Protein 6WVG (pdb70)

Secondary structure (DSSP, 8-state):
-HHHHTTSSEEEEEEEEEEEETTEEEEEEEEEEEETTTTEEEEEEEETTSS-SS-GGGGTTT--GGG-B--GGGGGG-HHHHTTTT-EEEEEEEEETTS-EEEEEEEEEEETTEEEEEEEEEEES--TTSTTTTT-B-S--S-----THHHHHHHHHHHHHHHHHHHHHHHHHHHHH-----S-TT-TT--HHHHHHHHHHHHHHHHHHHHHHHHHT-HHHHHHHHHHHHHHHHHHHHHHHHHHHTHHHHHHHHHHHHHHHHHTTTT-HHHHHHHHHHHHHHT--SSSSGGGSTT---SSS--STTPPPHHHHHHHHHHHTHHHHHHHHHHHHHHHHHHHHHHHHHHHTSS-----EEEEEEEETTTTEEEEEEEEEEEBTTS-EEEEEEEEEEEESSSS--PPPPSEEEEEEEEEE--SS--SSEEEEEEEEEEES---S--/--SSGGGGSSEEEEEEEEEEEETTEEEEEEEEEEEETTTTEEEEEEEETTSS-SS-GGGGTTT--GGG-B--GGGGGG-HHHHH-SS-EEEEEEEEETTS-EEEEEEEEEEETTEEEEEEEEEEE---TTSTTTTT-B-S-SS-PPP-THHHHHHHHHHHHHHHHHHHHHHHHHHHHH-----S-TT-TT--HHHHHHHHHHHHHHHHHHHHHHHHHT-HHHHHHHHHHHHHHHHHHHHHHHHHHHTHHHHHHHHHHHHHHHHHTTTT-HHHHHHHHHHHHHHT--SSSSGGGSTT---SSS--STTPPPHHHHHHHHHHHTHHHHHHHHHHHHHHHHHHHHHHHHHHHHS-----EEEEEEEETTTTEEEEEEEEEEEBTTS-EEEEEEEEEEEESSSS----PPSEEEEEEEEEE--TT--S-EEEEEEEEEEESS--

Radius of gyration: 42.54 Å; Cα contacts (8 Å, |Δi|>4): 1796; chains: 2; bounding box: 61×138×72 Å

Sequence (883 aa):
SKGEELFTGVVPILVELDGDVNGHKFSVRGEGEGDATNGKLTLKFICTTGKLPVPWPTLVTTLVQCFSRYPDHMKRHDFFKSAMPEGYVQERTISFKDDGTYKTRAEVKFEGDTLVNRIELKGIDFKEDGNILGHKLEYNMGMSSLKLLKYVLFFFNLLFWICGCCILGFGIYLLIHNNFGVLFHNLPSLTLGNVFVIVGSIIMVVAFLGCMGSIKENKSLLMSFFILLLIILLAEVTLAILLFVYEQKLNEYVAKGLTDSIHRYHSDNSTKAAWDSIQSFLQCCGIAGTSDWTSGPPASCPSDRKVEGCYAKARLWFHSNFLYIGIITICVCVIEVLGMSFALTLNSQIDKTSNSHNVYITADKQKNGIKANFKIRHNVEDGSVQLADHYQQNTPIGDGPVLLPDNHYLSTQSVLSKDPNEKRDHMVLLEFVTAAGITHHHHMSKGEELFTGVVPILVELDGDVNGHKFSVRGEGEGDATNGKLTLKFICTTGKLPVPWPTLVTTLVQCFSRYPDHMKRHDFFKSAMPEGYVQERTISFKDDGTYKTRAEVKFEGDTLVNRIELKGIDFKEDGNILGHKLEYNMGMSSLKLLKYVLFFFNLLFWICGCCILGFGIYLLIHNNFGVLFHNLPSLTLGNVFVIVGSIIMVVAFLGCMGSIKENKSLLMSFFILLLIILLAEVTLAILLFVYEQKLNEYVAKGLTDSIHRYHSDNSTKAAWDSIQSFLQCCGIAGTSDWTSGPPASCPSDRKVEGCYAKARLWFHSNFLYIGIITICVCVIEVLGMSFALTLNSQIDKTNSHNVYITADKQKNGIKANFKIRHNVEDGSVQLADHYQQNTPIGDGPVLLPDNHYLSTQSVLSKDPNEKRDHMVLLEFVTAAGITH

B-factor: mean 62.99, std 16.43, range [24.74, 138.79]

Foldseek 3Di:
DVLVVLQQAKFKEWEWEWEAAPNDTWIKIKIWIAHLQQQKTWIKIFIPVFADLWAPVVCVVVGACLSFHEDPVCVLARQQSQLPQQWWKKWKWKQWPPAKIKTKIWTWHDDPRHTYIYMYIYIDGGDCCDCTSVVFFDQWFAAADDDVLLVVLLVVLVVLLVVLVVLLVVLVCCVPPHALFAQFPVCNCPDPSNVSNVVSVLSNLLSVLSNCCSQQVPLVSLVVSLVSLVVVLVVLVVCVVVCVVCVVVVVVVVVVRNLVLVVCCVPDVRNVSNQLVQCLVVQAWALAFQVSPVVGTDPSHPPDDTGGHSNVVVVCVCVVCVVVVVVVSVVVVVVSVVSNVSSVVSSVSPPDDGHKWKWKWAFDVPLLWIKTWGWGWGAGSSRHTIIITMIMIMHRPDPDRGRTRHIWIKIKDKGWDDDPPDPGHMITMMMRIHIGDDDDDDD/DAPLVVLQQAKFKEWWWEWEAAANDTWIKIKIWIARLQQQKTWMKIFTPRFADQWAPVVCPVLRACLSAHEPPVCPLARLQSRLPQQFKKKWKWKDWPPAKIKTKIWTWHDDDRHTYIYMYIYIDGGDCCDCTSVVFFDQWLADADDDCLLVVQLVVLVVLLVVLVVLLVVLVVCVPPHALFAQFPVCRCPDPSNVSNVVSVLSNLLSVLSNQCSQQVPLVSLVVSQVSLVVVLVVLVVCVVCCVVCVVVVVVVVVVRNLVLLVCCVPDVRSVSNQLVQCLVVQAFAQAFQVSVVVGTDPSHDPDPTGGHSNVVVVVVCVVCVVVVVVVSVVVSVVSVVSNCSSVVSSVSRPPVHKWKWKWAFDVPLLGIKTWGWGWGQGSSRHTIIITMIMDMHRPDPDDGRGRHIWIKIKDKGWDDDVVDPGDMITMMMRIHIGDDDD

GO terms:
  GO:0006091 generation of precursor metabolites and energy (P, TAS)
  GO:0008218 bioluminescence (P, TAS)

Nearest PDB structures (foldseek):
  6wvg-assembly1_A  TM=1.002E+00  e=5.491E-87  Aequorea victoria
  3gj1-assembly3_C  TM=9.981E-01  e=1.128E-37  Aequorea victoria
  4kag-assembly1_A  TM=9.913E-01  e=5.638E-38  Aequorea victoria
  4w7c-assembly1_B  TM=9.984E-01  e=4.053E-37  synthetic construct
  4w6p-assembly3_E  TM=9.972E-01  e=1.412E-33  synthetic construct

Solvent-accessible surface area: 44222 Å² total

Structure (mmCIF, N/CA/C/O backbone):
data_6WVG
#
_entry.id   6WVG
#
_cell.length_a   49.310
_cell.length_b   209.770
_cell.length_c   73.280
_cell.angle_alpha   90.000
_cell.angle_beta   100.290
_cell.angle_gamma   90.000
#
_symmetry.space_group_name_H-M   'P 1 21 1'
#
loop_
_entity.id
_entity.type
_entity.pdbx_description
1 polymer 'Green fluorescent protein, Leukocyte surface antigen CD53 chimera'
2 non-polymer '(2R)-2,3-dihydroxypropyl (9Z)-octadec-9-enoate'
3 non-polymer 2-acetamido-2-deoxy-beta-D-glucopyranose
4 water water
#
loop_
_atom_site.group_PDB
_atom_site.id
_atom_site.type_symbol
_atom_site.label_atom_id
_atom_site.label_alt_id
_atom_site.label_comp_id
_atom_site.label_asym_id
_atom_site.label_entity_id
_atom_site.label_seq_id
_atom_site.pdbx_PDB_ins_code
_atom_site.Cartn_x
_atom_site.Cartn_y
_atom_site.Cartn_z
_atom_site.occupancy
_atom_site.B_iso_or_equiv
_atom_site.auth_seq_id
_atom_site.auth_comp_id
_atom_site.auth_asym_id
_atom_site.auth_atom_id
_atom_site.pdbx_PDB_model_num
ATOM 1 N N . SER A 1 2 ? 16.543 -15.867 81.141 1.00 66.08 2 SER A N 1
ATOM 2 C CA . SER A 1 2 ? 15.111 -15.662 81.330 1.00 61.49 2 SER A CA 1
ATOM 3 C C . SER A 1 2 ? 14.308 -16.019 80.083 1.00 67.47 2 SER A C 1
ATOM 4 O O . SER A 1 2 ? 14.806 -15.948 78.957 1.00 80.48 2 SER A O 1
ATOM 7 N N . LYS A 1 3 ? 13.062 -16.417 80.289 1.00 50.32 3 LYS A N 1
ATOM 8 C CA . LYS A 1 3 ? 12.174 -16.690 79.175 1.00 51.76 3 LYS A CA 1
ATOM 9 C C . LYS A 1 3 ? 11.637 -15.408 78.560 1.00 61.43 3 LYS A C 1
ATOM 10 O O . LYS A 1 3 ? 11.172 -15.426 77.410 1.00 74.45 3 LYS A O 1
ATOM 16 N N . GLY A 1 4 ? 11.692 -14.295 79.296 1.00 53.79 4 GLY A N 1
ATOM 17 C CA . GLY A 1 4 ? 11.275 -13.028 78.719 1.00 51.75 4 GLY A CA 1
ATOM 18 C C . GLY A 1 4 ? 12.238 -12.529 77.665 1.00 51.83 4 GLY A C 1
ATOM 19 O O . GLY A 1 4 ? 11.821 -12.002 76.634 1.00 60.50 4 GLY A O 1
ATOM 20 N N . GLU A 1 5 ? 13.540 -12.695 77.898 1.00 52.41 5 GLU A N 1
ATOM 21 C CA . GLU A 1 5 ? 14.500 -12.306 76.868 1.00 49.06 5 GLU A CA 1
ATOM 22 C C . GLU A 1 5 ? 14.388 -13.202 75.639 1.00 53.54 5 GLU A C 1
ATOM 23 O O . GLU A 1 5 ? 14.766 -12.776 74.548 1.00 55.31 5 GLU A O 1
ATOM 29 N N . GLU A 1 6 ? 13.880 -14.434 75.794 1.00 56.93 6 GLU A N 1
ATOM 30 C CA . GLU A 1 6 ? 13.605 -15.266 74.624 1.00 59.78 6 GLU A CA 1
ATOM 31 C C . GLU A 1 6 ? 12.550 -14.614 73.731 1.00 59.83 6 GLU A C 1
ATOM 32 O O . GLU A 1 6 ? 12.516 -14.862 72.520 1.00 61.86 6 GLU A O 1
ATOM 38 N N . LEU A 1 7 ? 11.660 -13.810 74.318 1.00 42.08 7 LEU A N 1
ATOM 39 C CA . LEU A 1 7 ? 10.659 -13.053 73.562 1.00 43.81 7 LEU A CA 1
ATOM 40 C C . LEU A 1 7 ? 11.224 -11.819 72.870 1.00 52.16 7 LEU A C 1
ATOM 41 O O . LEU A 1 7 ? 10.531 -11.236 72.030 1.00 54.69 7 LEU A O 1
ATOM 46 N N . PHE A 1 8 ? 12.408 -11.345 73.264 1.00 58.57 8 PHE A N 1
ATOM 47 C CA . PHE A 1 8 ? 12.959 -10.096 72.738 1.00 51.72 8 PHE A CA 1
ATOM 48 C C . PHE A 1 8 ? 14.192 -10.266 71.856 1.00 56.05 8 PHE A C 1
ATOM 49 O O . PHE A 1 8 ? 14.878 -9.279 71.596 1.00 62.39 8 PHE A O 1
ATOM 57 N N . THR A 1 9 ? 14.486 -11.476 71.375 1.00 59.04 9 THR A N 1
ATOM 58 C CA . THR A 1 9 ? 15.705 -11.639 70.586 1.00 55.78 9 THR A CA 1
ATOM 59 C C . THR A 1 9 ? 15.611 -10.945 69.227 1.00 47.62 9 THR A C 1
ATOM 60 O O . THR A 1 9 ? 16.639 -10.540 68.672 1.00 60.26 9 THR A O 1
ATOM 64 N N . GLY A 1 10 ? 14.408 -10.796 68.669 1.00 38.95 10 GLY A N 1
ATOM 65 C CA . GLY A 1 10 ? 14.226 -10.144 67.392 1.00 44.28 10 GLY A CA 1
ATOM 66 C C . GLY A 1 10 ? 13.695 -8.725 67.514 1.00 55.90 10 GLY A C 1
ATOM 67 O O . GLY A 1 10 ? 13.706 -8.104 68.580 1.00 67.00 10 GLY A O 1
ATOM 68 N N . VAL A 1 11 ? 13.221 -8.207 66.380 1.00 46.16 11 VAL A N 1
ATOM 69 C CA . VAL A 1 11 ? 12.568 -6.901 66.338 1.00 53.58 11 VAL A CA 1
ATOM 70 C C . VAL A 1 11 ? 11.071 -7.129 66.482 1.00 47.73 11 VAL A C 1
ATOM 71 O O . VAL A 1 11 ? 10.475 -7.937 65.761 1.00 52.66 11 VAL A O 1
ATOM 75 N N . VAL A 1 12 ? 10.470 -6.454 67.449 1.00 45.90 12 VAL A N 1
ATOM 76 C CA . VAL A 1 12 ? 9.093 -6.709 67.863 1.00 49.36 12 VAL A CA 1
ATOM 77 C C . VAL A 1 12 ? 8.255 -5.486 67.517 1.00 44.72 12 VAL A C 1
ATOM 78 O O . VAL A 1 12 ? 8.671 -4.362 67.816 1.00 47.25 12 VAL A O 1
ATOM 82 N N . PRO A 1 13 ? 7.091 -5.651 66.888 1.00 40.44 13 PRO A N 1
ATOM 83 C CA . PRO A 1 13 ? 6.227 -4.493 66.642 1.00 37.20 13 PRO A CA 1
ATOM 84 C C . PRO A 1 13 ? 5.789 -3.877 67.961 1.00 47.26 13 PRO A C 1
ATOM 85 O O . PRO A 1 13 ? 5.650 -4.563 68.977 1.00 58.89 13 PRO A O 1
ATOM 89 N N . ILE A 1 14 ? 5.591 -2.562 67.947 1.00 46.35 14 ILE A N 1
ATOM 90 C CA . ILE A 1 14 ? 5.202 -1.820 69.141 1.00 49.08 14 ILE A CA 1
ATOM 91 C C . ILE A 1 14 ? 3.921 -1.047 68.858 1.00 42.39 14 ILE A C 1
ATOM 92 O O . ILE A 1 14 ? 3.749 -0.479 67.772 1.00 43.15 14 ILE A O 1
ATOM 97 N N . LEU A 1 15 ? 3.020 -1.040 69.840 1.00 29.51 15 LEU A N 1
ATOM 98 C CA . LEU A 1 15 ? 1.826 -0.207 69.829 1.00 32.61 15 LEU A CA 1
ATOM 99 C C . LEU A 1 15 ? 1.779 0.564 71.142 1.00 40.98 15 LEU A C 1
ATOM 100 O O . LEU A 1 15 ? 1.876 -0.040 72.217 1.00 44.40 15 LEU A O 1
ATOM 105 N N . VAL A 1 16 ? 1.641 1.888 71.063 1.00 34.75 16 VAL A N 1
ATOM 106 C CA . VAL A 1 16 ? 1.565 2.744 72.244 1.00 32.40 16 VAL A CA 1
ATOM 107 C C . VAL A 1 16 ? 0.278 3.558 72.178 1.00 43.81 16 VAL A C 1
ATOM 108 O O . VAL A 1 16 ? -0.042 4.135 71.131 1.00 49.81 16 VAL A O 1
ATOM 112 N N . GLU A 1 17 ? -0.451 3.610 73.296 1.00 46.49 17 GLU A N 1
ATOM 113 C CA . GLU A 1 17 ? -1.693 4.370 73.407 1.00 39.09 17 GLU A CA 1
ATOM 114 C C . GLU A 1 17 ? -1.715 5.157 74.715 1.00 46.31 17 GLU A C 1
ATOM 115 O O . GLU A 1 17 ? -1.533 4.587 75.798 1.00 46.21 17 GLU A O 1
ATOM 121 N N . LEU A 1 18 ? -1.957 6.464 74.607 1.00 47.61 18 LEU A N 1
ATOM 122 C CA . LEU A 1 18 ? -1.980 7.385 75.738 1.00 44.29 18 LEU A CA 1
ATOM 123 C C . LEU A 1 18 ? -3.262 8.204 75.703 1.00 49.95 18 LEU A C 1
ATOM 124 O O . LEU A 1 18 ? -3.496 8.942 74.740 1.00 55.99 18 LEU A O 1
ATOM 129 N N . ASP A 1 19 ? -4.096 8.078 76.733 1.00 46.84 19 ASP A N 1
ATOM 130 C CA . ASP A 1 19 ? -5.233 8.976 76.909 1.00 51.96 19 ASP A CA 1
ATOM 131 C C . ASP A 1 19 ? -4.927 9.870 78.101 1.00 52.48 19 ASP A C 1
ATOM 132 O O . ASP A 1 19 ? -4.749 9.375 79.219 1.00 53.92 19 ASP A O 1
ATOM 137 N N . GLY A 1 20 ? -4.873 11.184 77.867 1.00 44.32 20 GLY A N 1
ATOM 138 C CA . GLY A 1 20 ? -4.406 12.109 78.872 1.00 44.21 20 GLY A CA 1
ATOM 139 C C . GLY A 1 20 ? -5.375 13.249 79.134 1.00 48.45 20 GLY A C 1
ATOM 140 O O . GLY A 1 20 ? -6.306 13.509 78.368 1.00 47.75 20 GLY A O 1
ATOM 141 N N . ASP A 1 21 ? -5.127 13.920 80.255 1.00 56.38 21 ASP A N 1
ATOM 142 C CA . ASP A 1 21 ? -5.857 15.115 80.664 1.00 49.14 21 ASP A CA 1
ATOM 143 C C . ASP A 1 21 ? -4.905 15.977 81.477 1.00 48.70 21 ASP A C 1
ATOM 144 O O . ASP A 1 21 ? -4.408 15.542 82.521 1.00 54.67 21 ASP A O 1
ATOM 149 N N . VAL A 1 22 ? -4.657 17.193 81.004 1.00 44.47 22 VAL A N 1
ATOM 150 C CA . VAL A 1 22 ? -3.793 18.146 81.687 1.00 48.09 22 VAL A CA 1
ATOM 151 C C . VAL A 1 22 ? -4.625 19.396 81.938 1.00 52.43 22 VAL A C 1
ATOM 152 O O . VAL A 1 22 ? -4.908 20.156 81.005 1.00 56.72 22 VAL A O 1
ATOM 156 N N . ASN A 1 23 ? -5.010 19.610 83.198 1.00 53.03 23 ASN A N 1
ATOM 157 C CA . ASN A 1 23 ? -5.833 20.755 83.593 1.00 52.04 23 ASN A CA 1
ATOM 158 C C . ASN A 1 23 ? -7.122 20.854 82.782 1.00 53.36 23 ASN A C 1
ATOM 159 O O . ASN A 1 23 ? -7.564 21.942 82.418 1.00 60.54 23 ASN A O 1
ATOM 164 N N . GLY A 1 24 ? -7.738 19.715 82.488 1.00 55.18 24 GLY A N 1
ATOM 165 C CA . GLY A 1 24 ? -8.963 19.719 81.718 1.00 61.97 24 GLY A CA 1
ATOM 166 C C . GLY A 1 24 ? -8.780 19.670 80.220 1.00 51.92 24 GLY A C 1
ATOM 167 O O . GLY A 1 24 ? -9.775 19.542 79.496 1.00 65.69 24 GLY A O 1
ATOM 168 N N . HIS A 1 25 ? -7.549 19.798 79.736 1.00 42.66 25 HIS A N 1
ATOM 169 C CA . HIS A 1 25 ? -7.250 19.645 78.319 1.00 45.77 25 HIS A CA 1
ATOM 170 C C . HIS A 1 25 ? -7.112 18.159 78.032 1.00 50.09 25 HIS A C 1
ATOM 171 O O . HIS A 1 25 ? -6.162 17.523 78.498 1.00 62.88 25 HIS A O 1
ATOM 178 N N . LYS A 1 26 ? -8.034 17.602 77.257 1.00 52.35 26 LYS A N 1
ATOM 179 C CA . LYS A 1 26 ? -8.029 16.171 77.000 1.00 55.22 26 LYS A CA 1
ATOM 180 C C . LYS A 1 26 ? -7.414 15.899 75.634 1.00 46.81 26 LYS A C 1
ATOM 181 O O . LYS A 1 26 ? -7.622 16.661 74.684 1.00 57.90 26 LYS A O 1
ATOM 187 N N . PHE A 1 27 ? -6.644 14.815 75.545 1.00 37.22 27 PHE A N 1
ATOM 188 C CA . PHE A 1 27 ? -5.951 14.486 74.308 1.00 44.24 27 PHE A CA 1
ATOM 189 C C . PHE A 1 27 ? -5.661 12.992 74.275 1.00 48.43 27 PHE A C 1
ATOM 190 O O . PHE A 1 27 ? -5.668 12.315 75.308 1.00 42.75 27 PHE A O 1
ATOM 198 N N . SER A 1 28 ? -5.394 12.490 73.067 1.00 49.08 28 SER A N 1
ATOM 199 C CA . SER A 1 28 ? -5.027 11.099 72.842 1.00 47.05 28 SER A CA 1
ATOM 200 C C . SER A 1 28 ? -3.825 11.042 71.910 1.00 45.21 28 SER A C 1
ATOM 201 O O . SER A 1 28 ? -3.713 11.845 70.977 1.00 57.28 28 SER A O 1
ATOM 204 N N . VAL A 1 29 ? -2.920 10.101 72.170 1.00 35.73 29 VAL A N 1
ATOM 205 C CA . VAL A 1 29 ? -1.744 9.888 71.335 1.00 37.90 29 VAL A CA 1
ATOM 206 C C . VAL A 1 29 ? -1.679 8.415 70.958 1.00 40.09 29 VAL A C 1
ATOM 207 O O . VAL A 1 29 ? -1.873 7.543 71.812 1.00 39.20 29 VAL A O 1
ATOM 211 N N . ARG A 1 30 ? -1.414 8.140 69.682 1.00 36.81 30 ARG A N 1
ATOM 212 C CA . ARG A 1 30 ? -1.225 6.780 69.200 1.00 32.28 30 ARG A CA 1
ATOM 213 C C . ARG A 1 30 ? 0.117 6.715 68.493 1.00 39.94 30 ARG A C 1
ATOM 214 O O . ARG A 1 30 ? 0.389 7.507 67.583 1.00 45.21 30 ARG A O 1
ATOM 222 N N . GLY A 1 31 ? 0.949 5.785 68.913 1.00 36.29 31 GLY A N 1
ATOM 223 C CA . GLY A 1 31 ? 2.267 5.626 68.324 1.00 47.21 31 GLY A CA 1
ATOM 224 C C . GLY A 1 31 ? 2.480 4.193 67.894 1.00 45.04 31 GLY A C 1
ATOM 225 O O . GLY A 1 31 ? 2.104 3.255 68.598 1.00 32.19 31 GLY A O 1
ATOM 226 N N . GLU A 1 32 ? 3.115 4.036 66.740 1.00 42.69 32 GLU A N 1
ATOM 227 C CA . GLU A 1 32 ? 3.420 2.731 66.187 1.00 38.34 32 GLU A CA 1
ATOM 228 C C . GLU A 1 32 ? 4.907 2.709 65.901 1.00 43.68 32 GLU A C 1
ATOM 229 O O . GLU A 1 32 ? 5.549 3.754 65.760 1.00 46.20 32 GLU A O 1
ATOM 235 N N . GLY A 1 33 ? 5.459 1.506 65.826 1.00 37.07 33 GLY A N 1
ATOM 236 C CA . GLY A 1 33 ? 6.881 1.403 65.583 1.00 43.08 33 GLY A CA 1
ATOM 237 C C . GLY A 1 33 ? 7.392 0.002 65.826 1.00 41.31 33 GLY A C 1
ATOM 238 O O . GLY A 1 33 ? 6.637 -0.970 65.823 1.00 41.16 33 GLY A O 1
ATOM 239 N N . GLU A 1 34 ? 8.695 -0.067 66.038 1.00 43.52 34 GLU A N 1
ATOM 240 C CA . GLU A 1 34 ? 9.418 -1.314 66.033 1.00 34.72 34 GLU A CA 1
ATOM 241 C C . GLU A 1 34 ? 10.479 -1.272 67.128 1.00 38.80 34 GLU A C 1
ATOM 242 O O . GLU A 1 34 ? 11.092 -0.230 67.360 1.00 39.24 34 GLU A O 1
ATOM 248 N N . GLY A 1 35 ? 10.705 -2.404 67.800 1.00 49.21 35 GLY A N 1
ATOM 249 C CA . GLY A 1 35 ? 11.669 -2.429 68.887 1.00 40.20 35 GLY A CA 1
ATOM 250 C C . GLY A 1 35 ? 12.719 -3.514 68.772 1.00 53.93 35 GLY A C 1
ATOM 251 O O . GLY A 1 35 ? 12.400 -4.705 68.829 1.00 61.10 35 GLY A O 1
ATOM 252 N N . ASP A 1 36 ? 13.979 -3.106 68.659 1.00 50.32 36 ASP A N 1
ATOM 253 C CA . ASP A 1 36 ? 15.120 -4.007 68.516 1.00 41.11 36 ASP A CA 1
ATOM 254 C C . ASP A 1 36 ? 15.894 -4.039 69.831 1.00 52.56 36 ASP A C 1
ATOM 255 O O . ASP A 1 36 ? 16.722 -3.161 70.091 1.00 61.56 36 ASP A O 1
ATOM 260 N N . ALA A 1 37 ? 15.642 -5.061 70.651 1.00 60.32 37 ALA A N 1
ATOM 261 C CA . ALA A 1 37 ? 16.276 -5.143 71.962 1.00 53.39 37 ALA A CA 1
ATOM 262 C C . ALA A 1 37 ? 17.733 -5.582 71.898 1.00 57.74 37 ALA A C 1
ATOM 263 O O . ALA A 1 37 ? 18.473 -5.347 72.859 1.00 62.67 37 ALA A O 1
ATOM 265 N N . THR A 1 38 ? 18.162 -6.221 70.805 1.00 65.51 38 THR A N 1
ATOM 266 C CA . THR A 1 38 ? 19.560 -6.634 70.705 1.00 61.55 38 THR A CA 1
ATOM 267 C C . THR A 1 38 ? 20.486 -5.432 70.619 1.00 55.99 38 THR A C 1
ATOM 268 O O . THR A 1 38 ? 21.595 -5.456 71.164 1.00 67.12 38 THR A O 1
ATOM 272 N N . ASN A 1 39 ? 20.061 -4.387 69.920 1.00 60.31 39 ASN A N 1
ATOM 273 C CA . ASN A 1 39 ? 20.828 -3.161 69.784 1.00 58.62 39 ASN A CA 1
ATOM 274 C C . ASN A 1 39 ? 20.298 -2.042 70.667 1.00 51.66 39 ASN A C 1
ATOM 275 O O . ASN A 1 39 ? 20.871 -0.948 70.674 1.00 60.65 39 ASN A O 1
ATOM 280 N N . GLY A 1 40 ? 19.233 -2.297 71.419 1.00 54.31 40 GLY A N 1
ATOM 281 C CA . GLY A 1 40 ? 18.624 -1.270 72.248 1.00 51.76 40 GLY A CA 1
ATOM 282 C C . GLY A 1 40 ? 18.142 -0.068 71.466 1.00 57.55 40 GLY A C 1
ATOM 283 O O . GLY A 1 40 ? 18.330 1.070 71.909 1.00 58.11 40 GLY A O 1
ATOM 284 N N . LYS A 1 41 ? 17.510 -0.294 70.315 1.00 47.38 41 LYS A N 1
ATOM 285 C CA . LYS A 1 41 ? 17.031 0.776 69.451 1.00 42.88 41 LYS A CA 1
ATOM 286 C C . LYS A 1 41 ? 15.508 0.769 69.402 1.00 46.24 41 LYS A C 1
ATOM 287 O O . LYS A 1 41 ? 14.882 -0.295 69.369 1.00 49.51 41 LYS A O 1
ATOM 293 N N . LEU A 1 42 ? 14.922 1.966 69.404 1.00 37.77 42 LEU A N 1
ATOM 294 C CA . LEU A 1 42 ? 13.489 2.168 69.249 1.00 35.28 42 LEU A CA 1
ATOM 295 C C . LEU A 1 42 ? 13.269 3.159 68.117 1.00 51.19 42 LEU A C 1
ATOM 296 O O . LEU A 1 42 ? 13.977 4.167 68.019 1.00 54.76 42 LEU A O 1
ATOM 301 N N . THR A 1 43 ? 12.308 2.859 67.247 1.00 54.49 43 THR A N 1
ATOM 302 C CA . THR A 1 43 ? 11.890 3.784 66.196 1.00 58.85 43 THR A CA 1
ATOM 303 C C . THR A 1 43 ? 10.370 3.833 66.220 1.00 48.43 43 THR A C 1
ATOM 304 O O . THR A 1 43 ? 9.710 2.831 65.932 1.00 53.76 43 THR A O 1
ATOM 308 N N . LEU A 1 44 ? 9.820 4.985 66.595 1.00 40.29 44 LEU A N 1
ATOM 309 C CA . LEU A 1 44 ? 8.387 5.136 66.779 1.00 38.72 44 LEU A CA 1
ATOM 310 C C . LEU A 1 44 ? 7.939 6.472 66.204 1.00 48.44 44 LEU A C 1
ATOM 311 O O . LEU A 1 44 ? 8.715 7.429 66.137 1.00 58.53 44 LEU A O 1
ATOM 316 N N . LYS A 1 45 ? 6.669 6.531 65.806 1.00 38.31 45 LYS A N 1
ATOM 317 C CA . LYS A 1 45 ? 6.069 7.720 65.207 1.00 40.11 45 LYS A CA 1
ATOM 318 C C . LYS A 1 45 ? 4.721 7.929 65.884 1.00 52.72 45 LYS A C 1
ATOM 319 O O . LYS A 1 45 ? 3.772 7.185 65.614 1.00 59.79 45 LYS A O 1
ATOM 325 N N . PHE A 1 46 ? 4.626 8.919 66.772 1.00 50.97 46 PHE A N 1
ATOM 326 C CA . PHE A 1 46 ? 3.388 9.090 67.516 1.00 45.45 46 PHE A CA 1
ATOM 327 C C . PHE A 1 46 ? 2.557 10.196 66.882 1.00 43.73 46 PHE A C 1
ATOM 328 O O . PHE A 1 46 ? 3.088 11.173 66.354 1.00 50.11 46 PHE A O 1
ATOM 336 N N . ILE A 1 47 ? 1.242 10.036 66.951 1.00 44.59 47 ILE A N 1
ATOM 337 C CA . ILE A 1 47 ? 0.301 10.969 66.349 1.00 51.25 47 ILE A CA 1
ATOM 338 C C . ILE A 1 47 ? -0.773 11.318 67.371 1.00 53.89 47 ILE A C 1
ATOM 339 O O . ILE A 1 47 ? -1.253 10.448 68.107 1.00 52.63 47 ILE A O 1
ATOM 344 N N . CYS A 1 48 ? -1.140 12.595 67.421 1.00 52.79 48 CYS A N 1
ATOM 345 C CA . CYS A 1 48 ? -2.192 13.085 68.308 1.00 41.78 48 CYS A CA 1
ATOM 346 C C . CYS A 1 48 ? -3.546 12.916 67.626 1.00 47.83 48 CYS A C 1
ATOM 347 O O . CYS A 1 48 ? -3.888 13.679 66.718 1.00 51.80 48 CYS A O 1
ATOM 350 N N . THR A 1 49 ? -4.322 11.924 68.076 1.00 49.95 49 THR A N 1
ATOM 351 C CA . THR A 1 49 ? -5.607 11.604 67.456 1.00 45.82 49 THR A CA 1
ATOM 352 C C . THR A 1 49 ? -6.664 12.686 67.671 1.00 47.72 49 THR A C 1
ATOM 353 O O . THR A 1 49 ? -7.636 12.747 66.908 1.00 51.18 49 THR A O 1
ATOM 357 N N . THR A 1 50 ? -6.481 13.570 68.651 1.00 48.96 50 THR A N 1
ATOM 358 C CA . THR A 1 50 ? -7.497 14.556 69.005 1.00 57.69 50 THR A CA 1
ATOM 359 C C . THR A 1 50 ? -7.221 15.952 68.451 1.00 55.20 50 THR A C 1
ATOM 360 O O . THR A 1 50 ? -7.857 16.915 68.891 1.00 46.99 50 THR A O 1
ATOM 364 N N . GLY A 1 51 ? -6.310 16.086 67.492 1.00 52.76 51 GLY A N 1
ATOM 365 C CA . GLY A 1 51 ? -6.020 17.392 66.931 1.00 56.64 51 GLY A CA 1
ATOM 366 C C . GLY A 1 51 ? -4.606 17.862 67.198 1.00 61.72 51 GLY A C 1
ATOM 367 O O . GLY A 1 51 ? -3.650 17.274 66.681 1.00 66.29 51 GLY A O 1
ATOM 368 N N . LYS A 1 52 ? -4.451 18.906 68.012 1.00 65.93 52 LYS A N 1
ATOM 369 C CA . LYS A 1 52 ? -3.139 19.422 68.380 1.00 67.86 52 LYS A CA 1
ATOM 370 C C . LYS A 1 52 ? -2.849 19.114 69.842 1.00 61.17 52 LYS A C 1
ATOM 371 O O . LYS A 1 52 ? -3.729 19.238 70.703 1.00 63.44 52 LYS A O 1
ATOM 377 N N . LEU A 1 53 ? -1.609 18.741 70.117 1.00 56.09 53 LEU A N 1
ATOM 378 C CA . LEU A 1 53 ? -1.221 18.327 71.456 1.00 55.35 53 LEU A CA 1
ATOM 379 C C . LEU A 1 53 ? -1.206 19.536 72.392 1.00 60.44 53 LEU A C 1
ATOM 380 O O . LEU A 1 53 ? -0.476 20.508 72.127 1.00 55.15 53 LEU A O 1
ATOM 385 N N . PRO A 1 54 ? -1.978 19.527 73.486 1.00 51.17 54 PRO A N 1
ATOM 386 C CA . PRO A 1 54 ? -1.984 20.670 74.415 1.00 52.14 54 PRO A CA 1
ATOM 387 C C . PRO A 1 54 ? -0.720 20.810 75.250 1.00 48.02 54 PRO A C 1
ATOM 388 O O . PRO A 1 54 ? -0.647 21.726 76.077 1.00 44.13 54 PRO A O 1
ATOM 392 N N . VAL A 1 55 ? 0.254 19.923 75.089 1.00 45.51 55 VAL A N 1
ATOM 393 C CA . VAL A 1 55 ? 1.504 19.983 75.844 1.00 47.71 55 VAL A CA 1
ATOM 394 C C . VAL A 1 55 ? 2.661 19.864 74.861 1.00 53.48 55 VAL A C 1
ATOM 395 O O . VAL A 1 55 ? 2.463 19.472 73.700 1.00 53.33 55 VAL A O 1
ATOM 399 N N . PRO A 1 56 ? 3.877 20.222 75.280 1.00 45.71 56 PRO A N 1
ATOM 400 C CA . PRO A 1 56 ? 5.036 20.037 74.397 1.00 41.97 56 PRO A CA 1
ATOM 401 C C . PRO A 1 56 ? 5.330 18.555 74.226 1.00 43.18 56 PRO A C 1
ATOM 402 O O . PRO A 1 56 ? 5.327 17.797 75.198 1.00 41.70 56 PRO A O 1
ATOM 406 N N . TRP A 1 57 ? 5.568 18.142 72.984 1.00 45.94 57 TRP A N 1
ATOM 407 C CA . TRP A 1 57 ? 5.914 16.746 72.723 1.00 46.19 57 TRP A CA 1
ATOM 408 C C . TRP A 1 57 ? 7.034 16.188 73.599 1.00 48.56 57 TRP A C 1
ATOM 409 O O . TRP A 1 57 ? 6.920 15.022 74.013 1.00 56.40 57 TRP A O 1
ATOM 420 N N . PRO A 1 58 ? 8.120 16.911 73.906 1.00 42.57 58 PRO A N 1
ATOM 421 C CA . PRO A 1 58 ? 9.150 16.317 74.779 1.00 42.93 58 PRO A CA 1
ATOM 422 C C . PRO A 1 58 ? 8.650 15.878 76.151 1.00 45.25 58 PRO A C 1
ATOM 423 O O . PRO A 1 58 ? 9.193 14.914 76.707 1.00 46.13 58 PRO A O 1
ATOM 427 N N . THR A 1 59 ? 7.634 16.541 76.718 1.00 43.09 59 THR A N 1
ATOM 428 C CA . THR A 1 59 ? 7.140 16.139 78.037 1.00 46.22 59 THR A CA 1
ATOM 429 C C . THR A 1 59 ? 6.482 14.766 78.026 1.00 41.82 59 THR A C 1
ATOM 430 O O . THR A 1 59 ? 6.307 14.170 79.097 1.00 46.52 59 THR A O 1
ATOM 434 N N . LEU A 1 60 ? 6.085 14.258 76.861 1.00 31.87 60 LEU A N 1
ATOM 435 C CA . LEU A 1 60 ? 5.414 12.963 76.827 1.00 36.84 60 LEU A CA 1
ATOM 436 C C . LEU A 1 60 ? 6.356 11.792 76.566 1.00 39.86 60 LEU A C 1
ATOM 437 O O . LEU A 1 60 ? 5.944 10.646 76.766 1.00 42.48 60 LEU A O 1
ATOM 442 N N . VAL A 1 61 ? 7.597 12.030 76.121 1.00 34.51 61 VAL A N 1
ATOM 443 C CA . VAL A 1 61 ? 8.402 10.900 75.654 1.00 42.90 61 VAL A CA 1
ATOM 444 C C . VAL A 1 61 ? 8.789 9.970 76.797 1.00 38.67 61 VAL A C 1
ATOM 445 O O . VAL A 1 61 ? 8.988 8.776 76.563 1.00 35.19 61 VAL A O 1
ATOM 449 N N . THR A 1 62 ? 8.877 10.463 78.041 1.00 46.21 62 THR A N 1
ATOM 450 C CA . THR A 1 62 ? 9.173 9.543 79.139 1.00 50.25 62 THR A CA 1
ATOM 451 C C . THR A 1 62 ? 7.986 8.641 79.414 1.00 47.25 62 THR A C 1
ATOM 452 O O . THR A 1 62 ? 8.155 7.434 79.614 1.00 42.21 62 THR A O 1
ATOM 456 N N . THR A 1 63 ? 6.778 9.207 79.410 1.00 52.99 63 THR A N 1
ATOM 457 C CA . THR A 1 63 ? 5.597 8.388 79.624 1.00 41.29 63 THR A CA 1
ATOM 458 C C . THR A 1 63 ? 5.345 7.492 78.419 1.00 40.21 63 THR A C 1
ATOM 459 O O . THR A 1 63 ? 4.977 6.324 78.570 1.00 41.89 63 THR A O 1
ATOM 463 N N . LEU A 1 64 ? 5.608 7.989 77.223 1.00 44.35 64 LEU A N 1
ATOM 464 C CA . LEU A 1 64 ? 5.470 7.192 76.007 1.00 40.33 64 LEU A CA 1
ATOM 465 C C . LEU A 1 64 ? 6.579 6.159 75.921 1.00 47.83 64 LEU A C 1
ATOM 466 O O . LEU A 1 64 ? 6.342 5.029 75.484 1.00 39.69 64 LEU A O 1
ATOM 493 N N . VAL A 1 66 ? 8.744 2.147 77.184 1.00 55.57 68 VAL A N 1
ATOM 494 C CA . VAL A 1 66 ? 8.840 0.687 77.125 1.00 43.36 68 VAL A CA 1
ATOM 495 C C . VAL A 1 66 ? 10.289 0.209 77.272 1.00 46.96 68 VAL A C 1
ATOM 496 O O . VAL A 1 66 ? 10.951 -0.158 76.302 1.00 42.75 68 VAL A O 1
ATOM 500 N N . GLN A 1 67 ? 10.740 0.198 78.524 1.00 59.09 69 GLN A N 1
ATOM 501 C CA . GLN A 1 67 ? 12.098 -0.139 78.935 1.00 49.20 69 GLN A CA 1
ATOM 502 C C . GLN A 1 67 ? 12.422 -1.618 78.824 1.00 47.87 69 GLN A C 1
ATOM 503 O O . GLN A 1 67 ? 13.532 -2.021 79.189 1.00 52.70 69 GLN A O 1
ATOM 509 N N . CYS A 1 68 ? 11.502 -2.436 78.327 1.00 48.17 70 CYS A N 1
ATOM 510 C CA . CYS A 1 68 ? 11.819 -3.835 78.092 1.00 47.69 70 CYS A CA 1
ATOM 511 C C . CYS A 1 68 ? 12.628 -4.038 76.819 1.00 50.28 70 CYS A C 1
ATOM 512 O O . CYS A 1 68 ? 13.125 -5.146 76.593 1.00 60.18 70 CYS A O 1
ATOM 515 N N . PHE A 1 69 ? 12.762 -3.002 75.991 1.00 43.88 71 PHE A N 1
ATOM 516 C CA . PHE A 1 69 ? 13.634 -3.029 74.823 1.00 49.05 71 PHE A CA 1
ATOM 517 C C . PHE A 1 69 ? 15.030 -2.497 75.120 1.00 53.13 71 PHE A C 1
ATOM 518 O O . PHE A 1 69 ? 15.825 -2.312 74.191 1.00 51.23 71 PHE A O 1
ATOM 526 N N . SER A 1 70 ? 15.329 -2.225 76.388 1.00 53.31 72 SER A N 1
ATOM 527 C CA . SER A 1 70 ? 16.670 -1.820 76.789 1.00 46.04 72 SER A CA 1
ATOM 528 C C . SER A 1 70 ? 17.663 -2.936 76.494 1.00 55.97 72 SER A C 1
ATOM 529 O O . SER A 1 70 ? 17.352 -4.120 76.651 1.00 68.74 72 SER A O 1
ATOM 532 N N . ARG A 1 71 ? 18.864 -2.566 76.060 1.00 53.76 73 ARG A N 1
ATOM 533 C CA . ARG A 1 71 ? 19.903 -3.560 75.803 1.00 54.54 73 ARG A CA 1
ATOM 534 C C . ARG A 1 71 ? 20.672 -3.788 77.099 1.00 59.26 73 ARG A C 1
ATOM 535 O O . ARG A 1 71 ? 21.492 -2.956 77.493 1.00 58.61 73 ARG A O 1
ATOM 543 N N . TYR A 1 72 ? 20.414 -4.906 77.784 1.00 60.49 74 TYR A N 1
ATOM 544 C CA . TYR A 1 72 ? 21.287 -5.275 78.895 1.00 60.02 74 TYR A CA 1
ATOM 545 C C . TYR A 1 72 ? 22.429 -6.127 78.368 1.00 66.85 74 TYR A C 1
ATOM 546 O O . TYR A 1 72 ? 22.172 -7.182 77.779 1.00 60.89 74 TYR A O 1
ATOM 555 N N . PRO A 1 73 ? 23.684 -5.712 78.545 1.00 71.53 75 PRO A N 1
ATOM 556 C CA . PRO A 1 73 ? 24.811 -6.534 78.092 1.00 65.71 75 PRO A CA 1
ATOM 557 C C . PRO A 1 73 ? 24.821 -7.893 78.771 1.00 72.84 75 PRO A C 1
ATOM 558 O O . PRO A 1 73 ? 24.140 -8.121 79.772 1.00 79.62 75 PRO A O 1
ATOM 562 N N . ASP A 1 74 ? 25.605 -8.811 78.195 1.00 81.64 76 ASP A N 1
ATOM 563 C CA . ASP A 1 74 ? 25.527 -10.207 78.614 1.00 79.62 76 ASP A CA 1
ATOM 564 C C . ASP A 1 74 ? 25.853 -10.370 80.095 1.00 80.77 76 ASP A C 1
ATOM 565 O O . ASP A 1 74 ? 25.235 -11.193 80.782 1.00 80.85 76 ASP A O 1
ATOM 570 N N . HIS A 1 75 ? 26.800 -9.584 80.618 1.00 83.74 77 HIS A N 1
ATOM 571 C CA . HIS A 1 75 ? 27.143 -9.779 82.022 1.00 95.31 77 HIS A CA 1
ATOM 572 C C . HIS A 1 75 ? 26.079 -9.219 82.962 1.00 82.76 77 HIS A C 1
ATOM 573 O O . HIS A 1 75 ? 26.107 -9.534 84.156 1.00 75.09 77 HIS A O 1
ATOM 580 N N . MET A 1 76 ? 25.148 -8.406 82.459 1.00 80.61 78 MET A N 1
ATOM 581 C CA . MET A 1 76 ? 24.071 -7.849 83.270 1.00 72.77 78 MET A CA 1
ATOM 582 C C . MET A 1 76 ? 22.697 -8.437 82.968 1.00 71.14 78 MET A C 1
ATOM 583 O O . MET A 1 76 ? 21.703 -7.936 83.503 1.00 63.13 78 MET A O 1
ATOM 588 N N . LYS A 1 77 ? 22.607 -9.459 82.110 1.00 67.95 79 LYS A N 1
ATOM 589 C CA . LYS A 1 77 ? 21.303 -9.970 81.685 1.00 65.42 79 LYS A CA 1
ATOM 590 C C . LYS A 1 77 ? 20.455 -10.491 82.844 1.00 67.58 79 LYS A C 1
ATOM 591 O O . LYS A 1 77 ? 19.219 -10.435 82.774 1.00 54.82 79 LYS A O 1
ATOM 597 N N . ARG A 1 78 ? 21.077 -10.988 83.916 1.00 71.04 80 ARG A N 1
ATOM 598 C CA . ARG A 1 78 ? 20.290 -11.526 85.023 1.00 67.67 80 ARG A CA 1
ATOM 599 C C . ARG A 1 78 ? 19.738 -10.423 85.936 1.00 59.17 80 ARG A C 1
ATOM 600 O O . ARG A 1 78 ? 19.247 -10.707 87.034 1.00 61.17 80 ARG A O 1
ATOM 608 N N . HIS A 1 79 ? 19.800 -9.174 85.488 1.00 62.12 81 HIS A N 1
ATOM 609 C CA . HIS A 1 79 ? 19.207 -8.048 86.193 1.00 63.42 81 HIS A CA 1
ATOM 610 C C . HIS A 1 79 ? 18.084 -7.401 85.398 1.00 59.52 81 HIS A C 1
ATOM 611 O O . HIS A 1 79 ? 17.561 -6.362 85.820 1.00 55.28 81 HIS A O 1
ATOM 618 N N . ASP A 1 80 ? 17.710 -7.976 84.258 1.00 61.09 82 ASP A N 1
ATOM 619 C CA . ASP A 1 80 ? 16.692 -7.395 83.389 1.00 52.47 82 ASP A CA 1
ATOM 620 C C . ASP A 1 80 ? 15.314 -7.826 83.880 1.00 56.51 82 ASP A C 1
ATOM 621 O O . ASP A 1 80 ? 14.729 -8.811 83.419 1.00 58.32 82 ASP A O 1
ATOM 626 N N . PHE A 1 81 ? 14.786 -7.038 84.819 1.00 56.01 83 PHE A N 1
ATOM 627 C CA . PHE A 1 81 ? 13.442 -7.258 85.337 1.00 50.76 83 PHE A CA 1
ATOM 628 C C . PHE A 1 81 ? 12.392 -7.111 84.248 1.00 51.93 83 PHE A C 1
ATOM 629 O O . PHE A 1 81 ? 11.452 -7.913 84.167 1.00 56.92 83 PHE A O 1
ATOM 637 N N . PHE A 1 82 ? 12.549 -6.102 83.390 1.00 52.23 84 PHE A N 1
ATOM 638 C CA . PHE A 1 82 ? 11.506 -5.774 82.426 1.00 46.52 84 PHE A CA 1
ATOM 639 C C . PHE A 1 82 ? 11.166 -6.970 81.545 1.00 47.14 84 PHE A C 1
ATOM 640 O O . PHE A 1 82 ? 9.994 -7.334 81.401 1.00 46.75 84 PHE A O 1
ATOM 648 N N . LYS A 1 83 ? 12.180 -7.596 80.944 1.00 54.09 85 LYS A N 1
ATOM 649 C CA . LYS A 1 83 ? 11.911 -8.726 80.062 1.00 53.53 85 LYS A CA 1
ATOM 650 C C . LYS A 1 83 ? 11.361 -9.918 80.837 1.00 51.05 85 LYS A C 1
ATOM 651 O O . LYS A 1 83 ? 10.465 -10.612 80.347 1.00 55.66 85 LYS A O 1
ATOM 657 N N . SER A 1 84 ? 11.863 -10.159 82.054 1.00 47.48 86 SER A N 1
ATOM 658 C CA . SER A 1 84 ? 11.401 -11.312 82.822 1.00 52.03 86 SER A CA 1
ATOM 659 C C . SER A 1 84 ? 9.901 -11.244 83.076 1.00 50.14 86 SER A C 1
ATOM 660 O O . SER A 1 84 ? 9.220 -12.278 83.108 1.00 53.82 86 SER A O 1
ATOM 663 N N . ALA A 1 85 ? 9.366 -10.037 83.253 1.00 44.70 87 ALA A N 1
ATOM 664 C CA . ALA A 1 85 ? 7.934 -9.886 83.483 1.00 45.57 87 ALA A CA 1
ATOM 665 C C . ALA A 1 85 ? 7.100 -10.277 82.270 1.00 46.66 87 ALA A C 1
ATOM 666 O O . ALA A 1 85 ? 5.902 -10.540 82.418 1.00 55.16 87 ALA A O 1
ATOM 668 N N . MET A 1 86 ? 7.692 -10.305 81.083 1.00 41.34 88 MET A N 1
ATOM 669 C CA . MET A 1 86 ? 6.970 -10.685 79.880 1.00 47.44 88 MET A CA 1
ATOM 670 C C . MET A 1 86 ? 6.761 -12.199 79.834 1.00 55.35 88 MET A C 1
ATOM 671 O O . MET A 1 86 ? 7.444 -12.948 80.539 1.00 54.34 88 MET A O 1
ATOM 676 N N . PRO A 1 87 ? 5.801 -12.687 79.019 1.00 46.03 89 PRO A N 1
ATOM 677 C CA . PRO A 1 87 ? 4.861 -11.988 78.136 1.00 37.64 89 PRO A CA 1
ATOM 678 C C . PRO A 1 87 ? 3.694 -11.363 78.885 1.00 51.19 89 PRO A C 1
ATOM 679 O O . PRO A 1 87 ? 2.978 -10.530 78.318 1.00 52.84 89 PRO A O 1
ATOM 683 N N . GLU A 1 88 ? 3.510 -11.737 80.146 1.00 54.26 90 GLU A N 1
ATOM 684 C CA . GLU A 1 88 ? 2.382 -11.223 80.909 1.00 54.48 90 GLU A CA 1
ATOM 685 C C . GLU A 1 88 ? 2.586 -9.792 81.376 1.00 51.28 90 GLU A C 1
ATOM 686 O O . GLU A 1 88 ? 1.632 -9.175 81.866 1.00 53.91 90 GLU A O 1
ATOM 692 N N . GLY A 1 89 ? 3.773 -9.238 81.211 1.00 47.71 91 GLY A N 1
ATOM 693 C CA . GLY A 1 89 ? 3.914 -7.810 81.339 1.00 44.64 91 GLY A CA 1
ATOM 694 C C . GLY A 1 89 ? 4.038 -7.319 82.770 1.00 41.09 91 GLY A C 1
ATOM 695 O O . GLY A 1 89 ? 4.247 -8.072 83.731 1.00 42.50 91 GLY A O 1
ATOM 696 N N . TYR A 1 90 ? 3.893 -6.005 82.897 1.00 42.91 92 TYR A N 1
ATOM 697 C CA . TYR A 1 90 ? 4.212 -5.334 84.143 1.00 46.47 92 TYR A CA 1
ATOM 698 C C . TYR A 1 90 ? 3.450 -4.011 84.153 1.00 44.96 92 TYR A C 1
ATOM 699 O O . TYR A 1 90 ? 2.995 -3.539 83.106 1.00 43.37 92 TYR A O 1
ATOM 708 N N . VAL A 1 91 ? 3.281 -3.428 85.335 1.00 51.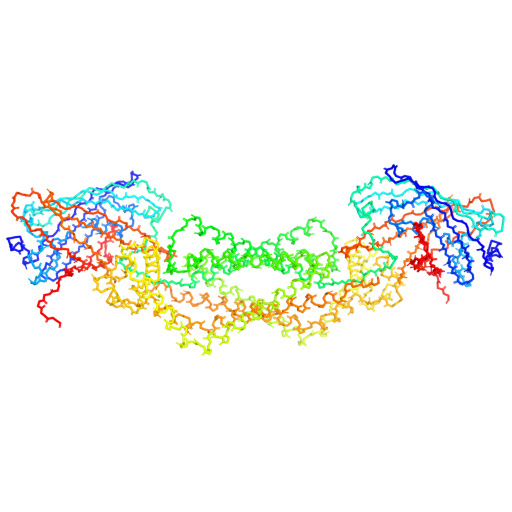36 93 VAL A N 1
ATOM 709 C CA . VAL A 1 91 ? 2.574 -2.159 85.478 1.00 50.30 93 VAL A CA 1
ATOM 710 C C . VAL A 1 91 ? 3.580 -1.083 85.849 1.00 44.37 93 VAL A C 1
ATOM 711 O O . VAL A 1 91 ? 4.299 -1.217 86.845 1.00 52.40 93 VAL A O 1
ATOM 715 N N . GLN A 1 92 ? 3.613 -0.011 85.069 1.00 37.83 94 GLN A N 1
ATOM 716 C CA . GLN A 1 92 ? 4.524 1.102 85.305 1.00 50.75 94 GLN A CA 1
ATOM 717 C C . GLN A 1 92 ? 3.740 2.346 85.696 1.00 50.29 94 GLN A C 1
ATOM 718 O O . GLN A 1 92 ? 2.913 2.838 84.919 1.00 44.47 94 GLN A O 1
ATOM 724 N N . GLU A 1 93 ? 3.998 2.833 86.909 1.00 52.54 95 GLU A N 1
ATOM 725 C CA . GLU A 1 93 ? 3.401 4.039 87.459 1.00 48.08 95 GLU A CA 1
ATOM 726 C C . GLU A 1 93 ? 4.460 5.118 87.631 1.00 43.98 95 GLU A C 1
ATOM 727 O O . GLU A 1 93 ? 5.620 4.825 87.920 1.00 49.55 95 GLU A O 1
ATOM 733 N N . ARG A 1 94 ? 4.049 6.372 87.463 1.00 48.51 96 ARG A N 1
ATOM 734 C CA . ARG A 1 94 ? 4.974 7.484 87.617 1.00 49.26 96 ARG A CA 1
ATOM 735 C C . ARG A 1 94 ? 4.276 8.725 88.145 1.00 50.54 96 ARG A C 1
ATOM 736 O O . ARG A 1 94 ? 3.070 8.920 87.967 1.00 51.12 96 ARG A O 1
ATOM 744 N N . THR A 1 95 ? 5.076 9.558 88.800 1.00 55.81 97 THR A N 1
ATOM 745 C CA . THR A 1 95 ? 4.694 10.894 89.240 1.00 55.04 97 THR A CA 1
ATOM 746 C C . THR A 1 95 ? 5.788 11.816 88.716 1.00 53.47 97 THR A C 1
ATOM 747 O O . THR A 1 95 ? 6.909 11.807 89.235 1.00 58.74 97 THR A O 1
ATOM 751 N N . ILE A 1 96 ? 5.483 12.574 87.668 1.00 49.03 98 ILE A N 1
ATOM 752 C CA . ILE A 1 96 ? 6.434 13.507 87.077 1.00 49.78 98 ILE A CA 1
ATOM 753 C C . ILE A 1 96 ? 6.089 14.902 87.586 1.00 51.69 98 ILE A C 1
ATOM 754 O O . ILE A 1 96 ? 5.016 15.436 87.279 1.00 43.79 98 ILE A O 1
ATOM 759 N N . SER A 1 97 ? 7.004 15.501 88.345 1.00 50.92 99 SER A N 1
ATOM 760 C CA . SER A 1 97 ? 6.790 16.794 88.988 1.00 46.58 99 SER A CA 1
ATOM 761 C C . SER A 1 97 ? 7.584 17.852 88.237 1.00 46.07 99 SER A C 1
ATOM 762 O O . SER A 1 97 ? 8.818 17.860 88.300 1.00 53.71 99 SER A O 1
ATOM 765 N N . PHE A 1 98 ? 6.898 18.746 87.525 1.00 46.23 100 PHE A N 1
ATOM 766 C CA . PHE A 1 98 ? 7.641 19.797 86.851 1.00 49.99 100 PHE A CA 1
ATOM 767 C C . PHE A 1 98 ? 7.891 20.919 87.848 1.00 51.54 100 PHE A C 1
ATOM 768 O O . PHE A 1 98 ? 6.963 21.386 88.512 1.00 55.34 100 PHE A O 1
ATOM 776 N N . LYS A 1 99 ? 9.148 21.346 87.945 1.00 51.54 101 LYS A N 1
ATOM 777 C CA . LYS A 1 99 ? 9.530 22.365 88.912 1.00 55.08 101 LYS A CA 1
ATOM 778 C C . LYS A 1 99 ? 8.800 23.673 88.640 1.00 59.04 101 LYS A C 1
ATOM 779 O O . LYS A 1 99 ? 8.711 24.124 87.493 1.00 65.96 101 LYS A O 1
ATOM 785 N N . ASP A 1 100 ? 8.270 24.275 89.709 1.00 60.00 102 ASP A N 1
ATOM 786 C CA . ASP A 1 100 ? 7.543 25.545 89.629 1.00 58.56 102 ASP A CA 1
ATOM 787 C C . ASP A 1 100 ? 6.353 25.455 88.682 1.00 61.83 102 ASP A C 1
ATOM 788 O O . ASP A 1 100 ? 5.984 26.442 88.042 1.00 63.24 102 ASP A O 1
ATOM 793 N N . ASP A 1 101 ? 5.745 24.276 88.583 1.00 64.77 103 ASP A N 1
ATOM 794 C CA . ASP A 1 101 ? 4.639 24.071 87.658 1.00 60.29 103 ASP A CA 1
ATOM 795 C C . ASP A 1 101 ? 3.892 22.810 88.105 1.00 58.65 103 ASP A C 1
ATOM 796 O O . ASP A 1 101 ? 4.038 22.369 89.251 1.00 68.25 103 ASP A O 1
ATOM 801 N N . GLY A 1 102 ? 3.099 22.227 87.211 1.00 49.25 104 GLY A N 1
ATOM 802 C CA . GLY A 1 102 ? 2.251 21.107 87.563 1.00 48.70 104 GLY A CA 1
ATOM 803 C C . GLY A 1 102 ? 2.978 19.773 87.562 1.00 54.50 104 GLY A C 1
ATOM 804 O O . GLY A 1 102 ? 4.194 19.682 87.384 1.00 56.13 104 GLY A O 1
ATOM 805 N N . THR A 1 103 ? 2.199 18.712 87.786 1.00 51.64 105 THR A N 1
ATOM 806 C CA . THR A 1 103 ? 2.731 17.358 87.860 1.00 45.42 105 THR A CA 1
ATOM 807 C C . THR A 1 103 ? 1.916 16.430 86.974 1.00 53.74 105 THR A C 1
ATOM 808 O O . THR A 1 103 ? 0.683 16.515 86.939 1.00 50.17 105 THR A O 1
ATOM 812 N N . TYR A 1 104 ? 2.609 15.541 86.262 1.00 55.64 106 TYR A N 1
ATOM 813 C CA . TYR A 1 104 ? 1.937 14.452 85.568 1.00 46.17 106 TYR A CA 1
ATOM 814 C C . TYR A 1 104 ? 1.755 13.294 86.542 1.00 51.25 106 TYR A C 1
ATOM 815 O O . TYR A 1 104 ? 2.665 12.991 87.317 1.00 54.00 106 TYR A O 1
ATOM 824 N N . LYS A 1 105 ? 0.581 12.641 86.505 1.00 51.29 107 LYS A N 1
ATOM 825 C CA . LYS A 1 105 ? 0.389 11.389 87.254 1.00 50.22 107 LYS A CA 1
ATOM 826 C C . LYS A 1 105 ? -0.002 10.314 86.265 1.00 47.33 107 LYS A C 1
ATOM 827 O O . LYS A 1 105 ? -0.983 10.467 85.534 1.00 44.72 107 LYS A O 1
ATOM 833 N N . THR A 1 106 ? 0.748 9.221 86.285 1.00 53.48 108 THR A N 1
ATOM 834 C CA . THR A 1 106 ? 0.716 8.216 85.232 1.00 49.47 108 THR A CA 1
ATOM 835 C C . THR A 1 106 ? 0.483 6.793 85.746 1.00 45.52 108 THR A C 1
ATOM 836 O O . THR A 1 106 ? 1.052 6.383 86.762 1.00 51.61 108 THR A O 1
ATOM 840 N N . ARG A 1 107 ? -0.338 6.029 85.017 1.00 48.62 109 ARG A N 1
ATOM 841 C CA . ARG A 1 107 ? -0.447 4.584 85.217 1.00 52.30 109 ARG A CA 1
ATOM 842 C C . ARG A 1 107 ? -0.479 3.890 83.860 1.00 55.17 109 ARG A C 1
ATOM 843 O O . ARG A 1 107 ? -1.235 4.297 82.973 1.00 52.98 109 ARG A O 1
ATOM 851 N N . ALA A 1 108 ? 0.336 2.844 83.698 1.00 52.47 110 ALA A N 1
ATOM 852 C CA . ALA A 1 108 ? 0.453 2.177 82.408 1.00 41.07 110 ALA A CA 1
ATOM 853 C C . ALA A 1 108 ? 0.715 0.689 82.584 1.00 38.93 110 ALA A C 1
ATOM 854 O O . ALA A 1 108 ? 1.354 0.260 83.550 1.00 37.74 110 ALA A O 1
ATOM 856 N N . GLU A 1 109 ? 0.200 -0.085 81.629 1.00 44.42 111 GLU A N 1
ATOM 857 C CA . GLU A 1 109 ? 0.350 -1.534 81.546 1.00 34.41 111 GLU A CA 1
ATOM 858 C C . GLU A 1 109 ? 1.073 -1.865 80.250 1.00 37.48 111 GLU A C 1
ATOM 859 O O . GLU A 1 109 ? 0.633 -1.457 79.169 1.00 44.16 111 GLU A O 1
ATOM 865 N N . VAL A 1 110 ? 2.179 -2.591 80.351 1.00 42.54 112 VAL A N 1
ATOM 866 C CA . VAL A 1 110 ? 2.960 -3.000 79.190 1.00 43.20 112 VAL A CA 1
ATOM 867 C C . VAL A 1 110 ? 2.897 -4.519 79.101 1.00 40.99 112 VAL A C 1
ATOM 868 O O . VAL A 1 110 ? 3.369 -5.215 80.006 1.00 48.14 112 VAL A O 1
ATOM 872 N N . LYS A 1 111 ? 2.313 -5.031 78.016 1.00 36.85 113 LYS A N 1
ATOM 873 C CA . LYS A 1 111 ? 2.109 -6.461 77.831 1.00 40.77 113 LYS A CA 1
ATOM 874 C C . LYS A 1 111 ? 2.365 -6.832 76.376 1.00 53.98 113 LYS A C 1
ATOM 875 O O . LYS A 1 111 ? 2.430 -5.978 75.484 1.00 45.58 113 LYS A O 1
ATOM 881 N N . PHE A 1 112 ? 2.524 -8.131 76.147 1.00 51.88 114 PHE A N 1
ATOM 882 C CA . PHE A 1 112 ? 2.449 -8.691 74.805 1.00 41.51 114 PHE A CA 1
ATOM 883 C C . PHE A 1 112 ? 0.987 -8.983 74.491 1.00 45.51 114 PHE A C 1
ATOM 884 O O . PHE A 1 112 ? 0.336 -9.746 75.212 1.00 62.09 114 PHE A O 1
ATOM 892 N N . GLU A 1 113 ? 0.465 -8.360 73.440 1.00 43.64 115 GLU A N 1
ATOM 893 C CA . GLU A 1 113 ? -0.904 -8.586 72.987 1.00 45.01 115 GLU A CA 1
ATOM 894 C C . GLU A 1 113 ? -0.821 -9.124 71.566 1.00 51.55 115 GLU A C 1
ATOM 895 O O . GLU A 1 113 ? -0.551 -8.370 70.624 1.00 58.03 115 GLU A O 1
ATOM 901 N N . GLY A 1 114 ? -1.063 -10.420 71.408 1.00 55.43 116 GLY A N 1
ATOM 902 C CA . GLY A 1 114 ? -0.824 -11.039 70.115 1.00 50.09 116 GLY A CA 1
ATOM 903 C C . GLY A 1 114 ? 0.670 -11.114 69.869 1.00 52.39 116 GLY A C 1
ATOM 904 O O . GLY A 1 114 ? 1.432 -11.590 70.718 1.00 56.20 116 GLY A O 1
ATOM 905 N N . ASP A 1 115 ? 1.107 -10.640 68.705 1.00 55.07 117 ASP A N 1
ATOM 906 C CA . ASP A 1 115 ? 2.523 -10.613 68.366 1.00 56.80 117 ASP A CA 1
ATOM 907 C C . ASP A 1 115 ? 3.182 -9.276 68.680 1.00 54.71 117 ASP A C 1
ATOM 908 O O . ASP A 1 115 ? 4.334 -9.063 68.288 1.00 61.94 117 ASP A O 1
ATOM 913 N N . THR A 1 116 ? 2.492 -8.378 69.374 1.00 44.56 118 THR A N 1
ATOM 914 C CA . THR A 1 116 ? 2.949 -7.008 69.532 1.00 41.30 118 THR A CA 1
ATOM 915 C C . THR A 1 116 ? 3.149 -6.674 71.003 1.00 46.22 118 THR A C 1
ATOM 916 O O . THR A 1 116 ? 2.376 -7.108 71.864 1.00 45.28 118 THR A O 1
ATOM 920 N N . LEU A 1 117 ? 4.192 -5.897 71.282 1.00 44.32 119 LEU A N 1
ATOM 921 C CA . LEU A 1 117 ? 4.410 -5.313 72.600 1.00 41.84 119 LEU A CA 1
ATOM 922 C C . LEU A 1 117 ? 3.591 -4.027 72.683 1.00 45.75 119 LEU A C 1
ATOM 923 O O . LEU A 1 117 ? 3.764 -3.126 71.854 1.00 41.56 119 LEU A O 1
ATOM 928 N N . VAL A 1 118 ? 2.698 -3.942 73.670 1.00 39.23 120 VAL A N 1
ATOM 929 C CA . VAL A 1 118 ? 1.710 -2.871 73.749 1.00 32.54 120 VAL A CA 1
ATOM 930 C C . VAL A 1 118 ? 1.901 -2.080 75.038 1.00 40.65 120 VAL A C 1
ATOM 931 O O . VAL A 1 118 ? 2.130 -2.657 76.108 1.00 44.96 120 VAL A O 1
ATOM 935 N N . ASN A 1 119 ? 1.783 -0.753 74.930 1.00 42.00 121 ASN A N 1
ATOM 936 C CA . ASN A 1 119 ? 1.920 0.184 76.046 1.00 40.25 121 ASN A CA 1
ATOM 937 C C . ASN A 1 119 ? 0.643 1.019 76.120 1.00 43.37 121 ASN A C 1
ATOM 938 O O . ASN A 1 119 ? 0.439 1.915 75.293 1.00 42.09 121 ASN A O 1
ATOM 943 N N . ARG A 1 120 ? -0.212 0.746 77.105 1.00 31.78 122 ARG A N 1
ATOM 944 C CA . ARG A 1 120 ? -1.446 1.505 77.290 1.00 35.04 122 ARG A CA 1
ATOM 945 C C . ARG A 1 120 ? -1.297 2.378 78.529 1.00 43.98 122 ARG A C 1
ATOM 946 O O . ARG A 1 120 ? -1.022 1.869 79.623 1.00 43.03 122 ARG A O 1
ATOM 954 N N . ILE A 1 121 ? -1.476 3.687 78.360 1.00 36.57 123 ILE A N 1
ATOM 955 C CA . ILE A 1 121 ? -1.209 4.650 79.419 1.00 38.33 123 ILE A CA 1
ATOM 956 C C . ILE A 1 121 ? -2.430 5.536 79.605 1.00 51.23 123 ILE A C 1
ATOM 957 O O . ILE A 1 121 ? -3.079 5.915 78.623 1.00 55.51 123 ILE A O 1
ATOM 962 N N . GLU A 1 122 ? -2.742 5.893 80.853 1.00 39.33 124 GLU A N 1
ATOM 963 C CA . GLU A 1 122 ? -3.630 7.025 81.086 1.00 45.61 124 GLU A CA 1
ATOM 964 C C . GLU A 1 122 ? -2.863 8.052 81.908 1.00 52.57 124 GLU A C 1
ATOM 965 O O . GLU A 1 122 ? -2.260 7.713 82.931 1.00 51.64 124 GLU A O 1
ATOM 971 N N . LEU A 1 123 ? -2.850 9.290 81.420 1.00 46.93 125 LEU A N 1
ATOM 972 C CA . LEU A 1 123 ? -2.106 10.390 82.016 1.00 41.08 125 LEU A CA 1
ATOM 973 C C . LEU A 1 123 ? -3.055 11.464 82.531 1.00 47.38 125 LEU A C 1
ATOM 974 O O . LEU A 1 123 ? -3.969 11.889 81.817 1.00 45.20 125 LEU A O 1
ATOM 979 N N . LYS A 1 124 ? -2.843 11.897 83.770 1.00 56.47 126 LYS A N 1
ATOM 980 C CA . LYS A 1 124 ? -3.604 12.995 84.353 1.00 43.68 126 LYS A CA 1
ATOM 981 C C . LYS A 1 124 ? -2.624 14.018 84.906 1.00 51.04 126 LYS A C 1
ATOM 982 O O . LYS A 1 124 ? -1.750 13.672 85.709 1.00 40.26 126 LYS A O 1
ATOM 988 N N . GLY A 1 125 ? -2.736 15.255 84.434 1.00 57.12 127 GLY A N 1
ATOM 989 C CA . GLY A 1 125 ? -1.887 16.351 84.881 1.00 59.81 127 GLY A CA 1
ATOM 990 C C . GLY A 1 125 ? -2.702 17.373 85.656 1.00 58.43 127 GLY A C 1
ATOM 991 O O . GLY A 1 125 ? -3.817 17.719 85.257 1.00 53.10 127 GLY A O 1
ATOM 992 N N . ILE A 1 126 ? -2.137 17.846 86.772 1.00 61.15 128 ILE A N 1
ATOM 993 C CA . ILE A 1 126 ? -2.806 18.798 87.650 1.00 67.08 128 ILE A CA 1
ATOM 994 C C . ILE A 1 126 ? -1.855 19.939 87.996 1.00 69.96 128 ILE A C 1
ATOM 995 O O . ILE A 1 126 ? -0.631 19.794 87.961 1.00 69.33 128 ILE A O 1
ATOM 1000 N N . ASP A 1 127 ? -2.452 21.090 88.327 1.00 64.32 129 ASP A N 1
ATOM 1001 C CA . ASP A 1 127 ? -1.765 22.256 88.891 1.00 64.05 129 ASP A CA 1
ATOM 1002 C C . ASP A 1 127 ? -0.768 22.903 87.925 1.00 65.74 129 ASP A C 1
ATOM 1003 O O . ASP A 1 127 ? 0.269 23.411 88.356 1.00 66.94 129 ASP A O 1
ATOM 1008 N N . PHE A 1 128 ? -1.061 22.931 86.628 1.00 54.15 130 PHE A N 1
ATOM 1009 C CA . PHE A 1 128 ? -0.154 23.545 85.666 1.00 59.33 130 PHE A CA 1
ATOM 1010 C C . PHE A 1 128 ? -0.482 25.010 85.394 1.00 64.73 130 PHE A C 1
ATOM 1011 O O . PHE A 1 128 ? -1.640 25.433 85.456 1.00 64.47 130 PHE A O 1
ATOM 1019 N N . LYS A 1 129 ? 0.568 25.785 85.096 1.00 72.57 131 LYS A N 1
ATOM 1020 C CA . LYS A 1 129 ? 0.408 27.173 84.679 1.00 62.91 131 LYS A CA 1
ATOM 1021 C C . LYS A 1 129 ? -0.035 27.237 83.227 1.00 54.99 131 LYS A C 1
ATOM 1022 O O . LYS A 1 129 ? 0.605 26.659 82.344 1.00 64.17 131 LYS A O 1
ATOM 1028 N N . GLU A 1 130 ? -1.143 27.930 82.991 1.00 54.70 132 GLU A N 1
ATOM 1029 C CA . GLU A 1 130 ? -1.695 28.073 81.650 1.00 61.84 132 GLU A CA 1
ATOM 1030 C C . GLU A 1 130 ? -0.778 28.913 80.754 1.00 60.28 132 GLU A C 1
ATOM 1031 O O . GLU A 1 130 ? -0.734 28.694 79.537 1.00 64.53 132 GLU A O 1
ATOM 1037 N N . ASP A 1 131 ? -0.026 29.858 81.330 1.00 56.39 133 ASP A N 1
ATOM 1038 C CA . ASP A 1 131 ? 1.015 30.573 80.602 1.00 57.03 133 ASP A CA 1
ATOM 1039 C C . ASP A 1 131 ? 2.413 30.110 80.995 1.00 54.62 133 ASP A C 1
ATOM 1040 O O . ASP A 1 131 ? 3.390 30.817 80.728 1.00 57.66 133 ASP A O 1
ATOM 1045 N N . GLY A 1 132 ? 2.528 28.938 81.614 1.00 58.68 134 GLY A N 1
ATOM 1046 C CA . GLY A 1 132 ? 3.815 28.378 81.968 1.00 49.98 134 GLY A CA 1
ATOM 1047 C C . GLY A 1 132 ? 4.505 27.765 80.763 1.00 51.50 134 GLY A C 1
ATOM 1048 O O . GLY A 1 132 ? 4.040 27.844 79.624 1.00 57.38 134 GLY A O 1
ATOM 1049 N N . ASN A 1 133 ? 5.653 27.140 81.030 1.00 44.43 135 ASN A N 1
ATOM 1050 C CA . ASN A 1 133 ? 6.404 26.544 79.933 1.00 44.34 135 ASN A CA 1
ATOM 1051 C C . ASN A 1 133 ? 5.685 25.331 79.352 1.00 49.27 135 ASN A C 1
ATOM 1052 O O . ASN A 1 133 ? 5.801 25.062 78.151 1.00 46.77 135 ASN A O 1
ATOM 1057 N N . ILE A 1 134 ? 4.945 24.589 80.177 1.00 50.62 136 ILE A N 1
ATOM 1058 C CA . ILE A 1 134 ? 4.303 23.366 79.703 1.00 46.31 136 ILE A CA 1
ATOM 1059 C C . ILE A 1 134 ? 3.084 23.692 78.847 1.00 44.07 136 ILE A C 1
ATOM 1060 O O . ILE A 1 134 ? 3.052 23.405 77.646 1.00 43.36 136 ILE A O 1
ATOM 1065 N N . LEU A 1 135 ? 2.069 24.314 79.445 1.00 48.69 137 LEU A N 1
ATOM 1066 C CA . LEU A 1 135 ? 0.846 24.597 78.697 1.00 44.61 137 LEU A CA 1
ATOM 1067 C C . LEU A 1 135 ? 1.016 25.726 77.690 1.00 48.97 137 LEU A C 1
ATOM 1068 O O . LEU A 1 135 ? 0.220 25.824 76.752 1.00 53.65 137 LEU A O 1
ATOM 1073 N N . GLY A 1 136 ? 2.030 26.564 77.848 1.00 45.16 138 GLY A N 1
ATOM 1074 C CA . GLY A 1 136 ? 2.265 27.619 76.892 1.00 50.92 138 GLY A CA 1
ATOM 1075 C C . GLY A 1 136 ? 3.137 27.236 75.718 1.00 49.61 138 GLY A C 1
ATOM 1076 O O . GLY A 1 136 ? 3.470 28.108 74.907 1.00 59.07 138 GLY A O 1
ATOM 1077 N N . HIS A 1 137 ? 3.511 25.961 75.604 1.00 54.10 139 HIS A N 1
ATOM 1078 C CA . HIS A 1 137 ? 4.368 25.453 74.529 1.00 56.17 139 HIS A CA 1
ATOM 1079 C C . HIS A 1 137 ? 5.617 26.325 74.373 1.00 42.68 139 HIS A C 1
ATOM 1080 O O . HIS A 1 137 ? 5.777 27.079 73.414 1.00 49.22 139 HIS A O 1
ATOM 1087 N N . LYS A 1 138 ? 6.489 26.219 75.375 1.00 42.36 140 LYS A N 1
ATOM 1088 C CA . LYS A 1 138 ? 7.715 27.003 75.426 1.00 38.19 140 LYS A CA 1
ATOM 1089 C C . LYS A 1 138 ? 8.966 26.136 75.525 1.00 53.38 140 LYS A C 1
ATOM 1090 O O . LYS A 1 138 ? 10.055 26.668 75.771 1.00 62.86 140 LYS A O 1
ATOM 1096 N N . LEU A 1 139 ? 8.846 24.822 75.338 1.00 54.89 141 LEU A N 1
ATOM 1097 C CA . LEU A 1 139 ? 9.985 23.918 75.421 1.00 42.34 141 LEU A CA 1
ATOM 1098 C C . LEU A 1 139 ? 10.476 23.614 74.012 1.00 55.13 141 LEU A C 1
ATOM 1099 O O . LEU A 1 139 ? 9.674 23.460 73.083 1.00 55.34 141 LEU A O 1
ATOM 1104 N N . GLU A 1 140 ? 11.794 23.538 73.853 1.00 57.49 142 GLU A N 1
ATOM 1105 C CA . GLU A 1 140 ? 12.352 23.192 72.556 1.00 54.82 142 GLU A CA 1
ATOM 1106 C C . GLU A 1 140 ? 12.004 21.748 72.204 1.00 58.00 142 GLU A C 1
ATOM 1107 O O . GLU A 1 140 ? 11.746 20.908 73.073 1.00 59.77 142 GLU A O 1
ATOM 1113 N N . TYR A 1 141 ? 11.999 21.463 70.905 1.00 49.17 143 TYR A N 1
ATOM 1114 C CA . TYR A 1 141 ? 11.595 20.145 70.416 1.00 50.51 143 TYR A CA 1
ATOM 1115 C C . TYR A 1 141 ? 12.835 19.260 70.249 1.00 49.72 143 TYR A C 1
ATOM 1116 O O . TYR A 1 141 ? 13.308 18.979 69.145 1.00 60.93 143 TYR A O 1
ATOM 1125 N N . ASN A 1 142 ? 13.354 18.813 71.393 1.00 49.31 144 ASN A N 1
ATOM 1126 C CA . ASN A 1 142 ? 14.558 17.987 71.461 1.00 51.33 144 ASN A CA 1
ATOM 1127 C C . ASN A 1 142 ? 14.597 17.344 72.849 1.00 55.54 144 ASN A C 1
ATOM 1128 O O . ASN A 1 142 ? 13.733 17.607 73.691 1.00 44.27 144 ASN A O 1
ATOM 1133 N N . MET A 1 143 ? 15.618 16.519 73.099 1.00 49.95 145 MET A N 1
ATOM 1134 C CA . MET A 1 143 ? 15.750 15.864 74.402 1.00 59.72 145 MET A CA 1
ATOM 1135 C C . MET A 1 143 ? 17.209 15.757 74.808 1.00 75.76 145 MET A C 1
ATOM 1136 O O . MET A 1 143 ? 17.661 14.734 75.334 1.00 90.24 145 MET A O 1
ATOM 1141 N N . GLY A 1 144 ? 17.967 16.827 74.572 1.00 70.78 146 GLY A N 1
ATOM 1142 C CA . GLY A 1 144 ? 19.318 16.941 75.063 1.00 87.91 146 GLY A CA 1
ATOM 1143 C C . GLY A 1 144 ? 19.425 18.162 75.961 1.00 84.40 146 GLY A C 1
ATOM 1144 O O . GLY A 1 144 ? 18.527 19.006 76.013 1.00 85.71 146 GLY A O 1
ATOM 1145 N N . MET A 1 145 ? 20.524 18.224 76.700 1.00 92.65 147 MET A N 1
ATOM 1146 C CA . MET A 1 145 ? 20.831 19.402 77.490 1.00 93.88 147 MET A CA 1
ATOM 1147 C C . MET A 1 145 ? 21.500 20.450 76.606 1.00 81.00 147 MET A C 1
ATOM 1148 O O . MET A 1 145 ? 22.117 20.136 75.584 1.00 81.23 147 MET A O 1
ATOM 1153 N N . SER A 1 146 ? 21.351 21.713 76.994 1.00 78.60 148 SER A N 1
ATOM 1154 C CA . SER A 1 146 ? 21.935 22.817 76.250 1.00 73.45 148 SER A CA 1
ATOM 1155 C C . SER A 1 146 ? 23.019 23.491 77.079 1.00 74.82 148 SER A C 1
ATOM 1156 O O . SER A 1 146 ? 23.056 23.382 78.308 1.00 74.40 148 SER A O 1
ATOM 1159 N N . SER A 1 147 ? 23.901 24.197 76.381 1.00 75.97 149 SER A N 1
ATOM 1160 C CA . SER A 1 147 ? 25.025 24.855 77.029 1.00 68.10 149 SER A CA 1
ATOM 1161 C C . SER A 1 147 ? 24.540 25.968 77.951 1.00 68.10 149 SER A C 1
ATOM 1162 O O . SER A 1 147 ? 23.560 26.660 77.657 1.00 67.28 149 SER A O 1
ATOM 1165 N N . LEU A 1 148 ? 25.225 26.128 79.080 1.00 67.38 150 LEU A N 1
ATOM 1166 C CA . LEU A 1 148 ? 24.986 27.267 79.956 1.00 62.19 150 LEU A CA 1
ATOM 1167 C C . LEU A 1 148 ? 25.675 28.499 79.386 1.00 72.94 150 LEU A C 1
ATOM 1168 O O . LEU A 1 148 ? 26.903 28.515 79.234 1.00 75.79 150 LEU A O 1
ATOM 1173 N N . LYS A 1 149 ? 24.891 29.534 79.090 1.00 67.15 151 LYS A N 1
ATOM 1174 C CA . LYS A 1 149 ? 25.410 30.794 78.556 1.00 61.23 151 LYS A CA 1
ATOM 1175 C C . LYS A 1 149 ? 25.584 31.764 79.717 1.00 59.51 151 LYS A C 1
ATOM 1176 O O . LYS A 1 149 ? 24.627 32.417 80.140 1.00 62.79 151 LYS A O 1
ATOM 1182 N N . LEU A 1 150 ? 26.799 31.856 80.261 1.00 53.97 152 LEU A N 1
ATOM 1183 C CA . LEU A 1 150 ? 26.975 32.746 81.403 1.00 51.43 152 LEU A CA 1
ATOM 1184 C C . LEU A 1 150 ? 26.841 34.216 81.004 1.00 56.01 152 LEU A C 1
ATOM 1185 O O . LEU A 1 150 ? 26.532 35.048 81.861 1.00 49.73 152 LEU A O 1
ATOM 1190 N N . LEU A 1 151 ? 27.037 34.552 79.721 1.00 56.53 153 LEU A N 1
ATOM 1191 C CA . LEU A 1 151 ? 26.800 35.926 79.276 1.00 40.95 153 LEU A CA 1
ATOM 1192 C C . LEU A 1 151 ? 25.348 36.332 79.447 1.00 45.94 153 LEU A C 1
ATOM 1193 O O . LEU A 1 151 ? 25.047 37.524 79.576 1.00 55.46 153 LEU A O 1
ATOM 1198 N N . LYS A 1 152 ? 24.444 35.354 79.407 1.00 52.44 154 LYS A N 1
ATOM 1199 C CA . LYS A 1 152 ? 23.030 35.597 79.661 1.00 47.82 154 LYS A CA 1
ATOM 1200 C C . LYS A 1 152 ? 22.842 36.398 80.941 1.00 51.05 154 LYS A C 1
ATOM 1201 O O . LYS A 1 152 ? 22.052 37.349 80.985 1.00 50.84 154 LYS A O 1
ATOM 1207 N N . TYR A 1 153 ? 23.591 36.044 81.984 1.00 51.89 155 TYR A N 1
ATOM 1208 C CA . TYR A 1 153 ? 23.475 36.667 83.292 1.00 46.63 155 TYR A CA 1
ATOM 1209 C C . TYR A 1 153 ? 24.344 37.913 83.420 1.00 40.06 155 TYR A C 1
ATOM 1210 O O . TYR A 1 153 ? 23.939 38.884 84.066 1.00 42.33 155 TYR A O 1
ATOM 1219 N N . VAL A 1 154 ? 25.534 37.908 82.815 1.00 47.69 156 VAL A N 1
ATOM 1220 C CA . VAL A 1 154 ? 26.414 39.076 82.882 1.00 49.69 156 VAL A CA 1
ATOM 1221 C C . VAL A 1 154 ? 25.744 40.292 82.251 1.00 50.33 156 VAL A C 1
ATOM 1222 O O . VAL A 1 154 ? 25.691 41.374 82.850 1.00 45.06 156 VAL A O 1
ATOM 1226 N N . LEU A 1 155 ? 25.217 40.128 81.033 1.00 40.74 157 LEU A N 1
ATOM 1227 C CA . LEU A 1 155 ? 24.499 41.220 80.382 1.00 39.12 157 LEU A CA 1
ATOM 1228 C C . LEU A 1 155 ? 23.286 41.653 81.196 1.00 37.27 157 LEU A C 1
ATOM 1229 O O . LEU A 1 155 ? 23.082 42.848 81.433 1.00 38.84 157 LEU A O 1
ATOM 1234 N N . PHE A 1 156 ? 22.447 40.698 81.600 1.00 48.40 158 PHE A N 1
ATOM 1235 C CA . PHE A 1 156 ? 21.260 41.049 82.373 1.00 47.73 158 PHE A CA 1
ATOM 1236 C C . PHE A 1 156 ? 21.624 41.819 83.638 1.00 45.22 158 PHE A C 1
ATOM 1237 O O . PHE A 1 156 ? 20.924 42.764 84.022 1.00 49.41 158 PHE A O 1
ATOM 1245 N N . PHE A 1 157 ? 22.713 41.428 84.301 1.00 41.91 159 PHE A N 1
ATOM 1246 C CA . PHE A 1 157 ? 23.105 42.089 85.542 1.00 46.01 159 PHE A CA 1
ATOM 1247 C C . PHE A 1 157 ? 23.489 43.548 85.317 1.00 45.65 159 PHE A C 1
ATOM 1248 O O . PHE A 1 157 ? 22.931 44.448 85.955 1.00 42.59 159 PHE A O 1
ATOM 1256 N N . PHE A 1 158 ? 24.423 43.808 84.398 1.00 44.98 160 PHE A N 1
ATOM 1257 C CA . PHE A 1 158 ? 24.863 45.184 84.192 1.00 40.78 160 PHE A CA 1
ATOM 1258 C C . PHE A 1 158 ? 23.737 46.050 83.649 1.00 46.32 160 PHE A C 1
ATOM 1259 O O . PHE A 1 158 ? 23.532 47.178 84.117 1.00 49.59 160 PHE A O 1
ATOM 1267 N N . ASN A 1 159 ? 22.989 45.536 82.671 1.00 44.24 161 ASN A N 1
ATOM 1268 C CA . ASN A 1 159 ? 21.937 46.326 82.046 1.00 48.32 161 ASN A CA 1
ATOM 1269 C C . ASN A 1 159 ? 20.805 46.636 83.016 1.00 53.35 161 ASN A C 1
ATOM 1270 O O . ASN A 1 159 ? 20.161 47.684 82.892 1.00 49.84 161 ASN A O 1
ATOM 1275 N N . LEU A 1 160 ? 20.551 45.755 83.986 1.00 49.59 162 LEU A N 1
ATOM 1276 C CA . LEU A 1 160 ? 19.565 46.075 85.010 1.00 44.53 162 LEU A CA 1
ATOM 1277 C C . LEU A 1 160 ? 20.017 47.279 85.824 1.00 45.84 162 LEU A C 1
ATOM 1278 O O . LEU A 1 160 ? 19.218 48.171 86.130 1.00 55.37 162 LEU A O 1
ATOM 1283 N N . LEU A 1 161 ? 21.304 47.321 86.181 1.00 45.39 163 LEU A N 1
ATOM 1284 C CA . LEU A 1 161 ? 21.833 48.468 86.909 1.00 54.04 163 LEU A CA 1
ATOM 1285 C C . LEU A 1 161 ? 21.768 49.725 86.052 1.00 54.66 163 LEU A C 1
ATOM 1286 O O . LEU A 1 161 ? 21.337 50.786 86.516 1.00 56.89 163 LEU A O 1
ATOM 1291 N N . PHE A 1 162 ? 22.174 49.615 84.785 1.00 47.69 164 PHE A N 1
ATOM 1292 C CA . PHE A 1 162 ? 22.111 50.758 83.880 1.00 47.39 164 PHE A CA 1
ATOM 1293 C C . PHE A 1 162 ? 20.670 51.178 83.619 1.00 47.74 164 PHE A C 1
ATOM 1294 O O . PHE A 1 162 ? 20.395 52.367 83.433 1.00 45.15 164 PHE A O 1
ATOM 1302 N N . TRP A 1 163 ? 19.746 50.216 83.584 1.00 54.57 165 TRP A N 1
ATOM 1303 C CA . TRP A 1 163 ? 18.326 50.537 83.477 1.00 55.34 165 TRP A CA 1
ATOM 1304 C C . TRP A 1 163 ? 17.866 51.403 84.637 1.00 54.29 165 TRP A C 1
ATOM 1305 O O . TRP A 1 163 ? 17.155 52.395 84.446 1.00 50.73 165 TRP A O 1
ATOM 1316 N N . ILE A 1 164 ? 18.257 51.032 85.856 1.00 56.39 166 ILE A N 1
ATOM 1317 C CA . ILE A 1 164 ? 17.834 51.789 87.025 1.00 58.27 166 ILE A CA 1
ATOM 1318 C C . ILE A 1 164 ? 18.526 53.146 87.073 1.00 58.87 166 ILE A C 1
ATOM 1319 O O . ILE A 1 164 ? 17.906 54.157 87.427 1.00 61.89 166 ILE A O 1
ATOM 1324 N N . CYS A 1 165 ? 19.806 53.202 86.697 1.00 51.14 167 CYS A N 1
ATOM 1325 C CA . CYS A 1 165 ? 20.473 54.495 86.592 1.00 41.62 167 CYS A CA 1
ATOM 1326 C C . CYS A 1 165 ? 19.720 55.414 85.640 1.00 51.78 167 CYS A C 1
ATOM 1327 O O . CYS A 1 165 ? 19.452 56.579 85.963 1.00 52.32 167 CYS A O 1
ATOM 1330 N N . GLY A 1 166 ? 19.352 54.893 84.469 1.00 55.61 168 GLY A N 1
ATOM 1331 C CA . GLY A 1 166 ? 18.611 55.696 83.514 1.00 50.21 168 GLY A CA 1
ATOM 1332 C C . GLY A 1 166 ? 17.258 56.145 84.035 1.00 57.34 168 GLY A C 1
ATOM 1333 O O . GLY A 1 166 ? 16.824 57.269 83.772 1.00 68.15 168 GLY A O 1
ATOM 1334 N N . CYS A 1 167 ? 16.571 55.274 84.779 1.00 60.06 169 CYS A N 1
ATOM 1335 C CA . CYS A 1 167 ? 15.283 55.656 85.350 1.00 60.31 169 CYS A CA 1
ATOM 1336 C C . CYS A 1 167 ? 15.432 56.844 86.289 1.00 63.35 169 CYS A C 1
ATOM 1337 O O . CYS A 1 167 ? 14.581 57.741 86.310 1.00 59.77 169 CYS A O 1
ATOM 1340 N N . CYS A 1 168 ? 16.505 56.865 87.081 1.00 66.99 170 CYS A N 1
ATOM 1341 C CA . CYS A 1 168 ? 16.718 57.979 87.997 1.00 67.11 170 CYS A CA 1
ATOM 1342 C C . CYS A 1 168 ? 17.139 59.236 87.244 1.00 58.07 170 CYS A C 1
ATOM 1343 O O . CYS A 1 168 ? 16.694 60.340 87.576 1.00 62.99 170 CYS A O 1
ATOM 1346 N N . ILE A 1 169 ? 17.990 59.089 86.229 1.00 52.44 171 ILE A N 1
ATOM 1347 C CA . ILE A 1 169 ? 18.368 60.235 85.407 1.00 59.74 171 ILE A CA 1
ATOM 1348 C C . ILE A 1 169 ? 17.138 60.813 84.720 1.00 68.02 171 ILE A C 1
ATOM 1349 O O . ILE A 1 169 ? 16.921 62.032 84.714 1.00 68.28 171 ILE A O 1
ATOM 1354 N N . LEU A 1 170 ? 16.305 59.943 84.140 1.00 66.36 172 LEU A N 1
ATOM 1355 C CA . LEU A 1 170 ? 15.052 60.401 83.546 1.00 65.21 172 LEU A CA 1
ATOM 1356 C C . LEU A 1 170 ? 14.146 61.033 84.591 1.00 72.33 172 LEU A C 1
ATOM 1357 O O . LEU A 1 170 ? 13.503 62.057 84.330 1.00 83.04 172 LEU A O 1
ATOM 1362 N N . GLY A 1 171 ? 14.068 60.421 85.771 1.00 69.48 173 GLY A N 1
ATOM 1363 C CA . GLY A 1 171 ? 13.235 60.969 86.826 1.00 62.37 173 GLY A CA 1
ATOM 1364 C C . GLY A 1 171 ? 13.669 62.357 87.250 1.00 69.20 173 GLY A C 1
ATOM 1365 O O . GLY A 1 171 ? 12.838 63.243 87.456 1.00 69.79 173 GLY A O 1
ATOM 1366 N N . PHE A 1 172 ? 14.977 62.563 87.404 1.00 71.36 174 PHE A N 1
ATOM 1367 C CA . PHE A 1 172 ? 15.448 63.886 87.798 1.00 72.49 174 PHE A CA 1
ATOM 1368 C C . PHE A 1 172 ? 15.190 64.910 86.701 1.00 72.86 174 PHE A C 1
ATOM 1369 O O . PHE A 1 172 ? 14.852 66.066 86.991 1.00 70.89 174 PHE A O 1
ATOM 1377 N N . GLY A 1 173 ? 15.340 64.508 85.440 1.00 67.88 175 GLY A N 1
ATOM 1378 C CA . GLY A 1 173 ? 14.951 65.388 84.351 1.00 61.76 175 GLY A CA 1
ATOM 1379 C C . GLY A 1 173 ? 13.465 65.700 84.368 1.00 78.90 175 GLY A C 1
ATOM 1380 O O . GLY A 1 173 ? 13.060 66.845 84.140 1.00 77.71 175 GLY A O 1
ATOM 1381 N N . ILE A 1 174 ? 12.629 64.683 84.631 1.00 82.34 176 ILE A N 1
ATOM 1382 C CA . ILE A 1 174 ? 11.189 64.912 84.741 1.00 81.90 176 ILE A CA 1
ATOM 1383 C C . ILE A 1 174 ? 10.905 65.866 85.896 1.00 78.96 176 ILE A C 1
ATOM 1384 O O . ILE A 1 174 ? 10.031 66.737 85.800 1.00 73.18 176 ILE A O 1
ATOM 1389 N N . TYR A 1 175 ? 11.625 65.706 87.012 1.00 76.91 177 TYR A N 1
ATOM 1390 C CA . TYR A 1 175 ? 11.499 66.644 88.123 1.00 78.05 177 TYR A CA 1
ATOM 1391 C C . TYR A 1 175 ? 11.862 68.059 87.690 1.00 78.20 177 TYR A C 1
ATOM 1392 O O . TYR A 1 175 ? 11.081 68.994 87.884 1.00 68.08 177 TYR A O 1
ATOM 1401 N N . LEU A 1 176 ? 13.015 68.223 87.039 1.00 78.78 178 LEU A N 1
ATOM 1402 C CA . LEU A 1 176 ? 13.449 69.561 86.647 1.00 71.42 178 LEU A CA 1
ATOM 1403 C C . LEU A 1 176 ? 12.522 70.201 85.615 1.00 80.71 178 LEU A C 1
ATOM 1404 O O . LEU A 1 176 ? 12.292 71.416 85.667 1.00 85.70 178 LEU A O 1
ATOM 1409 N N . LEU A 1 177 ? 11.984 69.427 84.665 1.00 78.71 179 LEU A N 1
ATOM 1410 C CA . LEU A 1 177 ? 11.039 70.031 83.724 1.00 87.41 179 LEU A CA 1
ATOM 1411 C C . LEU A 1 177 ? 9.814 70.579 84.443 1.00 91.71 179 LEU A C 1
ATOM 1412 O O . LEU A 1 177 ? 9.343 71.680 84.132 1.00 93.98 179 LEU A O 1
ATOM 1417 N N . ILE A 1 178 ? 9.275 69.827 85.396 1.00 89.32 180 ILE A N 1
ATOM 1418 C CA . ILE A 1 178 ? 8.087 70.272 86.120 1.00 90.33 180 ILE A CA 1
ATOM 1419 C C . ILE A 1 178 ? 8.439 71.157 87.314 1.00 96.81 180 ILE A C 1
ATOM 1420 O O . ILE A 1 178 ? 7.780 72.173 87.545 1.00 100.20 180 ILE A O 1
ATOM 1425 N N . HIS A 1 179 ? 9.487 70.828 88.078 1.00 97.10 181 HIS A N 1
ATOM 1426 C CA . HIS A 1 179 ? 9.698 71.522 89.348 1.00 90.08 181 HIS A CA 1
ATOM 1427 C C . HIS A 1 179 ? 10.310 72.903 89.163 1.00 89.34 181 HIS A C 1
ATOM 1428 O O . HIS A 1 179 ? 9.850 73.873 89.773 1.00 102.24 181 HIS A O 1
ATOM 1430 N N . ASN A 1 180 ? 11.340 73.024 88.331 1.00 97.22 182 ASN A N 1
ATOM 1431 C CA . ASN A 1 180 ? 12.085 74.271 88.254 1.00 106.00 182 ASN A CA 1
ATOM 1432 C C . ASN A 1 180 ? 11.969 74.879 86.865 1.00 93.77 182 ASN A C 1
ATOM 1433 O O . ASN A 1 180 ? 11.604 74.213 85.894 1.00 92.97 182 ASN A O 1
ATOM 1438 N N . ASN A 1 181 ? 12.265 76.173 86.792 1.00 89.10 183 ASN A N 1
ATOM 1439 C CA . ASN A 1 181 ? 12.288 76.904 85.532 1.00 95.15 183 ASN A CA 1
ATOM 1440 C C . ASN A 1 181 ? 13.626 77.628 85.415 1.00 92.74 183 ASN A C 1
ATOM 1441 O O . ASN A 1 181 ? 13.881 78.587 86.151 1.00 82.49 183 ASN A O 1
ATOM 1446 N N . PHE A 1 182 ? 14.479 77.173 84.487 1.00 86.72 184 PHE A N 1
ATOM 1447 C CA . PHE A 1 182 ? 15.726 77.862 84.167 1.00 76.67 184 PHE A CA 1
ATOM 1448 C C . PHE A 1 182 ? 15.662 78.543 82.806 1.00 75.23 184 PHE A C 1
ATOM 1449 O O . PHE A 1 182 ? 16.705 78.763 82.182 1.00 63.12 184 PHE A O 1
ATOM 1457 N N . GLY A 1 183 ? 14.461 78.852 82.324 1.00 80.99 185 GLY A N 1
ATOM 1458 C CA . GLY A 1 183 ? 14.259 79.521 81.059 1.00 69.32 185 GLY A CA 1
ATOM 1459 C C . GLY A 1 183 ? 14.813 78.743 79.871 1.00 66.63 185 GLY A C 1
ATOM 1460 O O . GLY A 1 183 ? 15.096 77.543 79.936 1.00 67.07 185 GLY A O 1
ATOM 1461 N N . VAL A 1 184 ? 14.956 79.463 78.761 1.00 69.95 186 VAL A N 1
ATOM 1462 C CA . VAL A 1 184 ? 15.510 78.920 77.529 1.00 66.45 186 VAL A CA 1
ATOM 1463 C C . VAL A 1 184 ? 16.628 79.851 77.084 1.00 60.76 186 VAL A C 1
ATOM 1464 O O . VAL A 1 184 ? 16.382 81.028 76.788 1.00 57.01 186 VAL A O 1
ATOM 1468 N N . LEU A 1 185 ? 17.859 79.334 77.066 1.00 51.38 187 LEU A N 1
ATOM 1469 C CA . LEU A 1 185 ? 18.997 80.158 76.673 1.00 44.83 187 LEU A CA 1
ATOM 1470 C C . LEU A 1 185 ? 18.928 80.550 75.200 1.00 58.09 187 LEU A C 1
ATOM 1471 O O . LEU A 1 185 ? 19.316 81.666 74.837 1.00 58.61 187 LEU A O 1
ATOM 1476 N N . PHE A 1 186 ? 18.449 79.652 74.335 1.00 59.02 188 PHE A N 1
ATOM 1477 C CA . PHE A 1 186 ? 18.396 79.885 72.891 1.00 55.68 188 PHE A CA 1
ATOM 1478 C C . PHE A 1 186 ? 16.937 79.800 72.452 1.00 61.72 188 PHE A C 1
ATOM 1479 O O . PHE A 1 186 ? 16.375 78.699 72.385 1.00 63.19 188 PHE A O 1
ATOM 1487 N N . HIS A 1 187 ? 16.347 80.957 72.090 1.00 64.58 189 HIS A N 1
ATOM 1488 C CA . HIS A 1 187 ? 14.897 81.007 71.876 1.00 72.25 189 HIS A CA 1
ATOM 1489 C C . HIS A 1 187 ? 14.564 80.077 70.692 1.00 78.19 189 HIS A C 1
ATOM 1490 O O . HIS A 1 187 ? 13.458 79.528 70.582 1.00 73.50 189 HIS A O 1
ATOM 1497 N N . ASN A 1 188 ? 15.547 79.883 69.769 1.00 76.44 190 ASN A N 1
ATOM 1498 C CA . ASN A 1 188 ? 15.436 79.045 68.558 1.00 75.33 190 ASN A CA 1
ATOM 1499 C C . ASN A 1 188 ? 15.609 77.571 68.861 1.00 76.99 190 ASN A C 1
ATOM 1500 O O . ASN A 1 188 ? 15.214 76.745 68.048 1.00 77.30 190 ASN A O 1
ATOM 1505 N N . LEU A 1 189 ? 16.228 77.221 69.993 1.00 71.51 191 LEU A N 1
ATOM 1506 C CA . LEU A 1 189 ? 16.378 75.831 70.414 1.00 65.46 191 LEU A CA 1
ATOM 1507 C C . LEU A 1 189 ? 15.668 75.698 71.753 1.00 66.66 191 LEU A C 1
ATOM 1508 O O . LEU A 1 189 ? 16.316 75.613 72.808 1.00 59.38 191 LEU A O 1
ATOM 1513 N N . PRO A 1 190 ? 14.333 75.660 71.746 1.00 65.81 192 PRO A N 1
ATOM 1514 C CA . PRO A 1 190 ? 13.609 75.561 73.017 1.00 68.60 192 PRO A CA 1
ATOM 1515 C C . PRO A 1 190 ? 13.849 74.239 73.704 1.00 72.35 192 PRO A C 1
ATOM 1516 O O . PRO A 1 190 ? 13.754 74.159 74.934 1.00 76.73 192 PRO A O 1
ATOM 1520 N N . SER A 1 191 ? 14.158 73.196 72.933 1.00 78.25 193 SER A N 1
ATOM 1521 C CA . SER A 1 191 ? 14.382 71.869 73.485 1.00 72.09 193 SER A CA 1
ATOM 1522 C C . SER A 1 191 ? 15.621 71.806 74.366 1.00 65.86 193 SER A C 1
ATOM 1523 O O . SER A 1 191 ? 15.726 70.899 75.197 1.00 69.35 193 SER A O 1
ATOM 1526 N N . LEU A 1 192 ? 16.554 72.746 74.207 1.00 66.86 194 LEU A N 1
ATOM 1527 C CA . LEU A 1 192 ? 17.848 72.683 74.886 1.00 56.94 194 LEU A CA 1
ATOM 1528 C C . LEU A 1 192 ? 17.716 73.277 76.288 1.00 56.68 194 LEU A C 1
ATOM 1529 O O . LEU A 1 192 ? 18.028 74.444 76.550 1.00 53.66 194 LEU A O 1
ATOM 1534 N N . THR A 1 193 ? 17.230 72.446 77.206 1.00 57.99 195 THR A N 1
ATOM 1535 C CA . THR A 1 193 ? 17.140 72.779 78.619 1.00 58.42 195 THR A CA 1
ATOM 1536 C C . THR A 1 193 ? 17.866 71.714 79.431 1.00 59.16 195 THR A C 1
ATOM 1537 O O . THR A 1 193 ? 18.088 70.592 78.965 1.00 64.73 195 THR A O 1
ATOM 1541 N N . LEU A 1 194 ? 18.252 72.086 80.652 1.00 60.23 196 LEU A N 1
ATOM 1542 C CA . LEU A 1 194 ? 18.954 71.144 81.515 1.00 59.67 196 LEU A CA 1
ATOM 1543 C C . LEU A 1 194 ? 18.069 69.943 81.833 1.00 58.10 196 LEU A C 1
ATOM 1544 O O . LEU A 1 194 ? 18.552 68.810 81.937 1.00 60.92 196 LEU A O 1
ATOM 1549 N N . GLY A 1 195 ? 16.766 70.176 81.996 1.00 54.00 197 GLY A N 1
ATOM 1550 C CA . GLY A 1 195 ? 15.854 69.071 82.236 1.00 54.38 197 GLY A CA 1
ATOM 1551 C C . GLY A 1 195 ? 15.700 68.159 81.033 1.00 59.62 197 GLY A C 1
ATOM 1552 O O . GLY A 1 195 ? 15.678 66.932 81.174 1.00 62.72 197 GLY A O 1
ATOM 1553 N N . ASN A 1 196 ? 15.603 68.737 79.832 1.00 62.11 198 ASN A N 1
ATOM 1554 C CA . ASN A 1 196 ? 15.400 67.904 78.651 1.00 52.14 198 ASN A CA 1
ATOM 1555 C C . ASN A 1 196 ? 16.630 67.072 78.332 1.00 44.36 198 ASN A C 1
ATOM 1556 O O . ASN A 1 196 ? 16.500 65.911 77.931 1.00 53.23 198 ASN A O 1
ATOM 1561 N N . VAL A 1 197 ? 17.832 67.632 78.500 1.00 48.31 199 VAL A N 1
ATOM 1562 C CA . VAL A 1 197 ? 19.027 66.839 78.228 1.00 46.58 199 VAL A CA 1
ATOM 1563 C C . VAL A 1 197 ? 19.086 65.642 79.169 1.00 46.81 199 VAL A C 1
ATOM 1564 O O . VAL A 1 197 ? 19.446 64.534 78.757 1.00 48.85 199 VAL A O 1
ATOM 1568 N N . PHE A 1 198 ? 18.703 65.835 80.437 1.00 48.03 200 PHE A N 1
ATOM 1569 C CA . PHE A 1 198 ? 18.546 64.701 81.345 1.00 48.38 200 PHE A CA 1
ATOM 1570 C C . PHE A 1 198 ? 17.518 63.710 80.817 1.00 49.16 200 PHE A C 1
ATOM 1571 O O . PHE A 1 198 ? 17.757 62.497 80.799 1.00 49.74 200 PHE A O 1
ATOM 1579 N N . VAL A 1 199 ? 16.362 64.213 80.382 1.00 53.28 201 VAL A N 1
ATOM 1580 C CA . VAL A 1 199 ? 15.304 63.338 79.884 1.00 54.30 201 VAL A CA 1
ATOM 1581 C C . VAL A 1 199 ? 15.760 62.588 78.639 1.00 45.87 201 VAL A C 1
ATOM 1582 O O . VAL A 1 199 ? 15.500 61.387 78.493 1.00 44.69 201 VAL A O 1
ATOM 1586 N N . ILE A 1 200 ? 16.454 63.273 77.727 1.00 48.68 202 ILE A N 1
ATOM 1587 C CA . ILE A 1 200 ? 16.896 62.622 76.496 1.00 42.53 202 ILE A CA 1
ATOM 1588 C C . ILE A 1 200 ? 17.915 61.533 76.804 1.00 45.05 202 ILE A C 1
ATOM 1589 O O . ILE A 1 200 ? 17.766 60.383 76.373 1.00 48.27 202 ILE A O 1
ATOM 1594 N N . VAL A 1 201 ? 18.973 61.877 77.543 1.00 40.89 203 VAL A N 1
ATOM 1595 C CA . VAL A 1 201 ? 20.003 60.885 77.834 1.00 43.02 203 VAL A CA 1
ATOM 1596 C C . VAL A 1 201 ? 19.444 59.766 78.709 1.00 49.74 203 VAL A C 1
ATOM 1597 O O . VAL A 1 201 ? 19.750 58.585 78.497 1.00 56.76 203 VAL A O 1
ATOM 1601 N N . GLY A 1 202 ? 18.616 60.109 79.699 1.00 46.62 204 GLY A N 1
ATOM 1602 C CA . GLY A 1 202 ? 18.008 59.077 80.523 1.00 43.78 204 GLY A CA 1
ATOM 1603 C C . GLY A 1 202 ? 17.161 58.114 79.712 1.00 47.64 204 GLY A C 1
ATOM 1604 O O . GLY A 1 202 ? 17.245 56.894 79.893 1.00 46.49 204 GLY A O 1
ATOM 1605 N N . SER A 1 203 ? 16.350 58.651 78.794 1.00 45.14 205 SER A N 1
ATOM 1606 C CA . SER A 1 203 ? 15.483 57.817 77.966 1.00 38.58 205 SER A CA 1
ATOM 1607 C C . SER A 1 203 ? 16.293 56.865 77.097 1.00 49.76 205 SER A C 1
ATOM 1608 O O . SER A 1 203 ? 15.965 55.677 76.983 1.00 48.77 205 SER A O 1
ATOM 1611 N N . ILE A 1 204 ? 17.347 57.377 76.457 1.00 49.14 206 ILE A N 1
ATOM 1612 C CA . ILE A 1 204 ? 18.177 56.536 75.600 1.00 41.50 206 ILE A CA 1
ATOM 1613 C C . ILE A 1 204 ? 18.833 55.426 76.413 1.00 46.13 206 ILE A C 1
ATOM 1614 O O . ILE A 1 204 ? 18.907 54.274 75.965 1.00 45.93 206 ILE A O 1
ATOM 1619 N N . ILE A 1 205 ? 19.309 55.745 77.621 1.00 42.79 207 ILE A N 1
ATOM 1620 C CA . ILE A 1 205 ? 19.894 54.706 78.465 1.00 45.09 207 ILE A CA 1
ATOM 1621 C C . ILE A 1 205 ? 18.871 53.617 78.762 1.00 50.35 207 ILE A C 1
ATOM 1622 O O . ILE A 1 205 ? 19.175 52.420 78.672 1.00 47.36 207 ILE A O 1
ATOM 1627 N N . MET A 1 206 ? 17.637 54.009 79.097 1.00 51.25 208 MET A N 1
ATOM 1628 C CA . MET A 1 206 ? 16.648 53.007 79.482 1.00 50.83 208 MET A CA 1
ATOM 1629 C C . MET A 1 206 ? 16.307 52.083 78.319 1.00 53.50 208 MET A C 1
ATOM 1630 O O . MET A 1 206 ? 16.109 50.879 78.522 1.00 56.89 208 MET A O 1
ATOM 1635 N N . VAL A 1 207 ? 16.227 52.620 77.096 1.00 51.18 209 VAL A N 1
ATOM 1636 C CA . VAL A 1 207 ? 15.864 51.772 75.961 1.00 53.69 209 VAL A CA 1
ATOM 1637 C C . VAL A 1 207 ? 17.006 50.826 75.608 1.00 49.64 209 VAL A C 1
ATOM 1638 O O . VAL A 1 207 ? 16.775 49.684 75.197 1.00 55.39 209 VAL A O 1
ATOM 1642 N N . VAL A 1 208 ? 18.252 51.276 75.758 1.00 46.03 210 VAL A N 1
ATOM 1643 C CA . VAL A 1 208 ? 19.383 50.384 75.521 1.00 49.30 210 VAL A CA 1
ATOM 1644 C C . VAL A 1 208 ? 19.451 49.323 76.612 1.00 46.61 210 VAL A C 1
ATOM 1645 O O . VAL A 1 208 ? 19.603 48.127 76.331 1.00 50.16 210 VAL A O 1
ATOM 1649 N N . ALA A 1 209 ? 19.324 49.741 77.872 1.00 38.46 211 ALA A N 1
ATOM 1650 C CA . ALA A 1 209 ? 19.343 48.779 78.968 1.00 53.91 211 ALA A CA 1
ATOM 1651 C C . ALA A 1 209 ? 18.172 47.808 78.866 1.00 54.85 211 ALA A C 1
ATOM 1652 O O . ALA A 1 209 ? 18.316 46.615 79.163 1.00 56.62 211 ALA A O 1
ATOM 1654 N N . PHE A 1 210 ? 17.005 48.301 78.444 1.00 50.83 212 PHE A N 1
ATOM 1655 C CA . PHE A 1 210 ? 15.855 47.424 78.251 1.00 45.46 212 PHE A CA 1
ATOM 1656 C C . PHE A 1 210 ? 16.132 46.377 77.182 1.00 50.44 212 PHE A C 1
ATOM 1657 O O . PHE A 1 210 ? 15.790 45.201 77.350 1.00 52.03 212 PHE A O 1
ATOM 1665 N N . LEU A 1 211 ? 16.718 46.792 76.056 1.00 45.96 213 LEU A N 1
ATOM 1666 C CA . LEU A 1 211 ? 17.044 45.832 75.008 1.00 46.33 213 LEU A CA 1
ATOM 1667 C C . LEU A 1 211 ? 18.101 44.842 75.481 1.00 48.74 213 LEU A C 1
ATOM 1668 O O . LEU A 1 211 ? 18.039 43.653 75.150 1.00 51.66 213 LEU A O 1
ATOM 1673 N N . GLY A 1 212 ? 19.084 45.313 76.252 1.00 47.69 214 GLY A N 1
ATOM 1674 C CA . GLY A 1 212 ? 20.076 44.398 76.795 1.00 41.83 214 GLY A CA 1
ATOM 1675 C C . GLY A 1 212 ? 19.480 43.397 77.770 1.00 42.85 214 GLY A C 1
ATOM 1676 O O . GLY A 1 212 ? 19.764 42.200 77.698 1.00 37.20 214 GLY A O 1
ATOM 1677 N N . CYS A 1 213 ? 18.628 43.873 78.686 1.00 47.71 215 CYS A N 1
ATOM 1678 C CA . CYS A 1 213 ? 17.997 42.982 79.660 1.00 46.61 215 CYS A CA 1
ATOM 1679 C C . CYS A 1 213 ? 17.097 41.955 78.982 1.00 48.09 215 CYS A C 1
ATOM 1680 O O . CYS A 1 213 ? 17.264 40.745 79.173 1.00 48.45 215 CYS A O 1
ATOM 1683 N N . MET A 1 214 ? 16.121 42.423 78.197 1.00 53.26 216 MET A N 1
ATOM 1684 C CA . MET A 1 214 ? 15.195 41.502 77.540 1.00 57.94 216 MET A CA 1
ATOM 1685 C C . MET A 1 214 ? 15.910 40.588 76.557 1.00 50.32 216 MET A C 1
ATOM 1686 O O . MET A 1 214 ? 15.576 39.403 76.447 1.00 48.78 216 MET A O 1
ATOM 1691 N N . GLY A 1 215 ? 16.901 41.116 75.839 1.00 53.24 217 GLY A N 1
ATOM 1692 C CA . GLY A 1 215 ? 17.601 40.298 74.863 1.00 53.22 217 GLY A CA 1
ATOM 1693 C C . GLY A 1 215 ? 18.406 39.186 75.505 1.00 48.32 217 GLY A C 1
ATOM 1694 O O . GLY A 1 215 ? 18.386 38.044 75.040 1.00 56.87 217 GLY A O 1
ATOM 1695 N N . SER A 1 216 ? 19.133 39.506 76.575 1.00 43.61 218 SER A N 1
ATOM 1696 C CA . SER A 1 216 ? 19.997 38.518 77.208 1.00 37.94 218 SER A CA 1
ATOM 1697 C C . SER A 1 216 ? 19.195 37.472 77.982 1.00 46.54 218 SER A C 1
ATOM 1698 O O . SER A 1 216 ? 19.432 36.268 77.835 1.00 57.19 218 SER A O 1
ATOM 1701 N N . ILE A 1 217 ? 18.234 37.905 78.806 1.00 51.24 219 ILE A N 1
ATOM 1702 C CA . ILE A 1 217 ? 17.565 36.953 79.696 1.00 54.60 219 ILE A CA 1
ATOM 1703 C C . ILE A 1 217 ? 16.616 36.037 78.927 1.00 54.72 219 ILE A C 1
ATOM 1704 O O . ILE A 1 217 ? 16.417 34.878 79.315 1.00 56.78 219 ILE A O 1
ATOM 1709 N N . LYS A 1 218 ? 16.018 36.519 77.839 1.00 49.98 220 LYS A N 1
ATOM 1710 C CA . LYS A 1 218 ? 15.134 35.699 77.024 1.00 58.07 220 LYS A CA 1
ATOM 1711 C C . LYS A 1 218 ? 15.861 35.089 75.837 1.00 60.58 220 LYS A C 1
ATOM 1712 O O . LYS A 1 218 ? 15.253 34.318 75.082 1.00 59.08 220 LYS A O 1
ATOM 1718 N N . GLU A 1 219 ? 17.144 35.415 75.665 1.00 57.74 221 GLU A N 1
ATOM 1719 C CA . GLU A 1 219 ? 17.961 34.900 74.570 1.00 53.56 221 GLU A CA 1
ATOM 1720 C C . GLU A 1 219 ? 17.272 35.107 73.228 1.00 51.97 221 GLU A C 1
ATOM 1721 O O . GLU A 1 219 ? 17.115 34.193 72.416 1.00 64.02 221 GLU A O 1
ATOM 1727 N N . ASN A 1 220 ? 16.825 36.344 73.035 1.00 62.21 222 ASN A N 1
ATOM 1728 C CA . ASN A 1 220 ? 16.170 36.793 71.815 1.00 64.83 222 ASN A CA 1
ATOM 1729 C C . ASN A 1 220 ? 17.234 37.421 70.923 1.00 54.87 222 ASN A C 1
ATOM 1730 O O . ASN A 1 220 ? 17.720 38.522 71.205 1.00 59.02 222 ASN A O 1
ATOM 1735 N N . LYS A 1 221 ? 17.604 36.705 69.855 1.00 57.76 223 LYS A N 1
ATOM 1736 C CA . LYS A 1 221 ? 18.673 37.162 68.970 1.00 49.91 223 LYS A CA 1
ATOM 1737 C C . LYS A 1 221 ? 18.361 38.531 68.384 1.00 61.64 223 LYS A C 1
ATOM 1738 O O . LYS A 1 221 ? 19.247 39.388 68.282 1.00 60.92 223 LYS A O 1
ATOM 1744 N N . SER A 1 222 ? 17.103 38.755 67.996 1.00 59.03 224 SER A N 1
ATOM 1745 C CA . SER A 1 222 ? 16.742 40.025 67.380 1.00 61.20 224 SER A CA 1
ATOM 1746 C C . SER A 1 222 ? 16.901 41.181 68.362 1.00 63.71 224 SER A C 1
ATOM 1747 O O . SER A 1 222 ? 17.346 42.270 67.980 1.00 64.52 224 SER A O 1
ATOM 1750 N N . LEU A 1 223 ? 16.551 40.969 69.635 1.00 60.85 225 LEU A N 1
ATOM 1751 C CA . LEU A 1 223 ? 16.778 42.023 70.617 1.00 52.86 225 LEU A CA 1
ATOM 1752 C C . LEU A 1 223 ? 18.265 42.233 70.857 1.00 49.48 225 LEU A C 1
ATOM 1753 O O . LEU A 1 223 ? 18.711 43.372 71.042 1.00 54.08 225 LEU A O 1
ATOM 1758 N N . LEU A 1 224 ? 19.048 41.151 70.867 1.00 54.56 226 LEU A N 1
ATOM 1759 C CA . LEU A 1 224 ? 20.495 41.303 70.979 1.00 56.99 226 LEU A CA 1
ATOM 1760 C C . LEU A 1 224 ? 21.057 42.116 69.820 1.00 61.58 226 LEU A C 1
ATOM 1761 O O . LEU A 1 224 ? 21.899 42.997 70.026 1.00 53.16 226 LEU A O 1
ATOM 1766 N N . MET A 1 225 ? 20.608 41.835 68.592 1.00 61.75 227 MET A N 1
ATOM 1767 C CA . MET A 1 225 ? 21.104 42.603 67.454 1.00 64.09 227 MET A CA 1
ATOM 1768 C C . MET A 1 225 ? 20.643 44.056 67.536 1.00 58.66 227 MET A C 1
ATOM 1769 O O . MET A 1 225 ? 21.418 44.976 67.242 1.00 59.02 227 MET A O 1
ATOM 1774 N N . SER A 1 226 ? 19.383 44.281 67.920 1.00 51.14 228 SER A N 1
ATOM 1775 C CA . SER A 1 226 ? 18.903 45.644 68.138 1.00 44.39 228 SER A CA 1
ATOM 1776 C C . SER A 1 226 ? 19.757 46.355 69.182 1.00 53.96 228 SER A C 1
ATOM 1777 O O . SER A 1 226 ? 20.215 47.484 68.969 1.00 56.35 228 SER A O 1
ATOM 1780 N N . PHE A 1 227 ? 19.979 45.696 70.322 1.00 53.58 229 PHE A N 1
ATOM 1781 C CA . PHE A 1 227 ? 20.877 46.216 71.348 1.00 46.63 229 PHE A CA 1
ATOM 1782 C C . PHE A 1 227 ? 22.254 46.531 70.775 1.00 57.47 229 PHE A C 1
ATOM 1783 O O . PHE A 1 227 ? 22.848 47.569 71.094 1.00 59.45 229 PHE A O 1
ATOM 1791 N N . PHE A 1 228 ? 22.775 45.652 69.916 1.00 64.47 230 PHE A N 1
ATOM 1792 C CA . PHE A 1 228 ? 24.086 45.886 69.322 1.00 52.57 230 PHE A CA 1
ATOM 1793 C C . PHE A 1 228 ? 24.059 47.073 68.369 1.00 53.47 230 PHE A C 1
ATOM 1794 O O . PHE A 1 228 ? 24.894 47.981 68.471 1.00 60.16 230 PHE A O 1
ATOM 1802 N N . ILE A 1 229 ? 23.114 47.073 67.425 1.00 52.33 231 ILE A N 1
ATOM 1803 C CA . ILE A 1 229 ? 23.041 48.144 66.433 1.00 55.21 231 ILE A CA 1
ATOM 1804 C C . ILE A 1 229 ? 22.858 49.496 67.108 1.00 56.45 231 ILE A C 1
ATOM 1805 O O . ILE A 1 229 ? 23.524 50.478 66.761 1.00 60.08 231 ILE A O 1
ATOM 1810 N N . LEU A 1 230 ? 21.958 49.564 68.089 1.00 54.79 232 LEU A N 1
ATOM 1811 C CA . LEU A 1 230 ? 21.722 50.826 68.780 1.00 47.24 232 LEU A CA 1
ATOM 1812 C C . LEU A 1 230 ? 22.973 51.301 69.518 1.00 53.03 232 LEU A C 1
ATOM 1813 O O . LEU A 1 230 ? 23.341 52.477 69.428 1.00 57.74 232 LEU A O 1
ATOM 1818 N N . LEU A 1 231 ? 23.636 50.409 70.266 1.00 63.52 233 LEU A N 1
ATOM 1819 C CA . LEU A 1 231 ? 24.909 50.791 70.880 1.00 59.96 233 LEU A CA 1
ATOM 1820 C C . LEU A 1 231 ? 25.930 51.201 69.834 1.00 58.11 233 LEU A C 1
ATOM 1821 O O . LEU A 1 231 ? 26.675 52.170 70.033 1.00 69.82 233 LEU A O 1
ATOM 1826 N N . LEU A 1 232 ? 25.999 50.467 68.723 1.00 53.63 234 LEU A N 1
ATOM 1827 C CA . LEU A 1 232 ? 26.926 50.844 67.663 1.00 58.25 234 LEU A CA 1
ATOM 1828 C C . LEU A 1 232 ? 26.641 52.253 67.162 1.00 66.64 234 LEU A C 1
ATOM 1829 O O . LEU A 1 232 ? 27.565 53.056 66.984 1.00 55.06 234 LEU A O 1
ATOM 1834 N N . ILE A 1 233 ? 25.360 52.581 66.973 1.00 58.35 235 ILE A N 1
ATOM 1835 C CA . ILE A 1 233 ? 24.987 53.911 66.504 1.00 44.64 235 ILE A CA 1
ATOM 1836 C C . ILE A 1 233 ? 25.366 54.970 67.530 1.00 55.09 235 ILE A C 1
ATOM 1837 O O . ILE A 1 233 ? 25.906 56.027 67.179 1.00 54.42 235 ILE A O 1
ATOM 1842 N N . ILE A 1 234 ? 25.095 54.710 68.810 1.00 56.30 236 ILE A N 1
ATOM 1843 C CA . ILE A 1 234 ? 25.464 55.671 69.845 1.00 52.21 236 ILE A CA 1
ATOM 1844 C C . ILE A 1 234 ? 26.975 55.859 69.878 1.00 57.15 236 ILE A C 1
ATOM 1845 O O . ILE A 1 234 ? 27.471 56.990 69.942 1.00 56.62 236 ILE A O 1
ATOM 1850 N N . LEU A 1 235 ? 27.728 54.759 69.798 1.00 55.08 237 LEU A N 1
ATOM 1851 C CA . LEU A 1 235 ? 29.186 54.846 69.808 1.00 61.26 237 LEU A CA 1
ATOM 1852 C C . LEU A 1 235 ? 29.712 55.599 68.591 1.00 60.06 237 LEU A C 1
ATOM 1853 O O . LEU A 1 235 ? 30.682 56.363 68.694 1.00 53.10 237 LEU A O 1
ATOM 1858 N N . LEU A 1 236 ? 29.094 55.387 67.424 1.00 60.51 238 LEU A N 1
ATOM 1859 C CA . LEU A 1 236 ? 29.554 56.062 66.213 1.00 53.17 238 LEU A CA 1
ATOM 1860 C C . LEU A 1 236 ? 29.306 57.565 66.295 1.00 55.41 238 LEU A C 1
ATOM 1861 O O . LEU A 1 236 ? 30.173 58.362 65.922 1.00 59.22 238 LEU A O 1
ATOM 1866 N N . ALA A 1 237 ? 28.131 57.973 66.792 1.00 52.90 239 ALA A N 1
ATOM 1867 C CA . ALA A 1 237 ? 27.857 59.396 66.968 1.00 49.14 239 ALA A CA 1
ATOM 1868 C C . ALA A 1 237 ? 28.827 60.026 67.958 1.00 52.63 239 ALA A C 1
ATOM 1869 O O . ALA A 1 237 ? 29.254 61.173 67.775 1.00 52.30 239 ALA A O 1
ATOM 1871 N N . GLU A 1 238 ? 29.199 59.283 69.002 1.00 54.02 240 GLU A N 1
ATOM 1872 C CA . GLU A 1 238 ? 30.093 59.819 70.025 1.00 50.21 240 GLU A CA 1
ATOM 1873 C C . GLU A 1 238 ? 31.456 60.172 69.445 1.00 60.01 240 GLU A C 1
ATOM 1874 O O . GLU A 1 238 ? 31.952 61.287 69.636 1.00 67.68 240 GLU A O 1
ATOM 1880 N N . VAL A 1 239 ? 32.075 59.232 68.728 1.00 59.96 241 VAL A N 1
ATOM 1881 C CA . VAL A 1 239 ? 33.384 59.506 68.147 1.00 58.96 241 VAL A CA 1
ATOM 1882 C C . VAL A 1 239 ? 33.278 60.580 67.073 1.00 57.79 241 VAL A C 1
ATOM 1883 O O . VAL A 1 239 ? 34.154 61.447 66.963 1.00 57.09 241 VAL A O 1
ATOM 1887 N N . THR A 1 240 ? 32.207 60.548 66.271 1.00 56.33 242 THR A N 1
ATOM 1888 C CA . THR A 1 240 ? 32.005 61.585 65.263 1.00 56.72 242 THR A CA 1
ATOM 1889 C C . THR A 1 240 ? 31.990 62.966 65.899 1.00 58.02 242 THR A C 1
ATOM 1890 O O . THR A 1 240 ? 32.742 63.855 65.490 1.00 57.13 242 THR A O 1
ATOM 1894 N N . LEU A 1 241 ? 31.152 63.158 66.921 1.00 50.35 243 LEU A N 1
ATOM 1895 C CA . LEU A 1 241 ? 31.152 64.427 67.638 1.00 49.51 243 LEU A CA 1
ATOM 1896 C C . LEU A 1 241 ? 32.533 64.763 68.182 1.00 53.69 243 LEU A C 1
ATOM 1897 O O . LEU A 1 241 ? 32.980 65.907 68.072 1.00 64.53 243 LEU A O 1
ATOM 1902 N N . ALA A 1 242 ? 33.231 63.778 68.749 1.00 61.23 244 ALA A N 1
ATOM 1903 C CA . ALA A 1 242 ? 34.529 64.044 69.367 1.00 57.24 244 ALA A CA 1
ATOM 1904 C C . ALA A 1 242 ? 35.527 64.608 68.360 1.00 63.65 244 ALA A C 1
ATOM 1905 O O . ALA A 1 242 ? 36.173 65.630 68.619 1.00 68.15 244 ALA A O 1
ATOM 1907 N N . ILE A 1 243 ? 35.672 63.955 67.205 1.00 68.93 245 ILE A N 1
ATOM 1908 C CA . ILE A 1 243 ? 36.587 64.463 66.184 1.00 69.57 245 ILE A CA 1
ATOM 1909 C C . ILE A 1 243 ? 36.022 65.726 65.546 1.00 66.55 245 ILE A C 1
ATOM 1910 O O . ILE A 1 243 ? 36.738 66.715 65.348 1.00 69.24 245 ILE A O 1
ATOM 1915 N N . LEU A 1 244 ? 34.725 65.714 65.229 1.00 66.64 246 LEU A N 1
ATOM 1916 C CA . LEU A 1 244 ? 34.088 66.876 64.620 1.00 63.42 246 LEU A CA 1
ATOM 1917 C C . LEU A 1 244 ? 34.207 68.084 65.541 1.00 63.14 246 LEU A C 1
ATOM 1918 O O . LEU A 1 244 ? 34.347 69.224 65.081 1.00 60.98 246 LEU A O 1
ATOM 1923 N N . LEU A 1 245 ? 34.151 67.844 66.854 1.00 66.92 247 LEU A N 1
ATOM 1924 C CA . LEU A 1 245 ? 34.319 68.912 67.834 1.00 65.39 247 LEU A CA 1
ATOM 1925 C C . LEU A 1 245 ? 35.677 69.586 67.711 1.00 69.95 247 LEU A C 1
ATOM 1926 O O . LEU A 1 245 ? 35.772 70.816 67.780 1.00 75.84 247 LEU A O 1
ATOM 1931 N N . PHE A 1 246 ? 36.745 68.799 67.540 1.00 70.73 248 PHE A N 1
ATOM 1932 C CA . PHE A 1 246 ? 38.068 69.399 67.569 1.00 84.17 248 PHE A CA 1
ATOM 1933 C C . PHE A 1 246 ? 38.561 69.849 66.206 1.00 77.30 248 PHE A C 1
ATOM 1934 O O . PHE A 1 246 ? 39.420 70.740 66.138 1.00 69.96 248 PHE A O 1
ATOM 1942 N N . VAL A 1 247 ? 38.057 69.271 65.115 1.00 72.95 249 VAL A N 1
ATOM 1943 C CA . VAL A 1 247 ? 38.443 69.837 63.836 1.00 70.33 249 VAL A CA 1
ATOM 1944 C C . VAL A 1 247 ? 37.775 71.197 63.658 1.00 69.35 249 VAL A C 1
ATOM 1945 O O . VAL A 1 247 ? 38.344 72.095 63.028 1.00 79.33 249 VAL A O 1
ATOM 1949 N N . TYR A 1 248 ? 36.578 71.389 64.220 1.00 70.70 250 TYR A N 1
ATOM 1950 C CA . TYR A 1 248 ? 35.854 72.651 64.099 1.00 78.26 250 TYR A CA 1
ATOM 1951 C C . TYR A 1 248 ? 35.585 73.329 65.448 1.00 82.01 250 TYR A C 1
ATOM 1952 O O . TYR A 1 248 ? 34.524 73.938 65.611 1.00 74.29 250 TYR A O 1
ATOM 1961 N N . GLU A 1 249 ? 36.485 73.238 66.443 1.00 78.61 251 GLU A N 1
ATOM 1962 C CA . GLU A 1 249 ? 36.160 73.870 67.728 1.00 80.26 251 GLU A CA 1
ATOM 1963 C C . GLU A 1 249 ? 35.909 75.365 67.547 1.00 84.65 251 GLU A C 1
ATOM 1964 O O . GLU A 1 249 ? 34.956 75.918 68.107 1.00 85.16 251 GLU A O 1
ATOM 1970 N N . GLN A 1 250 ? 36.757 76.030 66.755 1.00 85.58 252 GLN A N 1
ATOM 1971 C CA . GLN A 1 250 ? 36.699 77.472 66.551 1.00 76.10 252 GLN A CA 1
ATOM 1972 C C . GLN A 1 250 ? 35.541 77.861 65.646 1.00 72.11 252 GLN A C 1
ATOM 1973 O O . GLN A 1 250 ? 34.965 78.940 65.819 1.00 77.05 252 GLN A O 1
ATOM 1979 N N . LYS A 1 251 ? 35.171 77.000 64.699 1.00 76.96 253 LYS A N 1
ATOM 1980 C CA . LYS A 1 251 ? 34.013 77.301 63.865 1.00 71.79 253 LYS A CA 1
ATOM 1981 C C . LYS A 1 251 ? 32.720 77.245 64.672 1.00 74.57 253 LYS A C 1
ATOM 1982 O O . LYS A 1 251 ? 31.817 78.061 64.450 1.00 73.89 253 LYS A O 1
ATOM 1988 N N . LEU A 1 252 ? 32.608 76.316 65.624 1.00 74.45 254 LEU A N 1
ATOM 1989 C CA . LEU A 1 252 ? 31.414 76.289 66.459 1.00 72.08 254 LEU A CA 1
ATOM 1990 C C . LEU A 1 252 ? 31.564 77.113 67.734 1.00 74.13 254 LEU A C 1
ATOM 1991 O O . LEU A 1 252 ? 30.564 77.335 68.430 1.00 68.58 254 LEU A O 1
ATOM 1996 N N . ASN A 1 253 ? 32.781 77.562 68.060 1.00 74.37 255 ASN A N 1
ATOM 1997 C CA . ASN A 1 253 ? 32.947 78.559 69.113 1.00 58.66 255 ASN A CA 1
ATOM 1998 C C . ASN A 1 253 ? 32.220 79.837 68.732 1.00 67.12 255 ASN A C 1
ATOM 1999 O O . ASN A 1 253 ? 31.461 80.403 69.527 1.00 77.57 255 ASN A O 1
ATOM 2004 N N . GLU A 1 254 ? 32.456 80.306 67.504 1.00 60.75 256 GLU A N 1
ATOM 2005 C CA . GLU A 1 254 ? 31.753 81.471 66.986 1.00 58.65 256 GLU A CA 1
ATOM 2006 C C . GLU A 1 254 ? 30.253 81.236 67.001 1.00 62.20 256 GLU A C 1
ATOM 2007 O O . GLU A 1 254 ? 29.475 82.101 67.420 1.00 82.83 256 GLU A O 1
ATOM 2013 N N . TYR A 1 255 ? 29.836 80.060 66.527 1.00 62.48 257 TYR A N 1
ATOM 2014 C CA . TYR A 1 255 ? 28.419 79.758 66.352 1.00 72.95 257 TYR A CA 1
ATOM 2015 C C . TYR A 1 255 ? 27.635 79.924 67.650 1.00 63.26 257 TYR A C 1
ATOM 2016 O O . TYR A 1 255 ? 26.573 80.558 67.668 1.00 58.18 257 TYR A O 1
ATOM 2025 N N . VAL A 1 256 ? 28.128 79.341 68.743 1.00 59.25 258 VAL A N 1
ATOM 2026 C CA . VAL A 1 256 ? 27.416 79.502 70.005 1.00 72.36 258 VAL A CA 1
ATOM 2027 C C . VAL A 1 256 ? 27.573 80.927 70.525 1.00 70.11 258 VAL A C 1
ATOM 2028 O O . VAL A 1 256 ? 26.680 81.447 71.207 1.00 67.12 258 VAL A O 1
ATOM 2032 N N . ALA A 1 257 ? 28.694 81.587 70.207 1.00 66.96 259 ALA A N 1
ATOM 2033 C CA . ALA A 1 257 ? 28.870 82.980 70.606 1.00 59.12 259 ALA A CA 1
ATOM 2034 C C . ALA A 1 257 ? 27.854 83.877 69.909 1.00 67.17 259 ALA A C 1
ATOM 2035 O O . ALA A 1 257 ? 27.303 84.794 70.527 1.00 66.82 259 ALA A O 1
ATOM 2037 N N . LYS A 1 258 ? 27.597 83.634 68.619 1.00 69.62 260 LYS A N 1
ATOM 2038 C CA . LYS A 1 258 ? 26.493 84.323 67.959 1.00 59.57 260 LYS A CA 1
ATOM 2039 C C . LYS A 1 258 ? 25.171 84.020 68.639 1.00 61.47 260 LYS A C 1
ATOM 2040 O O . LYS A 1 258 ? 24.362 84.929 68.875 1.00 66.64 260 LYS A O 1
ATOM 2046 N N . GLY A 1 259 ? 24.944 82.750 68.976 1.00 61.45 261 GLY A N 1
ATOM 2047 C CA . GLY A 1 259 ? 23.692 82.382 69.617 1.00 63.76 261 GLY A CA 1
ATOM 2048 C C . GLY A 1 259 ? 23.492 83.070 70.951 1.00 61.35 261 GLY A C 1
ATOM 2049 O O . GLY A 1 259 ? 22.374 83.466 71.293 1.00 54.03 261 GLY A O 1
ATOM 2050 N N . LEU A 1 260 ? 24.570 83.218 71.725 1.00 64.82 262 LEU A N 1
ATOM 2051 C CA . LEU A 1 260 ? 24.460 83.921 72.999 1.00 64.41 262 LEU A CA 1
ATOM 2052 C C . LEU A 1 260 ? 24.232 85.415 72.784 1.00 69.24 262 LEU A C 1
ATOM 2053 O O . LEU A 1 260 ? 23.408 86.027 73.472 1.00 67.70 262 LEU A O 1
ATOM 2058 N N . THR A 1 261 ? 24.955 86.019 71.836 1.00 59.97 263 THR A N 1
ATOM 2059 C CA . THR A 1 261 ? 24.760 87.437 71.557 1.00 51.94 263 THR A CA 1
ATOM 2060 C C . THR A 1 261 ? 23.354 87.703 71.026 1.00 61.63 263 THR A C 1
ATOM 2061 O O . THR A 1 261 ? 22.747 88.730 71.354 1.00 63.90 263 THR A O 1
ATOM 2065 N N . ASP A 1 262 ? 22.820 86.796 70.198 1.00 67.16 264 ASP A N 1
ATOM 2066 C CA . ASP A 1 262 ? 21.435 86.935 69.753 1.00 62.63 264 ASP A CA 1
ATOM 2067 C C . ASP A 1 262 ? 20.475 86.822 70.928 1.00 59.64 264 ASP A C 1
ATOM 2068 O O . ASP A 1 262 ? 19.497 87.570 71.017 1.00 58.22 264 ASP A O 1
ATOM 2073 N N . SER A 1 263 ? 20.747 85.888 71.843 1.00 62.70 265 SER A N 1
ATOM 2074 C CA . SER A 1 263 ? 19.874 85.686 72.994 1.00 64.50 265 SER A CA 1
ATOM 2075 C C . SER A 1 263 ? 19.875 86.899 73.911 1.00 59.83 265 SER A C 1
ATOM 2076 O O . SER A 1 263 ? 18.833 87.264 74.469 1.00 58.56 265 SER A O 1
ATOM 2079 N N . ILE A 1 264 ? 21.034 87.537 74.083 1.00 58.87 266 ILE A N 1
ATOM 2080 C CA . ILE A 1 264 ? 21.142 88.638 75.030 1.00 53.79 266 ILE A CA 1
ATOM 2081 C C . ILE A 1 264 ? 20.418 89.895 74.547 1.00 58.44 266 ILE A C 1
ATOM 2082 O O . ILE A 1 264 ? 20.099 90.769 75.362 1.00 50.13 266 ILE A O 1
ATOM 2087 N N . HIS A 1 265 ? 20.139 90.021 73.242 1.00 47.80 267 HIS A N 1
ATOM 2088 C CA . HIS A 1 265 ? 19.354 91.163 72.787 1.00 41.31 267 HIS A CA 1
ATOM 2089 C C . HIS A 1 265 ? 17.916 91.071 73.281 1.00 45.88 267 HIS A C 1
ATOM 2090 O O . HIS A 1 265 ? 17.247 92.098 73.444 1.00 48.38 267 HIS A O 1
ATOM 2097 N N . ARG A 1 266 ? 17.436 89.855 73.535 1.00 54.73 268 ARG A N 1
ATOM 2098 C CA . ARG A 1 266 ? 16.041 89.578 73.855 1.00 55.23 268 ARG A CA 1
ATOM 2099 C C . ARG A 1 266 ? 15.737 89.663 75.342 1.00 57.68 268 ARG A C 1
ATOM 2100 O O . ARG A 1 266 ? 14.583 89.464 75.734 1.00 51.61 268 ARG A O 1
ATOM 2108 N N . TYR A 1 267 ? 16.740 89.929 76.180 1.00 49.78 269 TYR A N 1
ATOM 2109 C CA . TYR A 1 267 ? 16.541 89.753 77.614 1.00 49.58 269 TYR A CA 1
ATOM 2110 C C . TYR A 1 267 ? 15.447 90.669 78.158 1.00 48.11 269 TYR A C 1
ATOM 2111 O O . TYR A 1 267 ? 14.621 90.226 78.964 1.00 50.47 269 TYR A O 1
ATOM 2120 N N . HIS A 1 268 ? 15.374 91.915 77.712 1.00 59.50 270 HIS A N 1
ATOM 2121 C CA . HIS A 1 268 ? 14.339 92.783 78.259 1.00 60.92 270 HIS A CA 1
ATOM 2122 C C . HIS A 1 268 ? 12.987 92.611 77.575 1.00 63.15 270 HIS A C 1
ATOM 2123 O O . HIS A 1 268 ? 12.057 93.360 77.883 1.00 68.69 270 HIS A O 1
ATOM 2130 N N . SER A 1 269 ? 12.858 91.653 76.655 1.00 55.41 271 SER A N 1
ATOM 2131 C CA . SER A 1 269 ? 11.600 91.418 75.956 1.00 52.31 271 SER A CA 1
ATOM 2132 C C . SER A 1 269 ? 11.109 89.978 76.003 1.00 66.18 271 SER A C 1
ATOM 2133 O O . SER A 1 269 ? 9.932 89.744 75.701 1.00 75.28 271 SER A O 1
ATOM 2136 N N . ASP A 1 270 ? 11.953 89.010 76.348 1.00 61.58 272 ASP A N 1
ATOM 2137 C CA . ASP A 1 270 ? 11.567 87.604 76.411 1.00 68.98 272 ASP A CA 1
ATOM 2138 C C . ASP A 1 270 ? 11.776 87.134 77.845 1.00 70.80 272 ASP A C 1
ATOM 2139 O O . ASP A 1 270 ? 12.912 87.074 78.330 1.00 67.48 272 ASP A O 1
ATOM 2144 N N . ASN A 1 271 ? 10.671 86.794 78.510 1.00 67.96 273 ASN A N 1
ATOM 2145 C CA . ASN A 1 271 ? 10.727 86.366 79.901 1.00 68.26 273 ASN A CA 1
ATOM 2146 C C . ASN A 1 271 ? 11.538 85.085 80.082 1.00 74.82 273 ASN A C 1
ATOM 2147 O O . ASN A 1 271 ? 12.173 84.899 81.127 1.00 65.73 273 ASN A O 1
ATOM 2152 N N . SER A 1 272 ? 11.542 84.196 79.083 1.00 80.43 274 SER A N 1
ATOM 2153 C CA . SER A 1 272 ? 12.253 82.925 79.219 1.00 67.25 274 SER A CA 1
ATOM 2154 C C . SER A 1 272 ? 13.765 83.110 79.148 1.00 63.12 274 SER A C 1
ATOM 2155 O O . SER A 1 272 ? 14.505 82.544 79.961 1.00 57.94 274 SER A O 1
ATOM 2158 N N . THR A 1 273 ? 14.249 83.888 78.173 1.00 66.12 275 THR A N 1
ATOM 2159 C CA . THR A 1 273 ? 15.687 84.122 78.084 1.00 61.50 275 THR A CA 1
ATOM 2160 C C . THR A 1 273 ? 16.191 84.909 79.285 1.00 63.08 275 THR A C 1
ATOM 2161 O O . THR A 1 273 ? 17.335 84.713 79.718 1.00 53.67 275 THR A O 1
ATOM 2165 N N . LYS A 1 274 ? 15.356 85.792 79.842 1.00 61.17 276 LYS A N 1
ATOM 2166 C CA . LYS A 1 274 ? 15.725 86.475 81.078 1.00 50.32 276 LYS A CA 1
ATOM 2167 C C . LYS A 1 274 ? 15.935 85.476 82.204 1.00 44.95 276 LYS A C 1
ATOM 2168 O O . LYS A 1 274 ? 16.923 85.546 82.941 1.00 46.91 276 LYS A O 1
ATOM 2174 N N . ALA A 1 275 ? 15.001 84.535 82.350 1.00 60.02 277 ALA A N 1
ATOM 2175 C CA . ALA A 1 275 ? 15.120 83.516 83.385 1.00 62.14 277 ALA A CA 1
ATOM 2176 C C . ALA A 1 275 ? 16.356 82.657 83.166 1.00 50.40 277 ALA A C 1
ATOM 2177 O O . ALA A 1 275 ? 17.005 82.230 84.129 1.00 49.36 277 ALA A O 1
ATOM 2179 N N . ALA A 1 276 ? 16.695 82.391 81.904 1.00 46.28 278 ALA A N 1
ATOM 2180 C CA . ALA A 1 276 ? 17.888 81.606 81.614 1.00 49.64 278 ALA A CA 1
ATOM 2181 C C . ALA A 1 276 ? 19.145 82.349 82.044 1.00 51.39 278 ALA A C 1
ATOM 2182 O O . ALA A 1 276 ? 19.986 81.799 82.765 1.00 51.71 278 ALA A O 1
ATOM 2184 N N . TRP A 1 277 ? 19.284 83.609 81.622 1.00 48.31 279 TRP A N 1
ATOM 2185 C CA . TRP A 1 277 ? 20.462 84.381 82.003 1.00 40.30 279 TRP A CA 1
ATOM 2186 C C . TRP A 1 277 ? 20.528 84.620 83.507 1.00 49.55 279 TRP A C 1
ATOM 2187 O O . TRP A 1 277 ? 21.611 84.550 84.101 1.00 56.37 279 TRP A O 1
ATOM 2198 N N . ASP A 1 278 ? 19.389 84.896 84.144 1.00 47.25 280 ASP A N 1
ATOM 2199 C CA . ASP A 1 278 ? 19.415 85.180 85.576 1.00 44.40 280 ASP A CA 1
ATOM 2200 C C . ASP A 1 278 ? 19.833 83.953 86.377 1.00 51.14 280 ASP A C 1
ATOM 2201 O O . ASP A 1 278 ? 20.662 84.049 87.289 1.00 54.81 280 ASP A O 1
ATOM 2206 N N . SER A 1 279 ? 19.276 82.788 86.047 1.00 49.26 281 SER A N 1
ATOM 2207 C CA . SER A 1 279 ? 19.644 81.577 86.772 1.00 56.36 281 SER A CA 1
ATOM 2208 C C . SER A 1 279 ? 21.095 81.184 86.509 1.00 44.22 281 SER A C 1
ATOM 2209 O O . SER A 1 279 ? 21.814 80.804 87.439 1.00 50.81 281 SER A O 1
ATOM 2212 N N . ILE A 1 280 ? 21.547 81.279 85.256 1.00 50.50 282 ILE A N 1
ATOM 2213 C CA . ILE A 1 280 ? 22.920 80.893 84.915 1.00 54.32 282 ILE A CA 1
ATOM 2214 C C . ILE A 1 280 ? 23.934 81.771 85.639 1.00 52.85 282 ILE A C 1
ATOM 2215 O O . ILE A 1 280 ? 24.878 81.273 86.266 1.00 51.80 282 ILE A O 1
ATOM 2220 N N . GLN A 1 281 ? 23.779 83.089 85.527 1.00 49.88 283 GLN A N 1
ATOM 2221 C CA . GLN A 1 281 ? 24.739 84.005 86.129 1.00 49.64 283 GLN A CA 1
ATOM 2222 C C . GLN A 1 281 ? 24.784 83.849 87.644 1.00 52.69 283 GLN A C 1
ATOM 2223 O O . GLN A 1 281 ? 25.863 83.766 88.239 1.00 49.02 283 GLN A O 1
ATOM 2229 N N . SER A 1 282 ? 23.614 83.806 88.287 1.00 59.16 284 SER A N 1
ATOM 2230 C CA . SER A 1 282 ? 23.575 83.680 89.740 1.00 57.92 284 SER A CA 1
ATOM 2231 C C . SER A 1 282 ? 24.111 82.332 90.205 1.00 58.77 284 SER A C 1
ATOM 2232 O O . SER A 1 282 ? 24.606 82.220 91.333 1.00 72.13 284 SER A O 1
ATOM 2235 N N . PHE A 1 283 ? 24.032 81.307 89.355 1.00 58.50 285 PHE A N 1
ATOM 2236 C CA . PHE A 1 283 ? 24.528 79.986 89.727 1.00 55.88 285 PHE A CA 1
ATOM 2237 C C . PHE A 1 283 ? 26.034 79.878 89.510 1.00 59.57 285 PHE A C 1
ATOM 2238 O O . PHE A 1 283 ? 26.771 79.483 90.420 1.00 68.04 285 PHE A O 1
ATOM 2246 N N . LEU A 1 284 ? 26.511 80.229 88.316 1.00 51.79 286 LEU A N 1
ATOM 2247 C CA . LEU A 1 284 ? 27.937 80.151 88.029 1.00 47.24 286 LEU A CA 1
ATOM 2248 C C . LEU A 1 284 ? 28.707 81.362 88.531 1.00 62.98 286 LEU A C 1
ATOM 2249 O O . LEU A 1 284 ? 29.936 81.379 88.416 1.00 68.72 286 LEU A O 1
ATOM 2254 N N . GLN A 1 285 ? 28.020 82.365 89.073 1.00 60.66 287 GLN A N 1
ATOM 2255 C CA . GLN A 1 285 ? 28.648 83.578 89.594 1.00 60.26 287 GLN A CA 1
ATOM 2256 C C . GLN A 1 285 ? 29.516 84.224 88.514 1.00 60.33 287 GLN A C 1
ATOM 2257 O O . GLN A 1 285 ? 30.723 84.438 88.662 1.00 53.88 287 GLN A O 1
ATOM 2263 N N . CYS A 1 286 ? 28.848 84.527 87.407 1.00 56.48 288 CYS A N 1
ATOM 2264 C CA . CYS A 1 286 ? 29.428 85.124 86.216 1.00 51.42 288 CYS A CA 1
ATOM 2265 C C . CYS A 1 286 ? 28.443 86.164 85.707 1.00 54.84 288 CYS A C 1
ATOM 2266 O O . CYS A 1 286 ? 27.367 86.351 86.282 1.00 58.14 288 CYS A O 1
ATOM 2269 N N . CYS A 1 287 ? 28.783 86.841 84.613 1.00 62.18 289 CYS A N 1
ATOM 2270 C CA . CYS A 1 287 ? 27.883 87.921 84.235 1.00 65.53 289 CYS A CA 1
ATOM 2271 C C . CYS A 1 287 ? 27.513 87.901 82.755 1.00 67.14 289 CYS A C 1
ATOM 2272 O O . CYS A 1 287 ? 26.401 87.503 82.408 1.00 78.77 289 CYS A O 1
ATOM 2275 N N . GLY A 1 288 ? 28.399 88.313 81.863 1.00 49.32 290 GLY A N 1
ATOM 2276 C CA . GLY A 1 288 ? 28.099 88.320 80.450 1.00 52.81 290 GLY A CA 1
ATOM 2277 C C . GLY A 1 288 ? 28.695 87.139 79.719 1.00 57.88 290 GLY A C 1
ATOM 2278 O O . GLY A 1 288 ? 28.997 86.090 80.301 1.00 56.73 290 GLY A O 1
ATOM 2279 N N . ILE A 1 289 ? 28.831 87.307 78.405 1.00 65.10 291 ILE A N 1
ATOM 2280 C CA . ILE A 1 289 ? 29.497 86.303 77.581 1.00 50.19 291 ILE A CA 1
ATOM 2281 C C . ILE A 1 289 ? 30.984 86.273 77.908 1.00 55.80 291 ILE A C 1
ATOM 2282 O O . ILE A 1 289 ? 31.568 85.213 78.163 1.00 59.84 291 ILE A O 1
ATOM 2287 N N . ALA A 1 290 ? 31.616 87.446 77.906 1.00 59.18 292 ALA A N 1
ATOM 2288 C CA . ALA A 1 290 ? 33.016 87.587 78.269 1.00 57.52 292 ALA A CA 1
ATOM 2289 C C . ALA A 1 290 ? 33.216 88.561 79.418 1.00 58.22 292 ALA A C 1
ATOM 2290 O O . ALA A 1 290 ? 34.364 88.829 79.787 1.00 73.00 292 ALA A O 1
ATOM 2292 N N . GLY A 1 291 ? 32.146 89.094 79.987 1.00 70.12 293 GLY A N 1
ATOM 2293 C CA . GLY A 1 291 ? 32.267 90.011 81.101 1.00 75.54 293 GLY A CA 1
ATOM 2294 C C . GLY A 1 291 ? 31.017 90.849 81.260 1.00 68.25 293 GLY A C 1
ATOM 2295 O O . GLY A 1 291 ? 30.028 90.684 80.546 1.00 58.63 293 GLY A O 1
ATOM 2296 N N . THR A 1 292 ? 31.093 91.776 82.217 1.00 61.86 294 THR A N 1
ATOM 2297 C CA . THR A 1 292 ? 29.951 92.627 82.519 1.00 58.88 294 THR A CA 1
ATOM 2298 C C . THR A 1 292 ? 29.716 93.706 81.471 1.00 63.47 294 THR A C 1
ATOM 2299 O O . THR A 1 292 ? 28.648 94.329 81.478 1.00 62.02 294 THR A O 1
ATOM 2303 N N . SER A 1 293 ? 30.666 93.923 80.561 1.00 71.77 295 SER A N 1
ATOM 2304 C CA . SER A 1 293 ? 30.518 94.930 79.519 1.00 59.12 295 SER A CA 1
ATOM 2305 C C . SER A 1 293 ? 29.576 94.493 78.408 1.00 62.59 295 SER A C 1
ATOM 2306 O O . SER A 1 293 ? 29.188 95.326 77.581 1.00 73.51 295 SER A O 1
ATOM 2309 N N . ASP A 1 294 ? 29.205 93.213 78.368 1.00 65.14 296 ASP A N 1
ATOM 2310 C CA . ASP A 1 294 ? 28.252 92.751 77.369 1.00 62.31 296 ASP A CA 1
ATOM 2311 C C . ASP A 1 294 ? 26.897 93.413 77.569 1.00 59.05 296 ASP A C 1
ATOM 2312 O O . ASP A 1 294 ? 26.161 93.632 76.599 1.00 59.81 296 ASP A O 1
ATOM 2317 N N . TRP A 1 295 ? 26.555 93.731 78.817 1.00 56.60 297 TRP A N 1
ATOM 2318 C CA . TRP A 1 295 ? 25.337 94.461 79.158 1.00 53.86 297 TRP A CA 1
ATOM 2319 C C . TRP A 1 295 ? 25.645 95.944 79.019 1.00 55.83 297 TRP A C 1
ATOM 2320 O O . TRP A 1 295 ? 26.163 96.569 79.947 1.00 54.44 297 TRP A O 1
ATOM 2331 N N . THR A 1 296 ? 25.327 96.523 77.859 1.00 50.27 298 THR A N 1
ATOM 2332 C CA . THR A 1 296 ? 25.731 97.901 77.607 1.00 61.25 298 THR A CA 1
ATOM 2333 C C . THR A 1 296 ? 25.004 98.903 78.498 1.00 61.23 298 THR A C 1
ATOM 2334 O O . THR A 1 296 ? 25.531 99.995 78.726 1.00 67.14 298 THR A O 1
ATOM 2338 N N . SER A 1 297 ? 23.826 98.563 79.022 1.00 56.10 299 SER A N 1
ATOM 2339 C CA . SER A 1 297 ? 23.082 99.460 79.899 1.00 55.89 299 SER A CA 1
ATOM 2340 C C . SER A 1 297 ? 23.308 99.164 81.377 1.00 58.64 299 SER A C 1
ATOM 2341 O O . SER A 1 297 ? 22.647 99.766 82.230 1.00 52.44 299 SER A O 1
ATOM 2344 N N . GLY A 1 298 ? 24.207 98.240 81.698 1.00 61.26 300 GLY A N 1
ATOM 2345 C CA . GLY A 1 298 ? 24.435 97.853 83.067 1.00 41.27 300 GLY A CA 1
ATOM 2346 C C . GLY A 1 298 ? 24.041 96.411 83.272 1.00 57.21 300 GLY A C 1
ATOM 2347 O O . GLY A 1 298 ? 23.010 95.948 82.761 1.00 63.42 300 GLY A O 1
ATOM 2348 N N . PRO A 1 299 ? 24.839 95.657 84.016 1.00 57.73 301 PRO A N 1
ATOM 2349 C CA . PRO A 1 299 ? 24.546 94.248 84.228 1.00 61.18 301 PRO A CA 1
ATOM 2350 C C . PRO A 1 299 ? 23.275 94.090 85.042 1.00 59.86 301 PRO A C 1
ATOM 2351 O O . PRO A 1 299 ? 22.972 94.936 85.916 1.00 62.13 301 PRO A O 1
ATOM 2355 N N . PRO A 1 300 ? 22.499 93.041 84.822 1.00 54.74 302 PRO A N 1
ATOM 2356 C CA . PRO A 1 300 ? 21.295 92.823 85.621 1.00 63.34 302 PRO A CA 1
ATOM 2357 C C . PRO A 1 300 ? 21.659 92.505 87.064 1.00 71.48 302 PRO A C 1
ATOM 2358 O O . PRO A 1 300 ? 22.821 92.276 87.413 1.00 67.16 302 PRO A O 1
ATOM 2362 N N . ALA A 1 301 ? 20.628 92.496 87.911 1.00 66.29 303 ALA A N 1
ATOM 2363 C CA . ALA A 1 301 ? 20.844 92.266 89.335 1.00 60.61 303 ALA A CA 1
ATOM 2364 C C . ALA A 1 301 ? 21.481 90.907 89.591 1.00 56.49 303 ALA A C 1
ATOM 2365 O O . ALA A 1 301 ? 22.357 90.776 90.455 1.00 53.28 303 ALA A O 1
ATOM 2367 N N . SER A 1 302 ? 21.064 89.884 88.846 1.00 59.78 304 SER A N 1
ATOM 2368 C CA . SER A 1 302 ? 21.606 88.537 89.018 1.00 52.98 304 SER A CA 1
ATOM 2369 C C . SER A 1 302 ? 22.978 88.408 88.353 1.00 50.93 304 SER A C 1
ATOM 2370 O O . SER A 1 302 ? 23.202 87.568 87.488 1.00 60.55 304 SER A O 1
ATOM 2373 N N . CYS A 1 303 ? 23.904 89.259 88.784 1.00 62.37 305 CYS A N 1
ATOM 2374 C CA . CYS A 1 303 ? 25.307 89.236 88.384 1.00 61.34 305 CYS A CA 1
ATOM 2375 C C . CYS A 1 303 ? 26.103 89.544 89.639 1.00 62.96 305 CYS A C 1
ATOM 2376 O O . CYS A 1 303 ? 25.697 90.402 90.438 1.00 62.83 305 CYS A O 1
ATOM 2379 N N . PRO A 1 304 ? 27.206 88.838 89.858 1.00 64.96 306 PRO A N 1
ATOM 2380 C CA . PRO A 1 304 ? 28.094 89.203 90.962 1.00 69.60 306 PRO A CA 1
ATOM 2381 C C . PRO A 1 304 ? 28.563 90.637 90.796 1.00 73.79 306 PRO A C 1
ATOM 2382 O O . PRO A 1 304 ? 29.036 91.038 89.729 1.00 55.62 306 PRO A O 1
ATOM 2386 N N . SER A 1 305 ? 28.433 91.408 91.867 1.00 81.13 307 SER A N 1
ATOM 2387 C CA . SER A 1 305 ? 28.850 92.797 91.846 1.00 67.06 307 SER A CA 1
ATOM 2388 C C . SER A 1 305 ? 30.345 92.944 92.059 1.00 83.09 307 SER A C 1
ATOM 2389 O O . SER A 1 305 ? 30.827 94.069 92.229 1.00 85.61 307 SER A O 1
ATOM 2392 N N . ASP A 1 306 ? 31.079 91.833 92.045 1.00 93.95 308 ASP A N 1
ATOM 2393 C CA . ASP A 1 306 ? 32.512 91.876 92.266 1.00 104.52 308 ASP A CA 1
ATOM 2394 C C . ASP A 1 306 ? 33.201 92.554 91.083 1.00 95.75 308 ASP A C 1
ATOM 2395 O O . ASP A 1 306 ? 32.655 92.642 89.976 1.00 80.74 308 ASP A O 1
ATOM 2400 N N . ARG A 1 307 ? 34.427 93.012 91.331 1.00 89.52 309 ARG A N 1
ATOM 2401 C CA . ARG A 1 307 ? 35.157 93.861 90.395 1.00 103.43 309 ARG A CA 1
ATOM 2402 C C . ARG A 1 307 ? 35.268 93.363 88.952 1.00 114.62 309 ARG A C 1
ATOM 2403 O O . ARG A 1 307 ? 34.698 93.990 88.062 1.00 115.82 309 ARG A O 1
ATOM 2411 N N . LYS A 1 308 ? 35.916 92.217 88.698 1.00 108.31 310 LYS A N 1
ATOM 2412 C CA . LYS A 1 308 ? 36.057 91.710 87.330 1.00 91.91 310 LYS A CA 1
ATOM 2413 C C . LYS A 1 308 ? 35.488 90.300 87.460 1.00 83.73 310 LYS A C 1
ATOM 2414 O O . LYS A 1 308 ? 36.249 89.335 87.520 1.00 64.11 310 LYS A O 1
ATOM 2420 N N . VAL A 1 309 ? 34.155 90.211 87.562 1.00 89.43 311 VAL A N 1
ATOM 2421 C CA . VAL A 1 309 ? 33.515 88.912 87.535 1.00 66.76 311 VAL A CA 1
ATOM 2422 C C . VAL A 1 309 ? 33.760 88.305 86.167 1.00 67.68 311 VAL A C 1
ATOM 2423 O O . VAL A 1 309 ? 33.739 88.998 85.143 1.00 69.52 311 VAL A O 1
ATOM 2427 N N . GLU A 1 310 ? 34.032 87.010 86.140 1.00 64.90 312 GLU A N 1
ATOM 2428 C CA . GLU A 1 310 ? 34.392 86.398 84.877 1.00 67.09 312 GLU A CA 1
ATOM 2429 C C . GLU A 1 310 ? 33.136 86.258 84.016 1.00 61.64 312 GLU A C 1
ATOM 2430 O O . GLU A 1 310 ? 32.007 86.229 84.519 1.00 65.25 312 GLU A O 1
ATOM 2436 N N . GLY A 1 311 ? 33.330 86.206 82.701 1.00 60.63 313 GLY A N 1
ATOM 2437 C CA . GLY A 1 311 ? 32.204 85.991 81.813 1.00 57.13 313 GLY A CA 1
ATOM 2438 C C . GLY A 1 311 ? 31.683 84.570 81.902 1.00 57.20 313 GLY A C 1
ATOM 2439 O O . GLY A 1 311 ? 32.433 83.619 82.102 1.00 63.97 313 GLY A O 1
ATOM 2440 N N . CYS A 1 312 ? 30.367 84.431 81.736 1.00 59.98 314 CYS A N 1
ATOM 2441 C CA . CYS A 1 312 ? 29.750 83.111 81.831 1.00 50.89 314 CYS A CA 1
ATOM 2442 C C . CYS A 1 312 ? 30.298 82.173 80.768 1.00 48.10 314 CYS A C 1
ATOM 2443 O O . CYS A 1 312 ? 30.675 81.032 81.061 1.00 40.97 314 CYS A O 1
ATOM 2446 N N . TYR A 1 313 ? 30.353 82.643 79.523 1.00 50.54 315 TYR A N 1
ATOM 2447 C CA . TYR A 1 313 ? 30.868 81.805 78.450 1.00 48.81 315 TYR A CA 1
ATOM 2448 C C . TYR A 1 313 ? 32.363 81.564 78.608 1.00 57.77 315 TYR A C 1
ATOM 2449 O O . TYR A 1 313 ? 32.843 80.446 78.383 1.00 72.04 315 TYR A O 1
ATOM 2458 N N . ALA A 1 314 ? 33.117 82.596 78.995 1.00 45.75 316 ALA A N 1
ATOM 2459 C CA . ALA A 1 314 ? 34.545 82.413 79.229 1.00 47.84 316 ALA A CA 1
ATOM 2460 C C . ALA A 1 314 ? 34.795 81.417 80.357 1.00 54.85 316 ALA A C 1
ATOM 2461 O O . ALA A 1 314 ? 35.642 80.523 80.235 1.00 56.10 316 ALA A O 1
ATOM 2463 N N . LYS A 1 315 ? 34.050 81.547 81.457 1.00 59.28 317 LYS A N 1
ATOM 2464 C CA . LYS A 1 315 ? 34.223 80.647 82.593 1.00 60.00 317 LYS A CA 1
ATOM 2465 C C . LYS A 1 315 ? 33.938 79.205 82.190 1.00 57.36 317 LYS A C 1
ATOM 2466 O O . LYS A 1 315 ? 34.661 78.284 82.591 1.00 61.36 317 LYS A O 1
ATOM 2472 N N . ALA A 1 316 ? 32.891 78.990 81.386 1.00 58.49 318 ALA A N 1
ATOM 2473 C CA . ALA A 1 316 ? 32.537 77.638 80.959 1.00 54.68 318 ALA A CA 1
ATOM 2474 C C . ALA A 1 316 ? 33.613 77.033 80.066 1.00 54.07 318 ALA A C 1
ATOM 2475 O O . ALA A 1 316 ? 34.014 75.882 80.263 1.00 59.81 318 ALA A O 1
ATOM 2477 N N . ARG A 1 317 ? 34.075 77.784 79.062 1.00 50.75 319 ARG A N 1
ATOM 2478 C CA . ARG A 1 317 ? 35.104 77.253 78.172 1.00 50.24 319 ARG A CA 1
ATOM 2479 C C . ARG A 1 317 ? 36.403 76.988 78.922 1.00 57.26 319 ARG A C 1
ATOM 2480 O O . ARG A 1 317 ? 37.093 75.996 78.655 1.00 59.65 319 ARG A O 1
ATOM 2488 N N . LEU A 1 318 ? 36.765 77.874 79.851 1.00 58.60 320 LEU A N 1
ATOM 2489 C CA . LEU A 1 318 ? 37.938 77.625 80.679 1.00 50.49 320 LEU A CA 1
ATOM 2490 C C . LEU A 1 318 ? 37.755 76.365 81.511 1.00 53.25 320 LEU A C 1
ATOM 2491 O O . LEU A 1 318 ? 38.692 75.573 81.667 1.00 53.17 320 LEU A O 1
ATOM 2496 N N . TRP A 1 319 ? 36.545 76.156 82.037 1.00 62.71 321 TRP A N 1
ATOM 2497 C CA . TRP A 1 319 ? 36.266 74.971 82.844 1.00 51.91 321 TRP A CA 1
ATOM 2498 C C . TRP A 1 319 ? 36.476 73.692 82.044 1.00 55.61 321 TRP A C 1
ATOM 2499 O O . TRP A 1 319 ? 37.092 72.738 82.528 1.00 54.58 321 TRP A O 1
ATOM 2510 N N . PHE A 1 320 ? 35.949 73.645 80.819 1.00 53.48 322 PHE A N 1
ATOM 2511 C CA . PHE A 1 320 ? 36.106 72.446 79.999 1.00 56.67 322 PHE A CA 1
ATOM 2512 C C . PHE A 1 320 ? 37.548 72.301 79.514 1.00 64.61 322 PHE A C 1
ATOM 2513 O O . PHE A 1 320 ? 38.096 71.191 79.531 1.00 75.98 322 PHE A O 1
ATOM 2521 N N . HIS A 1 321 ? 38.217 73.397 79.165 1.00 71.10 323 HIS A N 1
ATOM 2522 C CA . HIS A 1 321 ? 39.631 73.251 78.824 1.00 66.48 323 HIS A CA 1
ATOM 2523 C C . HIS A 1 321 ? 40.453 72.816 80.038 1.00 62.75 323 HIS A C 1
ATOM 2524 O O . HIS A 1 321 ? 41.364 71.991 79.908 1.00 70.43 323 HIS A O 1
ATOM 2531 N N . SER A 1 322 ? 40.139 73.340 81.225 1.00 61.41 324 SER A N 1
ATOM 2532 C CA . SER A 1 322 ? 40.905 72.983 82.416 1.00 61.70 324 SER A CA 1
ATOM 2533 C C . SER A 1 322 ? 40.664 71.538 82.840 1.00 69.78 324 SER A C 1
ATOM 2534 O O . SER A 1 322 ? 41.548 70.917 83.443 1.00 71.15 324 SER A O 1
ATOM 2537 N N . ASN A 1 323 ? 39.486 70.984 82.547 1.00 72.02 325 ASN A N 1
ATOM 2538 C CA . ASN A 1 323 ? 39.149 69.628 82.966 1.00 73.98 325 ASN A CA 1
ATOM 2539 C C . ASN A 1 323 ? 39.056 68.664 81.792 1.00 70.38 325 ASN A C 1
ATOM 2540 O O . ASN A 1 323 ? 38.387 67.629 81.899 1.00 71.56 325 ASN A O 1
ATOM 2545 N N . PHE A 1 324 ? 39.712 68.981 80.672 1.00 72.24 326 PHE A N 1
ATOM 2546 C CA . PHE A 1 324 ? 39.611 68.121 79.499 1.00 70.81 326 PHE A CA 1
ATOM 2547 C C . PHE A 1 324 ? 40.109 66.718 79.805 1.00 68.79 326 PHE A C 1
ATOM 2548 O O . PHE A 1 324 ? 39.539 65.730 79.327 1.00 64.84 326 PHE A O 1
ATOM 2556 N N . LEU A 1 325 ? 41.159 66.609 80.620 1.00 74.54 327 LEU A N 1
ATOM 2557 C CA . LEU A 1 325 ? 41.686 65.297 80.967 1.00 59.55 327 LEU A CA 1
ATOM 2558 C C . LEU A 1 325 ? 40.655 64.470 81.733 1.00 65.84 327 LEU A C 1
ATOM 2559 O O . LEU A 1 325 ? 40.519 63.264 81.489 1.00 65.81 327 LEU A O 1
ATOM 2564 N N . TYR A 1 326 ? 39.929 65.086 82.677 1.00 68.47 328 TYR A N 1
ATOM 2565 C CA . TYR A 1 326 ? 38.918 64.325 83.414 1.00 62.11 328 TYR A CA 1
ATOM 2566 C C . TYR A 1 326 ? 37.809 63.819 82.502 1.00 55.31 328 TYR A C 1
ATOM 2567 O O . TYR A 1 326 ? 37.488 62.627 82.508 1.00 57.66 328 TYR A O 1
ATOM 2576 N N . ILE A 1 327 ? 37.193 64.716 81.729 1.00 59.65 329 ILE A N 1
ATOM 2577 C CA . ILE A 1 327 ? 36.080 64.297 80.885 1.00 58.03 329 ILE A CA 1
ATOM 2578 C C . ILE A 1 327 ? 36.559 63.310 79.832 1.00 56.69 329 ILE A C 1
ATOM 2579 O O . ILE A 1 327 ? 35.787 62.457 79.374 1.00 59.02 329 ILE A O 1
ATOM 2584 N N . GLY A 1 328 ? 37.828 63.405 79.428 1.00 51.90 330 GLY A N 1
ATOM 2585 C CA . GLY A 1 328 ? 38.379 62.402 78.530 1.00 46.65 330 GLY A CA 1
ATOM 2586 C C . GLY A 1 328 ? 38.381 61.015 79.146 1.00 51.69 330 GLY A C 1
ATOM 2587 O O . GLY A 1 328 ? 38.046 60.029 78.481 1.00 45.33 330 GLY A O 1
ATOM 2588 N N . ILE A 1 329 ? 38.752 60.921 80.428 1.00 53.15 331 ILE A N 1
ATOM 2589 C CA . ILE A 1 329 ? 38.712 59.637 81.124 1.00 47.35 331 ILE A CA 1
ATOM 2590 C C . ILE A 1 329 ? 37.280 59.124 81.201 1.00 49.87 331 ILE A C 1
ATOM 2591 O O . ILE A 1 329 ? 37.000 57.960 80.889 1.00 50.18 331 ILE A O 1
ATOM 2596 N N . ILE A 1 330 ? 3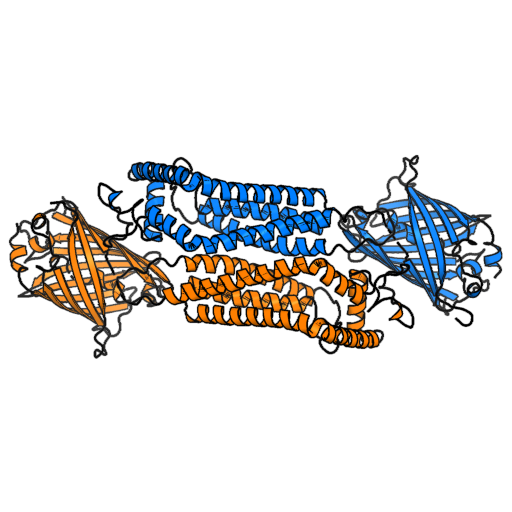6.350 59.994 81.612 1.00 47.07 332 ILE A N 1
ATOM 2597 C CA . ILE A 1 330 ? 34.941 59.620 81.677 1.00 51.35 332 ILE A CA 1
ATOM 2598 C C . ILE A 1 330 ? 34.414 59.241 80.299 1.00 51.28 332 ILE A C 1
ATOM 2599 O O . ILE A 1 330 ? 33.560 58.352 80.173 1.00 46.79 332 ILE A O 1
ATOM 2604 N N . THR A 1 331 ? 34.915 59.891 79.245 1.00 52.83 333 THR A N 1
ATOM 2605 C CA . THR A 1 331 ? 34.461 59.561 77.898 1.00 48.05 333 THR A CA 1
ATOM 2606 C C . THR A 1 331 ? 34.874 58.146 77.513 1.00 49.98 333 THR A C 1
ATOM 2607 O O . THR A 1 331 ? 34.039 57.339 77.087 1.00 50.09 333 THR A O 1
ATOM 2611 N N . ILE A 1 332 ? 36.158 57.812 77.675 1.00 50.18 334 ILE A N 1
ATOM 2612 C CA . ILE A 1 332 ? 36.588 56.464 77.315 1.00 60.01 334 ILE A CA 1
ATOM 2613 C C . ILE A 1 332 ? 36.016 55.418 78.264 1.00 55.96 334 ILE A C 1
ATOM 2614 O O . ILE A 1 332 ? 35.867 54.255 77.872 1.00 55.79 334 ILE A O 1
ATOM 2619 N N . CYS A 1 333 ? 35.673 55.795 79.498 1.00 51.40 335 CYS A N 1
ATOM 2620 C CA . CYS A 1 333 ? 35.038 54.834 80.397 1.00 47.26 335 CYS A CA 1
ATOM 2621 C C . CYS A 1 333 ? 33.666 54.434 79.884 1.00 48.35 335 CYS A C 1
ATOM 2622 O O . CYS A 1 333 ? 33.353 53.240 79.789 1.00 48.61 335 CYS A O 1
ATOM 2625 N N . VAL A 1 334 ? 32.824 55.418 79.556 1.00 45.64 336 VAL A N 1
ATOM 2626 C CA . VAL A 1 334 ? 31.514 55.063 79.026 1.00 47.04 336 VAL A CA 1
ATOM 2627 C C . VAL A 1 334 ? 31.671 54.345 77.695 1.00 52.63 336 VAL A C 1
ATOM 2628 O O . VAL A 1 334 ? 30.865 53.473 77.357 1.00 50.26 336 VAL A O 1
ATOM 2632 N N . CYS A 1 335 ? 32.728 54.661 76.940 1.00 53.83 337 CYS A N 1
ATOM 2633 C CA . CYS A 1 335 ? 32.952 53.981 75.669 1.00 58.07 337 CYS A CA 1
ATOM 2634 C C . CYS A 1 335 ? 33.306 52.512 75.873 1.00 59.57 337 CYS A C 1
ATOM 2635 O O . CYS A 1 335 ? 32.778 51.639 75.176 1.00 67.61 337 CYS A O 1
ATOM 2638 N N . VAL A 1 336 ? 34.207 52.211 76.810 1.00 48.88 338 VAL A N 1
ATOM 2639 C CA . VAL A 1 336 ? 34.602 50.815 76.994 1.00 51.19 338 VAL A CA 1
ATOM 2640 C C . VAL A 1 336 ? 33.455 49.996 77.579 1.00 55.77 338 VAL A C 1
ATOM 2641 O O . VAL A 1 336 ? 33.261 48.834 77.202 1.00 48.25 338 VAL A O 1
ATOM 2645 N N . ILE A 1 337 ? 32.661 50.587 78.480 1.00 50.55 339 ILE A N 1
ATOM 2646 C CA . ILE A 1 337 ? 31.450 49.917 78.957 1.00 54.66 339 ILE A CA 1
ATOM 2647 C C . ILE A 1 337 ? 30.542 49.606 77.783 1.00 54.14 339 ILE A C 1
ATOM 2648 O O . ILE A 1 337 ? 29.960 48.521 77.670 1.00 56.71 339 ILE A O 1
ATOM 2653 N N . GLU A 1 338 ? 30.407 50.586 76.905 1.00 54.66 340 GLU A N 1
ATOM 2654 C CA . GLU A 1 338 ? 29.586 50.513 75.710 1.00 55.77 340 GLU A CA 1
ATOM 2655 C C . GLU A 1 338 ? 30.062 49.406 74.771 1.00 50.51 340 GLU A C 1
ATOM 2656 O O . GLU A 1 338 ? 29.286 48.521 74.390 1.00 52.41 340 GLU A O 1
ATOM 2662 N N . VAL A 1 339 ? 31.342 49.435 74.390 1.00 48.24 341 VAL A N 1
ATOM 2663 C CA . VAL A 1 339 ? 31.871 48.399 73.504 1.00 52.40 341 VAL A CA 1
ATOM 2664 C C . VAL A 1 339 ? 31.925 47.031 74.192 1.00 53.19 341 VAL A C 1
ATOM 2665 O O . VAL A 1 339 ? 31.758 45.999 73.528 1.00 54.35 341 VAL A O 1
ATOM 2669 N N . LEU A 1 340 ? 32.159 46.975 75.510 1.00 44.43 342 LEU A N 1
ATOM 2670 C CA . LEU A 1 340 ? 32.067 45.684 76.195 1.00 37.47 342 LEU A CA 1
ATOM 2671 C C . LEU A 1 340 ? 30.680 45.083 76.030 1.00 45.92 342 LEU A C 1
ATOM 2672 O O . LEU A 1 340 ? 30.542 43.888 75.742 1.00 52.19 342 LEU A O 1
ATOM 2677 N N . GLY A 1 341 ? 29.635 45.897 76.207 1.00 44.21 343 GLY A N 1
ATOM 2678 C CA . GLY A 1 341 ? 28.290 45.396 75.984 1.00 36.27 343 GLY A CA 1
ATOM 2679 C C . GLY A 1 341 ? 28.091 44.922 74.559 1.00 40.60 343 GLY A C 1
ATOM 2680 O O . GLY A 1 341 ? 27.426 43.914 74.317 1.00 45.16 343 GLY A O 1
ATOM 2681 N N . MET A 1 342 ? 28.689 45.628 73.599 1.00 45.85 344 MET A N 1
ATOM 2682 C CA . MET A 1 342 ? 28.626 45.196 72.206 1.00 41.21 344 MET A CA 1
ATOM 2683 C C . MET A 1 342 ? 29.299 43.844 72.024 1.00 42.16 344 MET A C 1
ATOM 2684 O O . MET A 1 342 ? 28.745 42.946 71.384 1.00 56.13 344 MET A O 1
ATOM 2689 N N . SER A 1 343 ? 30.506 43.688 72.570 1.00 46.73 345 SER A N 1
ATOM 2690 C CA . SER A 1 343 ? 31.205 42.411 72.474 1.00 52.87 345 SER A CA 1
ATOM 2691 C C . SER A 1 343 ? 30.424 41.301 73.176 1.00 53.14 345 SER A C 1
ATOM 2692 O O . SER A 1 343 ? 30.272 40.198 72.634 1.00 57.86 345 SER A O 1
ATOM 2695 N N . PHE A 1 344 ? 29.928 41.569 74.390 1.00 51.18 346 PHE A N 1
ATOM 2696 C CA . PHE A 1 344 ? 29.095 40.589 75.092 1.00 45.59 346 PHE A CA 1
ATOM 2697 C C . PHE A 1 344 ? 27.920 40.145 74.240 1.00 47.54 346 PHE A C 1
ATOM 2698 O O . PHE A 1 344 ? 27.732 38.949 73.993 1.00 54.38 346 PHE A O 1
ATOM 2706 N N . ALA A 1 345 ? 27.137 41.113 73.758 1.00 50.03 347 ALA A N 1
ATOM 2707 C CA . ALA A 1 345 ? 25.917 40.805 73.019 1.00 46.11 347 ALA A CA 1
ATOM 2708 C C . ALA A 1 345 ? 26.226 40.045 71.744 1.00 42.57 347 ALA A C 1
ATOM 2709 O O . ALA A 1 345 ? 25.545 39.069 71.409 1.00 46.55 347 ALA A O 1
ATOM 2711 N N . LEU A 1 346 ? 27.242 40.492 71.016 1.00 54.08 348 LEU A N 1
ATOM 2712 C CA . LEU A 1 346 ? 27.599 39.833 69.771 1.00 61.01 348 LEU A CA 1
ATOM 2713 C C . LEU A 1 346 ? 28.084 38.411 70.045 1.00 58.92 348 LEU A C 1
ATOM 2714 O O . LEU A 1 346 ? 27.757 37.478 69.299 1.00 64.98 348 LEU A O 1
ATOM 2719 N N . THR A 1 347 ? 28.862 38.229 71.119 1.00 50.10 349 THR A N 1
ATOM 2720 C CA . THR A 1 347 ? 29.313 36.893 71.500 1.00 50.49 349 THR A CA 1
ATOM 2721 C C . THR A 1 347 ? 28.137 36.010 71.904 1.00 64.59 349 THR A C 1
ATOM 2722 O O . THR A 1 347 ? 27.990 34.889 71.405 1.00 66.52 349 THR A O 1
ATOM 2726 N N . LEU A 1 348 ? 27.284 36.507 72.811 1.00 61.86 350 LEU A N 1
ATOM 2727 C CA . LEU A 1 348 ? 26.119 35.740 73.250 1.00 61.77 350 LEU A CA 1
ATOM 2728 C C . LEU A 1 348 ? 25.220 35.379 72.077 1.00 60.61 350 LEU A C 1
ATOM 2729 O O . LEU A 1 348 ? 24.666 34.274 72.026 1.00 63.71 350 LEU A O 1
ATOM 2734 N N . ASN A 1 349 ? 25.056 36.306 71.133 1.00 59.14 351 ASN A N 1
ATOM 2735 C CA . ASN A 1 349 ? 24.239 36.040 69.955 1.00 63.06 351 ASN A CA 1
ATOM 2736 C C . ASN A 1 349 ? 24.769 34.841 69.173 1.00 70.90 351 ASN A C 1
ATOM 2737 O O . ASN A 1 349 ? 23.990 33.988 68.729 1.00 63.37 351 ASN A O 1
ATOM 2742 N N . SER A 1 350 ? 26.093 34.736 69.023 1.00 66.93 352 SER A N 1
ATOM 2743 C CA . SER A 1 350 ? 26.642 33.660 68.202 1.00 61.47 352 SER A CA 1
ATOM 2744 C C . SER A 1 350 ? 26.434 32.291 68.836 1.00 69.76 352 SER A C 1
ATOM 2745 O O . SER A 1 350 ? 26.220 31.306 68.120 1.00 79.04 352 SER A O 1
ATOM 2748 N N . GLN A 1 351 ? 26.452 32.212 70.162 1.00 69.10 353 GLN A N 1
ATOM 2749 C CA . GLN A 1 351 ? 26.219 30.958 70.887 1.00 77.43 353 GLN A CA 1
ATOM 2750 C C . GLN A 1 351 ? 24.750 30.700 71.207 1.00 78.98 353 GLN A C 1
ATOM 2751 O O . GLN A 1 351 ? 24.382 30.416 72.338 1.00 81.39 353 GLN A O 1
ATOM 2757 N N . ILE A 1 352 ? 23.885 30.975 70.238 1.00 73.64 354 ILE A N 1
ATOM 2758 C CA . ILE A 1 352 ? 22.470 30.646 70.321 1.00 74.47 354 ILE A CA 1
ATOM 2759 C C . ILE A 1 352 ? 22.150 29.758 69.119 1.00 105.62 354 ILE A C 1
ATOM 2760 O O . ILE A 1 352 ? 22.971 29.615 68.207 1.00 111.97 354 ILE A O 1
ATOM 2765 N N . ASP A 1 353 ? 20.987 29.098 69.173 1.00 120.39 355 ASP A N 1
ATOM 2766 C CA . ASP A 1 353 ? 20.498 28.148 68.159 1.00 105.94 355 ASP A CA 1
ATOM 2767 C C . ASP A 1 353 ? 21.605 27.259 67.575 1.00 105.48 355 ASP A C 1
ATOM 2768 O O . ASP A 1 353 ? 21.905 27.279 66.382 1.00 109.46 355 ASP A O 1
ATOM 2773 N N . LYS A 1 354 ? 22.196 26.442 68.450 1.00 118.82 356 LYS A N 1
ATOM 2774 C CA . LYS A 1 354 ? 23.228 25.502 68.039 1.00 117.48 356 LYS A CA 1
ATOM 2775 C C . LYS A 1 354 ? 22.647 24.091 67.878 1.00 119.02 356 LYS A C 1
ATOM 2776 O O . LYS A 1 354 ? 21.459 23.846 68.100 1.00 120.16 356 LYS A O 1
ATOM 2782 N N . THR A 1 355 ? 23.522 23.146 67.509 1.00 117.81 357 THR A N 1
ATOM 2783 C CA . THR A 1 355 ? 23.094 21.859 66.955 1.00 128.49 357 THR A CA 1
ATOM 2784 C C . THR A 1 355 ? 22.356 20.984 67.973 1.00 132.68 357 THR A C 1
ATOM 2785 O O . THR A 1 355 ? 21.206 20.590 67.742 1.00 138.79 357 THR A O 1
ATOM 2789 N N . SER A 1 356 ? 22.997 20.652 69.091 1.00 133.95 358 SER A N 1
ATOM 2790 C CA . SER A 1 356 ? 22.416 19.721 70.063 1.00 114.60 358 SER A CA 1
ATOM 2791 C C . SER A 1 356 ? 23.190 19.730 71.376 1.00 107.88 358 SER A C 1
ATOM 2792 O O . SER A 1 356 ? 24.011 18.846 71.626 1.00 95.85 358 SER A O 1
ATOM 2794 N N . ASN A 1 363 ? 22.963 14.018 73.812 1.00 67.14 365 ASN A N 1
ATOM 2795 C CA . ASN A 1 363 ? 22.981 13.995 75.270 1.00 70.32 365 ASN A CA 1
ATOM 2796 C C . ASN A 1 363 ? 22.305 12.757 75.834 1.00 70.58 365 ASN A C 1
ATOM 2797 O O . ASN A 1 363 ? 21.476 12.125 75.178 1.00 75.80 365 ASN A O 1
ATOM 2802 N N . SER A 1 364 ? 22.677 12.423 77.065 1.00 74.46 366 SER A N 1
ATOM 2803 C CA . SER A 1 364 ? 22.303 11.176 77.713 1.00 67.11 366 SER A CA 1
ATOM 2804 C C . SER A 1 364 ? 21.576 11.449 79.021 1.00 67.53 366 SER A C 1
ATOM 2805 O O . SER A 1 364 ? 21.821 12.456 79.694 1.00 79.36 366 SER A O 1
ATOM 2808 N N . HIS A 1 365 ? 20.665 10.546 79.362 1.00 60.37 367 HIS A N 1
ATOM 2809 C CA . HIS A 1 365 ? 19.930 10.583 80.616 1.00 64.30 367 HIS A CA 1
ATOM 2810 C C . HIS A 1 365 ? 20.066 9.221 81.280 1.00 70.55 367 HIS A C 1
ATOM 2811 O O . HIS A 1 365 ? 20.034 8.191 80.600 1.00 68.83 367 HIS A O 1
ATOM 2818 N N . ASN A 1 366 ? 20.230 9.207 82.601 1.00 61.53 368 ASN A N 1
ATOM 2819 C CA . ASN A 1 366 ? 20.381 7.954 83.332 1.00 48.86 368 ASN A CA 1
ATOM 2820 C C . ASN A 1 366 ? 19.179 7.737 84.239 1.00 58.21 368 ASN A C 1
ATOM 2821 O O . ASN A 1 366 ? 18.871 8.580 85.088 1.00 59.61 368 ASN A O 1
ATOM 2826 N N . VAL A 1 367 ? 18.516 6.602 84.060 1.00 63.75 369 VAL A N 1
ATOM 2827 C CA . VAL A 1 367 ? 17.381 6.190 84.874 1.00 52.94 369 VAL A CA 1
ATOM 2828 C C . VAL A 1 367 ? 17.913 5.210 85.908 1.00 55.21 369 VAL A C 1
ATOM 2829 O O . VAL A 1 367 ? 18.257 4.071 85.576 1.00 57.62 369 VAL A O 1
ATOM 2833 N N . TYR A 1 368 ? 17.984 5.637 87.166 1.00 57.32 370 TYR A N 1
ATOM 2834 C CA . TYR A 1 368 ? 18.571 4.800 88.205 1.00 52.19 370 TYR A CA 1
ATOM 2835 C C . TYR A 1 368 ? 17.547 3.784 88.702 1.00 57.33 370 TYR A C 1
ATOM 2836 O O . TYR A 1 368 ? 16.504 4.159 89.253 1.00 52.43 370 TYR A O 1
ATOM 2845 N N . ILE A 1 369 ? 17.854 2.500 88.510 1.00 54.20 371 ILE A N 1
ATOM 2846 C CA . ILE A 1 369 ? 16.961 1.398 88.848 1.00 54.82 371 ILE A CA 1
ATOM 2847 C C . ILE A 1 369 ? 17.361 0.860 90.214 1.00 57.62 371 ILE A C 1
ATOM 2848 O O . ILE A 1 369 ? 18.548 0.621 90.471 1.00 51.09 371 ILE A O 1
ATOM 2853 N N . THR A 1 370 ? 16.376 0.670 91.092 1.00 62.82 372 THR A N 1
ATOM 2854 C CA . THR A 1 370 ? 16.579 0.037 92.389 1.00 54.28 372 THR A CA 1
ATOM 2855 C C . THR A 1 370 ? 15.465 -0.974 92.625 1.00 57.80 372 THR A C 1
ATOM 2856 O O . THR A 1 370 ? 14.315 -0.734 92.249 1.00 66.18 372 THR A O 1
ATOM 2860 N N . ALA A 1 371 ? 15.811 -2.110 93.227 1.00 52.70 373 ALA A N 1
ATOM 2861 C CA . ALA A 1 371 ? 14.833 -3.158 93.489 1.00 50.28 373 ALA A CA 1
ATOM 2862 C C . ALA A 1 371 ? 13.945 -2.819 94.689 1.00 56.11 373 ALA A C 1
ATOM 2863 O O . ALA A 1 371 ? 14.342 -2.088 95.607 1.00 68.65 373 ALA A O 1
ATOM 2865 N N . ASP A 1 372 ? 12.702 -3.322 94.633 1.00 61.09 374 ASP A N 1
ATOM 2866 C CA . ASP A 1 372 ? 11.670 -3.244 95.684 1.00 65.84 374 ASP A CA 1
ATOM 2867 C C . ASP A 1 372 ? 11.232 -4.651 96.111 1.00 79.82 374 ASP A C 1
ATOM 2868 O O . ASP A 1 372 ? 10.475 -5.291 95.416 1.00 87.45 374 ASP A O 1
ATOM 2873 N N . LYS A 1 373 ? 11.708 -5.154 97.227 1.00 89.34 375 LYS A N 1
ATOM 2874 C CA . LYS A 1 373 ? 11.556 -6.540 97.622 1.00 79.00 375 LYS A CA 1
ATOM 2875 C C . LYS A 1 373 ? 10.071 -6.832 97.815 1.00 84.80 375 LYS A C 1
ATOM 2876 O O . LYS A 1 373 ? 9.550 -7.855 97.363 1.00 85.76 375 LYS A O 1
ATOM 2882 N N . GLN A 1 374 ? 9.324 -5.843 98.363 1.00 90.19 376 GLN A N 1
ATOM 2883 C CA . GLN A 1 374 ? 7.996 -6.136 98.914 1.00 95.72 376 GLN A CA 1
ATOM 2884 C C . GLN A 1 374 ? 6.932 -6.220 97.839 1.00 94.52 376 GLN A C 1
ATOM 2885 O O . GLN A 1 374 ? 6.034 -7.056 97.926 1.00 94.95 376 GLN A O 1
ATOM 2891 N N . LYS A 1 375 ? 7.029 -5.392 96.813 1.00 91.23 377 LYS A N 1
ATOM 2892 C CA . LYS A 1 375 ? 6.074 -5.453 95.723 1.00 93.74 377 LYS A CA 1
ATOM 2893 C C . LYS A 1 375 ? 6.587 -6.295 94.571 1.00 84.83 377 LYS A C 1
ATOM 2894 O O . LYS A 1 375 ? 5.965 -6.305 93.507 1.00 75.38 377 LYS A O 1
ATOM 2900 N N . ASN A 1 376 ? 7.722 -6.981 94.754 1.00 81.72 378 ASN A N 1
ATOM 2901 C CA . ASN A 1 376 ? 8.260 -7.891 93.745 1.00 80.43 378 ASN A CA 1
ATOM 2902 C C . ASN A 1 376 ? 8.587 -7.146 92.454 1.00 63.74 378 ASN A C 1
ATOM 2903 O O . ASN A 1 376 ? 8.504 -7.703 91.359 1.00 71.96 378 ASN A O 1
ATOM 2908 N N . GLY A 1 377 ? 8.942 -5.871 92.574 1.00 53.03 379 GLY A N 1
ATOM 2909 C CA . GLY A 1 377 ? 9.219 -5.063 91.405 1.00 66.78 379 GLY A CA 1
ATOM 2910 C C . GLY A 1 377 ? 10.408 -4.138 91.568 1.00 66.69 379 GLY A C 1
ATOM 2911 O O . GLY A 1 377 ? 11.304 -4.405 92.375 1.00 60.22 379 GLY A O 1
ATOM 2912 N N . ILE A 1 378 ? 10.439 -3.052 90.793 1.00 59.33 380 ILE A N 1
ATOM 2913 C CA . ILE A 1 378 ? 11.550 -2.113 90.823 1.00 60.56 380 ILE A CA 1
ATOM 2914 C C . ILE A 1 378 ? 11.024 -0.691 90.969 1.00 58.24 380 ILE A C 1
ATOM 2915 O O . ILE A 1 378 ? 9.863 -0.390 90.680 1.00 58.39 380 ILE A O 1
ATOM 2920 N N . LYS A 1 379 ? 11.919 0.187 91.414 1.00 59.38 381 LYS A N 1
ATOM 2921 C CA . LYS A 1 379 ? 11.673 1.615 91.523 1.00 48.62 381 LYS A CA 1
ATOM 2922 C C . LYS A 1 379 ? 12.748 2.364 90.745 1.00 55.14 381 LYS A C 1
ATOM 2923 O O . LYS A 1 379 ? 13.833 1.839 90.478 1.00 48.73 381 LYS A O 1
ATOM 2929 N N . ALA A 1 380 ? 12.440 3.609 90.394 1.00 62.34 382 ALA A N 1
ATOM 2930 C CA . ALA A 1 380 ? 13.379 4.432 89.647 1.00 56.99 382 ALA A CA 1
ATOM 2931 C C . ALA A 1 380 ? 13.054 5.895 89.893 1.00 57.17 382 ALA A C 1
ATOM 2932 O O . ALA A 1 380 ? 11.907 6.254 90.179 1.00 51.13 382 ALA A O 1
ATOM 2934 N N . ASN A 1 381 ? 14.082 6.734 89.786 1.00 65.67 383 ASN A N 1
ATOM 2935 C CA . ASN A 1 381 ? 13.899 8.168 89.932 1.00 66.98 383 ASN A CA 1
ATOM 2936 C C . ASN A 1 381 ? 14.950 8.866 89.081 1.00 70.83 383 ASN A C 1
ATOM 2937 O O . ASN A 1 381 ? 16.079 8.381 88.958 1.00 67.68 383 ASN A O 1
ATOM 2942 N N . PHE A 1 382 ? 14.558 9.967 88.444 1.00 69.96 384 PHE A N 1
ATOM 2943 C CA . PHE A 1 382 ? 15.488 10.698 87.592 1.00 56.08 384 PHE A CA 1
ATOM 2944 C C . PHE A 1 382 ? 14.917 12.065 87.246 1.00 55.26 384 PHE A C 1
ATOM 2945 O O . PHE A 1 382 ? 13.701 12.279 87.257 1.00 57.14 384 PHE A O 1
ATOM 2953 N N . LYS A 1 383 ? 15.831 12.983 86.939 1.00 69.43 385 LYS A N 1
ATOM 2954 C CA . LYS A 1 383 ? 15.539 14.360 86.565 1.00 58.84 385 LYS A CA 1
ATOM 2955 C C . LYS A 1 383 ? 15.829 14.557 85.082 1.00 57.09 385 LYS A C 1
ATOM 2956 O O . LYS A 1 383 ? 16.841 14.067 84.570 1.00 56.67 385 LYS A O 1
ATOM 2962 N N . ILE A 1 384 ? 14.949 15.275 84.389 1.00 55.92 386 ILE A N 1
ATOM 2963 C CA . ILE A 1 384 ? 15.152 15.613 82.984 1.00 56.35 386 ILE A CA 1
ATOM 2964 C C . ILE A 1 384 ? 15.104 17.122 82.819 1.00 60.68 386 ILE A C 1
ATOM 2965 O O . ILE A 1 384 ? 14.163 17.778 83.285 1.00 63.39 386 ILE A O 1
ATOM 2970 N N . ARG A 1 385 ? 16.125 17.666 82.163 1.00 51.81 387 ARG A N 1
ATOM 2971 C CA . ARG A 1 385 ? 16.224 19.099 81.925 1.00 51.74 387 ARG A CA 1
ATOM 2972 C C . ARG A 1 385 ? 15.637 19.355 80.546 1.00 49.90 387 ARG A C 1
ATOM 2973 O O . ARG A 1 385 ? 16.295 19.133 79.528 1.00 64.28 387 ARG A O 1
ATOM 2981 N N . HIS A 1 386 ? 14.385 19.811 80.512 1.00 40.46 388 HIS A N 1
ATOM 2982 C CA . HIS A 1 386 ? 13.775 20.226 79.258 1.00 50.04 388 HIS A CA 1
ATOM 2983 C C . HIS A 1 386 ? 14.255 21.631 78.933 1.00 56.69 388 HIS A C 1
ATOM 2984 O O . HIS A 1 386 ? 14.264 22.508 79.802 1.00 54.91 388 HIS A O 1
ATOM 2991 N N . ASN A 1 387 ? 14.647 21.845 77.683 1.00 62.09 389 ASN A N 1
ATOM 2992 C CA . ASN A 1 387 ? 15.246 23.108 77.272 1.00 58.82 389 ASN A CA 1
ATOM 2993 C C . ASN A 1 387 ? 14.146 24.100 76.926 1.00 57.58 389 ASN A C 1
ATOM 2994 O O . ASN A 1 387 ? 13.308 23.831 76.057 1.00 52.29 389 ASN A O 1
ATOM 2999 N N . VAL A 1 388 ? 14.158 25.243 77.600 1.00 57.63 390 VAL A N 1
ATOM 3000 C CA . VAL A 1 388 ? 13.146 26.266 77.387 1.00 49.65 390 VAL A CA 1
ATOM 3001 C C . VAL A 1 388 ? 13.603 27.204 76.272 1.00 54.40 390 VAL A C 1
ATOM 3002 O O . VAL A 1 388 ? 14.791 27.329 75.957 1.00 56.51 390 VAL A O 1
ATOM 3006 N N . GLU A 1 389 ? 12.613 27.847 75.664 1.00 55.67 391 GLU A N 1
ATOM 3007 C CA . GLU A 1 389 ? 12.786 28.767 74.553 1.00 52.41 391 GLU A CA 1
ATOM 3008 C C . GLU A 1 389 ? 13.647 29.978 74.926 1.00 59.76 391 GLU A C 1
ATOM 3009 O O . GLU A 1 389 ? 14.348 30.531 74.068 1.00 52.44 391 GLU A O 1
ATOM 3015 N N . ASP A 1 390 ? 13.647 30.377 76.205 1.00 67.82 392 ASP A N 1
ATOM 3016 C CA . ASP A 1 390 ? 14.453 31.489 76.685 1.00 54.88 392 ASP A CA 1
ATOM 3017 C C . ASP A 1 390 ? 15.822 31.050 77.179 1.00 58.28 392 ASP A C 1
ATOM 3018 O O . ASP A 1 390 ? 16.496 31.821 77.872 1.00 71.57 392 ASP A O 1
ATOM 3023 N N . GLY A 1 391 ? 16.242 29.830 76.850 1.00 52.54 393 GLY A N 1
ATOM 3024 C CA . GLY A 1 391 ? 17.538 29.326 77.240 1.00 55.90 393 GLY A CA 1
ATOM 3025 C C . GLY A 1 391 ? 17.584 28.620 78.576 1.00 56.45 393 GLY A C 1
ATOM 3026 O O . GLY A 1 391 ? 18.476 27.792 78.790 1.00 66.11 393 GLY A O 1
ATOM 3027 N N . SER A 1 392 ? 16.652 28.917 79.477 1.00 50.01 394 SER A N 1
ATOM 3028 C CA . SER A 1 392 ? 16.625 28.257 80.771 1.00 61.24 394 SER A CA 1
ATOM 3029 C C . SER A 1 392 ? 16.158 26.809 80.612 1.00 65.00 394 SER A C 1
ATOM 3030 O O . SER A 1 392 ? 15.781 26.366 79.524 1.00 72.30 394 SER A O 1
ATOM 3033 N N . VAL A 1 393 ? 16.196 26.057 81.710 1.00 52.82 395 VAL A N 1
ATOM 3034 C CA . VAL A 1 393 ? 15.784 24.659 81.676 1.00 58.99 395 VAL A CA 1
ATOM 3035 C C . VAL A 1 393 ? 14.595 24.454 82.606 1.00 54.51 395 VAL A C 1
ATOM 3036 O O . VAL A 1 393 ? 14.444 25.137 83.623 1.00 47.25 395 VAL A O 1
ATOM 3040 N N . GLN A 1 394 ? 13.732 23.513 82.229 1.00 56.00 396 GLN A N 1
ATOM 3041 C CA . GLN A 1 394 ? 12.563 23.116 83.007 1.00 48.11 396 GLN A CA 1
ATOM 3042 C C . GLN A 1 394 ? 12.791 21.730 83.602 1.00 50.59 396 GLN A C 1
ATOM 3043 O O . GLN A 1 394 ? 12.876 20.743 82.861 1.00 44.16 396 GLN A O 1
ATOM 3049 N N . LEU A 1 395 ? 12.868 21.652 84.930 1.00 57.61 397 LEU A N 1
ATOM 3050 C CA . LEU A 1 395 ? 13.057 20.369 85.596 1.00 59.76 397 LEU A CA 1
ATOM 3051 C C . LEU A 1 395 ? 11.786 19.545 85.616 1.00 52.79 397 LEU A C 1
ATOM 3052 O O . LEU A 1 395 ? 10.716 20.036 85.981 1.00 54.51 397 LEU A O 1
ATOM 3057 N N . ALA A 1 396 ? 11.920 18.285 85.220 1.00 50.00 398 ALA A N 1
ATOM 3058 C CA . ALA A 1 396 ? 10.855 17.298 85.308 1.00 52.53 398 ALA A CA 1
ATOM 3059 C C . ALA A 1 396 ? 11.357 16.188 86.225 1.00 66.80 398 ALA A C 1
ATOM 3060 O O . ALA A 1 396 ? 12.231 15.403 85.836 1.00 63.82 398 ALA A O 1
ATOM 3062 N N . ASP A 1 397 ? 10.814 16.129 87.442 1.00 69.98 399 ASP A N 1
ATOM 3063 C CA . ASP A 1 397 ? 11.224 15.156 88.450 1.00 58.41 399 ASP A CA 1
ATOM 3064 C C . ASP A 1 397 ? 10.372 13.899 88.305 1.00 56.16 399 ASP A C 1
ATOM 3065 O O . ASP A 1 397 ? 9.144 13.964 88.413 1.00 56.09 399 ASP A O 1
ATOM 3070 N N . HIS A 1 398 ? 11.027 12.759 88.087 1.00 54.13 400 HIS A N 1
ATOM 3071 C CA . HIS A 1 398 ? 10.368 11.492 87.780 1.00 50.12 400 HIS A CA 1
ATOM 3072 C C . HIS A 1 398 ? 10.547 10.507 88.926 1.00 48.58 400 HIS A C 1
ATOM 3073 O O . HIS A 1 398 ? 11.677 10.275 89.366 1.00 48.87 400 HIS A O 1
ATOM 3080 N N . TYR A 1 399 ? 9.441 9.928 89.415 1.00 47.49 401 TYR A N 1
ATOM 3081 C CA . TYR A 1 399 ? 9.512 8.798 90.339 1.00 51.18 401 TYR A CA 1
ATOM 3082 C C . TYR A 1 399 ? 8.671 7.662 89.769 1.00 45.84 401 TYR A C 1
ATOM 3083 O O . TYR A 1 399 ? 7.578 7.896 89.244 1.00 52.26 401 TYR A O 1
ATOM 3092 N N . GLN A 1 400 ? 9.186 6.435 89.852 1.00 45.14 402 GLN A N 1
ATOM 3093 C CA . GLN A 1 400 ? 8.618 5.312 89.117 1.00 54.30 402 GLN A CA 1
ATOM 3094 C C . GLN A 1 400 ? 8.444 4.057 89.977 1.00 61.06 402 GLN A C 1
ATOM 3095 O O . GLN A 1 400 ? 9.206 3.828 90.924 1.00 63.42 402 GLN A O 1
ATOM 3101 N N . GLN A 1 401 ? 7.432 3.237 89.651 1.00 59.78 403 GLN A N 1
ATOM 3102 C CA . GLN A 1 401 ? 7.273 1.920 90.279 1.00 56.99 403 GLN A CA 1
ATOM 3103 C C . GLN A 1 401 ? 6.733 0.991 89.221 1.00 56.08 403 GLN A C 1
ATOM 3104 O O . GLN A 1 401 ? 5.805 1.356 88.493 1.00 61.29 403 GLN A O 1
ATOM 3110 N N . ASN A 1 402 ? 7.337 -0.183 89.141 1.00 56.57 404 ASN A N 1
ATOM 3111 C CA . ASN A 1 402 ? 7.003 -1.233 88.198 1.00 51.96 404 ASN A CA 1
ATOM 3112 C C . ASN A 1 402 ? 6.708 -2.489 88.995 1.00 54.25 404 ASN A C 1
ATOM 3113 O O . ASN A 1 402 ? 7.492 -2.858 89.876 1.00 52.03 404 ASN A O 1
ATOM 3118 N N . THR A 1 403 ? 5.557 -3.102 88.730 1.00 45.68 405 THR A N 1
ATOM 3119 C CA . THR A 1 403 ? 5.132 -4.327 89.382 1.00 48.35 405 THR A CA 1
ATOM 3120 C C . THR A 1 403 ? 4.752 -5.313 88.290 1.00 47.69 405 THR A C 1
ATOM 3121 O O . THR A 1 403 ? 4.123 -4.919 87.300 1.00 50.42 405 THR A O 1
ATOM 3125 N N . PRO A 1 404 ? 5.110 -6.586 88.430 1.00 45.44 406 PRO A N 1
ATOM 3126 C CA . PRO A 1 404 ? 4.752 -7.560 87.392 1.00 39.60 406 PRO A CA 1
ATOM 3127 C C . PRO A 1 404 ? 3.267 -7.891 87.429 1.00 49.82 406 PRO A C 1
ATOM 3128 O O . PRO A 1 404 ? 2.673 -8.046 88.497 1.00 59.14 406 PRO A O 1
ATOM 3132 N N . ILE A 1 405 ? 2.670 -8.010 86.243 1.00 48.81 407 ILE A N 1
ATOM 3133 C CA . ILE A 1 405 ? 1.253 -8.354 86.160 1.00 45.35 407 ILE A CA 1
ATOM 3134 C C . ILE A 1 405 ? 1.034 -9.831 86.447 1.00 57.82 407 ILE A C 1
ATOM 3135 O O . ILE A 1 405 ? 0.067 -10.205 87.118 1.00 66.20 407 ILE A O 1
ATOM 3140 N N . GLY A 1 406 ? 1.920 -10.688 85.948 1.00 67.38 408 GLY A N 1
ATOM 3141 C CA . GLY A 1 406 ? 1.761 -12.115 86.111 1.00 72.90 408 GLY A CA 1
ATOM 3142 C C . GLY A 1 406 ? 2.415 -12.638 87.371 1.00 79.93 408 GLY A C 1
ATOM 3143 O O . GLY A 1 406 ? 3.192 -11.953 88.036 1.00 75.54 408 GLY A O 1
ATOM 3144 N N . ASP A 1 407 ? 2.099 -13.890 87.686 1.00 74.18 409 ASP A N 1
ATOM 3145 C CA . ASP A 1 407 ? 2.633 -14.529 88.877 1.00 71.46 409 ASP A CA 1
ATOM 3146 C C . ASP A 1 407 ? 3.956 -15.227 88.613 1.00 72.10 409 ASP A C 1
ATOM 3147 O O . ASP A 1 407 ? 4.503 -15.854 89.526 1.00 64.21 409 ASP A O 1
ATOM 3152 N N . GLY A 1 408 ? 4.484 -15.132 87.398 1.00 80.43 410 GLY A N 1
ATOM 3153 C CA . GLY A 1 408 ? 5.708 -15.814 87.071 1.00 72.41 410 GLY A CA 1
ATOM 3154 C C . GLY A 1 408 ? 6.899 -15.185 87.758 1.00 67.30 410 GLY A C 1
ATOM 3155 O O . GLY A 1 408 ? 6.891 -14.004 88.121 1.00 71.97 410 GLY A O 1
ATOM 3156 N N . PRO A 1 409 ? 7.955 -15.974 87.938 1.00 63.07 411 PRO A N 1
ATOM 3157 C CA . PRO A 1 409 ? 9.162 -15.474 88.612 1.00 63.82 411 PRO A CA 1
ATOM 3158 C C . PRO A 1 409 ? 9.825 -14.358 87.816 1.00 63.38 411 PRO A C 1
ATOM 3159 O O . PRO A 1 409 ? 10.188 -14.532 86.649 1.00 57.61 411 PRO A O 1
ATOM 3163 N N . VAL A 1 410 ? 9.980 -13.203 88.456 1.00 61.93 412 VAL A N 1
ATOM 3164 C CA . VAL A 1 410 ? 10.674 -12.070 87.863 1.00 57.30 412 VAL A CA 1
ATOM 3165 C C . VAL A 1 410 ? 12.017 -11.905 88.561 1.00 56.60 412 VAL A C 1
ATOM 3166 O O . VAL A 1 410 ? 12.258 -12.445 89.647 1.00 66.03 412 VAL A O 1
ATOM 3170 N N . LEU A 1 411 ? 12.904 -11.147 87.923 1.00 49.34 413 LEU A N 1
ATOM 3171 C CA . LEU A 1 411 ? 14.265 -10.950 88.408 1.00 60.48 413 LEU A CA 1
ATOM 3172 C C . LEU A 1 411 ? 14.345 -9.629 89.168 1.00 62.37 413 LEU A C 1
ATOM 3173 O O . LEU A 1 411 ? 14.038 -8.573 88.604 1.00 72.32 413 LEU A O 1
ATOM 3178 N N . LEU A 1 412 ? 14.751 -9.678 90.438 1.00 58.73 414 LEU A N 1
ATOM 3179 C CA . LEU A 1 412 ? 14.970 -8.448 91.201 1.00 61.95 414 LEU A CA 1
ATOM 3180 C C . LEU A 1 412 ? 16.446 -8.078 91.180 1.00 74.43 414 LEU A C 1
ATOM 3181 O O . LEU A 1 412 ? 17.275 -8.860 91.671 1.00 83.18 414 LEU A O 1
ATOM 3186 N N . PRO A 1 413 ? 16.819 -6.900 90.649 1.00 67.37 415 PRO A N 1
ATOM 3187 C CA . PRO A 1 413 ? 18.231 -6.636 90.331 1.00 61.12 415 PRO A CA 1
ATOM 3188 C C . PRO A 1 413 ? 19.005 -5.847 91.374 1.00 64.98 415 PRO A C 1
ATOM 3189 O O . PRO A 1 413 ? 18.423 -5.162 92.223 1.00 60.72 415 PRO A O 1
ATOM 3193 N N . ASP A 1 414 ? 20.332 -5.944 91.306 1.00 66.54 416 ASP A N 1
ATOM 3194 C CA . ASP A 1 414 ? 21.195 -5.039 92.046 1.00 59.23 416 ASP A CA 1
ATOM 3195 C C . ASP A 1 414 ? 21.089 -3.651 91.417 1.00 58.66 416 ASP A C 1
ATOM 3196 O O . ASP A 1 414 ? 20.715 -3.511 90.247 1.00 55.38 416 ASP A O 1
ATOM 3201 N N . ASN A 1 415 ? 21.403 -2.616 92.200 1.00 56.05 417 ASN A N 1
ATOM 3202 C CA . ASN A 1 415 ? 21.253 -1.252 91.700 1.00 45.16 417 ASN A CA 1
ATOM 3203 C C . ASN A 1 415 ? 22.019 -1.073 90.391 1.00 43.85 417 ASN A C 1
ATOM 3204 O O . ASN A 1 415 ? 23.174 -1.490 90.267 1.00 48.78 417 ASN A O 1
ATOM 3209 N N . HIS A 1 416 ? 21.362 -0.455 89.412 1.00 54.90 418 HIS A N 1
ATOM 3210 C CA . HIS A 1 416 ? 21.948 -0.216 88.099 1.00 53.65 418 HIS A CA 1
ATOM 3211 C C . HIS A 1 416 ? 21.137 0.887 87.433 1.00 52.01 418 HIS A C 1
ATOM 3212 O O . HIS A 1 416 ? 20.183 1.415 88.012 1.00 63.76 418 HIS A O 1
ATOM 3219 N N . TYR A 1 417 ? 21.510 1.231 86.204 1.00 51.47 419 TYR A N 1
ATOM 3220 C CA . TYR A 1 417 ? 20.943 2.429 85.608 1.00 60.82 419 TYR A CA 1
ATOM 3221 C C . TYR A 1 417 ? 20.838 2.209 84.098 1.00 59.71 419 TYR A C 1
ATOM 3222 O O . TYR A 1 417 ? 21.445 1.287 83.546 1.00 58.55 419 TYR A O 1
ATOM 3231 N N . LEU A 1 418 ? 20.036 3.035 83.433 1.00 56.30 420 LEU A N 1
ATOM 3232 C CA . LEU A 1 418 ? 19.820 2.911 81.995 1.00 50.50 420 LEU A CA 1
ATOM 3233 C C . LEU A 1 418 ? 20.189 4.230 81.330 1.00 61.57 420 LEU A C 1
ATOM 3234 O O . LEU A 1 418 ? 19.555 5.259 81.593 1.00 62.45 420 LEU A O 1
ATOM 3239 N N . SER A 1 419 ? 21.199 4.197 80.463 1.00 60.41 421 SER A N 1
ATOM 3240 C CA . SER A 1 419 ? 21.667 5.394 79.766 1.00 48.29 421 SER A CA 1
ATOM 3241 C C . SER A 1 419 ? 20.837 5.549 78.498 1.00 59.76 421 SER A C 1
ATOM 3242 O O . SER A 1 419 ? 21.080 4.877 77.491 1.00 52.51 421 SER A O 1
ATOM 3245 N N . THR A 1 420 ? 19.856 6.447 78.548 1.00 69.94 422 THR A N 1
ATOM 3246 C CA . THR A 1 420 ? 18.903 6.658 77.469 1.00 54.33 422 THR A CA 1
ATOM 3247 C C . THR A 1 420 ? 19.326 7.834 76.594 1.00 53.95 422 THR A C 1
ATOM 3248 O O . THR A 1 420 ? 19.787 8.866 77.095 1.00 63.58 422 THR A O 1
ATOM 3252 N N . GLN A 1 421 ? 19.178 7.665 75.280 1.00 50.18 423 GLN A N 1
ATOM 3253 C CA . GLN A 1 421 ? 19.438 8.716 74.300 1.00 54.45 423 GLN A CA 1
ATOM 3254 C C . GLN A 1 421 ? 18.265 8.769 73.335 1.00 53.46 423 GLN A C 1
ATOM 3255 O O . GLN A 1 421 ? 17.978 7.779 72.657 1.00 50.16 423 GLN A O 1
ATOM 3261 N N . SER A 1 422 ? 17.598 9.918 73.266 1.00 52.28 424 SER A N 1
ATOM 3262 C CA . SER A 1 422 ? 16.395 10.072 72.463 1.00 54.65 424 SER A CA 1
ATOM 3263 C C . SER A 1 422 ? 16.602 11.169 71.431 1.00 50.22 424 SER A C 1
ATOM 3264 O O . SER A 1 422 ? 17.170 12.224 71.735 1.00 58.70 424 SER A O 1
ATOM 3267 N N . VAL A 1 423 ? 16.123 10.924 70.212 1.00 43.24 425 VAL A N 1
ATOM 3268 C CA . VAL A 1 423 ? 16.245 11.872 69.110 1.00 50.03 425 VAL A CA 1
ATOM 3269 C C . VAL A 1 423 ? 14.857 12.129 68.545 1.00 55.49 425 VAL A C 1
ATOM 3270 O O . VAL A 1 423 ? 14.215 11.212 68.016 1.00 58.65 425 VAL A O 1
ATOM 3274 N N . LEU A 1 424 ? 14.410 13.377 68.629 1.00 50.88 426 LEU A N 1
ATOM 3275 C CA . LEU A 1 424 ? 13.090 13.770 68.165 1.00 40.14 426 LEU A CA 1
ATOM 3276 C C . LEU A 1 424 ? 13.175 14.279 66.736 1.00 49.49 426 LEU A C 1
ATOM 3277 O O . LEU A 1 424 ? 14.089 15.033 66.380 1.00 51.21 426 LEU A O 1
ATOM 3282 N N . SER A 1 425 ? 12.197 13.879 65.926 1.00 53.30 427 SER A N 1
ATOM 3283 C CA . SER A 1 425 ? 12.197 14.172 64.506 1.00 42.64 427 SER A CA 1
ATOM 3284 C C . SER A 1 425 ? 10.791 14.582 64.102 1.00 43.80 427 SER A C 1
ATOM 3285 O O . SER A 1 425 ? 9.850 14.526 64.900 1.00 57.41 427 SER A O 1
ATOM 3288 N N . LYS A 1 426 ? 10.644 14.984 62.843 1.00 40.22 428 LYS A N 1
ATOM 3289 C CA . LYS A 1 426 ? 9.336 15.322 62.301 1.00 45.14 428 LYS A CA 1
ATOM 3290 C C . LYS A 1 426 ? 9.261 14.743 60.898 1.00 52.94 428 LYS A C 1
ATOM 3291 O O . LYS A 1 426 ? 10.166 14.950 60.082 1.00 40.34 428 LYS A O 1
ATOM 3297 N N . ASP A 1 427 ? 8.180 14.028 60.627 1.00 57.38 429 ASP A N 1
ATOM 3298 C CA . ASP A 1 427 ? 7.877 13.484 59.312 1.00 51.90 429 ASP A CA 1
ATOM 3299 C C . ASP A 1 427 ? 7.481 14.619 58.385 1.00 53.56 429 ASP A C 1
ATOM 3300 O O . ASP A 1 427 ? 6.439 15.248 58.615 1.00 55.20 429 ASP A O 1
ATOM 3305 N N . PRO A 1 428 ? 8.264 14.931 57.349 1.00 64.05 430 PRO A N 1
ATOM 3306 C CA . PRO A 1 428 ? 7.922 16.087 56.507 1.00 64.43 430 PRO A CA 1
ATOM 3307 C C . PRO A 1 428 ? 6.578 15.939 55.817 1.00 65.87 430 PRO A C 1
ATOM 3308 O O . PRO A 1 428 ? 6.013 16.948 55.374 1.00 71.98 430 PRO A O 1
ATOM 3312 N N . ASN A 1 429 ? 6.052 14.710 55.704 1.00 72.47 431 ASN A N 1
ATOM 3313 C CA . ASN A 1 429 ? 4.751 14.496 55.075 1.00 67.81 431 ASN A CA 1
ATOM 3314 C C . ASN A 1 429 ? 3.589 14.660 56.050 1.00 68.83 431 ASN A C 1
ATOM 3315 O O . ASN A 1 429 ? 2.510 15.107 55.644 1.00 78.60 431 ASN A O 1
ATOM 3320 N N . GLU A 1 430 ? 3.762 14.285 57.320 1.00 70.67 432 GLU A N 1
ATOM 3321 C CA . GLU A 1 430 ? 2.640 14.362 58.251 1.00 63.35 432 GLU A CA 1
ATOM 3322 C C . GLU A 1 430 ? 2.143 15.785 58.403 1.00 73.31 432 GLU A C 1
ATOM 3323 O O . GLU A 1 430 ? 2.899 16.687 58.779 1.00 78.16 432 GLU A O 1
ATOM 3329 N N . LYS A 1 431 ? 0.872 15.982 58.093 1.00 77.60 433 LYS A N 1
ATOM 3330 C CA . LYS A 1 431 ? 0.241 17.272 58.304 1.00 83.51 433 LYS A CA 1
ATOM 3331 C C . LYS A 1 431 ? -0.401 17.347 59.686 1.00 62.15 433 LYS A C 1
ATOM 3332 O O . LYS A 1 431 ? -0.688 18.449 60.168 1.00 70.33 433 LYS A O 1
ATOM 3338 N N . ARG A 1 432 ? -0.643 16.198 60.318 1.00 62.77 434 ARG A N 1
ATOM 3339 C CA . ARG A 1 432 ? -1.118 16.109 61.692 1.00 62.23 434 ARG A CA 1
ATOM 3340 C C . ARG A 1 432 ? 0.017 16.380 62.678 1.00 60.43 434 ARG A C 1
ATOM 3341 O O . ARG A 1 432 ? 1.200 16.267 62.349 1.00 66.25 434 ARG A O 1
ATOM 3349 N N . ASP A 1 433 ? -0.359 16.739 63.906 1.00 45.89 435 ASP A N 1
ATOM 3350 C CA . ASP A 1 433 ? 0.631 16.951 64.954 1.00 36.25 435 ASP A CA 1
ATOM 3351 C C . ASP A 1 433 ? 1.208 15.599 65.359 1.00 53.27 435 ASP A C 1
ATOM 3352 O O . ASP A 1 433 ? 0.459 14.646 65.597 1.00 54.39 435 ASP A O 1
ATOM 3357 N N . HIS A 1 434 ? 2.535 15.506 65.441 1.00 62.84 436 HIS A N 1
ATOM 3358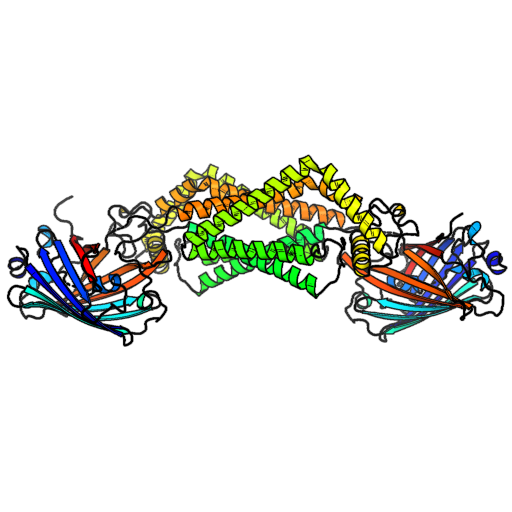 C CA . HIS A 1 434 ? 3.164 14.198 65.577 1.00 48.66 436 HIS A CA 1
ATOM 3359 C C . HIS A 1 434 ? 4.571 14.333 66.141 1.00 53.13 436 HIS A C 1
ATOM 3360 O O . HIS A 1 434 ? 5.097 15.437 66.311 1.00 54.87 436 HIS A O 1
ATOM 3367 N N . MET A 1 435 ? 5.180 13.175 66.408 1.00 49.31 437 MET A N 1
ATOM 3368 C CA . MET A 1 435 ? 6.551 13.102 66.905 1.00 48.83 437 MET A CA 1
ATOM 3369 C C . MET A 1 435 ? 7.194 11.803 66.443 1.00 54.13 437 MET A C 1
ATOM 3370 O O . MET A 1 435 ? 6.717 10.716 66.792 1.00 51.97 437 MET A O 1
ATOM 3375 N N . VAL A 1 436 ? 8.274 11.914 65.672 1.00 43.67 438 VAL A N 1
ATOM 3376 C CA . VAL A 1 436 ? 9.077 10.765 65.269 1.00 40.06 438 VAL A CA 1
ATOM 3377 C C . VAL A 1 436 ? 10.260 10.667 66.221 1.00 45.64 438 VAL A C 1
ATOM 3378 O O . VAL A 1 436 ? 11.067 11.599 66.316 1.00 48.29 438 VAL A O 1
ATOM 3382 N N . LEU A 1 437 ? 10.378 9.536 66.909 1.00 47.30 439 LEU A N 1
ATOM 3383 C CA . LEU A 1 437 ? 11.353 9.357 67.977 1.00 48.14 439 LEU A CA 1
ATOM 3384 C C . LEU A 1 437 ? 12.261 8.162 67.708 1.00 52.71 439 LEU A C 1
ATOM 3385 O O . LEU A 1 437 ? 11.786 7.082 67.340 1.00 50.38 439 LEU A O 1
ATOM 3390 N N . LEU A 1 438 ? 13.565 8.366 67.883 1.00 49.78 440 LEU A N 1
ATOM 3391 C CA . LEU A 1 438 ? 14.561 7.301 67.896 1.00 46.74 440 LEU A CA 1
ATOM 3392 C C . LEU A 1 438 ? 15.270 7.294 69.245 1.00 47.27 440 LEU A C 1
ATOM 3393 O O . LEU A 1 438 ? 15.775 8.332 69.688 1.00 47.05 440 LEU A O 1
ATOM 3398 N N . GLU A 1 439 ? 15.316 6.126 69.891 1.00 41.12 441 GLU A N 1
ATOM 3399 C CA . GLU A 1 439 ? 15.932 5.978 71.204 1.00 45.84 441 GLU A CA 1
ATOM 3400 C C . GLU A 1 439 ? 16.974 4.881 71.200 1.00 46.21 441 GLU A C 1
ATOM 3401 O O . GLU A 1 439 ? 16.878 3.913 70.443 1.00 49.42 441 GLU A O 1
ATOM 3407 N N . PHE A 1 440 ? 17.979 5.050 72.060 1.00 52.18 442 PHE A N 1
ATOM 3408 C CA . PHE A 1 440 ? 19.004 4.030 72.235 1.00 51.06 442 PHE A CA 1
ATOM 3409 C C . PHE A 1 440 ? 19.197 3.897 73.736 1.00 46.43 442 PHE A C 1
ATOM 3410 O O . PHE A 1 440 ? 19.640 4.843 74.393 1.00 62.03 442 PHE A O 1
ATOM 3418 N N . VAL A 1 441 ? 18.848 2.739 74.282 1.00 40.70 443 VAL A N 1
ATOM 3419 C CA . VAL A 1 441 ? 18.926 2.497 75.714 1.00 54.64 443 VAL A CA 1
ATOM 3420 C C . VAL A 1 441 ? 19.882 1.336 75.940 1.00 57.02 443 VAL A C 1
ATOM 3421 O O . VAL A 1 441 ? 19.748 0.281 75.308 1.00 56.65 443 VAL A O 1
ATOM 3425 N N . THR A 1 442 ? 20.847 1.532 76.833 1.00 50.70 444 THR A N 1
ATOM 3426 C CA . THR A 1 442 ? 21.811 0.497 77.175 1.00 60.40 444 THR A CA 1
ATOM 3427 C C . THR A 1 442 ? 21.948 0.452 78.687 1.00 61.40 444 THR A C 1
ATOM 3428 O O . THR A 1 442 ? 22.095 1.496 79.330 1.00 63.91 444 THR A O 1
ATOM 3432 N N . ALA A 1 443 ? 21.894 -0.749 79.251 1.00 60.40 445 ALA A N 1
ATOM 3433 C CA . ALA A 1 443 ? 22.033 -0.894 80.688 1.00 58.78 445 ALA A CA 1
ATOM 3434 C C . ALA A 1 443 ? 23.496 -0.809 81.091 1.00 64.30 445 ALA A C 1
ATOM 3435 O O . ALA A 1 443 ? 24.391 -1.222 80.348 1.00 69.64 445 ALA A O 1
ATOM 3437 N N . ALA A 1 444 ? 23.730 -0.264 82.279 1.00 65.57 446 ALA A N 1
ATOM 3438 C CA . ALA A 1 444 ? 25.078 -0.146 82.816 1.00 53.50 446 ALA A CA 1
ATOM 3439 C C . ALA A 1 444 ? 24.974 0.102 84.316 1.00 51.94 446 ALA A C 1
ATOM 3440 O O . ALA A 1 444 ? 23.879 0.218 84.876 1.00 53.21 446 ALA A O 1
ATOM 3442 N N . GLY A 1 445 ? 26.134 0.174 84.966 1.00 55.45 447 GLY A N 1
ATOM 3443 C CA . GLY A 1 445 ? 26.229 0.366 86.398 1.00 58.77 447 GLY A CA 1
ATOM 3444 C C . GLY A 1 445 ? 26.817 -0.805 87.155 1.00 76.34 447 GLY A C 1
ATOM 3445 O O . GLY A 1 445 ? 27.125 -0.653 88.344 1.00 73.17 447 GLY A O 1
ATOM 3446 N N . ILE A 1 446 ? 26.977 -1.968 86.522 1.00 102.18 448 ILE A N 1
ATOM 3447 C CA . ILE A 1 446 ? 27.602 -3.127 87.154 1.00 99.55 448 ILE A CA 1
ATOM 3448 C C . ILE A 1 446 ? 28.726 -3.612 86.247 1.00 102.47 448 ILE A C 1
ATOM 3449 O O . ILE A 1 446 ? 28.470 -4.061 85.122 1.00 107.65 448 ILE A O 1
ATOM 3454 N N . THR A 1 447 ? 29.963 -3.522 86.730 1.00 99.71 449 THR A N 1
ATOM 3455 C CA . THR A 1 447 ? 31.139 -3.911 85.963 1.00 100.50 449 THR A CA 1
ATOM 3456 C C . THR A 1 447 ? 31.520 -5.346 86.310 1.00 90.07 449 THR A C 1
ATOM 3457 O O . THR A 1 447 ? 31.467 -5.743 87.477 1.00 100.36 449 THR A O 1
ATOM 3461 N N . HIS A 1 448 ? 31.914 -6.118 85.302 1.00 92.77 450 HIS A N 1
ATOM 3462 C CA . HIS A 1 448 ? 32.271 -7.516 85.499 1.00 107.72 450 HIS A CA 1
ATOM 3463 C C . HIS A 1 448 ? 33.775 -7.718 85.349 1.00 107.34 450 HIS A C 1
ATOM 3464 O O . HIS A 1 448 ? 34.511 -6.826 84.916 1.00 103.88 450 HIS A O 1
ATOM 3466 N N . HIS A 1 449 ? 34.219 -8.918 85.734 1.00 105.12 451 HIS A N 1
ATOM 3467 C CA . HIS A 1 449 ? 35.611 -9.349 85.624 1.00 115.62 451 HIS A CA 1
ATOM 3468 C C . HIS A 1 449 ? 36.566 -8.440 86.390 1.00 112.90 451 HIS A C 1
ATOM 3469 O O . HIS A 1 449 ? 36.137 -7.619 87.208 1.00 109.66 451 HIS A O 1
ATOM 3471 N N . HIS A 1 450 ? 37.864 -8.594 86.139 1.00 112.03 452 HIS A N 1
ATOM 3472 C CA . HIS A 1 450 ? 38.892 -7.761 86.750 1.00 107.75 452 HIS A CA 1
ATOM 3473 C C . HIS A 1 450 ? 39.392 -6.762 85.711 1.00 112.68 452 HIS A C 1
ATOM 3474 O O . HIS A 1 450 ? 39.914 -7.161 84.663 1.00 111.37 452 HIS A O 1
ATOM 3476 N N . HIS A 1 451 ? 39.225 -5.473 85.998 1.00 99.88 453 HIS A N 1
ATOM 3477 C CA . HIS A 1 451 ? 39.638 -4.417 85.077 1.00 94.40 453 HIS A CA 1
ATOM 3478 C C . HIS A 1 451 ? 40.655 -3.478 85.724 1.00 106.31 453 HIS A C 1
ATOM 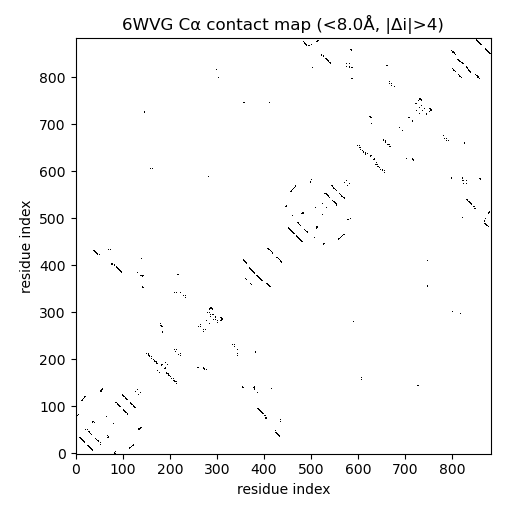3479 O O . HIS A 1 451 ? 41.865 -3.657 85.575 1.00 109.17 453 HIS A O 1
ATOM 3481 N N . MET B 1 1 ? 25.774 120.616 96.966 1.00 106.09 1 MET B N 1
ATOM 3482 C CA . MET B 1 1 ? 24.530 120.117 96.391 1.00 108.45 1 MET B CA 1
ATOM 3483 C C . MET B 1 1 ? 23.486 119.908 97.478 1.00 95.50 1 MET B C 1
ATOM 3484 O O . MET B 1 1 ? 22.317 119.636 97.188 1.00 85.86 1 MET B O 1
ATOM 3486 N N . SER B 1 2 ? 23.913 120.039 98.732 1.00 105.22 2 SER B N 1
ATOM 3487 C CA . SER B 1 2 ? 23.030 119.856 99.877 1.00 85.54 2 SER B CA 1
ATOM 3488 C C . SER B 1 2 ? 23.686 120.422 101.129 1.00 80.12 2 SER B C 1
ATOM 3489 O O . SER B 1 2 ? 24.911 120.428 101.256 1.00 78.53 2 SER B O 1
ATOM 3492 N N . LYS B 1 3 ? 22.853 120.912 102.043 1.00 76.98 3 LYS B N 1
ATOM 3493 C CA . LYS B 1 3 ? 23.342 121.322 103.347 1.00 63.81 3 LYS B CA 1
ATOM 3494 C C . LYS B 1 3 ? 23.543 120.133 104.274 1.00 72.44 3 LYS B C 1
ATOM 3495 O O . LYS B 1 3 ? 24.235 120.261 105.289 1.00 79.76 3 LYS B O 1
ATOM 3501 N N . GLY B 1 4 ? 22.925 118.995 103.961 1.00 68.31 4 GLY B N 1
ATOM 3502 C CA . GLY B 1 4 ? 23.103 117.810 104.779 1.00 59.75 4 GLY B CA 1
ATOM 3503 C C . GLY B 1 4 ? 24.483 117.194 104.659 1.00 66.44 4 GLY B C 1
ATOM 3504 O O . GLY B 1 4 ? 25.030 116.686 105.643 1.00 68.19 4 GLY B O 1
ATOM 3505 N N . GLU B 1 5 ? 25.066 117.225 103.457 1.00 68.62 5 GLU B N 1
ATOM 3506 C CA . GLU B 1 5 ? 26.391 116.641 103.271 1.00 69.46 5 GLU B CA 1
ATOM 3507 C C . GLU B 1 5 ? 27.495 117.388 104.012 1.00 62.63 5 GLU B C 1
ATOM 3508 O O . GLU B 1 5 ? 28.520 116.784 104.344 1.00 62.86 5 GLU B O 1
ATOM 3514 N N . GLU B 1 6 ? 27.333 118.683 104.282 1.00 54.67 6 GLU B N 1
ATOM 3515 C CA . GLU B 1 6 ? 28.372 119.346 105.061 1.00 60.25 6 GLU B CA 1
ATOM 3516 C C . GLU B 1 6 ? 28.426 118.829 106.508 1.00 59.95 6 GLU B C 1
ATOM 3517 O O . GLU B 1 6 ? 29.418 119.082 107.198 1.00 59.34 6 GLU B O 1
ATOM 3523 N N . LEU B 1 7 ? 27.379 118.136 107.001 1.00 59.01 7 LEU B N 1
ATOM 3524 C CA . LEU B 1 7 ? 27.467 117.494 108.314 1.00 61.09 7 LEU B CA 1
ATOM 3525 C C . LEU B 1 7 ? 28.320 116.225 108.309 1.00 60.80 7 LEU B C 1
ATOM 3526 O O . LEU B 1 7 ? 28.715 115.757 109.386 1.00 46.65 7 LEU B O 1
ATOM 3531 N N . PHE B 1 8 ? 28.592 115.640 107.143 1.00 56.64 8 PHE B N 1
ATOM 3532 C CA . PHE B 1 8 ? 29.272 114.351 107.051 1.00 55.15 8 PHE B CA 1
ATOM 3533 C C . PHE B 1 8 ? 30.710 114.458 106.550 1.00 59.41 8 PHE B C 1
ATOM 3534 O O . PHE B 1 8 ? 31.286 113.452 106.126 1.00 63.84 8 PHE B O 1
ATOM 3542 N N . THR B 1 9 ? 31.297 115.657 106.572 1.00 52.51 9 THR B N 1
ATOM 3543 C CA . THR B 1 9 ? 32.669 115.811 106.099 1.00 50.64 9 THR B CA 1
ATOM 3544 C C . THR B 1 9 ? 33.679 115.192 107.062 1.00 60.77 9 THR B C 1
ATOM 3545 O O . THR B 1 9 ? 34.787 114.833 106.646 1.00 62.85 9 THR B O 1
ATOM 3549 N N . GLY B 1 10 ? 33.345 115.098 108.350 1.00 50.46 10 GLY B N 1
ATOM 3550 C CA . GLY B 1 10 ? 34.224 114.506 109.333 1.00 51.17 10 GLY B CA 1
ATOM 3551 C C . GLY B 1 10 ? 33.806 113.095 109.710 1.00 57.24 10 GLY B C 1
ATOM 3552 O O . GLY B 1 10 ? 33.000 112.447 109.039 1.00 64.23 10 GLY B O 1
ATOM 3553 N N . VAL B 1 11 ? 34.380 112.611 110.811 1.00 48.13 11 VAL B N 1
ATOM 3554 C CA . VAL B 1 11 ? 33.988 111.324 111.374 1.00 43.64 11 VAL B CA 1
ATOM 3555 C C . VAL B 1 11 ? 32.932 111.583 112.439 1.00 47.67 11 VAL B C 1
ATOM 3556 O O . VAL B 1 11 ? 33.142 112.376 113.365 1.00 54.23 11 VAL B O 1
ATOM 3560 N N . VAL B 1 12 ? 31.790 110.931 112.300 1.00 49.64 12 VAL B N 1
ATOM 3561 C CA . VAL B 1 12 ? 30.615 111.201 113.122 1.00 44.97 12 VAL B CA 1
ATOM 3562 C C . VAL B 1 12 ? 30.356 109.981 113.993 1.00 50.21 12 VAL B C 1
ATOM 3563 O O . VAL B 1 12 ? 30.308 108.863 113.469 1.00 50.66 12 VAL B O 1
ATOM 3567 N N . PRO B 1 13 ? 30.177 110.143 115.304 1.00 51.02 13 PRO B N 1
ATOM 3568 C CA . PRO B 1 13 ? 29.821 108.990 116.136 1.00 44.08 13 PRO B CA 1
ATOM 3569 C C . PRO B 1 13 ? 28.470 108.444 115.717 1.00 41.47 13 PRO B C 1
ATOM 3570 O O . PRO B 1 13 ? 27.591 109.187 115.275 1.00 49.76 13 PRO B O 1
ATOM 3574 N N . ILE B 1 14 ? 28.307 107.131 115.861 1.00 38.74 14 ILE B N 1
ATOM 3575 C CA . ILE B 1 14 ? 27.088 106.446 115.452 1.00 50.19 14 ILE B CA 1
ATOM 3576 C C . ILE B 1 14 ? 26.501 105.715 116.650 1.00 46.83 14 ILE B C 1
ATOM 3577 O O . ILE B 1 14 ? 27.236 105.131 117.456 1.00 47.42 14 ILE B O 1
ATOM 3582 N N . LEU B 1 15 ? 25.175 105.756 116.767 1.00 34.56 15 LEU B N 1
ATOM 3583 C CA . LEU B 1 15 ? 24.444 104.969 117.749 1.00 41.45 15 LEU B CA 1
ATOM 3584 C C . LEU B 1 15 ? 23.364 104.192 117.015 1.00 51.37 15 LEU B C 1
ATOM 3585 O O . LEU B 1 15 ? 22.604 104.773 116.231 1.00 51.97 15 LEU B O 1
ATOM 3590 N N . VAL B 1 16 ? 23.310 102.884 117.247 1.00 50.33 16 VAL B N 1
ATOM 3591 C CA . VAL B 1 16 ? 22.301 102.022 116.646 1.00 44.88 16 VAL B CA 1
ATOM 3592 C C . VAL B 1 16 ? 21.568 101.306 117.771 1.00 51.74 16 VAL B C 1
ATOM 3593 O O . VAL B 1 16 ? 22.202 100.790 118.701 1.00 53.33 16 VAL B O 1
ATOM 3597 N N . GLU B 1 17 ? 20.238 101.296 117.702 1.00 47.32 17 GLU B N 1
ATOM 3598 C CA . GLU B 1 17 ? 19.425 100.556 118.661 1.00 48.21 17 GLU B CA 1
ATOM 3599 C C . GLU B 1 17 ? 18.343 99.800 117.913 1.00 60.55 17 GLU B C 1
ATOM 3600 O O . GLU B 1 17 ? 17.571 100.395 117.155 1.00 60.25 17 GLU B O 1
ATOM 3606 N N . LEU B 1 18 ? 18.293 98.489 118.134 1.00 59.02 18 LEU B N 1
ATOM 3607 C CA . LEU B 1 18 ? 17.321 97.610 117.502 1.00 54.77 18 LEU B CA 1
ATOM 3608 C C . LEU B 1 18 ? 16.653 96.774 118.578 1.00 60.84 18 LEU B C 1
ATOM 3609 O O . LEU B 1 18 ? 17.313 95.966 119.238 1.00 69.99 18 LEU B O 1
ATOM 3614 N N . ASP B 1 19 ? 15.353 96.969 118.751 1.00 58.10 19 ASP B N 1
ATOM 3615 C CA . ASP B 1 19 ? 14.533 96.115 119.595 1.00 61.87 19 ASP B CA 1
ATOM 3616 C C . ASP B 1 19 ? 13.666 95.299 118.650 1.00 65.78 19 ASP B C 1
ATOM 3617 O O . ASP B 1 19 ? 12.886 95.868 117.874 1.00 62.86 19 ASP B O 1
ATOM 3622 N N . GLY B 1 20 ? 13.806 93.968 118.704 1.00 69.23 20 GLY B N 1
ATOM 3623 C CA . GLY B 1 20 ? 13.191 93.108 117.719 1.00 67.22 20 GLY B CA 1
ATOM 3624 C C . GLY B 1 20 ? 12.319 92.027 118.330 1.00 68.12 20 GLY B C 1
ATOM 3625 O O . GLY B 1 20 ? 12.354 91.764 119.534 1.00 65.21 20 GLY B O 1
ATOM 3626 N N . ASP B 1 21 ? 11.528 91.409 117.450 1.00 75.81 21 ASP B N 1
ATOM 3627 C CA . ASP B 1 21 ? 10.657 90.283 117.779 1.00 74.23 21 ASP B CA 1
ATOM 3628 C C . ASP B 1 21 ? 10.563 89.390 116.552 1.00 75.42 21 ASP B C 1
ATOM 3629 O O . ASP B 1 21 ? 10.070 89.818 115.504 1.00 80.79 21 ASP B O 1
ATOM 3634 N N . VAL B 1 22 ? 11.026 88.151 116.692 1.00 69.27 22 VAL B N 1
ATOM 3635 C CA . VAL B 1 22 ? 10.982 87.154 115.629 1.00 74.83 22 VAL B CA 1
ATOM 3636 C C . VAL B 1 22 ? 10.256 85.926 116.162 1.00 78.79 22 VAL B C 1
ATOM 3637 O O . VAL B 1 22 ? 10.787 85.203 117.015 1.00 87.93 22 VAL B O 1
ATOM 3641 N N . ASN B 1 23 ? 9.042 85.693 115.663 1.00 76.30 23 ASN B N 1
ATOM 3642 C CA . ASN B 1 23 ? 8.211 84.553 116.069 1.00 84.75 23 ASN B CA 1
ATOM 3643 C C . ASN B 1 23 ? 8.007 84.509 117.581 1.00 82.69 23 ASN B C 1
ATOM 3644 O O . ASN B 1 23 ? 7.964 83.437 118.191 1.00 84.64 23 ASN B O 1
ATOM 3649 N N . GLY B 1 24 ? 7.878 85.681 118.200 1.00 77.41 24 GLY B N 1
ATOM 3650 C CA . GLY B 1 24 ? 7.716 85.751 119.637 1.00 78.50 24 GLY B CA 1
ATOM 3651 C C . GLY B 1 24 ? 9.012 85.781 120.413 1.00 81.89 24 GLY B C 1
ATOM 3652 O O . GLY B 1 24 ? 8.979 85.955 121.637 1.00 87.48 24 GLY B O 1
ATOM 3653 N N . HIS B 1 25 ? 10.142 85.545 119.751 1.00 83.90 25 HIS B N 1
ATOM 3654 C CA . HIS B 1 25 ? 11.463 85.690 120.358 1.00 75.16 25 HIS B CA 1
ATOM 3655 C C . HIS B 1 25 ? 11.889 87.152 120.258 1.00 78.41 25 HIS B C 1
ATOM 3656 O O . HIS B 1 25 ? 12.130 87.660 119.153 1.00 77.72 25 HIS B O 1
ATOM 3663 N N . LYS B 1 26 ? 11.974 87.818 121.400 1.00 79.08 26 LYS B N 1
ATOM 3664 C CA . LYS B 1 26 ? 12.310 89.227 121.500 1.00 84.61 26 LYS B CA 1
ATOM 3665 C C . LYS B 1 26 ? 13.719 89.431 122.016 1.00 71.22 26 LYS B C 1
ATOM 3666 O O . LYS B 1 26 ? 14.174 88.737 122.929 1.00 60.63 26 LYS B O 1
ATOM 3672 N N . PHE B 1 27 ? 14.368 90.454 121.481 1.00 71.67 27 PHE B N 1
ATOM 3673 C CA . PHE B 1 27 ? 15.759 90.721 121.770 1.00 62.21 27 PHE B CA 1
ATOM 3674 C C . PHE B 1 27 ? 16.013 92.197 121.524 1.00 60.76 27 PHE B C 1
ATOM 3675 O O . PHE B 1 27 ? 15.221 92.892 120.871 1.00 64.12 27 PHE B O 1
ATOM 3683 N N . SER B 1 28 ? 17.135 92.665 122.037 1.00 59.40 28 SER B N 1
ATOM 3684 C CA . SER B 1 28 ? 17.571 94.030 121.796 1.00 60.05 28 SER B CA 1
ATOM 3685 C C . SER B 1 28 ? 19.035 94.026 121.388 1.00 62.24 28 SER B C 1
ATOM 3686 O O . SER B 1 28 ? 19.832 93.232 121.894 1.00 66.84 28 SER B O 1
ATOM 3689 N N . VAL B 1 29 ? 19.374 94.911 120.460 1.00 52.12 29 VAL B N 1
ATOM 3690 C CA . VAL B 1 29 ? 20.738 95.069 119.982 1.00 49.30 29 VAL B CA 1
ATOM 3691 C C . VAL B 1 29 ? 21.122 96.535 120.120 1.00 54.69 29 VAL B C 1
ATOM 3692 O O . VAL B 1 29 ? 20.341 97.429 119.777 1.00 47.07 29 VAL B O 1
ATOM 3696 N N . ARG B 1 30 ? 22.325 96.775 120.640 1.00 50.66 30 ARG B N 1
ATOM 3697 C CA . ARG B 1 30 ? 22.892 98.108 120.787 1.00 45.66 30 ARG B CA 1
ATOM 3698 C C . ARG B 1 30 ? 24.239 98.150 120.090 1.00 46.35 30 ARG B C 1
ATOM 3699 O O . ARG B 1 30 ? 25.122 97.343 120.398 1.00 59.31 30 ARG B O 1
ATOM 3707 N N . GLY B 1 31 ? 24.414 99.103 119.194 1.00 41.16 31 GLY B N 1
ATOM 3708 C CA . GLY B 1 31 ? 25.654 99.223 118.446 1.00 50.71 31 GLY B CA 1
ATOM 3709 C C . GLY B 1 31 ? 26.234 100.615 118.540 1.00 51.52 31 GLY B C 1
ATOM 3710 O O . GLY B 1 31 ? 25.504 101.610 118.523 1.00 44.29 31 GLY B O 1
ATOM 3711 N N . GLU B 1 32 ? 27.560 100.676 118.650 1.00 45.21 32 GLU B N 1
ATOM 3712 C CA . GLU B 1 32 ? 28.281 101.938 118.735 1.00 48.12 32 GLU B CA 1
ATOM 3713 C C . GLU B 1 32 ? 29.433 101.918 117.735 1.00 50.33 32 GLU B C 1
ATOM 3714 O O . GLU B 1 32 ? 29.906 100.861 117.317 1.00 57.76 32 GLU B O 1
ATOM 3720 N N . GLY B 1 33 ? 29.862 103.100 117.325 1.00 40.29 33 GLY B N 1
ATOM 3721 C CA . GLY B 1 33 ? 30.981 103.224 116.416 1.00 53.91 33 GLY B CA 1
ATOM 3722 C C . GLY B 1 33 ? 30.954 104.576 115.742 1.00 54.14 33 GLY B C 1
ATOM 3723 O O . GLY B 1 33 ? 30.310 105.492 116.207 1.00 54.18 33 GLY B O 1
ATOM 3724 N N . GLU B 1 34 ? 31.715 104.707 114.670 1.00 53.74 34 GLU B N 1
ATOM 3725 C CA . GLU B 1 34 ? 31.704 105.999 113.985 1.00 55.05 34 GLU B CA 1
ATOM 3726 C C . GLU B 1 34 ? 31.859 105.801 112.491 1.00 48.35 34 GLU B C 1
ATOM 3727 O O . GLU B 1 34 ? 32.344 104.769 112.033 1.00 42.60 34 GLU B O 1
ATOM 3733 N N . GLY B 1 35 ? 31.390 106.805 111.758 1.00 46.86 35 GLY B N 1
ATOM 3734 C CA . GLY B 1 35 ? 31.337 106.803 110.321 1.00 42.91 35 GLY B CA 1
ATOM 3735 C C . GLY B 1 35 ? 32.071 107.913 109.591 1.00 47.01 35 GLY B C 1
ATOM 3736 O O . GLY B 1 35 ? 31.912 109.107 109.882 1.00 54.42 35 GLY B O 1
ATOM 3737 N N . ASP B 1 36 ? 32.933 107.508 108.675 1.00 50.11 36 ASP B N 1
ATOM 3738 C CA . ASP B 1 36 ? 33.730 108.415 107.868 1.00 49.72 36 ASP B CA 1
ATOM 3739 C C . ASP B 1 36 ? 33.064 108.441 106.498 1.00 60.72 36 ASP B C 1
ATOM 3740 O O . ASP B 1 36 ? 33.282 107.549 105.673 1.00 67.27 36 ASP B O 1
ATOM 3745 N N . ALA B 1 37 ? 32.223 109.449 106.267 1.00 52.75 37 ALA B N 1
ATOM 3746 C CA . ALA B 1 37 ? 31.479 109.511 105.017 1.00 45.06 37 ALA B CA 1
ATOM 3747 C C . ALA B 1 37 ? 32.337 109.962 103.846 1.00 50.27 37 ALA B C 1
ATOM 3748 O O . ALA B 1 37 ? 31.985 109.671 102.700 1.00 67.94 37 ALA B O 1
ATOM 3750 N N . THR B 1 38 ? 33.451 110.656 104.095 1.00 54.49 38 THR B N 1
ATOM 3751 C CA . THR B 1 38 ? 34.312 111.043 102.982 1.00 60.20 38 THR B CA 1
ATOM 3752 C C . THR B 1 38 ? 34.953 109.817 102.358 1.00 56.06 38 THR B C 1
ATOM 3753 O O . THR B 1 38 ? 35.100 109.736 101.133 1.00 68.40 38 THR B O 1
ATOM 3757 N N . ASN B 1 39 ? 35.318 108.844 103.185 1.00 52.93 39 ASN B N 1
ATOM 3758 C CA . ASN B 1 39 ? 35.913 107.598 102.732 1.00 63.79 39 ASN B CA 1
ATOM 3759 C C . ASN B 1 39 ? 34.900 106.465 102.676 1.00 61.46 39 ASN B C 1
ATOM 3760 O O . ASN B 1 39 ? 35.264 105.341 102.315 1.00 55.80 39 ASN B O 1
ATOM 3765 N N . GLY B 1 40 ? 33.647 106.734 103.033 1.00 60.82 40 GLY B N 1
ATOM 3766 C CA . GLY B 1 40 ? 32.620 105.707 103.014 1.00 53.37 40 GLY B CA 1
ATOM 3767 C C . GLY B 1 40 ? 32.942 104.506 103.874 1.00 56.99 40 GLY B C 1
ATOM 3768 O O . GLY B 1 40 ? 32.731 103.365 103.444 1.00 61.56 40 GLY B O 1
ATOM 3769 N N . LYS B 1 41 ? 33.471 104.731 105.075 1.00 54.69 41 LYS B N 1
ATOM 3770 C CA . LYS B 1 41 ? 33.855 103.647 105.967 1.00 49.92 41 LYS B CA 1
ATOM 3771 C C . LYS B 1 41 ? 33.018 103.667 107.237 1.00 47.72 41 LYS B C 1
ATOM 3772 O O . LYS B 1 41 ? 32.702 104.732 107.777 1.00 45.59 41 LYS B O 1
ATOM 3778 N N . LEU B 1 42 ? 32.662 102.470 107.692 1.00 46.33 42 LEU B N 1
ATOM 3779 C CA . LEU B 1 42 ? 31.907 102.248 108.914 1.00 38.06 42 LEU B CA 1
ATOM 3780 C C . LEU B 1 42 ? 32.659 101.240 109.768 1.00 50.98 42 LEU B C 1
ATOM 3781 O O . LEU B 1 42 ? 33.129 100.218 109.257 1.00 62.70 42 LEU B O 1
ATOM 3786 N N . THR B 1 43 ? 32.785 101.531 111.061 1.00 52.44 43 THR B N 1
ATOM 3787 C CA . THR B 1 43 ? 33.351 100.597 112.031 1.00 54.99 43 THR B CA 1
ATOM 3788 C C . THR B 1 43 ? 32.393 100.589 113.210 1.00 48.92 43 THR B C 1
ATOM 3789 O O . THR B 1 43 ? 32.233 101.609 113.888 1.00 45.44 43 THR B O 1
ATOM 3793 N N . LEU B 1 44 ? 31.742 99.454 113.443 1.00 47.64 44 LEU B N 1
ATOM 3794 C CA . LEU B 1 44 ? 30.693 99.385 114.444 1.00 46.63 44 LEU B CA 1
ATOM 3795 C C . LEU B 1 44 ? 30.855 98.114 115.262 1.00 52.89 44 LEU B C 1
ATOM 3796 O O . LEU B 1 44 ? 31.443 97.127 114.810 1.00 63.16 44 LEU B O 1
ATOM 3801 N N . LYS B 1 45 ? 30.332 98.150 116.485 1.00 44.94 45 LYS B N 1
ATOM 3802 C CA . LYS B 1 45 ? 30.391 97.009 117.391 1.00 46.52 45 LYS B CA 1
ATOM 3803 C C . LYS B 1 45 ? 29.001 96.840 117.991 1.00 53.11 45 LYS B C 1
ATOM 3804 O O . LYS B 1 45 ? 28.594 97.639 118.845 1.00 54.17 45 LYS B O 1
ATOM 3810 N N . PHE B 1 46 ? 28.257 95.825 117.549 1.00 52.74 46 PHE B N 1
ATOM 3811 C CA . PHE B 1 46 ? 26.907 95.661 118.067 1.00 54.04 46 PHE B CA 1
ATOM 3812 C C . PHE B 1 46 ? 26.919 94.599 119.155 1.00 56.26 46 PHE B C 1
ATOM 3813 O O . PHE B 1 46 ? 27.705 93.652 119.113 1.00 57.61 46 PHE B O 1
ATOM 3821 N N . ILE B 1 47 ? 26.042 94.771 120.137 1.00 55.45 47 ILE B N 1
ATOM 3822 C CA . ILE B 1 47 ? 25.944 93.869 121.275 1.00 55.58 47 ILE B CA 1
ATOM 3823 C C . ILE B 1 47 ? 24.485 93.498 121.479 1.00 62.09 47 ILE B C 1
ATOM 3824 O O . ILE B 1 47 ? 23.601 94.358 121.393 1.00 68.64 47 ILE B O 1
ATOM 3829 N N . CYS B 1 48 ? 24.227 92.217 121.734 1.00 55.02 48 CYS B N 1
ATOM 3830 C CA . CYS B 1 48 ? 22.877 91.784 122.074 1.00 54.44 48 CYS B CA 1
ATOM 3831 C C . CYS B 1 48 ? 22.726 91.968 123.577 1.00 67.35 48 CYS B C 1
ATOM 3832 O O . CYS B 1 48 ? 23.175 91.135 124.369 1.00 74.57 48 CYS B O 1
ATOM 3835 N N . THR B 1 49 ? 22.076 93.063 123.972 1.00 66.89 49 THR B N 1
ATOM 3836 C CA . THR B 1 49 ? 21.909 93.400 125.379 1.00 59.86 49 THR B CA 1
ATOM 3837 C C . THR B 1 49 ? 20.941 92.474 126.102 1.00 65.39 49 THR B C 1
ATOM 3838 O O . THR B 1 49 ? 20.876 92.518 127.334 1.00 75.30 49 THR B O 1
ATOM 3842 N N . THR B 1 50 ? 20.180 91.658 125.372 1.00 66.79 50 THR B N 1
ATOM 3843 C CA . THR B 1 50 ? 19.174 90.772 125.944 1.00 67.04 50 THR B CA 1
ATOM 3844 C C . THR B 1 50 ? 19.665 89.334 126.106 1.00 69.31 50 THR B C 1
ATOM 3845 O O . THR B 1 50 ? 18.848 88.424 126.286 1.00 69.22 50 THR B O 1
ATOM 3849 N N . GLY B 1 51 ? 20.974 89.109 126.037 1.00 63.08 51 GLY B N 1
ATOM 3850 C CA . GLY B 1 51 ? 21.518 87.775 126.214 1.00 67.15 51 GLY B CA 1
ATOM 3851 C C . GLY B 1 51 ? 22.179 87.228 124.966 1.00 74.25 51 GLY B C 1
ATOM 3852 O O . GLY B 1 51 ? 23.214 87.745 124.532 1.00 81.14 51 GLY B O 1
ATOM 3853 N N . LYS B 1 52 ? 21.596 86.184 124.381 1.00 71.57 52 LYS B N 1
ATOM 3854 C CA . LYS B 1 52 ? 22.082 85.610 123.134 1.00 82.21 52 LYS B CA 1
ATOM 3855 C C . LYS B 1 52 ? 21.066 85.890 122.033 1.00 83.27 52 LYS B C 1
ATOM 3856 O O . LYS B 1 52 ? 19.853 85.817 122.257 1.00 76.35 52 LYS B O 1
ATOM 3862 N N . LEU B 1 53 ? 21.566 86.229 120.857 1.00 74.59 53 LEU B N 1
ATOM 3863 C CA . LEU B 1 53 ? 20.708 86.617 119.747 1.00 65.66 53 LEU B CA 1
ATOM 3864 C C . LEU B 1 53 ? 19.984 85.402 119.177 1.00 67.33 53 LEU B C 1
ATOM 3865 O O . LEU B 1 53 ? 20.642 84.430 118.784 1.00 65.55 53 LEU B O 1
ATOM 3870 N N . PRO B 1 54 ? 18.647 85.402 119.117 1.00 70.07 54 PRO B N 1
ATOM 3871 C CA . PRO B 1 54 ? 17.925 84.239 118.570 1.00 61.61 54 PRO B CA 1
ATOM 3872 C C . PRO B 1 54 ? 18.057 84.064 117.065 1.00 58.91 54 PRO B C 1
ATOM 3873 O O . PRO B 1 54 ? 17.512 83.094 116.527 1.00 65.89 54 PRO B O 1
ATOM 3877 N N . VAL B 1 55 ? 18.764 84.953 116.374 1.00 63.26 55 VAL B N 1
ATOM 3878 C CA . VAL B 1 55 ? 18.933 84.862 114.925 1.00 59.90 55 VAL B CA 1
ATOM 3879 C C . VAL B 1 55 ? 20.415 84.996 114.605 1.00 66.73 55 VAL B C 1
ATOM 3880 O O . VAL B 1 55 ? 21.209 85.453 115.443 1.00 60.59 55 VAL B O 1
ATOM 3884 N N . PRO B 1 56 ? 20.825 84.596 113.401 1.00 67.55 56 PRO B N 1
ATOM 3885 C CA . PRO B 1 56 ? 22.224 84.797 113.005 1.00 63.13 56 PRO B CA 1
ATOM 3886 C C . PRO B 1 56 ? 22.505 86.277 112.804 1.00 57.33 56 PRO B C 1
ATOM 3887 O O . PRO B 1 56 ? 21.726 86.985 112.163 1.00 59.17 56 PRO B O 1
ATOM 3891 N N . TRP B 1 57 ? 23.623 86.740 113.357 1.00 57.02 57 TRP B N 1
ATOM 3892 C CA . TRP B 1 57 ? 24.017 88.133 113.170 1.00 51.16 57 TRP B CA 1
ATOM 3893 C C . TRP B 1 57 ? 23.989 88.607 111.720 1.00 53.87 57 TRP B C 1
ATOM 3894 O O . TRP B 1 57 ? 23.544 89.745 111.492 1.00 57.98 57 TRP B O 1
ATOM 3905 N N . PRO B 1 58 ? 24.425 87.832 110.714 1.00 53.79 58 PRO B N 1
ATOM 3906 C CA . PRO B 1 58 ? 24.366 88.353 109.335 1.00 61.97 58 PRO B CA 1
ATOM 3907 C C . PRO B 1 58 ? 22.973 88.769 108.889 1.00 65.05 58 PRO B C 1
ATOM 3908 O O . PRO B 1 58 ? 22.848 89.683 108.062 1.00 66.83 58 PRO B O 1
ATOM 3912 N N . THR B 1 59 ? 21.920 88.137 109.414 1.00 54.29 59 THR B N 1
ATOM 3913 C CA . THR B 1 59 ? 20.567 88.521 109.025 1.00 57.17 59 THR B CA 1
ATOM 3914 C C . THR B 1 59 ? 20.199 89.924 109.482 1.00 56.98 59 THR B C 1
ATOM 3915 O O . THR B 1 59 ? 19.219 90.483 108.980 1.00 67.40 59 THR B O 1
ATOM 3919 N N . LEU B 1 60 ? 20.921 90.488 110.445 1.00 52.07 60 LEU B N 1
ATOM 3920 C CA . LEU B 1 60 ? 20.601 91.817 110.937 1.00 53.46 60 LEU B CA 1
ATOM 3921 C C . LEU B 1 60 ? 21.427 92.937 110.313 1.00 53.36 60 LEU B C 1
ATOM 3922 O O . LEU B 1 60 ? 21.050 94.102 110.465 1.00 62.73 60 LEU B O 1
ATOM 3927 N N . VAL B 1 61 ? 22.520 92.635 109.606 1.00 43.72 61 VAL B N 1
ATOM 3928 C CA . VAL B 1 61 ? 23.437 93.713 109.235 1.00 58.25 61 VAL B CA 1
ATOM 3929 C C . VAL B 1 61 ? 22.776 94.699 108.283 1.00 56.57 61 VAL B C 1
ATOM 3930 O O . VAL B 1 61 ? 23.140 95.881 108.253 1.00 57.24 61 VAL B O 1
ATOM 3934 N N . THR B 1 62 ? 21.789 94.255 107.508 1.00 61.02 62 THR B N 1
ATOM 3935 C CA . THR B 1 62 ? 21.117 95.200 106.628 1.00 59.64 62 THR B CA 1
ATOM 3936 C C . THR B 1 62 ? 20.188 96.115 107.413 1.00 61.83 62 THR B C 1
ATOM 3937 O O . THR B 1 62 ? 20.181 97.328 107.192 1.00 64.55 62 THR B O 1
ATOM 3941 N N . THR B 1 63 ? 19.412 95.562 108.342 1.00 64.33 63 THR B N 1
ATOM 3942 C CA . THR B 1 63 ? 18.504 96.403 109.111 1.00 56.50 63 THR B CA 1
ATOM 3943 C C . THR B 1 63 ? 19.271 97.292 110.078 1.00 54.82 63 THR B C 1
ATOM 3944 O O . THR B 1 63 ? 18.842 98.413 110.366 1.00 54.68 63 THR B O 1
ATOM 3948 N N . LEU B 1 64 ? 20.401 96.815 110.577 1.00 58.50 64 LEU B N 1
ATOM 3949 C CA . LEU B 1 64 ? 21.246 97.581 111.478 1.00 57.45 64 LEU B CA 1
ATOM 3950 C C . LEU B 1 64 ? 21.899 98.747 110.715 1.00 59.40 64 LEU B C 1
ATOM 3951 O O . LEU B 1 64 ? 22.695 99.498 111.275 1.00 48.80 64 LEU B O 1
ATOM 3978 N N . VAL B 1 66 ? 22.566 102.491 107.709 1.00 67.43 68 VAL B N 1
ATOM 3979 C CA . VAL B 1 66 ? 22.744 103.941 107.681 1.00 59.88 68 VAL B CA 1
ATOM 3980 C C . VAL B 1 66 ? 23.447 104.386 106.387 1.00 63.97 68 VAL B C 1
ATOM 3981 O O . VAL B 1 66 ? 24.612 104.745 106.385 1.00 61.96 68 VAL B O 1
ATOM 3985 N N . GLN B 1 67 ? 22.682 104.407 105.268 1.00 64.78 69 GLN B N 1
ATOM 3986 C CA . GLN B 1 67 ? 23.333 104.735 103.993 1.00 58.46 69 GLN B CA 1
ATOM 3987 C C . GLN B 1 67 ? 23.736 106.195 103.874 1.00 58.79 69 GLN B C 1
ATOM 3988 O O . GLN B 1 67 ? 24.201 106.574 102.792 1.00 63.92 69 GLN B O 1
ATOM 3994 N N . CYS B 1 68 ? 23.596 107.041 104.887 1.00 61.94 70 CYS B N 1
ATOM 3995 C CA . CYS B 1 68 ? 24.053 108.418 104.767 1.00 59.96 70 CYS B CA 1
ATOM 3996 C C . CYS B 1 68 ? 25.563 108.561 104.909 1.00 55.22 70 CYS B C 1
ATOM 3997 O O . CYS B 1 68 ? 26.095 109.635 104.605 1.00 64.73 70 CYS B O 1
ATOM 4000 N N . PHE B 1 69 ? 26.265 107.516 105.341 1.00 58.52 71 PHE B N 1
ATOM 4001 C CA . PHE B 1 69 ? 27.721 107.523 105.357 1.00 62.06 71 PHE B CA 1
ATOM 4002 C C . PHE B 1 69 ? 28.313 106.962 104.071 1.00 61.58 71 PHE B C 1
ATOM 4003 O O . PHE B 1 69 ? 29.532 106.780 103.986 1.00 57.79 71 PHE B O 1
ATOM 4011 N N . SER B 1 70 ? 27.474 106.678 103.080 1.00 66.58 72 SER B N 1
ATOM 4012 C CA . SER B 1 70 ? 27.965 106.249 101.782 1.00 56.45 72 SER B CA 1
ATOM 4013 C C . SER B 1 70 ? 28.791 107.362 101.151 1.00 53.40 72 SER B C 1
ATOM 4014 O O . SER B 1 70 ? 28.473 108.549 101.283 1.00 70.70 72 SER B O 1
ATOM 4017 N N . ARG B 1 71 ? 29.862 106.977 100.467 1.00 56.36 73 ARG B N 1
ATOM 4018 C CA . ARG B 1 71 ? 30.710 107.928 99.750 1.00 58.35 73 ARG B CA 1
ATOM 4019 C C . ARG B 1 71 ? 30.135 108.144 98.358 1.00 60.42 73 ARG B C 1
ATOM 4020 O O . ARG B 1 71 ? 30.269 107.283 97.485 1.00 64.07 73 ARG B O 1
ATOM 4028 N N . TYR B 1 72 ? 29.488 109.286 98.132 1.00 57.20 74 TYR B N 1
ATOM 4029 C CA . TYR B 1 72 ? 29.128 109.619 96.765 1.00 60.78 74 TYR B CA 1
ATOM 4030 C C . TYR B 1 72 ? 30.279 110.374 96.120 1.00 68.24 74 TYR B C 1
ATOM 4031 O O . TYR B 1 72 ? 30.661 111.441 96.620 1.00 72.20 74 TYR B O 1
ATOM 4040 N N . PRO B 1 73 ? 30.859 109.867 95.034 1.00 71.20 75 PRO B N 1
ATOM 4041 C CA . PRO B 1 73 ? 31.916 110.615 94.347 1.00 81.64 75 PRO B CA 1
ATOM 4042 C C . PRO B 1 73 ? 31.392 111.965 93.882 1.00 84.38 75 PRO B C 1
ATOM 4043 O O . PRO B 1 73 ? 30.183 112.197 93.814 1.00 82.95 75 PRO B O 1
ATOM 4047 N N . ASP B 1 74 ? 32.328 112.864 93.558 1.00 97.49 76 ASP B N 1
ATOM 4048 C CA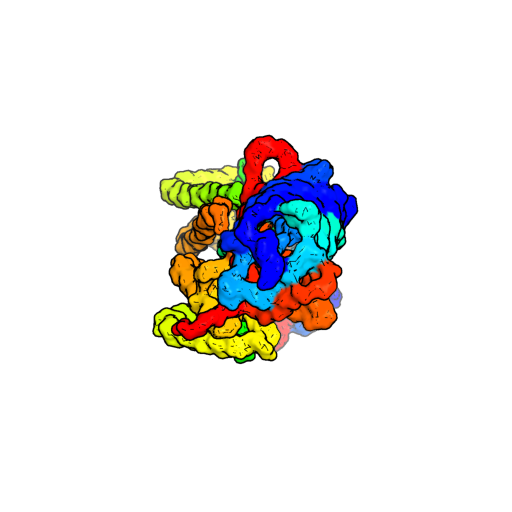 . ASP B 1 74 ? 31.958 114.267 93.383 1.00 99.93 76 ASP B CA 1
ATOM 4049 C C . ASP B 1 74 ? 30.909 114.473 92.296 1.00 89.48 76 ASP B C 1
ATOM 4050 O O . ASP B 1 74 ? 30.064 115.367 92.420 1.00 86.17 76 ASP B O 1
ATOM 4055 N N . HIS B 1 75 ? 30.934 113.679 91.228 1.00 85.71 77 HIS B N 1
ATOM 4056 C CA . HIS B 1 75 ? 29.968 113.921 90.163 1.00 92.23 77 HIS B CA 1
ATOM 4057 C C . HIS B 1 75 ? 28.552 113.461 90.520 1.00 88.98 77 HIS B C 1
ATOM 4058 O O . HIS B 1 75 ? 27.600 113.890 89.861 1.00 98.89 77 HIS B O 1
ATOM 4065 N N . MET B 1 76 ? 28.379 112.627 91.551 1.00 85.03 78 MET B N 1
ATOM 4066 C CA . MET B 1 76 ? 27.062 112.138 91.962 1.00 76.96 78 MET B CA 1
ATOM 4067 C C . MET B 1 76 ? 26.549 112.722 93.268 1.00 79.13 78 MET B C 1
ATOM 4068 O O . MET B 1 76 ? 25.539 112.233 93.786 1.00 66.63 78 MET B O 1
ATOM 4073 N N . LYS B 1 77 ? 27.246 113.701 93.847 1.00 80.10 79 LYS B N 1
ATOM 4074 C CA . LYS B 1 77 ? 26.857 114.196 95.165 1.00 77.76 79 LYS B CA 1
ATOM 4075 C C . LYS B 1 77 ? 25.428 114.749 95.182 1.00 66.81 79 LYS B C 1
ATOM 4076 O O . LYS B 1 77 ? 24.775 114.720 96.230 1.00 69.39 79 LYS B O 1
ATOM 4082 N N . ARG B 1 78 ? 24.914 115.237 94.053 1.00 63.45 80 ARG B N 1
ATOM 4083 C CA . ARG B 1 78 ? 23.553 115.755 94.052 1.00 74.00 80 ARG B CA 1
ATOM 4084 C C . ARG B 1 78 ? 22.502 114.638 93.955 1.00 70.97 80 ARG B C 1
ATOM 4085 O O . ARG B 1 78 ? 21.310 114.925 93.786 1.00 71.45 80 ARG B O 1
ATOM 4093 N N . HIS B 1 79 ? 22.909 113.380 94.116 1.00 74.82 81 HIS B N 1
ATOM 4094 C CA . HIS B 1 79 ? 21.993 112.249 94.122 1.00 71.96 81 HIS B CA 1
ATOM 4095 C C . HIS B 1 79 ? 21.908 111.590 95.489 1.00 63.36 81 HIS B C 1
ATOM 4096 O O . HIS B 1 79 ? 21.230 110.565 95.631 1.00 64.96 81 HIS B O 1
ATOM 4103 N N . ASP B 1 80 ? 22.571 112.157 96.495 1.00 60.48 82 ASP B N 1
ATOM 4104 C CA . ASP B 1 80 ? 22.588 111.609 97.849 1.00 58.50 82 ASP B CA 1
ATOM 4105 C C . ASP B 1 80 ? 21.357 112.103 98.592 1.00 67.33 82 ASP B C 1
ATOM 4106 O O . ASP B 1 80 ? 21.375 113.138 99.262 1.00 69.78 82 ASP B O 1
ATOM 4111 N N . PHE B 1 81 ? 20.276 111.331 98.468 1.00 72.00 83 PHE B N 1
ATOM 4112 C CA . PHE B 1 81 ? 19.058 111.616 99.216 1.00 60.49 83 PHE B CA 1
ATOM 4113 C C . PHE B 1 81 ? 19.300 111.543 100.715 1.00 61.02 83 PHE B C 1
ATOM 4114 O O . PHE B 1 81 ? 18.764 112.353 101.480 1.00 61.94 83 PHE B O 1
ATOM 4122 N N . PHE B 1 82 ? 20.099 110.567 101.147 1.00 61.87 84 PHE B N 1
ATOM 4123 C CA . PHE B 1 82 ? 20.275 110.293 102.569 1.00 55.10 84 PHE B CA 1
ATOM 4124 C C . PHE B 1 82 ? 20.798 111.514 103.320 1.00 56.36 84 PHE B C 1
ATOM 4125 O O . PHE B 1 82 ? 20.211 111.932 104.325 1.00 63.12 84 PHE B O 1
ATOM 4133 N N . LYS B 1 83 ? 21.899 112.106 102.846 1.00 58.97 85 LYS B N 1
ATOM 4134 C CA . LYS B 1 83 ? 22.452 113.269 103.536 1.00 63.65 85 LYS B CA 1
ATOM 4135 C C . LYS B 1 83 ? 21.520 114.472 103.437 1.00 57.05 85 LYS B C 1
ATOM 4136 O O . LYS B 1 83 ? 21.345 115.209 104.412 1.00 55.37 85 LYS B O 1
ATOM 4142 N N . SER B 1 84 ? 20.907 114.682 102.270 1.00 59.29 86 SER B N 1
ATOM 4143 C CA . SER B 1 84 ? 20.025 115.831 102.096 1.00 59.44 86 SER B CA 1
ATOM 4144 C C . SER B 1 84 ? 18.844 115.792 103.060 1.00 66.05 86 SER B C 1
ATOM 4145 O O . SER B 1 84 ? 18.375 116.845 103.507 1.00 60.57 86 SER B O 1
ATOM 4148 N N . ALA B 1 85 ? 18.348 114.595 103.388 1.00 71.94 87 ALA B N 1
ATOM 4149 C CA . ALA B 1 85 ? 17.250 114.485 104.342 1.00 67.14 87 ALA B CA 1
ATOM 4150 C C . ALA B 1 85 ? 17.669 114.890 105.748 1.00 64.07 87 ALA B C 1
ATOM 4151 O O . ALA B 1 85 ? 16.803 115.223 106.567 1.00 66.53 87 ALA B O 1
ATOM 4153 N N . MET B 1 86 ? 18.971 114.858 106.040 1.00 59.55 88 MET B N 1
ATOM 4154 C CA . MET B 1 86 ? 19.537 115.264 107.316 1.00 57.24 88 MET B CA 1
ATOM 4155 C C . MET B 1 86 ? 19.578 116.792 107.415 1.00 64.70 88 MET B C 1
ATOM 4156 O O . MET B 1 86 ? 19.466 117.491 106.402 1.00 72.48 88 MET B O 1
ATOM 4161 N N . PRO B 1 87 ? 19.746 117.350 108.631 1.00 62.72 89 PRO B N 1
ATOM 4162 C CA . PRO B 1 87 ? 19.902 116.685 109.924 1.00 56.65 89 PRO B CA 1
ATOM 4163 C C . PRO B 1 87 ? 18.609 116.145 110.530 1.00 65.46 89 PRO B C 1
ATOM 4164 O O . PRO B 1 87 ? 18.705 115.351 111.463 1.00 69.61 89 PRO B O 1
ATOM 4168 N N . GLU B 1 88 ? 17.438 116.559 110.056 1.00 61.74 90 GLU B N 1
ATOM 4169 C CA . GLU B 1 88 ? 16.226 116.035 110.674 1.00 71.50 90 GLU B CA 1
ATOM 4170 C C . GLU B 1 88 ? 15.781 114.684 110.115 1.00 62.25 90 GLU B C 1
ATOM 4171 O O . GLU B 1 88 ? 14.770 114.138 110.572 1.00 60.65 90 GLU B O 1
ATOM 4177 N N . GLY B 1 89 ? 16.530 114.125 109.176 1.00 55.12 91 GLY B N 1
ATOM 4178 C CA . GLY B 1 89 ? 16.457 112.698 108.955 1.00 51.57 91 GLY B CA 1
ATOM 4179 C C . GLY B 1 89 ? 15.364 112.168 108.051 1.00 45.19 91 GLY B C 1
ATOM 4180 O O . GLY B 1 89 ? 14.708 112.876 107.279 1.00 53.76 91 GLY B O 1
ATOM 4181 N N . TYR B 1 90 ? 15.197 110.851 108.152 1.00 49.24 92 TYR B N 1
ATOM 4182 C CA . TYR B 1 90 ? 14.392 110.118 107.195 1.00 55.51 92 TYR B CA 1
ATOM 4183 C C . TYR B 1 90 ? 13.926 108.828 107.863 1.00 61.30 92 TYR B C 1
ATOM 4184 O O . TYR B 1 90 ? 14.520 108.371 108.845 1.00 55.66 92 TYR B O 1
ATOM 4193 N N . VAL B 1 91 ? 12.850 108.248 107.341 1.00 61.56 93 VAL B N 1
ATOM 4194 C CA . VAL B 1 91 ? 12.299 107.013 107.885 1.00 53.99 93 VAL B CA 1
ATOM 4195 C C . VAL B 1 91 ? 12.550 105.914 106.872 1.00 59.48 93 VAL B C 1
ATOM 4196 O O . VAL B 1 91 ? 12.195 106.054 105.697 1.00 73.61 93 VAL B O 1
ATOM 4200 N N . GLN B 1 92 ? 13.165 104.829 107.323 1.00 55.36 94 GLN B N 1
ATOM 4201 C CA . GLN B 1 92 ? 13.495 103.697 106.471 1.00 59.58 94 GLN B CA 1
ATOM 4202 C C . GLN B 1 92 ? 12.686 102.470 106.873 1.00 55.53 94 GLN B C 1
ATOM 4203 O O . GLN B 1 92 ? 12.841 101.952 107.984 1.00 61.75 94 GLN B O 1
ATOM 4209 N N . GLU B 1 93 ? 11.844 102.003 105.958 1.00 65.87 95 GLU B N 1
ATOM 4210 C CA . GLU B 1 93 ? 11.035 100.807 106.134 1.00 69.93 95 GLU B CA 1
ATOM 4211 C C . GLU B 1 93 ? 11.508 99.724 105.172 1.00 69.79 95 GLU B C 1
ATOM 4212 O O . GLU B 1 93 ? 11.939 100.013 104.051 1.00 74.60 95 GLU B O 1
ATOM 4218 N N . ARG B 1 94 ? 11.411 98.468 105.609 1.00 69.92 96 ARG B N 1
ATOM 4219 C CA . ARG B 1 94 ? 11.870 97.358 104.787 1.00 62.07 96 ARG B CA 1
ATOM 4220 C C . ARG B 1 94 ? 10.995 96.132 105.015 1.00 66.67 96 ARG B C 1
ATOM 4221 O O . ARG B 1 94 ? 10.395 95.952 106.079 1.00 65.38 96 ARG B O 1
ATOM 4229 N N . THR B 1 95 ? 10.927 95.297 103.984 1.00 66.26 97 THR B N 1
ATOM 4230 C CA . THR B 1 95 ? 10.302 93.981 104.041 1.00 68.59 97 THR B CA 1
ATOM 4231 C C . THR B 1 95 ? 11.323 93.001 103.485 1.00 72.00 97 THR B C 1
ATOM 4232 O O . THR B 1 95 ? 11.585 92.992 102.278 1.00 72.09 97 THR B O 1
ATOM 4236 N N . ILE B 1 96 ? 11.922 92.207 104.364 1.00 69.91 98 ILE B N 1
ATOM 4237 C CA . ILE B 1 96 ? 12.937 91.236 103.980 1.00 70.34 98 ILE B CA 1
ATOM 4238 C C . ILE B 1 96 ? 12.277 89.869 103.886 1.00 78.52 98 ILE B C 1
ATOM 4239 O O . ILE B 1 96 ? 11.790 89.337 104.889 1.00 83.77 98 ILE B O 1
ATOM 4244 N N . SER B 1 97 ? 12.266 89.293 102.686 1.00 79.73 99 SER B N 1
ATOM 4245 C CA . SER B 1 97 ? 11.622 88.007 102.442 1.00 69.12 99 SER B CA 1
ATOM 4246 C C . SER B 1 97 ? 12.699 86.940 102.307 1.00 62.66 99 SER B C 1
ATOM 4247 O O . SER B 1 97 ? 13.420 86.895 101.306 1.00 71.29 99 SER B O 1
ATOM 4250 N N . PHE B 1 98 ? 12.794 86.074 103.310 1.00 71.83 100 PHE B N 1
ATOM 4251 C CA . PHE B 1 98 ? 13.728 84.960 103.267 1.00 74.37 100 PHE B CA 1
ATOM 4252 C C . PHE B 1 98 ? 13.108 83.835 102.452 1.00 79.17 100 PHE B C 1
ATOM 4253 O O . PHE B 1 98 ? 11.944 83.481 102.660 1.00 81.12 100 PHE B O 1
ATOM 4261 N N . LYS B 1 99 ? 13.876 83.293 101.510 1.00 80.73 101 LYS B N 1
ATOM 4262 C CA . LYS B 1 99 ? 13.361 82.229 100.659 1.00 79.70 101 LYS B CA 1
ATOM 4263 C C . LYS B 1 99 ? 12.970 81.023 101.502 1.00 88.37 101 LYS B C 1
ATOM 4264 O O . LYS B 1 99 ? 13.731 80.585 102.373 1.00 81.86 101 LYS B O 1
ATOM 4270 N N . ASP B 1 100 ? 11.771 80.495 101.245 1.00 92.97 102 ASP B N 1
ATOM 4271 C CA . ASP B 1 100 ? 11.258 79.306 101.928 1.00 86.31 102 ASP B CA 1
ATOM 4272 C C . ASP B 1 100 ? 11.223 79.485 103.439 1.00 83.21 102 ASP B C 1
ATOM 4273 O O . ASP B 1 100 ? 11.376 78.519 104.189 1.00 83.95 102 ASP B O 1
ATOM 4278 N N . ASP B 1 101 ? 11.001 80.708 103.904 1.00 83.23 103 ASP B N 1
ATOM 4279 C CA . ASP B 1 101 ? 11.075 80.954 105.332 1.00 83.08 103 ASP B CA 1
ATOM 4280 C C . ASP B 1 101 ? 10.289 82.239 105.610 1.00 82.30 103 ASP B C 1
ATOM 4281 O O . ASP B 1 101 ? 9.495 82.680 104.770 1.00 79.68 103 ASP B O 1
ATOM 4286 N N . GLY B 1 102 ? 10.498 82.838 106.775 1.00 81.91 104 GLY B N 1
ATOM 4287 C CA . GLY B 1 102 ? 9.712 83.983 107.183 1.00 82.99 104 GLY B CA 1
ATOM 4288 C C . GLY B 1 102 ? 10.216 85.308 106.640 1.00 75.01 104 GLY B C 1
ATOM 4289 O O . GLY B 1 102 ? 11.139 85.384 105.828 1.00 70.79 104 GLY B O 1
ATOM 4290 N N . THR B 1 103 ? 9.573 86.380 107.111 1.00 77.05 105 THR B N 1
ATOM 4291 C CA . THR B 1 103 ? 9.876 87.738 106.682 1.00 79.04 105 THR B CA 1
ATOM 4292 C C . THR B 1 103 ? 10.065 88.668 107.872 1.00 79.20 105 THR B C 1
ATOM 4293 O O . THR B 1 103 ? 9.310 88.611 108.850 1.00 81.13 105 THR B O 1
ATOM 4297 N N . TYR B 1 104 ? 11.078 89.528 107.774 1.00 74.39 106 TYR B N 1
ATOM 4298 C CA . TYR B 1 104 ? 11.266 90.626 108.710 1.00 65.27 106 TYR B CA 1
ATOM 4299 C C . TYR B 1 104 ? 10.449 91.824 108.247 1.00 71.44 106 TYR B C 1
ATOM 4300 O O . TYR B 1 104 ? 10.323 92.080 107.044 1.00 67.31 106 TYR B O 1
ATOM 4309 N N . LYS B 1 105 ? 9.909 92.563 109.210 1.00 75.42 107 LYS B N 1
ATOM 4310 C CA . LYS B 1 105 ? 9.187 93.802 108.955 1.00 64.13 107 LYS B CA 1
ATOM 4311 C C . LYS B 1 105 ? 9.930 94.885 109.721 1.00 67.58 107 LYS B C 1
ATOM 4312 O O . LYS B 1 105 ? 10.063 94.803 110.949 1.00 65.27 107 LYS B O 1
ATOM 4318 N N . THR B 1 106 ? 10.408 95.896 109.004 1.00 71.68 108 THR B N 1
ATOM 4319 C CA . THR B 1 106 ? 11.375 96.835 109.553 1.00 58.73 108 THR B CA 1
ATOM 4320 C C . THR B 1 106 ? 10.872 98.259 109.396 1.00 62.02 108 THR B C 1
ATOM 4321 O O . THR B 1 106 ? 10.373 98.636 108.331 1.00 61.15 108 THR B O 1
ATOM 4325 N N . ARG B 1 107 ? 11.002 99.037 110.468 1.00 65.22 109 ARG B N 1
ATOM 4326 C CA . ARG B 1 107 ? 10.785 100.476 110.458 1.00 61.87 109 ARG B CA 1
ATOM 4327 C C . ARG B 1 107 ? 11.880 101.102 111.306 1.00 60.45 109 ARG B C 1
ATOM 4328 O O . ARG B 1 107 ? 12.134 100.646 112.426 1.00 60.26 109 ARG B O 1
ATOM 4336 N N . ALA B 1 108 ? 12.524 102.141 110.780 1.00 62.55 110 ALA B N 1
ATOM 4337 C CA . ALA B 1 108 ? 13.658 102.747 111.462 1.00 55.16 110 ALA B CA 1
ATOM 4338 C C . ALA B 1 108 ? 13.658 104.242 111.196 1.00 55.51 110 ALA B C 1
ATOM 4339 O O . ALA B 1 108 ? 13.216 104.697 110.136 1.00 61.10 110 ALA B O 1
ATOM 4341 N N . GLU B 1 109 ? 14.141 105.008 112.173 1.00 52.89 111 GLU B N 1
ATOM 4342 C CA . GLU B 1 109 ? 14.176 106.458 112.057 1.00 46.20 111 GLU B CA 1
ATOM 4343 C C . GLU B 1 109 ? 15.659 106.800 112.161 1.00 43.21 111 GLU B C 1
ATOM 4344 O O . GLU B 1 109 ? 16.293 106.459 113.165 1.00 49.59 111 GLU B O 1
ATOM 4350 N N . VAL B 1 110 ? 16.230 107.448 111.148 1.00 45.35 112 VAL B N 1
ATOM 4351 C CA . VAL B 1 110 ? 17.651 107.805 111.185 1.00 49.43 112 VAL B CA 1
ATOM 4352 C C . VAL B 1 110 ? 17.766 109.323 111.144 1.00 49.35 112 VAL B C 1
ATOM 4353 O O . VAL B 1 110 ? 17.393 109.954 110.147 1.00 62.50 112 VAL B O 1
ATOM 4357 N N . LYS B 1 111 ? 18.277 109.912 112.223 1.00 50.35 113 LYS B N 1
ATOM 4358 C CA . LYS B 1 111 ? 18.343 111.362 112.357 1.00 55.85 113 LYS B CA 1
ATOM 4359 C C . LYS B 1 111 ? 19.597 111.753 113.135 1.00 51.40 113 LYS B C 1
ATOM 4360 O O . LYS B 1 111 ? 20.216 110.925 113.808 1.00 41.46 113 LYS B O 1
ATOM 4366 N N . PHE B 1 112 ? 19.961 113.041 113.061 1.00 52.73 114 PHE B N 1
ATOM 4367 C CA . PHE B 1 112 ? 20.987 113.559 113.964 1.00 49.75 114 PHE B CA 1
ATOM 4368 C C . PHE B 1 112 ? 20.363 113.879 115.306 1.00 58.82 114 PHE B C 1
ATOM 4369 O O . PHE B 1 112 ? 19.398 114.646 115.393 1.00 69.17 114 PHE B O 1
ATOM 4377 N N . GLU B 1 113 ? 20.917 113.271 116.335 1.00 55.22 115 GLU B N 1
ATOM 4378 C CA . GLU B 1 113 ? 20.488 113.422 117.708 1.00 45.57 115 GLU B CA 1
ATOM 4379 C C . GLU B 1 113 ? 21.715 113.910 118.476 1.00 57.38 115 GLU B C 1
ATOM 4380 O O . GLU B 1 113 ? 22.607 113.121 118.799 1.00 61.55 115 GLU B O 1
ATOM 4386 N N . GLY B 1 114 ? 21.764 115.213 118.766 1.00 59.77 116 GLY B N 1
ATOM 4387 C CA . GLY B 1 114 ? 22.980 115.801 119.335 1.00 51.83 116 GLY B CA 1
ATOM 4388 C C . GLY B 1 114 ? 24.094 115.839 118.303 1.00 49.43 116 GLY B C 1
ATOM 4389 O O . GLY B 1 114 ? 23.899 116.293 117.172 1.00 58.88 116 GLY B O 1
ATOM 4390 N N . ASP B 1 115 ? 25.278 115.360 118.679 1.00 54.81 117 ASP B N 1
ATOM 4391 C CA . ASP B 1 115 ? 26.402 115.282 117.753 1.00 54.30 117 ASP B CA 1
ATOM 4392 C C . ASP B 1 115 ? 26.511 113.919 117.084 1.00 55.04 117 ASP B C 1
ATOM 4393 O O . ASP B 1 115 ? 27.534 113.633 116.452 1.00 59.78 117 ASP B O 1
ATOM 4398 N N . THR B 1 116 ? 25.495 113.071 117.224 1.00 52.60 118 THR B N 1
ATOM 4399 C CA . THR B 1 116 ? 25.553 111.683 116.791 1.00 52.62 118 THR B CA 1
ATOM 4400 C C . THR B 1 116 ? 24.482 111.380 115.753 1.00 52.48 118 THR B C 1
ATOM 4401 O O . THR B 1 116 ? 23.350 111.865 115.846 1.00 57.93 118 THR B O 1
ATOM 4405 N N . LEU B 1 117 ? 24.854 110.564 114.772 1.00 41.43 119 LEU B N 1
ATOM 4406 C CA . LEU B 1 117 ? 23.898 109.981 113.843 1.00 48.09 119 LEU B CA 1
ATOM 4407 C C . LEU B 1 117 ? 23.312 108.744 114.514 1.00 46.99 119 LEU B C 1
ATOM 4408 O O . LEU B 1 117 ? 24.056 107.835 114.896 1.00 48.59 119 LEU B O 1
ATOM 4413 N N . VAL B 1 118 ? 21.990 108.710 114.675 1.00 47.15 120 VAL B N 1
ATOM 4414 C CA . VAL B 1 118 ? 21.330 107.686 115.476 1.00 38.83 120 VAL B CA 1
ATOM 4415 C C . VAL B 1 118 ? 20.374 106.887 114.603 1.00 44.39 120 VAL B C 1
ATOM 4416 O O . VAL B 1 118 ? 19.653 107.452 113.772 1.00 54.81 120 VAL B O 1
ATOM 4420 N N . ASN B 1 119 ? 20.369 105.567 114.806 1.00 48.15 121 ASN B N 1
ATOM 4421 C CA . ASN B 1 119 ? 19.538 104.624 114.061 1.00 43.20 121 ASN B CA 1
ATOM 4422 C C . ASN B 1 119 ? 18.711 103.806 115.052 1.00 56.45 121 ASN B C 1
ATOM 4423 O O . ASN B 1 119 ? 19.248 102.928 115.740 1.00 51.81 121 ASN B O 1
ATOM 4428 N N . ARG B 1 120 ? 17.411 104.092 115.131 1.00 54.93 122 ARG B N 1
ATOM 4429 C CA . ARG B 1 120 ? 16.481 103.369 115.996 1.00 45.91 122 ARG B CA 1
ATOM 4430 C C . ARG B 1 120 ? 15.559 102.527 115.120 1.00 58.63 122 ARG B C 1
ATOM 4431 O O . ARG B 1 120 ? 14.882 103.069 114.242 1.00 62.06 122 ARG B O 1
ATOM 4439 N N . ILE B 1 121 ? 15.509 101.212 115.370 1.00 52.12 123 ILE B N 1
ATOM 4440 C CA . ILE B 1 121 ? 14.793 100.291 114.491 1.00 55.27 123 ILE B CA 1
ATOM 4441 C C . ILE B 1 121 ? 13.783 99.478 115.298 1.00 56.18 123 ILE B C 1
ATOM 4442 O O . ILE B 1 121 ? 13.999 99.169 116.476 1.00 52.78 123 ILE B O 1
ATOM 4447 N N . GLU B 1 122 ? 12.668 99.133 114.649 1.00 54.51 124 GLU B N 1
ATOM 4448 C CA . GLU B 1 122 ? 11.714 98.155 115.159 1.00 50.88 124 GLU B CA 1
ATOM 4449 C C . GLU B 1 122 ? 11.720 96.965 114.209 1.00 62.53 124 GLU B C 1
ATOM 4450 O O . GLU B 1 122 ? 11.496 97.134 113.002 1.00 63.12 124 GLU B O 1
ATOM 4456 N N . LEU B 1 123 ? 11.970 95.767 114.735 1.00 55.90 125 LEU B N 1
ATOM 4457 C CA . LEU B 1 123 ? 11.961 94.567 113.910 1.00 49.57 125 LEU B CA 1
ATOM 4458 C C . LEU B 1 123 ? 10.869 93.630 114.403 1.00 62.52 125 LEU B C 1
ATOM 4459 O O . LEU B 1 123 ? 10.832 93.269 115.586 1.00 67.93 125 LEU B O 1
ATOM 4464 N N . LYS B 1 124 ? 9.999 93.223 113.482 1.00 69.14 126 LYS B N 1
ATOM 4465 C CA . LYS B 1 124 ? 8.949 92.242 113.732 1.00 67.72 126 LYS B CA 1
ATOM 4466 C C . LYS B 1 124 ? 9.075 91.185 112.647 1.00 72.00 126 LYS B C 1
ATOM 4467 O O . LYS B 1 124 ? 8.832 91.472 111.470 1.00 72.08 126 LYS B O 1
ATOM 4473 N N . GLY B 1 125 ? 9.428 89.967 113.044 1.00 74.22 127 GLY B N 1
ATOM 4474 C CA . GLY B 1 125 ? 9.616 88.859 112.121 1.00 72.04 127 GLY B CA 1
ATOM 4475 C C . GLY B 1 125 ? 8.568 87.789 112.363 1.00 73.92 127 GLY B C 1
ATOM 4476 O O . GLY B 1 125 ? 8.287 87.438 113.512 1.00 73.66 127 GLY B O 1
ATOM 4477 N N . ILE B 1 126 ? 8.000 87.267 111.276 1.00 79.13 128 ILE B N 1
ATOM 4478 C CA . ILE B 1 126 ? 6.927 86.288 111.383 1.00 87.43 128 ILE B CA 1
ATOM 4479 C C . ILE B 1 126 ? 7.182 85.098 110.469 1.00 86.08 128 ILE B C 1
ATOM 4480 O O . ILE B 1 126 ? 7.876 85.194 109.452 1.00 84.27 128 ILE B O 1
ATOM 4485 N N . ASP B 1 127 ? 6.589 83.968 110.854 1.00 90.94 129 ASP B N 1
ATOM 4486 C CA . ASP B 1 127 ? 6.472 82.771 110.023 1.00 92.89 129 ASP B CA 1
ATOM 4487 C C . ASP B 1 127 ? 7.815 82.131 109.691 1.00 89.74 129 ASP B C 1
ATOM 4488 O O . ASP B 1 127 ? 8.004 81.614 108.586 1.00 82.76 129 ASP B O 1
ATOM 4493 N N . PHE B 1 128 ? 8.763 82.143 110.621 1.00 90.15 130 PHE B N 1
ATOM 4494 C CA . PHE B 1 128 ? 9.984 81.437 110.269 1.00 91.95 130 PHE B CA 1
ATOM 4495 C C . PHE B 1 128 ? 9.881 79.996 110.740 1.00 92.20 130 PHE B C 1
ATOM 4496 O O . PHE B 1 128 ? 9.213 79.684 111.733 1.00 81.82 130 PHE B O 1
ATOM 4504 N N . LYS B 1 129 ? 10.573 79.121 110.024 1.00 98.51 131 LYS B N 1
ATOM 4505 C CA . LYS B 1 129 ? 10.615 77.716 110.391 1.00 92.06 131 LYS B CA 1
ATOM 4506 C C . LYS B 1 129 ? 11.498 77.593 111.627 1.00 88.77 131 LYS B C 1
ATOM 4507 O O . LYS B 1 129 ? 12.650 78.042 111.620 1.00 84.46 131 LYS B O 1
ATOM 4513 N N . GLU B 1 130 ? 10.952 76.991 112.688 1.00 93.89 132 GLU B N 1
ATOM 4514 C CA . GLU B 1 130 ? 11.619 77.014 113.986 1.00 91.41 132 GLU B CA 1
ATOM 4515 C C . GLU B 1 130 ? 12.973 76.313 113.940 1.00 93.54 132 GLU B C 1
ATOM 4516 O O . GLU B 1 130 ? 13.882 76.686 114.687 1.00 101.44 132 GLU B O 1
ATOM 4522 N N . ASP B 1 131 ? 13.130 75.297 113.087 1.00 95.37 133 ASP B N 1
ATOM 4523 C CA . ASP B 1 131 ? 14.428 74.682 112.810 1.00 94.69 133 ASP B CA 1
ATOM 4524 C C . ASP B 1 131 ? 14.979 75.035 111.430 1.00 86.99 133 ASP B C 1
ATOM 4525 O O . ASP B 1 131 ? 15.795 74.284 110.884 1.00 88.92 133 ASP B O 1
ATOM 4530 N N . GLY B 1 132 ? 14.555 76.154 110.852 1.00 88.68 134 GLY B N 1
ATOM 4531 C CA . GLY B 1 132 ? 15.091 76.595 109.581 1.00 86.77 134 GLY B CA 1
ATOM 4532 C C . GLY B 1 132 ? 16.492 77.158 109.737 1.00 76.52 134 GLY B C 1
ATOM 4533 O O . GLY B 1 132 ? 17.100 77.110 110.807 1.00 84.29 134 GLY B O 1
ATOM 4534 N N . ASN B 1 133 ? 17.019 77.695 108.634 1.00 69.10 135 ASN B N 1
ATOM 4535 C CA . ASN B 1 133 ? 18.381 78.216 108.681 1.00 71.87 135 ASN B CA 1
ATOM 4536 C C . ASN B 1 133 ? 18.474 79.438 109.577 1.00 76.72 135 ASN B C 1
ATOM 4537 O O . ASN B 1 133 ? 19.516 79.668 110.204 1.00 80.50 135 ASN B O 1
ATOM 4542 N N . ILE B 1 134 ? 17.407 80.229 109.646 1.00 75.88 136 ILE B N 1
ATOM 4543 C CA . ILE B 1 134 ? 17.429 81.435 110.462 1.00 69.51 136 ILE B CA 1
ATOM 4544 C C . ILE B 1 134 ? 17.330 81.074 111.938 1.00 69.64 136 ILE B C 1
ATOM 4545 O O . ILE B 1 134 ? 18.238 81.352 112.727 1.00 68.00 136 ILE B O 1
ATOM 4550 N N . LEU B 1 135 ? 16.236 80.426 112.327 1.00 68.96 137 LEU B N 1
ATOM 4551 C CA . LEU B 1 135 ? 16.016 80.130 113.738 1.00 71.33 137 LEU B CA 1
ATOM 4552 C C . LEU B 1 135 ? 16.889 78.996 114.245 1.00 73.35 137 LEU B C 1
ATOM 4553 O O . LEU B 1 135 ? 17.063 78.857 115.460 1.00 77.58 137 LEU B O 1
ATOM 4558 N N . GLY B 1 136 ? 17.409 78.159 113.357 1.00 91.11 138 GLY B N 1
ATOM 4559 C CA . GLY B 1 136 ? 18.304 77.104 113.778 1.00 79.74 138 GLY B CA 1
ATOM 4560 C C . GLY B 1 136 ? 19.756 77.503 113.797 1.00 76.93 138 GLY B C 1
ATOM 4561 O O . GLY B 1 136 ? 20.603 76.646 114.062 1.00 80.67 138 GLY B O 1
ATOM 4562 N N . HIS B 1 137 ? 20.067 78.772 113.533 1.00 73.57 139 HIS B N 1
ATOM 4563 C CA . HIS B 1 137 ? 21.441 79.268 113.483 1.00 68.53 139 HIS B CA 1
ATOM 4564 C C . HIS B 1 137 ? 22.296 78.356 112.601 1.00 69.76 139 HIS B C 1
ATOM 4565 O O . HIS B 1 137 ? 23.151 77.603 113.066 1.00 60.04 139 HIS B O 1
ATOM 4572 N N . LYS B 1 138 ? 22.014 78.435 111.302 1.00 67.00 140 LYS B N 1
ATOM 4573 C CA . LYS B 1 138 ? 22.662 77.586 110.312 1.00 62.06 140 LYS B CA 1
ATOM 4574 C C . LYS B 1 138 ? 23.405 78.391 109.253 1.00 68.86 140 LYS B C 1
ATOM 4575 O O . LYS B 1 138 ? 23.801 77.829 108.225 1.00 73.64 140 LYS B O 1
ATOM 4581 N N . LEU B 1 139 ? 23.601 79.690 109.474 1.00 70.09 141 LEU B N 1
ATOM 4582 C CA . LEU B 1 139 ? 24.268 80.570 108.523 1.00 62.15 141 LEU B CA 1
ATOM 4583 C C . LEU B 1 139 ? 25.721 80.801 108.910 1.00 61.67 141 LEU B C 1
ATOM 4584 O O . LEU B 1 139 ? 26.049 80.912 110.095 1.00 59.99 141 LEU B O 1
ATOM 4589 N N . GLU B 1 140 ? 26.590 80.868 107.902 1.00 71.00 142 GLU B N 1
ATOM 4590 C CA . GLU B 1 140 ? 27.981 81.209 108.153 1.00 68.13 142 GLU B CA 1
ATOM 4591 C C . GLU B 1 140 ? 28.082 82.656 108.626 1.00 65.57 142 GLU B C 1
ATOM 4592 O O . GLU B 1 140 ? 27.168 83.465 108.444 1.00 59.68 142 GLU B O 1
ATOM 4598 N N . TYR B 1 141 ? 29.226 82.988 109.220 1.00 65.10 143 TYR B N 1
ATOM 4599 C CA . TYR B 1 141 ? 29.405 84.292 109.854 1.00 65.50 143 TYR B CA 1
ATOM 4600 C C . TYR B 1 141 ? 30.166 85.213 108.899 1.00 64.25 143 TYR B C 1
ATOM 4601 O O . TYR B 1 141 ? 31.357 85.488 109.066 1.00 60.12 143 TYR B O 1
ATOM 4610 N N . ASN B 1 142 ? 29.442 85.720 107.894 1.00 60.84 144 ASN B N 1
ATOM 4611 C CA . ASN B 1 142 ? 30.022 86.571 106.855 1.00 70.44 144 ASN B CA 1
ATOM 4612 C C . ASN B 1 142 ? 28.956 87.090 105.897 1.00 60.72 144 ASN B C 1
ATOM 4613 O O . ASN B 1 142 ? 27.913 86.457 105.727 1.00 60.96 144 ASN B O 1
ATOM 4618 N N . MET B 1 143 ? 29.177 88.256 105.293 1.00 61.50 145 MET B N 1
ATOM 4619 C CA . MET B 1 143 ? 28.275 88.746 104.259 1.00 73.68 145 MET B CA 1
ATOM 4620 C C . MET B 1 143 ? 28.825 88.502 102.867 1.00 81.38 145 MET B C 1
ATOM 4621 O O . MET B 1 143 ? 28.270 89.012 101.889 1.00 87.88 145 MET B O 1
ATOM 4626 N N . GLY B 1 144 ? 29.907 87.741 102.758 1.00 82.06 146 GLY B N 1
ATOM 4627 C CA . GLY B 1 144 ? 30.469 87.423 101.470 1.00 98.64 146 GLY B CA 1
ATOM 4628 C C . GLY B 1 144 ? 29.664 86.373 100.740 1.00 97.23 146 GLY B C 1
ATOM 4629 O O . GLY B 1 144 ? 28.636 85.881 101.206 1.00 95.29 146 GLY B O 1
ATOM 4630 N N . MET B 1 145 ? 30.143 86.043 99.549 1.00 93.51 147 MET B N 1
ATOM 4631 C CA . MET B 1 145 ? 29.585 84.963 98.759 1.00 92.53 147 MET B CA 1
ATOM 4632 C C . MET B 1 145 ? 30.558 83.794 98.757 1.00 92.13 147 MET B C 1
ATOM 4633 O O . MET B 1 145 ? 31.777 83.975 98.834 1.00 84.32 147 MET B O 1
ATOM 4638 N N . SER B 1 146 ? 30.007 82.591 98.696 1.00 91.73 148 SER B N 1
ATOM 4639 C CA . SER B 1 146 ? 30.801 81.379 98.600 1.00 79.51 148 SER B CA 1
ATOM 4640 C C . SER B 1 146 ? 30.783 80.935 97.143 1.00 85.98 148 SER B C 1
ATOM 4641 O O . SER B 1 146 ? 29.709 80.698 96.578 1.00 96.72 148 SER B O 1
ATOM 4644 N N . SER B 1 147 ? 31.963 80.849 96.535 1.00 81.57 149 SER B N 1
ATOM 4645 C CA . SER B 1 147 ? 32.050 80.523 95.121 1.00 80.39 149 SER B CA 1
ATOM 4646 C C . SER B 1 147 ? 31.500 79.126 94.851 1.00 77.37 149 SER B C 1
ATOM 4647 O O . SER B 1 147 ? 31.439 78.265 95.734 1.00 65.99 149 SER B O 1
ATOM 4650 N N . LEU B 1 148 ? 31.091 78.912 93.603 1.00 78.92 150 LEU B N 1
ATOM 4651 C CA . LEU B 1 148 ? 30.494 77.644 93.213 1.00 66.14 150 LEU B CA 1
ATOM 4652 C C . LEU B 1 148 ? 31.522 76.525 93.259 1.00 73.66 150 LEU B C 1
ATOM 4653 O O . LEU B 1 148 ? 32.625 76.655 92.717 1.00 85.24 150 LEU B O 1
ATOM 4658 N N . LYS B 1 149 ? 31.159 75.423 93.900 1.00 68.50 151 LYS B N 1
ATOM 4659 C CA . LYS B 1 149 ? 31.974 74.217 93.890 1.00 65.93 151 LYS B CA 1
ATOM 4660 C C . LYS B 1 149 ? 31.162 73.200 93.099 1.00 70.79 151 LYS B C 1
ATOM 4661 O O . LYS B 1 149 ? 30.345 72.464 93.653 1.00 77.34 151 LYS B O 1
ATOM 4667 N N . LEU B 1 150 ? 31.403 73.156 91.792 1.00 66.34 152 LEU B N 1
ATOM 4668 C CA . LEU B 1 150 ? 30.627 72.273 90.933 1.00 62.99 152 LEU B CA 1
ATOM 4669 C C . LEU B 1 150 ? 30.940 70.810 91.197 1.00 60.72 152 LEU B C 1
ATOM 4670 O O . LEU B 1 150 ? 30.151 69.935 90.826 1.00 64.14 152 LEU B O 1
ATOM 4675 N N . LEU B 1 151 ? 32.082 70.533 91.821 1.00 60.03 153 LEU B N 1
ATOM 4676 C CA . LEU B 1 151 ? 32.443 69.162 92.142 1.00 56.01 153 LEU B CA 1
ATOM 4677 C C . LEU B 1 151 ? 31.450 68.553 93.131 1.00 56.49 153 LEU B C 1
ATOM 4678 O O . LEU B 1 151 ? 31.294 67.325 93.185 1.00 61.55 153 LEU B O 1
ATOM 4683 N N . LYS B 1 152 ? 30.805 69.399 93.943 1.00 48.64 154 LYS B N 1
ATOM 4684 C CA . LYS B 1 152 ? 29.725 68.960 94.826 1.00 53.72 154 LYS B CA 1
ATOM 4685 C C . LYS B 1 152 ? 28.626 68.213 94.083 1.00 56.92 154 LYS B C 1
ATOM 4686 O O . LYS B 1 152 ? 28.120 67.193 94.568 1.00 56.24 154 LYS B O 1
ATOM 4692 N N . TYR B 1 153 ? 28.242 68.703 92.906 1.00 47.32 155 TYR B N 1
ATOM 4693 C CA . TYR B 1 153 ? 27.133 68.086 92.195 1.00 40.34 155 TYR B CA 1
ATOM 4694 C C . TYR B 1 153 ? 27.605 66.859 91.426 1.00 47.40 155 TYR B C 1
ATOM 4695 O O . TYR B 1 153 ? 26.880 65.862 91.330 1.00 49.92 155 TYR B O 1
ATOM 4704 N N . VAL B 1 154 ? 28.828 66.906 90.895 1.00 50.10 156 VAL B N 1
ATOM 4705 C CA . VAL B 1 154 ? 29.374 65.757 90.177 1.00 53.17 156 VAL B CA 1
ATOM 4706 C C . VAL B 1 154 ? 29.455 64.545 91.102 1.00 54.72 156 VAL B C 1
ATOM 4707 O O . VAL B 1 154 ? 29.041 63.440 90.736 1.00 54.76 156 VAL B O 1
ATOM 4711 N N . LEU B 1 155 ? 30.003 64.734 92.310 1.00 53.34 157 LEU B N 1
ATOM 4712 C CA . LEU B 1 155 ? 30.084 63.642 93.281 1.00 51.00 157 LEU B CA 1
ATOM 4713 C C . LEU B 1 155 ? 28.706 63.132 93.685 1.00 52.82 157 LEU B C 1
ATOM 4714 O O . LEU B 1 155 ? 28.450 61.921 93.660 1.00 53.12 157 LEU B O 1
ATOM 4719 N N . PHE B 1 156 ? 27.819 64.037 94.111 1.00 58.85 158 PHE B N 1
ATOM 4720 C CA . PHE B 1 156 ? 26.486 63.621 94.540 1.00 55.72 158 PHE B CA 1
ATOM 4721 C C . PHE B 1 156 ? 25.765 62.861 93.436 1.00 53.86 158 PHE B C 1
ATOM 4722 O O . PHE B 1 156 ? 25.046 61.891 93.704 1.00 64.10 158 PHE B O 1
ATOM 4730 N N . PHE B 1 157 ? 25.949 63.287 92.187 1.00 47.55 159 PHE B N 1
ATOM 4731 C CA . PHE B 1 157 ? 25.260 62.649 91.071 1.00 46.46 159 PHE B CA 1
ATOM 4732 C C . PHE B 1 157 ? 25.686 61.196 90.903 1.00 48.23 159 PHE B C 1
ATOM 4733 O O . PHE B 1 157 ? 24.842 60.296 90.840 1.00 55.97 159 PHE B O 1
ATOM 4741 N N . PHE B 1 158 ? 26.994 60.944 90.808 1.00 50.97 160 PHE B N 1
ATOM 4742 C CA . PHE B 1 158 ? 27.446 59.577 90.572 1.00 54.29 160 PHE B CA 1
ATOM 4743 C C . PHE B 1 158 ? 27.169 58.671 91.766 1.00 61.21 160 PHE B C 1
ATOM 4744 O O . PHE B 1 158 ? 26.699 57.539 91.591 1.00 64.47 160 PHE B O 1
ATOM 4752 N N . ASN B 1 159 ? 27.452 59.131 92.986 1.00 47.15 161 ASN B N 1
ATOM 4753 C CA . ASN B 1 159 ? 27.229 58.246 94.128 1.00 53.53 161 ASN B CA 1
ATOM 4754 C C . ASN B 1 159 ? 25.751 57.970 94.357 1.00 58.96 161 ASN B C 1
ATOM 4755 O O . ASN B 1 159 ? 25.400 56.897 94.859 1.00 66.64 161 ASN B O 1
ATOM 4760 N N . LEU B 1 160 ? 24.869 58.905 93.996 1.00 55.35 162 LEU B N 1
ATOM 4761 C CA . LEU B 1 160 ? 23.447 58.601 94.094 1.00 53.84 162 LEU B CA 1
ATOM 4762 C C . LEU B 1 160 ? 23.089 57.460 93.150 1.00 56.38 162 LEU B C 1
ATOM 4763 O O . LEU B 1 160 ? 22.311 56.571 93.508 1.00 72.51 162 LEU B O 1
ATOM 4768 N N . LEU B 1 161 ? 23.650 57.467 91.937 1.00 49.52 163 LEU B N 1
ATOM 4769 C CA . LEU B 1 161 ? 23.453 56.332 91.042 1.00 47.19 163 LEU B CA 1
ATOM 4770 C C . LEU B 1 161 ? 24.086 55.074 91.628 1.00 58.64 163 LEU B C 1
ATOM 4771 O O . LEU B 1 161 ? 23.487 53.992 91.595 1.00 61.71 163 LEU B O 1
ATOM 4776 N N . PHE B 1 162 ? 25.302 55.203 92.170 1.00 62.25 164 PHE B N 1
ATOM 4777 C CA . PHE B 1 162 ? 25.982 54.069 92.792 1.00 60.36 164 PHE B CA 1
ATOM 4778 C C . PHE B 1 162 ? 25.237 53.577 94.027 1.00 66.21 164 PHE B C 1
ATOM 4779 O O . PHE B 1 162 ? 25.241 52.374 94.316 1.00 53.79 164 PHE B O 1
ATOM 4787 N N . TRP B 1 163 ? 24.608 54.489 94.775 1.00 63.96 165 TRP B N 1
ATOM 4788 C CA . TRP B 1 163 ? 23.801 54.091 95.927 1.00 57.51 165 TRP B CA 1
ATOM 4789 C C . TRP B 1 163 ? 22.677 53.150 95.528 1.00 60.04 165 TRP B C 1
ATOM 4790 O O . TRP B 1 163 ? 22.452 52.125 96.183 1.00 68.35 165 TRP B O 1
ATOM 4801 N N . ILE B 1 164 ? 21.955 53.479 94.454 1.00 60.80 166 ILE B N 1
ATOM 4802 C CA . ILE B 1 164 ? 20.832 52.639 94.053 1.00 69.58 166 ILE B CA 1
ATOM 4803 C C . ILE B 1 164 ? 21.330 51.308 93.501 1.00 67.81 166 ILE B C 1
ATOM 4804 O O . ILE B 1 164 ? 20.721 50.257 93.739 1.00 68.06 166 ILE B O 1
ATOM 4809 N N . CYS B 1 165 ? 22.441 51.327 92.760 1.00 62.21 167 CYS B N 1
ATOM 4810 C CA . CYS B 1 165 ? 23.042 50.080 92.296 1.00 65.65 167 CYS B CA 1
ATOM 4811 C C . CYS B 1 165 ? 23.360 49.166 93.472 1.00 67.38 167 CYS B C 1
ATOM 4812 O O . CYS B 1 165 ? 23.044 47.971 93.452 1.00 73.03 167 CYS B O 1
ATOM 4815 N N . GLY B 1 166 ? 23.989 49.716 94.512 1.00 68.68 168 GLY B N 1
ATOM 4816 C CA . GLY B 1 166 ? 24.303 48.916 95.684 1.00 67.14 168 GLY B CA 1
ATOM 4817 C C . GLY B 1 166 ? 23.065 48.373 96.368 1.00 63.58 168 GLY B C 1
ATOM 4818 O O . GLY B 1 166 ? 23.062 47.239 96.851 1.00 74.34 168 GLY B O 1
ATOM 4819 N N . CYS B 1 167 ? 21.998 49.177 96.423 1.00 61.91 169 CYS B N 1
ATOM 4820 C CA . CYS B 1 167 ? 20.750 48.710 97.019 1.00 68.31 169 CYS B CA 1
ATOM 4821 C C . CYS B 1 167 ? 20.201 47.499 96.276 1.00 67.38 169 CYS B C 1
ATOM 4822 O O . CYS B 1 167 ? 19.664 46.572 96.894 1.00 70.22 169 CYS B O 1
ATOM 4825 N N . CYS B 1 168 ? 20.315 47.495 94.948 1.00 66.26 170 CYS B N 1
ATOM 4826 C CA . CYS B 1 168 ? 19.820 46.366 94.168 1.00 69.80 170 CYS B CA 1
ATOM 4827 C C . CYS B 1 168 ? 20.725 45.149 94.313 1.00 67.55 170 CYS B C 1
ATOM 4828 O O . CYS B 1 168 ? 20.240 44.015 94.413 1.00 65.45 170 CYS B O 1
ATOM 4831 N N . ILE B 1 169 ? 22.042 45.363 94.320 1.00 67.33 171 ILE B N 1
ATOM 4832 C CA . ILE B 1 169 ? 22.971 44.261 94.554 1.00 66.00 171 ILE B CA 1
ATOM 4833 C C . ILE B 1 169 ? 22.729 43.664 95.936 1.00 72.32 171 ILE B C 1
ATOM 4834 O O . ILE B 1 169 ? 22.681 42.439 96.105 1.00 73.66 171 ILE B O 1
ATOM 4839 N N . LEU B 1 170 ? 22.582 44.526 96.948 1.00 69.07 172 LEU B N 1
ATOM 4840 C CA . LEU B 1 170 ? 22.222 44.048 98.279 1.00 60.72 172 LEU B CA 1
ATOM 4841 C C . LEU B 1 170 ? 20.848 43.401 98.280 1.00 70.60 172 LEU B C 1
ATOM 4842 O O . LEU B 1 170 ? 20.647 42.354 98.907 1.00 86.92 172 LEU B O 1
ATOM 4847 N N . GLY B 1 171 ? 19.888 44.009 97.580 1.00 71.92 173 GLY B N 1
ATOM 4848 C CA . GLY B 1 171 ? 18.544 43.456 97.562 1.00 83.39 173 GLY B CA 1
ATOM 4849 C C . GLY B 1 171 ? 18.505 42.054 96.991 1.00 86.03 173 GLY B C 1
ATOM 4850 O O . GLY B 1 171 ? 17.881 41.154 97.559 1.00 78.95 173 GLY B O 1
ATOM 4851 N N . PHE B 1 172 ? 19.183 41.844 95.862 1.00 77.56 174 PHE B N 1
ATOM 4852 C CA . PHE B 1 172 ? 19.215 40.511 95.272 1.00 76.91 174 PHE B CA 1
ATOM 4853 C C . PHE B 1 172 ? 20.017 39.550 96.145 1.00 80.35 174 PHE B C 1
ATOM 4854 O O . PHE B 1 172 ? 19.679 38.363 96.244 1.00 74.17 174 PHE B O 1
ATOM 4862 N N . GLY B 1 173 ? 21.080 40.043 96.790 1.00 84.30 175 GLY B N 1
ATOM 4863 C CA . GLY B 1 173 ? 21.789 39.215 97.755 1.00 81.93 175 GLY B CA 1
ATOM 4864 C C . GLY B 1 173 ? 20.901 38.793 98.911 1.00 83.39 175 GLY B C 1
ATOM 4865 O O . GLY B 1 173 ? 20.934 37.636 99.338 1.00 81.98 175 GLY B O 1
ATOM 4866 N N . ILE B 1 174 ? 20.100 39.728 99.438 1.00 84.35 176 ILE B N 1
ATOM 4867 C CA . ILE B 1 174 ? 19.109 39.374 100.453 1.00 77.91 176 ILE B CA 1
ATOM 4868 C C . ILE B 1 174 ? 18.115 38.372 99.890 1.00 83.96 176 ILE B C 1
ATOM 4869 O O . ILE B 1 174 ? 17.755 37.394 100.555 1.00 90.59 176 ILE B O 1
ATOM 4874 N N . TYR B 1 175 ? 17.671 38.592 98.649 1.00 85.80 177 TYR B N 1
ATOM 4875 C CA . TYR B 1 175 ? 16.735 37.674 98.009 1.00 77.29 177 TYR B CA 1
ATOM 4876 C C . TYR B 1 175 ? 17.304 36.260 97.944 1.00 83.92 177 TYR B C 1
ATOM 4877 O O . TYR B 1 175 ? 16.632 35.291 98.314 1.00 80.92 177 TYR B O 1
ATOM 4886 N N . LEU B 1 176 ? 18.550 36.120 97.483 1.00 84.31 178 LEU B N 1
ATOM 4887 C CA . LEU B 1 176 ? 19.143 34.790 97.380 1.00 83.95 178 LEU B CA 1
ATOM 4888 C C . LEU B 1 176 ? 19.304 34.131 98.745 1.00 85.29 178 LEU B C 1
ATOM 4889 O O . LEU B 1 176 ? 19.199 32.904 98.851 1.00 82.24 178 LEU B O 1
ATOM 4894 N N . LEU B 1 177 ? 19.592 34.915 99.788 1.00 86.15 179 LEU B N 1
ATOM 4895 C CA . LEU B 1 177 ? 19.705 34.350 101.132 1.00 85.20 179 LEU B CA 1
ATOM 4896 C C . LEU B 1 177 ? 18.389 33.725 101.586 1.00 88.32 179 LEU B C 1
ATOM 4897 O O . LEU B 1 177 ? 18.372 32.618 102.134 1.00 95.86 179 LEU B O 1
ATOM 4902 N N . ILE B 1 178 ? 17.275 34.417 101.363 1.00 84.44 180 ILE B N 1
ATOM 4903 C CA . ILE B 1 178 ? 15.971 33.928 101.810 1.00 86.85 180 ILE B CA 1
ATOM 4904 C C . ILE B 1 178 ? 15.338 32.973 100.805 1.00 92.07 180 ILE B C 1
ATOM 4905 O O . ILE B 1 178 ? 14.784 31.941 101.194 1.00 101.43 180 ILE B O 1
ATOM 4910 N N . HIS B 1 179 ? 15.421 33.269 99.508 1.00 90.60 181 HIS B N 1
ATOM 4911 C CA . HIS B 1 179 ? 14.620 32.525 98.541 1.00 81.04 181 HIS B CA 1
ATOM 4912 C C . HIS B 1 179 ? 15.196 31.147 98.244 1.00 83.80 181 HIS B C 1
ATOM 4913 O O . HIS B 1 179 ? 14.453 30.161 98.198 1.00 98.91 181 HIS B O 1
ATOM 4915 N N . ASN B 1 180 ? 16.503 31.052 98.041 1.00 86.75 182 ASN B N 1
ATOM 4916 C CA . ASN B 1 180 ? 17.106 29.828 97.544 1.00 100.86 182 ASN B CA 1
ATOM 4917 C C . ASN B 1 180 ? 18.122 29.270 98.532 1.00 106.67 182 ASN B C 1
ATOM 4918 O O . ASN B 1 180 ? 18.643 29.980 99.397 1.00 103.64 182 ASN B O 1
ATOM 4923 N N . ASN B 1 181 ? 18.407 27.978 98.383 1.00 108.49 183 ASN B N 1
ATOM 4924 C CA . ASN B 1 181 ? 19.435 27.291 99.159 1.00 110.91 183 ASN B CA 1
ATOM 4925 C C . ASN B 1 181 ? 20.390 26.633 98.173 1.00 110.91 183 ASN B C 1
ATOM 4926 O O . ASN B 1 181 ? 20.021 25.678 97.479 1.00 107.04 183 ASN B O 1
ATOM 4931 N N . PHE B 1 182 ? 21.617 27.148 98.121 1.00 104.30 184 PHE B N 1
ATOM 4932 C CA . PHE B 1 182 ? 22.679 26.574 97.310 1.00 87.80 184 PHE B CA 1
ATOM 4933 C C . PHE B 1 182 ? 23.742 25.916 98.178 1.00 79.52 184 PHE B C 1
ATOM 4934 O O . PHE B 1 182 ? 24.882 25.746 97.737 1.00 73.76 184 PHE B O 1
ATOM 4942 N N . GLY B 1 183 ? 23.386 25.557 99.411 1.00 74.51 185 GLY B N 1
ATOM 4943 C CA . GLY B 1 183 ? 24.261 24.909 100.358 1.00 65.26 185 GLY B CA 1
ATOM 4944 C C . GLY B 1 183 ? 25.495 25.733 100.701 1.00 60.33 185 GLY B C 1
ATOM 4945 O O . GLY B 1 183 ? 25.566 26.948 100.490 1.00 59.41 185 GLY B O 1
ATOM 4946 N N . VAL B 1 184 ? 26.475 25.036 101.269 1.00 62.84 186 VAL B N 1
ATOM 4947 C CA . VAL B 1 184 ? 27.768 25.610 101.625 1.00 66.22 186 VAL B CA 1
ATOM 4948 C C . VAL B 1 184 ? 28.854 24.724 101.030 1.00 72.35 186 VAL B C 1
ATOM 4949 O O . VAL B 1 184 ? 28.977 23.554 101.414 1.00 75.01 186 VAL B O 1
ATOM 4953 N N . LEU B 1 185 ? 29.636 25.268 100.088 1.00 65.75 187 LEU B N 1
ATOM 4954 C CA . LEU B 1 185 ? 30.707 24.465 99.500 1.00 59.33 187 LEU B CA 1
ATOM 4955 C C . LEU B 1 185 ? 31.789 24.124 100.505 1.00 58.90 187 LEU B C 1
ATOM 4956 O O . LEU B 1 185 ? 32.298 23.000 100.507 1.00 56.30 187 LEU B O 1
ATOM 4961 N N . PHE B 1 186 ? 32.153 25.063 101.367 1.00 65.35 188 PHE B N 1
ATOM 4962 C CA . PHE B 1 186 ? 33.278 24.864 102.271 1.00 64.84 188 PHE B CA 1
ATOM 4963 C C . PHE B 1 186 ? 32.750 24.918 103.694 1.00 60.75 188 PHE B C 1
ATOM 4964 O O . PHE B 1 186 ? 32.434 25.998 104.204 1.00 62.31 188 PHE B O 1
ATOM 4972 N N . HIS B 1 187 ? 32.673 23.746 104.332 1.00 70.18 189 HIS B N 1
ATOM 4973 C CA . HIS B 1 187 ? 32.137 23.658 105.686 1.00 80.75 189 HIS B CA 1
ATOM 4974 C C . HIS B 1 187 ? 32.891 24.560 106.649 1.00 77.77 189 HIS B C 1
ATOM 4975 O O . HIS B 1 187 ? 32.322 25.017 107.648 1.00 73.01 189 HIS B O 1
ATOM 4982 N N . ASN B 1 188 ? 34.161 24.842 106.361 1.00 67.05 190 ASN B N 1
ATOM 4983 C CA . ASN B 1 188 ? 34.941 25.716 107.220 1.00 64.41 190 ASN B CA 1
ATOM 4984 C C . ASN B 1 188 ? 34.665 27.194 106.972 1.00 72.04 190 ASN B C 1
ATOM 4985 O O . ASN B 1 188 ? 34.918 28.012 107.862 1.00 76.66 190 ASN B O 1
ATOM 4990 N N . LEU B 1 189 ? 34.143 27.559 105.796 1.00 67.34 191 LEU B N 1
ATOM 4991 C CA . LEU B 1 189 ? 33.815 28.945 105.466 1.00 70.34 191 LEU B CA 1
ATOM 4992 C C . LEU B 1 189 ? 32.325 29.018 105.150 1.00 74.92 191 LEU B C 1
ATOM 4993 O O . LEU B 1 189 ? 31.928 29.032 103.973 1.00 72.27 191 LEU B O 1
ATOM 4998 N N . PRO B 1 190 ? 31.468 29.051 106.175 1.00 65.37 192 PRO B N 1
ATOM 4999 C CA . PRO B 1 190 ? 30.021 29.085 105.911 1.00 60.21 192 PRO B CA 1
ATOM 5000 C C . PRO B 1 190 ? 29.559 30.374 105.258 1.00 72.12 192 PRO B C 1
ATOM 5001 O O . PRO B 1 190 ? 28.559 30.363 104.528 1.00 69.17 192 PRO B O 1
ATOM 5005 N N . SER B 1 191 ? 30.263 31.482 105.497 1.00 80.83 193 SER B N 1
ATOM 5006 C CA . SER B 1 191 ? 29.870 32.780 104.964 1.00 73.23 193 SER B CA 1
ATOM 5007 C C . SER B 1 191 ? 29.972 32.862 103.446 1.00 69.60 193 SER B C 1
ATOM 5008 O O . SER B 1 191 ? 29.349 33.744 102.845 1.00 63.56 193 SER B O 1
ATOM 5011 N N . LEU B 1 192 ? 30.733 31.966 102.816 1.00 68.31 194 LEU B N 1
ATOM 5012 C CA . LEU B 1 192 ? 31.024 32.063 101.387 1.00 61.48 194 LEU B CA 1
ATOM 5013 C C . LEU B 1 192 ? 29.872 31.447 100.590 1.00 60.59 194 LEU B C 1
ATOM 5014 O O . LEU B 1 192 ? 29.928 30.311 100.111 1.00 51.10 194 LEU B O 1
ATOM 5019 N N . THR B 1 193 ? 28.804 32.229 100.444 1.00 63.32 195 THR B N 1
ATOM 5020 C CA . THR B 1 193 ? 27.661 31.875 99.615 1.00 54.26 195 THR B CA 1
ATOM 5021 C C . THR B 1 193 ? 27.412 32.984 98.603 1.00 62.57 195 THR B C 1
ATOM 5022 O O . THR B 1 193 ? 27.790 34.140 98.808 1.00 67.64 195 THR B O 1
ATOM 5026 N N . LEU B 1 194 ? 26.754 32.613 97.504 1.00 67.56 196 LEU B N 1
ATOM 5027 C CA . LEU B 1 194 ? 26.514 33.573 96.431 1.00 69.23 196 LEU B CA 1
ATOM 5028 C C . LEU B 1 194 ? 25.609 34.712 96.895 1.00 71.59 196 LEU B C 1
ATOM 5029 O O . LEU B 1 194 ? 25.776 35.862 96.472 1.00 78.51 196 LEU B O 1
ATOM 5034 N N . GLY B 1 195 ? 24.635 34.413 97.754 1.00 71.45 197 GLY B N 1
ATOM 5035 C CA . GLY B 1 195 ? 23.802 35.474 98.296 1.00 73.38 197 GLY B CA 1
ATOM 5036 C C . GLY B 1 195 ? 24.573 36.398 99.219 1.00 68.82 197 GLY B C 1
ATOM 5037 O O . GLY B 1 195 ? 24.415 37.620 99.164 1.00 72.51 197 GLY B O 1
ATOM 5038 N N . ASN B 1 196 ? 25.430 35.829 100.071 1.00 68.78 198 ASN B N 1
ATOM 5039 C CA . ASN B 1 196 ? 26.185 36.648 101.016 1.00 74.35 198 ASN B CA 1
ATOM 5040 C C . ASN B 1 196 ? 27.235 37.502 100.319 1.00 70.35 198 ASN B C 1
ATOM 5041 O O . ASN B 1 196 ? 27.489 38.635 100.746 1.00 76.04 198 ASN B O 1
ATOM 5046 N N . VAL B 1 197 ? 27.873 36.985 99.264 1.00 61.57 199 VAL B N 1
ATOM 5047 C CA . VAL B 1 197 ? 28.873 37.800 98.580 1.00 58.28 199 VAL B CA 1
ATOM 5048 C C . VAL B 1 197 ? 28.227 39.048 97.984 1.00 64.53 199 VAL B C 1
ATOM 5049 O O . VAL B 1 197 ? 28.820 40.134 98.013 1.00 56.07 199 VAL B O 1
ATOM 5053 N N . PHE B 1 198 ? 27.006 38.928 97.442 1.00 62.83 200 PHE B N 1
ATOM 5054 C CA . PHE B 1 198 ? 26.286 40.135 97.036 1.00 63.67 200 PHE B CA 1
ATOM 5055 C C . PHE B 1 198 ? 26.039 41.055 98.223 1.00 66.88 200 PHE B C 1
ATOM 5056 O O . PHE B 1 198 ? 26.197 42.277 98.113 1.00 66.66 200 PHE B O 1
ATOM 5064 N N . VAL B 1 199 ? 25.626 40.489 99.359 1.00 70.97 201 VAL B N 1
ATOM 5065 C CA . VAL B 1 199 ? 25.316 41.315 100.521 1.00 64.34 201 VAL B CA 1
ATOM 5066 C C . VAL B 1 199 ? 26.539 42.116 100.942 1.00 51.46 201 VAL B C 1
ATOM 5067 O O . VAL B 1 199 ? 26.438 43.309 101.251 1.00 51.67 201 VAL B O 1
ATOM 5071 N N . ILE B 1 200 ? 27.714 41.485 100.931 1.00 54.78 202 ILE B N 1
ATOM 5072 C CA . ILE B 1 200 ? 28.930 42.184 101.340 1.00 57.92 202 ILE B CA 1
ATOM 5073 C C . ILE B 1 200 ? 29.267 43.297 100.352 1.00 63.55 202 ILE B C 1
ATOM 5074 O O . ILE B 1 200 ? 29.453 44.458 100.739 1.00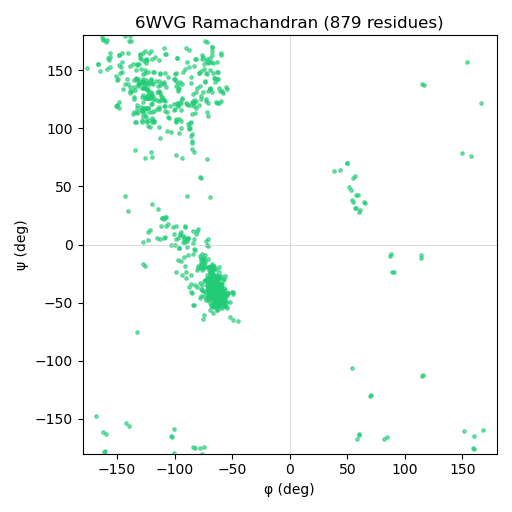 60.81 202 ILE B O 1
ATOM 5079 N N . VAL B 1 201 ? 29.358 42.961 99.061 1.00 62.45 203 VAL B N 1
ATOM 5080 C CA . VAL B 1 201 ? 29.721 43.967 98.066 1.00 55.74 203 VAL B CA 1
ATOM 5081 C C . VAL B 1 201 ? 28.640 45.036 97.958 1.00 56.93 203 VAL B C 1
ATOM 5082 O O . VAL B 1 201 ? 28.945 46.231 97.840 1.00 60.54 203 VAL B O 1
ATOM 5086 N N . GLY B 1 202 ? 27.367 44.631 97.992 1.00 51.19 204 GLY B N 1
ATOM 5087 C CA . GLY B 1 202 ? 26.290 45.609 97.967 1.00 53.82 204 GLY B CA 1
ATOM 5088 C C . GLY B 1 202 ? 26.353 46.565 99.143 1.00 54.35 204 GLY B C 1
ATOM 5089 O O . GLY B 1 202 ? 26.147 47.772 98.989 1.00 52.10 204 GLY B O 1
ATOM 5090 N N . SER B 1 203 ? 26.619 46.033 100.338 1.00 55.97 205 SER B N 1
ATOM 5091 C CA . SER B 1 203 ? 26.726 46.871 101.528 1.00 55.46 205 SER B CA 1
ATOM 5092 C C . SER B 1 203 ? 27.877 47.861 101.402 1.00 55.51 205 SER B C 1
ATOM 5093 O O . SER B 1 203 ? 27.731 49.046 101.726 1.00 49.32 205 SER B O 1
ATOM 5096 N N . ILE B 1 204 ? 29.039 47.389 100.939 1.00 56.29 206 ILE B N 1
ATOM 5097 C CA . ILE B 1 204 ? 30.203 48.264 100.822 1.00 56.83 206 ILE B CA 1
ATOM 5098 C C . ILE B 1 204 ? 29.928 49.404 99.850 1.00 53.88 206 ILE B C 1
ATOM 5099 O O . ILE B 1 204 ? 30.267 50.563 100.122 1.00 55.20 206 ILE B O 1
ATOM 5104 N N . ILE B 1 205 ? 29.299 49.102 98.711 1.00 51.34 207 ILE B N 1
ATOM 5105 C CA . ILE B 1 205 ? 28.944 50.159 97.765 1.00 51.65 207 ILE B CA 1
ATOM 5106 C C . ILE B 1 205 ? 28.013 51.167 98.420 1.00 55.93 207 ILE B C 1
ATOM 5107 O O . ILE B 1 205 ? 28.173 52.383 98.257 1.00 53.79 207 ILE B O 1
ATOM 5112 N N . MET B 1 206 ? 27.027 50.677 99.177 1.00 59.29 208 MET B N 1
ATOM 5113 C CA . MET B 1 206 ? 26.042 51.568 99.779 1.00 56.44 208 MET B CA 1
ATOM 5114 C C . MET B 1 206 ? 26.675 52.503 100.803 1.00 56.46 208 MET B C 1
ATOM 5115 O O . MET B 1 206 ? 26.342 53.693 100.849 1.00 62.05 208 MET B O 1
ATOM 5120 N N . VAL B 1 207 ? 27.603 51.999 101.621 1.00 55.42 209 VAL B N 1
ATOM 5121 C CA . VAL B 1 207 ? 28.209 52.877 102.619 1.00 57.97 209 VAL B CA 1
ATOM 5122 C C . VAL B 1 207 ? 29.146 53.871 101.945 1.00 56.92 209 VAL B C 1
ATOM 5123 O O . VAL B 1 207 ? 29.235 55.032 102.365 1.00 59.10 209 VAL B O 1
ATOM 5127 N N . VAL B 1 208 ? 29.834 53.454 100.882 1.00 49.15 210 VAL B N 1
ATOM 5128 C CA . VAL B 1 208 ? 30.711 54.373 100.165 1.00 47.54 210 VAL B CA 1
ATOM 5129 C C . VAL B 1 208 ? 29.890 55.442 99.459 1.00 53.88 210 VAL B C 1
ATOM 5130 O O . VAL B 1 208 ? 30.193 56.638 99.547 1.00 66.08 210 VAL B O 1
ATOM 5134 N N . ALA B 1 209 ? 28.829 55.032 98.760 1.00 49.76 211 ALA B N 1
ATOM 5135 C CA . ALA B 1 209 ? 27.977 56.006 98.089 1.00 58.08 211 ALA B CA 1
ATOM 5136 C C . ALA B 1 209 ? 27.313 56.938 99.094 1.00 62.19 211 ALA B C 1
ATOM 5137 O O . ALA B 1 209 ? 27.148 58.136 98.831 1.00 57.72 211 ALA B O 1
ATOM 5139 N N . PHE B 1 210 ? 26.936 56.408 100.258 1.00 59.04 212 PHE B N 1
ATOM 5140 C CA . PHE B 1 210 ? 26.314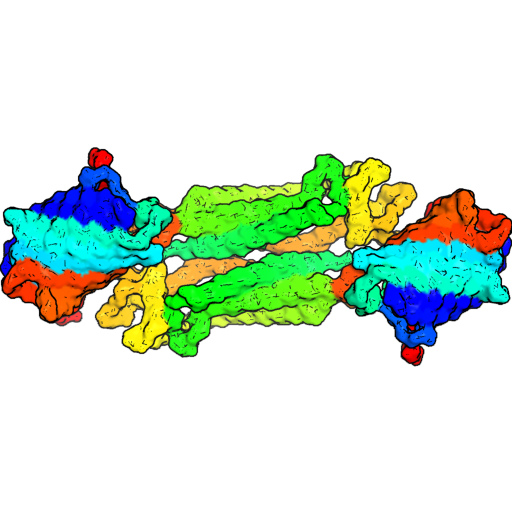 57.239 101.282 1.00 56.71 212 PHE B CA 1
ATOM 5141 C C . PHE B 1 210 ? 27.262 58.330 101.772 1.00 60.43 212 PHE B C 1
ATOM 5142 O O . PHE B 1 210 ? 26.876 59.500 101.874 1.00 57.42 212 PHE B O 1
ATOM 5150 N N . LEU B 1 211 ? 28.516 57.973 102.072 1.00 55.54 213 LEU B N 1
ATOM 5151 C CA . LEU B 1 211 ? 29.456 58.983 102.551 1.00 48.95 213 LEU B CA 1
ATOM 5152 C C . LEU B 1 211 ? 29.734 60.021 101.474 1.00 56.50 213 LEU B C 1
ATOM 5153 O O . LEU B 1 211 ? 29.838 61.218 101.765 1.00 62.45 213 LEU B O 1
ATOM 5158 N N . GLY B 1 212 ? 29.859 59.583 100.221 1.00 57.32 214 GLY B N 1
ATOM 5159 C CA . GLY B 1 212 ? 30.047 60.534 99.140 1.00 59.47 214 GLY B CA 1
ATOM 5160 C C . GLY B 1 212 ? 28.842 61.437 98.942 1.00 53.28 214 GLY B C 1
ATOM 5161 O O . GLY B 1 212 ? 28.992 62.649 98.770 1.00 46.68 214 GLY B O 1
ATOM 5162 N N . CYS B 1 213 ? 27.633 60.864 98.964 1.00 61.26 215 CYS B N 1
ATOM 5163 C CA . CYS B 1 213 ? 26.425 61.672 98.807 1.00 56.68 215 CYS B CA 1
ATOM 5164 C C . CYS B 1 213 ? 26.270 62.667 99.948 1.00 56.52 215 CYS B C 1
ATOM 5165 O O . CYS B 1 213 ? 26.161 63.876 99.721 1.00 63.36 215 CYS B O 1
ATOM 5168 N N . MET B 1 214 ? 26.246 62.177 101.189 1.00 55.63 216 MET B N 1
ATOM 5169 C CA . MET B 1 214 ? 26.079 63.087 102.317 1.00 58.06 216 MET B CA 1
ATOM 5170 C C . MET B 1 214 ? 27.251 64.051 102.425 1.00 62.06 216 MET B C 1
ATOM 5171 O O . MET B 1 214 ? 27.068 65.227 102.760 1.00 65.62 216 MET B O 1
ATOM 5176 N N . GLY B 1 215 ? 28.462 63.576 102.137 1.00 60.03 217 GLY B N 1
ATOM 5177 C CA . GLY B 1 215 ? 29.619 64.446 102.252 1.00 58.64 217 GLY B CA 1
ATOM 5178 C C . GLY B 1 215 ? 29.610 65.569 101.234 1.00 59.58 217 GLY B C 1
ATOM 5179 O O . GLY B 1 215 ? 29.855 66.730 101.573 1.00 64.92 217 GLY B O 1
ATOM 5180 N N . SER B 1 216 ? 29.302 65.243 99.976 1.00 59.21 218 SER B N 1
ATOM 5181 C CA . SER B 1 216 ? 29.380 66.238 98.909 1.00 58.96 218 SER B CA 1
ATOM 5182 C C . SER B 1 216 ? 28.274 67.280 99.032 1.00 64.18 218 SER B C 1
ATOM 5183 O O . SER B 1 216 ? 28.533 68.485 98.945 1.00 74.10 218 SER B O 1
ATOM 5186 N N . ILE B 1 217 ? 27.032 66.840 99.238 1.00 67.24 219 ILE B N 1
ATOM 5187 C CA . ILE B 1 217 ? 25.914 67.780 99.235 1.00 62.10 219 ILE B CA 1
ATOM 5188 C C . ILE B 1 217 ? 25.940 68.654 100.486 1.00 64.92 219 ILE B C 1
ATOM 5189 O O . ILE B 1 217 ? 25.480 69.803 100.457 1.00 72.01 219 ILE B O 1
ATOM 5194 N N . LYS B 1 218 ? 26.478 68.143 101.596 1.00 64.69 220 LYS B N 1
ATOM 5195 C CA . LYS B 1 218 ? 26.552 68.886 102.849 1.00 69.46 220 LYS B CA 1
ATOM 5196 C C . LYS B 1 218 ? 27.894 69.573 103.072 1.00 65.94 220 LYS B C 1
ATOM 5197 O O . LYS B 1 218 ? 28.045 70.282 104.072 1.00 71.34 220 LYS B O 1
ATOM 5203 N N . GLU B 1 219 ? 28.859 69.387 102.171 1.00 65.75 221 GLU B N 1
ATOM 5204 C CA . GLU B 1 219 ? 30.189 69.989 102.282 1.00 64.92 221 GLU B CA 1
ATOM 5205 C C . GLU B 1 219 ? 30.827 69.677 103.635 1.00 73.82 221 GLU B C 1
ATOM 5206 O O . GLU B 1 219 ? 31.352 70.552 104.325 1.00 82.30 221 GLU B O 1
ATOM 5212 N N . ASN B 1 220 ? 30.761 68.403 104.020 1.00 71.59 222 ASN B N 1
ATOM 5213 C CA . ASN B 1 220 ? 31.315 67.915 105.280 1.00 63.47 222 ASN B CA 1
ATOM 5214 C C . ASN B 1 220 ? 32.710 67.348 105.027 1.00 61.83 222 ASN B C 1
ATOM 5215 O O . ASN B 1 220 ? 32.849 66.262 104.455 1.00 67.58 222 ASN B O 1
ATOM 5220 N N . LYS B 1 221 ? 33.736 68.077 105.487 1.00 63.53 223 LYS B N 1
ATOM 5221 C CA . LYS B 1 221 ? 35.122 67.681 105.240 1.00 60.82 223 LYS B CA 1
ATOM 5222 C C . LYS B 1 221 ? 35.410 66.282 105.770 1.00 62.34 223 LYS B C 1
ATOM 5223 O O . LYS B 1 221 ? 36.083 65.486 105.103 1.00 70.27 223 LYS B O 1
ATOM 5229 N N . SER B 1 222 ? 34.914 65.964 106.971 1.00 49.85 224 SER B N 1
ATOM 5230 C CA . SER B 1 222 ? 35.206 64.664 107.571 1.00 62.24 224 SER B CA 1
ATOM 5231 C C . SER B 1 222 ? 34.564 63.523 106.790 1.00 64.14 224 SER B C 1
ATOM 5232 O O . SER B 1 222 ? 35.165 62.449 106.654 1.00 55.72 224 SER B O 1
ATOM 5235 N N . LEU B 1 223 ? 33.344 63.724 106.274 1.00 64.11 225 LEU B N 1
ATOM 5236 C CA . LEU B 1 223 ? 32.726 62.678 105.462 1.00 61.83 225 LEU B CA 1
ATOM 5237 C C . LEU B 1 223 ? 33.450 62.498 104.136 1.00 54.69 225 LEU B C 1
ATOM 5238 O O . LEU B 1 223 ? 33.594 61.367 103.658 1.00 52.52 225 LEU B O 1
ATOM 5243 N N . LEU B 1 224 ? 33.905 63.592 103.520 1.00 51.53 226 LEU B N 1
ATOM 5244 C CA . LEU B 1 224 ? 34.731 63.456 102.324 1.00 56.28 226 LEU B CA 1
ATOM 5245 C C . LEU B 1 224 ? 35.992 62.660 102.629 1.00 52.97 226 LEU B C 1
ATOM 5246 O O . LEU B 1 224 ? 36.377 61.767 101.865 1.00 53.78 226 LEU B O 1
ATOM 5251 N N . MET B 1 225 ? 36.639 62.959 103.758 1.00 54.05 227 MET B N 1
ATOM 5252 C CA . MET B 1 225 ? 37.876 62.275 104.108 1.00 56.00 227 MET B CA 1
ATOM 5253 C C . MET B 1 225 ? 37.610 60.807 104.420 1.00 57.77 227 MET B C 1
ATOM 5254 O O . MET B 1 225 ? 38.344 59.923 103.959 1.00 63.91 227 MET B O 1
ATOM 5259 N N . SER B 1 226 ? 36.559 60.526 105.199 1.00 52.50 228 SER B N 1
ATOM 5260 C CA . SER B 1 226 ? 36.156 59.142 105.443 1.00 50.27 228 SER B CA 1
ATOM 5261 C C . SER B 1 226 ? 35.866 58.433 104.125 1.00 56.94 228 SER B C 1
ATOM 5262 O O . SER B 1 226 ? 36.329 57.311 103.886 1.00 58.22 228 SER B O 1
ATOM 5265 N N . PHE B 1 227 ? 35.079 59.082 103.264 1.00 56.84 229 PHE B N 1
ATOM 5266 C CA . PHE B 1 227 ? 34.837 58.584 101.915 1.00 49.27 229 PHE B CA 1
ATOM 5267 C C . PHE B 1 227 ? 36.140 58.334 101.166 1.00 51.32 229 PHE B C 1
ATOM 5268 O O . PHE B 1 227 ? 36.293 57.310 100.494 1.00 55.77 229 PHE B O 1
ATOM 5276 N N . PHE B 1 228 ? 37.099 59.253 101.286 1.00 60.92 230 PHE B N 1
ATOM 5277 C CA . PHE B 1 228 ? 38.369 59.097 100.583 1.00 59.08 230 PHE B CA 1
ATOM 5278 C C . PHE B 1 228 ? 39.187 57.939 101.138 1.00 60.40 230 PHE B C 1
ATOM 5279 O O . PHE B 1 228 ? 39.629 57.063 100.384 1.00 64.15 230 PHE B O 1
ATOM 5287 N N . ILE B 1 229 ? 39.418 57.931 102.453 1.00 58.82 231 ILE B N 1
ATOM 5288 C CA . ILE B 1 229 ? 40.242 56.886 103.056 1.00 64.85 231 ILE B CA 1
ATOM 5289 C C . ILE B 1 229 ? 39.637 55.512 102.796 1.00 67.00 231 ILE B C 1
ATOM 5290 O O . ILE B 1 229 ? 40.353 54.548 102.500 1.00 65.77 231 ILE B O 1
ATOM 5295 N N . LEU B 1 230 ? 38.312 55.397 102.911 1.00 66.58 232 LEU B N 1
ATOM 5296 C CA . LEU B 1 230 ? 37.654 54.117 102.667 1.00 61.27 232 LEU B CA 1
ATOM 5297 C C . LEU B 1 230 ? 37.872 53.640 101.231 1.00 62.87 232 LEU B C 1
ATOM 5298 O O . LEU B 1 230 ? 38.196 52.469 101.003 1.00 62.14 232 LEU B O 1
ATOM 5303 N N . LEU B 1 231 ? 37.679 54.524 100.245 1.00 65.72 233 LEU B N 1
ATOM 5304 C CA . LEU B 1 231 ? 38.004 54.157 98.867 1.00 64.46 233 LEU B CA 1
ATOM 5305 C C . LEU B 1 231 ? 39.475 53.793 98.729 1.00 62.64 233 LEU B C 1
ATOM 5306 O O . LEU B 1 231 ? 39.825 52.859 97.997 1.00 60.67 233 LEU B O 1
ATOM 5311 N N . LEU B 1 232 ? 40.353 54.537 99.406 1.00 61.81 234 LEU B N 1
ATOM 5312 C CA . LEU B 1 232 ? 41.777 54.215 99.375 1.00 59.02 234 LEU B CA 1
ATOM 5313 C C . LEU B 1 232 ? 42.029 52.795 99.859 1.00 60.81 234 LEU B C 1
ATOM 5314 O O . LEU B 1 232 ? 42.817 52.055 99.258 1.00 56.47 234 LEU B O 1
ATOM 5319 N N . ILE B 1 233 ? 41.350 52.394 100.937 1.00 62.73 235 ILE B N 1
ATOM 5320 C CA . ILE B 1 233 ? 41.507 51.045 101.473 1.00 53.98 235 ILE B CA 1
ATOM 5321 C C . ILE B 1 233 ? 40.980 50.005 100.491 1.00 60.35 235 ILE B C 1
ATOM 5322 O O . ILE B 1 233 ? 41.639 48.991 100.223 1.00 59.71 235 ILE B O 1
ATOM 5327 N N . ILE B 1 234 ? 39.789 50.238 99.937 1.00 51.35 236 ILE B N 1
ATOM 5328 C CA . ILE B 1 234 ? 39.217 49.273 99.005 1.00 49.77 236 ILE B CA 1
ATOM 5329 C C . ILE B 1 234 ? 40.095 49.147 97.766 1.00 54.22 236 ILE B C 1
ATOM 5330 O O . ILE B 1 234 ? 40.345 48.040 97.277 1.00 51.09 236 ILE B O 1
ATOM 5335 N N . LEU B 1 235 ? 40.585 50.277 97.245 1.00 60.64 237 LEU B N 1
ATOM 5336 C CA . LEU B 1 235 ? 41.455 50.236 96.074 1.00 55.65 237 LEU B CA 1
ATOM 5337 C C . LEU B 1 235 ? 42.764 49.510 96.374 1.00 58.78 237 LEU B C 1
ATOM 5338 O O . LEU B 1 235 ? 43.259 48.749 95.534 1.00 59.11 237 LEU B O 1
ATOM 5343 N N . LEU B 1 236 ? 43.354 49.739 97.557 1.00 54.81 238 LEU B N 1
ATOM 5344 C CA . LEU B 1 236 ? 44.597 49.038 97.884 1.00 56.11 238 LEU B CA 1
ATOM 5345 C C . LEU B 1 236 ? 44.377 47.551 98.123 1.00 58.51 238 LEU B C 1
ATOM 5346 O O . LEU B 1 236 ? 45.187 46.728 97.680 1.00 61.29 238 LEU B O 1
ATOM 5351 N N . ALA B 1 237 ? 43.312 47.178 98.835 1.00 50.02 239 ALA B N 1
ATOM 5352 C CA . ALA B 1 237 ? 43.031 45.754 98.997 1.00 44.70 239 ALA B CA 1
ATOM 5353 C C . ALA B 1 237 ? 42.817 45.112 97.637 1.00 50.38 239 ALA B C 1
ATOM 5354 O O . ALA B 1 237 ? 43.176 43.952 97.409 1.00 56.09 239 ALA B O 1
ATOM 5356 N N . GLU B 1 238 ? 42.242 45.882 96.722 1.00 57.26 240 GLU B N 1
ATOM 5357 C CA . GLU B 1 238 ? 41.942 45.437 95.370 1.00 54.90 240 GLU B CA 1
ATOM 5358 C C . GLU B 1 238 ? 43.217 45.123 94.583 1.00 57.63 240 GLU B C 1
ATOM 5359 O O . GLU B 1 238 ? 43.357 44.031 94.019 1.00 69.88 240 GLU B O 1
ATOM 5365 N N . VAL B 1 239 ? 44.169 46.059 94.545 1.00 55.92 241 VAL B N 1
ATOM 5366 C CA . VAL B 1 239 ? 45.434 45.787 93.860 1.00 58.42 241 VAL B CA 1
ATOM 5367 C C . VAL B 1 239 ? 46.235 44.727 94.612 1.00 64.03 241 VAL B C 1
ATOM 5368 O O . VAL B 1 239 ? 46.893 43.880 93.996 1.00 67.62 241 VAL B O 1
ATOM 5372 N N . THR B 1 240 ? 46.209 44.767 95.949 1.00 60.29 242 THR B N 1
ATOM 5373 C CA . THR B 1 240 ? 46.880 43.741 96.744 1.00 57.65 242 THR B CA 1
ATOM 5374 C C . THR B 1 240 ? 46.399 42.356 96.345 1.00 60.15 242 THR B C 1
ATOM 5375 O O . THR B 1 240 ? 47.199 41.442 96.119 1.00 62.45 242 THR B O 1
ATOM 5379 N N . LEU B 1 241 ? 45.080 42.184 96.279 1.00 60.78 243 LEU B N 1
ATOM 5380 C CA . LEU B 1 241 ? 44.505 40.934 95.803 1.00 52.42 243 LEU B CA 1
ATOM 5381 C C . LEU B 1 241 ? 45.040 40.573 94.425 1.00 58.50 243 LEU B C 1
ATOM 5382 O O . LEU B 1 241 ? 45.373 39.412 94.163 1.00 70.11 243 LEU B O 1
ATOM 5387 N N . ALA B 1 242 ? 45.124 41.559 93.531 1.00 63.46 244 ALA B N 1
ATOM 5388 C CA . ALA B 1 242 ? 45.566 41.299 92.164 1.00 65.65 244 ALA B CA 1
ATOM 5389 C C . ALA B 1 242 ? 46.983 40.740 92.131 1.00 64.53 244 ALA B C 1
ATOM 5390 O O . ALA B 1 242 ? 47.251 39.742 91.449 1.00 63.20 244 ALA B O 1
ATOM 5392 N N . ILE B 1 243 ? 47.908 41.365 92.867 1.00 62.41 245 ILE B N 1
ATOM 5393 C CA . ILE B 1 243 ? 49.287 40.888 92.845 1.00 64.07 245 ILE B CA 1
ATOM 5394 C C . ILE B 1 243 ? 49.397 39.529 93.531 1.00 67.39 245 ILE B C 1
ATOM 5395 O O . ILE B 1 243 ? 50.055 38.616 93.016 1.00 68.24 245 ILE B O 1
ATOM 5400 N N . LEU B 1 244 ? 48.751 39.362 94.690 1.00 64.41 246 LEU B N 1
ATOM 5401 C CA . LEU B 1 244 ? 48.795 38.074 95.375 1.00 55.13 246 LEU B CA 1
ATOM 5402 C C . LEU B 1 244 ? 48.187 36.970 94.516 1.00 63.31 246 LEU B C 1
ATOM 5403 O O . LEU B 1 244 ? 48.657 35.825 94.545 1.00 57.16 246 LEU B O 1
ATOM 5408 N N . LEU B 1 245 ? 47.139 37.287 93.748 1.00 65.47 247 LEU B N 1
ATOM 5409 C CA . LEU B 1 245 ? 46.560 36.273 92.871 1.00 65.01 247 LEU B CA 1
ATOM 5410 C C . LEU B 1 245 ? 47.578 35.736 91.882 1.00 69.22 247 LEU B C 1
ATOM 5411 O O . LEU B 1 245 ? 47.601 34.534 91.611 1.00 75.13 247 LEU B O 1
ATOM 5416 N N . PHE B 1 246 ? 48.397 36.602 91.298 1.00 64.58 248 PHE B N 1
ATOM 5417 C CA . PHE B 1 246 ? 49.298 36.105 90.271 1.00 73.40 248 PHE B CA 1
ATOM 5418 C C . PHE B 1 246 ? 50.674 35.711 90.789 1.00 76.85 248 PHE B C 1
ATOM 5419 O O . PHE B 1 246 ? 51.326 34.859 90.171 1.00 93.04 248 PHE B O 1
ATOM 5427 N N . VAL B 1 247 ? 51.147 36.287 91.895 1.00 68.35 249 VAL B N 1
ATOM 5428 C CA . VAL B 1 247 ? 52.402 35.777 92.438 1.00 65.54 249 VAL B CA 1
ATOM 5429 C C . VAL B 1 247 ? 52.167 34.426 93.100 1.00 69.70 249 VAL B C 1
ATOM 5430 O O . VAL B 1 247 ? 53.055 33.564 93.099 1.00 73.18 249 VAL B O 1
ATOM 5434 N N . TYR B 1 248 ? 50.972 34.204 93.652 1.00 70.76 250 TYR B N 1
ATOM 5435 C CA . TYR B 1 248 ? 50.634 32.938 94.286 1.00 66.32 250 TYR B CA 1
ATOM 5436 C C . TYR B 1 248 ? 49.531 32.210 93.521 1.00 60.92 250 TYR B C 1
ATOM 5437 O O . TYR B 1 248 ? 48.737 31.476 94.115 1.00 50.23 250 TYR B O 1
ATOM 5446 N N . GLU B 1 249 ? 49.476 32.401 92.200 1.00 62.94 251 GLU B N 1
ATOM 5447 C CA . GLU B 1 249 ? 48.495 31.696 91.380 1.00 73.79 251 GLU B CA 1
ATOM 5448 C C . GLU B 1 249 ? 48.609 30.203 91.586 1.00 79.56 251 GLU B C 1
ATOM 5449 O O . GLU B 1 249 ? 47.611 29.494 91.765 1.00 78.45 251 GLU B O 1
ATOM 5455 N N . GLN B 1 250 ? 49.842 29.734 91.597 1.00 79.93 252 GLN B N 1
ATOM 5456 C CA . GLN B 1 250 ? 50.182 28.332 91.645 1.00 75.11 252 GLN B CA 1
ATOM 5457 C C . GLN B 1 250 ? 49.977 27.770 93.057 1.00 70.24 252 GLN B C 1
ATOM 5458 O O . GLN B 1 250 ? 49.563 26.614 93.227 1.00 67.42 252 GLN B O 1
ATOM 5464 N N . LYS B 1 251 ? 50.248 28.587 94.082 1.00 84.57 253 LYS B N 1
ATOM 5465 C CA . LYS B 1 251 ? 50.080 28.183 95.476 1.00 72.83 253 LYS B CA 1
ATOM 5466 C C . LYS B 1 251 ? 48.632 28.195 95.965 1.00 67.47 253 LYS B C 1
ATOM 5467 O O . LYS B 1 251 ? 48.282 27.382 96.823 1.00 73.63 253 LYS B O 1
ATOM 5473 N N . LEU B 1 252 ? 47.781 29.101 95.480 1.00 73.52 254 LEU B N 1
ATOM 5474 C CA . LEU B 1 252 ? 46.398 29.094 95.950 1.00 72.72 254 LEU B CA 1
ATOM 5475 C C . LEU B 1 252 ? 45.498 28.172 95.134 1.00 73.30 254 LEU B C 1
ATOM 5476 O O . LEU B 1 252 ? 44.336 27.965 95.513 1.00 59.31 254 LEU B O 1
ATOM 5481 N N . ASN B 1 253 ? 45.994 27.645 94.014 1.00 80.18 255 ASN B N 1
ATOM 5482 C CA . ASN B 1 253 ? 45.270 26.606 93.292 1.00 66.38 255 ASN B CA 1
ATOM 5483 C C . ASN B 1 253 ? 45.137 25.347 94.142 1.00 71.80 255 ASN B C 1
ATOM 5484 O O . ASN B 1 253 ? 44.042 24.787 94.274 1.00 66.12 255 ASN B O 1
ATOM 5489 N N . GLU B 1 254 ? 46.249 24.887 94.731 1.00 73.29 256 GLU B N 1
ATOM 5490 C CA . GLU B 1 254 ? 46.183 23.716 95.600 1.00 60.81 256 GLU B CA 1
ATOM 5491 C C . GLU B 1 254 ? 45.209 23.957 96.742 1.00 59.27 256 GLU B C 1
ATOM 5492 O O . GLU B 1 254 ? 44.399 23.084 97.079 1.00 70.94 256 GLU B O 1
ATOM 5498 N N . TYR B 1 255 ? 45.295 25.142 97.354 1.00 50.24 257 TYR B N 1
ATOM 5499 C CA . TYR B 1 255 ? 44.537 25.447 98.562 1.00 59.45 257 TYR B CA 1
ATOM 5500 C C . TYR B 1 255 ? 43.041 25.231 98.372 1.00 49.98 257 TYR B C 1
ATOM 5501 O O . TYR B 1 255 ? 42.405 24.507 99.147 1.00 47.79 257 TYR B O 1
ATOM 5510 N N . VAL B 1 256 ? 42.459 25.834 97.333 1.00 49.08 258 VAL B N 1
ATOM 5511 C CA . VAL B 1 256 ? 41.028 25.643 97.126 1.00 50.45 258 VAL B CA 1
ATOM 5512 C C . VAL B 1 256 ? 40.755 24.234 96.620 1.00 51.53 258 VAL B C 1
ATOM 5513 O O . VAL B 1 256 ? 39.699 23.659 96.912 1.00 59.89 258 VAL B O 1
ATOM 5517 N N . ALA B 1 257 ? 41.696 23.646 95.874 1.00 46.27 259 ALA B N 1
ATOM 5518 C CA . ALA B 1 257 ? 41.534 22.261 95.444 1.00 38.64 259 ALA B CA 1
ATOM 5519 C C . ALA B 1 257 ? 41.555 21.320 96.639 1.00 58.70 259 ALA B C 1
ATOM 5520 O O . ALA B 1 257 ? 40.782 20.356 96.692 1.00 67.30 259 ALA B O 1
ATOM 5522 N N . LYS B 1 258 ? 42.443 21.580 97.602 1.00 57.69 260 LYS B N 1
ATOM 5523 C CA . LYS B 1 258 ? 42.414 20.833 98.852 1.00 56.91 260 LYS B CA 1
ATOM 5524 C C . LYS B 1 258 ? 41.086 21.041 99.570 1.00 55.78 260 LYS B C 1
ATOM 5525 O O . LYS B 1 258 ? 40.479 20.084 100.065 1.00 61.84 260 LYS B O 1
ATOM 5531 N N . GLY B 1 259 ? 40.615 22.288 99.629 1.00 52.67 261 GLY B N 1
ATOM 5532 C CA . GLY B 1 259 ? 39.347 22.560 100.286 1.00 60.86 261 GLY B CA 1
ATOM 5533 C C . GLY B 1 259 ? 38.178 21.883 99.598 1.00 61.17 261 GLY B C 1
ATOM 5534 O O . GLY B 1 259 ? 37.250 21.406 100.256 1.00 70.30 261 GLY B O 1
ATOM 5535 N N . LEU B 1 260 ? 38.207 21.832 98.265 1.00 56.12 262 LEU B N 1
ATOM 5536 C CA . LEU B 1 260 ? 37.133 21.181 97.522 1.00 52.87 262 LEU B CA 1
ATOM 5537 C C . LEU B 1 260 ? 37.131 19.670 97.737 1.00 64.62 262 LEU B C 1
ATOM 5538 O O . LEU B 1 260 ? 36.063 19.064 97.881 1.00 66.00 262 LEU B O 1
ATOM 5543 N N . THR B 1 261 ? 38.312 19.042 97.747 1.00 58.73 263 THR B N 1
ATOM 5544 C CA . THR B 1 261 ? 38.379 17.609 98.027 1.00 61.67 263 THR B CA 1
ATOM 5545 C C . THR B 1 261 ? 37.881 17.291 99.434 1.00 71.58 263 THR B C 1
ATOM 5546 O O . THR B 1 261 ? 37.283 16.231 99.659 1.00 74.14 263 THR B O 1
ATOM 5550 N N . ASP B 1 262 ? 38.150 18.169 100.405 1.00 73.94 264 ASP B N 1
ATOM 5551 C CA . ASP B 1 262 ? 37.575 17.958 101.730 1.00 68.15 264 ASP B CA 1
ATOM 5552 C C . ASP B 1 262 ? 36.058 18.056 101.675 1.00 66.51 264 ASP B C 1
ATOM 5553 O O . ASP B 1 262 ? 35.352 17.295 102.346 1.00 75.25 264 ASP B O 1
ATOM 5558 N N . SER B 1 263 ? 35.540 18.995 100.879 1.00 63.18 265 SER B N 1
ATOM 5559 C CA . SER B 1 263 ? 34.095 19.148 100.756 1.00 66.79 265 SER B CA 1
ATOM 5560 C C . SER B 1 263 ? 33.463 17.928 100.100 1.00 62.41 265 SER B C 1
ATOM 5561 O O . SER B 1 263 ? 32.359 17.519 100.474 1.00 67.13 265 SER B O 1
ATOM 5564 N N . ILE B 1 264 ? 34.141 17.340 99.110 1.00 65.47 266 ILE B N 1
ATOM 5565 C CA . ILE B 1 264 ? 33.575 16.196 98.401 1.00 59.76 266 ILE B CA 1
ATOM 5566 C C . ILE B 1 264 ? 33.557 14.964 99.298 1.00 60.92 266 ILE B C 1
ATOM 5567 O O . ILE B 1 264 ? 32.815 14.012 99.034 1.00 56.45 266 ILE B O 1
ATOM 5572 N N . HIS B 1 265 ? 34.364 14.969 100.364 1.00 60.95 267 HIS B N 1
ATOM 5573 C CA . HIS B 1 265 ? 34.346 13.897 101.352 1.00 56.16 267 HIS B CA 1
ATOM 5574 C C . HIS B 1 265 ? 33.040 13.882 102.143 1.00 69.99 267 HIS B C 1
ATOM 5575 O O . HIS B 1 265 ? 32.637 12.829 102.656 1.00 66.55 267 HIS B O 1
ATOM 5582 N N . ARG B 1 266 ? 32.375 15.034 102.252 1.00 69.59 268 ARG B N 1
ATOM 5583 C CA . ARG B 1 266 ? 31.208 15.243 103.104 1.00 51.84 268 ARG B CA 1
ATOM 5584 C C . ARG B 1 266 ? 29.876 14.976 102.414 1.00 48.84 268 ARG B C 1
ATOM 5585 O O . ARG B 1 266 ? 28.832 15.158 103.046 1.00 62.12 268 ARG B O 1
ATOM 5593 N N . TYR B 1 267 ? 29.879 14.554 101.149 1.00 42.60 269 TYR B N 1
ATOM 5594 C CA . TYR B 1 267 ? 28.657 14.606 100.350 1.00 50.95 269 TYR B CA 1
ATOM 5595 C C . TYR B 1 267 ? 27.508 13.825 100.992 1.00 54.42 269 TYR B C 1
ATOM 5596 O O . TYR B 1 267 ? 26.387 14.335 101.103 1.00 55.90 269 TYR B O 1
ATOM 5605 N N . HIS B 1 268 ? 27.767 12.607 101.463 1.00 48.97 270 HIS B N 1
ATOM 5606 C CA . HIS B 1 268 ? 26.682 11.780 101.987 1.00 53.71 270 HIS B CA 1
ATOM 5607 C C . HIS B 1 268 ? 26.399 11.989 103.468 1.00 55.66 270 HIS B C 1
ATOM 5608 O O . HIS B 1 268 ? 25.578 11.255 104.025 1.00 58.20 270 HIS B O 1
ATOM 5615 N N . SER B 1 269 ? 27.052 12.948 104.125 1.00 50.90 271 SER B N 1
ATOM 5616 C CA . SER B 1 269 ? 26.836 13.164 105.548 1.00 53.47 271 SER B CA 1
ATOM 5617 C C . SER B 1 269 ? 26.445 14.587 105.909 1.00 64.43 271 SER B C 1
ATOM 5618 O O . SER B 1 269 ? 25.915 14.802 107.003 1.00 75.06 271 SER B O 1
ATOM 5621 N N . ASP B 1 270 ? 26.685 15.555 105.034 1.00 65.31 272 ASP B N 1
ATOM 5622 C CA . ASP B 1 270 ? 26.371 16.957 105.276 1.00 60.53 272 ASP B CA 1
ATOM 5623 C C . ASP B 1 270 ? 25.429 17.425 104.175 1.00 68.10 272 ASP B C 1
ATOM 5624 O O . ASP B 1 270 ? 25.813 17.467 103.002 1.00 72.16 272 ASP B O 1
ATOM 5629 N N . ASN B 1 271 ? 24.192 17.753 104.554 1.00 71.87 273 ASN B N 1
ATOM 5630 C CA . ASN B 1 271 ? 23.208 18.205 103.576 1.00 61.24 273 ASN B CA 1
ATOM 5631 C C . ASN B 1 271 ? 23.579 19.535 102.934 1.00 65.79 273 ASN B C 1
ATOM 5632 O O . ASN B 1 271 ? 23.210 19.779 101.779 1.00 64.27 273 ASN B O 1
ATOM 5637 N N . SER B 1 272 ? 24.292 20.408 103.648 1.00 64.03 274 SER B N 1
ATOM 5638 C CA . SER B 1 272 ? 24.643 21.697 103.060 1.00 53.59 274 SER B CA 1
ATOM 5639 C C . SER B 1 272 ? 25.667 21.529 101.946 1.00 58.85 274 SER B C 1
ATOM 5640 O O . SER B 1 272 ? 25.528 22.132 100.875 1.00 60.50 274 SER B O 1
ATOM 5643 N N . THR B 1 273 ? 26.703 20.716 102.175 1.00 63.30 275 THR B N 1
ATOM 5644 C CA . THR B 1 273 ? 27.675 20.463 101.116 1.00 66.23 275 THR B CA 1
ATOM 5645 C C . THR B 1 273 ? 27.064 19.673 99.962 1.00 55.56 275 THR B C 1
ATOM 5646 O O . THR B 1 273 ? 27.459 19.870 98.807 1.00 55.00 275 THR B O 1
ATOM 5650 N N . LYS B 1 274 ? 26.118 18.774 100.245 1.00 53.91 276 LYS B N 1
ATOM 5651 C CA . LYS B 1 274 ? 25.420 18.084 99.163 1.00 48.10 276 LYS B CA 1
ATOM 5652 C C . LYS B 1 274 ? 24.614 19.062 98.314 1.00 52.78 276 LYS B C 1
ATOM 5653 O O . LYS B 1 274 ? 24.673 19.025 97.079 1.00 50.18 276 LYS B O 1
ATOM 5659 N N . ALA B 1 275 ? 23.860 19.956 98.963 1.00 58.59 277 ALA B N 1
ATOM 5660 C CA . ALA B 1 275 ? 23.079 20.941 98.221 1.00 60.73 277 ALA B CA 1
ATOM 5661 C C . ALA B 1 275 ? 23.977 21.845 97.386 1.00 57.89 277 ALA B C 1
ATOM 5662 O O . ALA B 1 275 ? 23.585 22.273 96.292 1.00 52.65 277 ALA B O 1
ATOM 5664 N N . ALA B 1 276 ? 25.176 22.149 97.888 1.00 48.35 278 ALA B N 1
ATOM 5665 C CA . ALA B 1 276 ? 26.117 22.975 97.140 1.00 47.27 278 ALA B CA 1
ATOM 5666 C C . ALA B 1 276 ? 26.591 22.269 95.874 1.00 51.71 278 ALA B C 1
ATOM 5667 O O . ALA B 1 276 ? 26.560 22.849 94.780 1.00 44.59 278 ALA B O 1
ATOM 5669 N N . TRP B 1 277 ? 27.051 21.018 96.005 1.00 49.76 279 TRP B N 1
ATOM 5670 C CA . TRP B 1 277 ? 27.524 20.273 94.839 1.00 39.65 279 TRP B CA 1
ATOM 5671 C C . TRP B 1 277 ? 26.407 20.010 93.838 1.00 49.31 279 TRP B C 1
ATOM 5672 O O . TRP B 1 277 ? 26.633 20.068 92.622 1.00 47.65 279 TRP B O 1
ATOM 5683 N N . ASP B 1 278 ? 25.202 19.700 94.323 1.00 52.87 280 ASP B N 1
ATOM 5684 C CA . ASP B 1 278 ? 24.100 19.402 93.415 1.00 47.66 280 ASP B CA 1
ATOM 5685 C C . ASP B 1 278 ? 23.698 20.635 92.613 1.00 53.30 280 ASP B C 1
ATOM 5686 O O . ASP B 1 278 ? 23.486 20.556 91.398 1.00 54.61 280 ASP B O 1
ATOM 5691 N N . SER B 1 279 ? 23.581 21.786 93.279 1.00 43.66 281 SER B N 1
ATOM 5692 C CA . SER B 1 279 ? 23.200 23.000 92.567 1.00 45.16 281 SER B CA 1
ATOM 5693 C C . SER B 1 279 ? 24.291 23.449 91.599 1.00 46.12 281 SER B C 1
ATOM 5694 O O . SER B 1 279 ? 23.991 23.845 90.468 1.00 54.05 281 SER B O 1
ATOM 5697 N N . ILE B 1 280 ? 25.560 23.395 92.016 1.00 45.58 282 ILE B N 1
ATOM 5698 C CA . ILE B 1 280 ? 26.652 23.811 91.133 1.00 36.34 282 ILE B CA 1
ATOM 5699 C C . ILE B 1 280 ? 26.750 22.899 89.919 1.00 39.23 282 ILE B C 1
ATOM 5700 O O . ILE B 1 280 ? 26.801 23.365 88.774 1.00 41.03 282 ILE B O 1
ATOM 5705 N N . GLN B 1 281 ? 26.805 21.586 90.154 1.00 45.93 283 GLN B N 1
ATOM 5706 C CA . GLN B 1 281 ? 26.952 20.637 89.054 1.00 47.36 283 GLN B CA 1
ATOM 5707 C C . GLN B 1 281 ? 25.798 20.754 88.070 1.00 47.88 283 GLN B C 1
ATOM 5708 O O . GLN B 1 281 ? 26.004 20.763 86.851 1.00 44.74 283 GLN B O 1
ATOM 5714 N N . SER B 1 282 ? 24.571 20.830 88.586 1.00 54.49 284 SER B N 1
ATOM 5715 C CA . SER B 1 282 ? 23.405 20.948 87.722 1.00 50.66 284 SER B CA 1
ATOM 5716 C C . SER B 1 282 ? 23.362 22.284 86.987 1.00 47.94 284 SER B C 1
ATOM 5717 O O . SER B 1 282 ? 22.766 22.371 85.908 1.00 60.10 284 SER B O 1
ATOM 5720 N N . PHE B 1 283 ? 23.981 23.329 87.542 1.00 52.86 285 PHE B N 1
ATOM 5721 C CA . PHE B 1 283 ? 23.950 24.637 86.894 1.00 47.22 285 PHE B CA 1
ATOM 5722 C C . PHE B 1 283 ? 25.029 24.770 85.826 1.00 52.21 285 PHE B C 1
ATOM 5723 O O . PHE B 1 283 ? 24.732 25.117 84.677 1.00 56.33 285 PHE B O 1
ATOM 5731 N N . LEU B 1 284 ? 26.282 24.485 86.179 1.00 54.21 286 LEU B N 1
ATOM 5732 C CA . LEU B 1 284 ? 27.386 24.606 85.233 1.00 50.58 286 LEU B CA 1
ATOM 5733 C C . LEU B 1 284 ? 27.538 23.384 84.339 1.00 60.26 286 LEU B C 1
ATOM 5734 O O . LEU B 1 284 ? 28.382 23.401 83.435 1.00 59.57 286 LEU B O 1
ATOM 5739 N N . GLN B 1 285 ? 26.737 22.341 84.562 1.00 60.07 287 GLN B N 1
ATOM 5740 C CA . GLN B 1 285 ? 26.776 21.122 83.758 1.00 54.62 287 GLN B CA 1
ATOM 5741 C C . GLN B 1 285 ? 28.179 20.508 83.774 1.00 51.96 287 GLN B C 1
ATOM 5742 O O . GLN B 1 285 ? 28.841 20.337 82.746 1.00 43.36 287 GLN B O 1
ATOM 5748 N N . CYS B 1 286 ? 28.623 20.199 84.991 1.00 54.67 288 CYS B N 1
ATOM 5749 C CA . CYS B 1 286 ? 29.931 19.622 85.270 1.00 50.99 288 CYS B CA 1
ATOM 5750 C C . CYS B 1 286 ? 29.769 18.562 86.353 1.00 45.78 288 CYS B C 1
ATOM 5751 O O . CYS B 1 286 ? 28.680 18.394 86.910 1.00 52.02 288 CYS B O 1
ATOM 5754 N N . CYS B 1 287 ? 30.855 17.834 86.677 1.00 49.02 289 CYS B N 1
ATOM 5755 C CA . CYS B 1 287 ? 30.624 16.722 87.595 1.00 55.03 289 CYS B CA 1
ATOM 5756 C C . CYS B 1 287 ? 31.725 16.515 88.646 1.00 50.32 289 CYS B C 1
ATOM 5757 O O . CYS B 1 287 ? 31.930 15.387 89.107 1.00 73.00 289 CYS B O 1
ATOM 5760 N N . GLY B 1 288 ? 32.437 17.545 89.062 1.00 52.94 290 GLY B N 1
ATOM 5761 C CA . GLY B 1 288 ? 33.412 17.324 90.117 1.00 45.09 290 GLY B CA 1
ATOM 5762 C C . GLY B 1 288 ? 34.567 18.298 90.016 1.00 49.97 290 GLY B C 1
ATOM 5763 O O . GLY B 1 288 ? 34.466 19.332 89.372 1.00 48.12 290 GLY B O 1
ATOM 5764 N N . ILE B 1 289 ? 35.679 17.935 90.654 1.00 48.30 291 ILE B N 1
ATOM 5765 C CA . ILE B 1 289 ? 36.856 18.796 90.609 1.00 44.15 291 ILE B CA 1
ATOM 5766 C C . ILE B 1 289 ? 37.442 18.805 89.205 1.00 53.04 291 ILE B C 1
ATOM 5767 O O . ILE B 1 289 ? 37.593 19.861 88.579 1.00 55.44 291 ILE B O 1
ATOM 5772 N N . ALA B 1 290 ? 37.767 17.620 88.682 1.00 44.63 292 ALA B N 1
ATOM 5773 C CA . ALA B 1 290 ? 38.296 17.500 87.333 1.00 49.96 292 ALA B CA 1
ATOM 5774 C C . ALA B 1 290 ? 37.539 16.503 86.473 1.00 53.47 292 ALA B C 1
ATOM 5775 O O . ALA B 1 290 ? 37.923 16.296 85.317 1.00 64.86 292 ALA B O 1
ATOM 5777 N N . GLY B 1 291 ? 36.488 15.886 86.988 1.00 54.03 293 GLY B N 1
ATOM 5778 C CA . GLY B 1 291 ? 35.737 14.928 86.207 1.00 56.30 293 GLY B CA 1
ATOM 5779 C C . GLY B 1 291 ? 34.950 14.003 87.113 1.00 53.14 293 GLY B C 1
ATOM 5780 O O . GLY B 1 291 ? 34.935 14.156 88.334 1.00 50.06 293 GLY B O 1
ATOM 5781 N N . THR B 1 292 ? 34.316 13.018 86.477 1.00 56.12 294 THR B N 1
ATOM 5782 C CA . THR B 1 292 ? 33.476 12.072 87.196 1.00 58.62 294 THR B CA 1
ATOM 5783 C C . THR B 1 292 ? 34.282 11.076 88.017 1.00 61.65 294 THR B C 1
ATOM 5784 O O . THR B 1 292 ? 33.689 10.334 88.809 1.00 62.17 294 THR B O 1
ATOM 5788 N N . SER B 1 293 ? 35.607 11.038 87.852 1.00 61.77 295 SER B N 1
ATOM 5789 C CA . SER B 1 293 ? 36.426 10.103 88.613 1.00 49.56 295 SER B CA 1
ATOM 5790 C C . SER B 1 293 ? 36.563 10.516 90.066 1.00 55.51 295 SER B C 1
ATOM 5791 O O . SER B 1 293 ? 36.976 9.695 90.892 1.00 62.07 295 SER B O 1
ATOM 5794 N N . ASP B 1 294 ? 36.213 11.763 90.389 1.00 59.08 296 ASP B N 1
ATOM 5795 C CA . ASP B 1 294 ? 36.250 12.223 91.770 1.00 60.05 296 ASP B CA 1
ATOM 5796 C C . ASP B 1 294 ? 35.212 11.503 92.619 1.00 58.01 296 ASP B C 1
ATOM 5797 O O . ASP B 1 294 ? 35.437 11.270 93.813 1.00 62.26 296 ASP B O 1
ATOM 5802 N N . TRP B 1 295 ? 34.074 11.147 92.022 1.00 54.53 297 TRP B N 1
ATOM 5803 C CA . TRP B 1 295 ? 33.050 10.349 92.691 1.00 50.56 297 TRP B CA 1
ATOM 5804 C C . TRP B 1 295 ? 33.457 8.895 92.489 1.00 55.71 297 TRP B C 1
ATOM 5805 O O . TRP B 1 295 ? 33.126 8.265 91.481 1.00 57.20 297 TRP B O 1
ATOM 5816 N N . THR B 1 296 ? 34.191 8.354 93.463 1.00 45.90 298 THR B N 1
ATOM 5817 C CA . THR B 1 296 ? 34.771 7.027 93.292 1.00 51.97 298 THR B CA 1
ATOM 5818 C C . THR B 1 296 ? 33.714 5.930 93.283 1.00 59.51 298 THR B C 1
ATOM 5819 O O . THR B 1 296 ? 33.951 4.855 92.720 1.00 69.24 298 THR B O 1
ATOM 5823 N N . SER B 1 297 ? 32.557 6.166 93.899 1.00 63.05 299 SER B N 1
ATOM 5824 C CA . SER B 1 297 ? 31.467 5.197 93.910 1.00 52.76 299 SER B CA 1
ATOM 5825 C C . SER B 1 297 ? 30.399 5.494 92.868 1.00 58.54 299 SER B C 1
ATOM 5826 O O . SER B 1 297 ? 29.374 4.806 92.842 1.00 74.03 299 SER B O 1
ATOM 5829 N N . GLY B 1 298 ? 30.606 6.499 92.020 1.00 60.53 300 GLY B N 1
ATOM 5830 C CA . GLY B 1 298 ? 29.622 6.891 91.040 1.00 51.55 300 GLY B CA 1
ATOM 5831 C C . GLY B 1 298 ? 29.113 8.301 91.256 1.00 61.84 300 GLY B C 1
ATOM 5832 O O . GLY B 1 298 ? 28.841 8.731 92.383 1.00 71.15 300 GLY B O 1
ATOM 5833 N N . PRO B 1 299 ? 28.974 9.054 90.165 1.00 64.30 301 PRO B N 1
ATOM 5834 C CA . PRO B 1 299 ? 28.538 10.441 90.272 1.00 56.55 301 PRO B CA 1
ATOM 5835 C C . PRO B 1 299 ? 27.062 10.531 90.711 1.00 58.64 301 PRO B C 1
ATOM 5836 O O . PRO B 1 299 ? 26.275 9.628 90.411 1.00 60.88 301 PRO B O 1
ATOM 5840 N N . PRO B 1 300 ? 26.699 11.597 91.410 1.00 56.09 302 PRO B N 1
ATOM 5841 C CA . PRO B 1 300 ? 25.289 11.769 91.794 1.00 54.48 302 PRO B CA 1
ATOM 5842 C C . PRO B 1 300 ? 24.417 12.029 90.576 1.00 59.62 302 PRO B C 1
ATOM 5843 O O . PRO B 1 300 ? 24.894 12.259 89.462 1.00 60.20 302 PRO B O 1
ATOM 5847 N N . ALA B 1 301 ? 23.102 11.993 90.812 1.00 62.54 303 ALA B N 1
ATOM 5848 C CA . ALA B 1 301 ? 22.152 12.225 89.729 1.00 52.54 303 ALA B CA 1
ATOM 5849 C C . ALA B 1 301 ? 22.325 13.620 89.143 1.00 52.69 303 ALA B C 1
ATOM 5850 O O . ALA B 1 301 ? 22.226 13.809 87.926 1.00 54.75 303 ALA B O 1
ATOM 5852 N N . SER B 1 302 ? 22.595 14.610 89.992 1.00 45.79 304 SER B N 1
ATOM 5853 C CA . SER B 1 302 ? 22.791 15.986 89.541 1.00 60.84 304 SER B CA 1
ATOM 5854 C C . SER B 1 302 ? 24.183 16.169 88.924 1.00 53.70 304 SER B C 1
ATOM 5855 O O . SER B 1 302 ? 24.990 16.992 89.352 1.00 63.51 304 SER B O 1
ATOM 5858 N N . CYS B 1 303 ? 24.448 15.361 87.892 1.00 50.51 305 CYS B N 1
ATOM 5859 C CA . CYS B 1 303 ? 25.643 15.383 87.042 1.00 46.90 305 CYS B CA 1
ATOM 5860 C C . CYS B 1 303 ? 25.234 15.071 85.611 1.00 57.75 305 CYS B C 1
ATOM 5861 O O . CYS B 1 303 ? 24.394 14.184 85.388 1.00 70.81 305 CYS B O 1
ATOM 5864 N N . PRO B 1 304 ? 25.791 15.780 84.632 1.00 55.55 306 PRO B N 1
ATOM 5865 C CA . PRO B 1 304 ? 25.567 15.404 83.231 1.00 60.51 306 PRO B CA 1
ATOM 5866 C C . PRO B 1 304 ? 26.034 13.979 82.967 1.00 68.25 306 PRO B C 1
ATOM 5867 O O . PRO B 1 304 ? 27.133 13.582 83.361 1.00 71.54 306 PRO B O 1
ATOM 5871 N N . SER B 1 305 ? 25.171 13.205 82.311 1.00 72.45 307 SER B N 1
ATOM 5872 C CA . SER B 1 305 ? 25.416 11.807 81.973 1.00 64.68 307 SER B CA 1
ATOM 5873 C C . SER B 1 305 ? 26.222 11.634 80.690 1.00 78.78 307 SER B C 1
ATOM 5874 O O . SER B 1 305 ? 26.312 10.514 80.184 1.00 87.00 307 SER B O 1
ATOM 5877 N N . ASP B 1 306 ? 26.797 12.713 80.162 1.00 92.80 308 ASP B N 1
ATOM 5878 C CA . ASP B 1 306 ? 27.518 12.708 78.897 1.00 94.59 308 ASP B CA 1
ATOM 5879 C C . ASP B 1 306 ? 28.805 11.896 78.981 1.00 99.51 308 ASP B C 1
ATOM 5880 O O . ASP B 1 306 ? 29.271 11.521 80.064 1.00 91.61 308 ASP B O 1
ATOM 5885 N N . ARG B 1 307 ? 29.365 11.608 77.796 1.00 96.10 309 ARG B N 1
ATOM 5886 C CA . ARG B 1 307 ? 30.575 10.804 77.671 1.00 94.99 309 ARG B CA 1
ATOM 5887 C C . ARG B 1 307 ? 31.647 11.314 78.618 1.00 101.84 309 ARG B C 1
ATOM 5888 O O . ARG B 1 307 ? 32.047 10.613 79.552 1.00 118.66 309 ARG B O 1
ATOM 5896 N N . LYS B 1 308 ? 32.121 12.543 78.389 1.00 94.46 310 LYS B N 1
ATOM 5897 C CA . LYS B 1 308 ? 33.107 13.157 79.274 1.00 88.39 310 LYS B CA 1
ATOM 5898 C C . LYS B 1 308 ? 32.697 14.600 79.576 1.00 78.81 310 LYS B C 1
ATOM 5899 O O . LYS B 1 308 ? 33.172 15.560 78.964 1.00 67.08 310 LYS B O 1
ATOM 5905 N N . VAL B 1 309 ? 31.783 14.744 80.535 1.00 82.41 311 VAL B N 1
ATOM 5906 C CA . VAL B 1 309 ? 31.436 16.065 81.036 1.00 64.43 311 VAL B CA 1
ATOM 5907 C C . VAL B 1 309 ? 32.656 16.668 81.715 1.00 61.39 311 VAL B C 1
ATOM 5908 O O . VAL B 1 309 ? 33.455 15.964 82.344 1.00 71.88 311 VAL B O 1
ATOM 5912 N N . GLU B 1 310 ? 32.827 17.974 81.564 1.00 58.03 312 GLU B N 1
ATOM 5913 C CA . GLU B 1 310 ? 34.018 18.612 82.088 1.00 62.82 312 GLU B CA 1
ATOM 5914 C C . GLU B 1 310 ? 33.910 18.670 83.615 1.00 54.78 312 GLU B C 1
ATOM 5915 O O . GLU B 1 310 ? 32.818 18.574 84.184 1.00 58.34 312 GLU B O 1
ATOM 5921 N N . GLY B 1 311 ? 35.056 18.785 84.287 1.00 52.45 313 GLY B N 1
ATOM 5922 C CA . GLY B 1 311 ? 35.043 18.962 85.732 1.00 46.46 313 GLY B CA 1
ATOM 5923 C C . GLY B 1 311 ? 34.592 20.357 86.132 1.00 50.44 313 GLY B C 1
ATOM 5924 O O . GLY B 1 311 ? 34.828 21.338 85.426 1.00 50.39 313 GLY B O 1
ATOM 5925 N N . CYS B 1 312 ? 33.920 20.449 87.287 1.00 47.69 314 CYS B N 1
ATOM 5926 C CA . CYS B 1 312 ? 33.416 21.747 87.743 1.00 45.19 314 CYS B CA 1
ATOM 5927 C C . CYS B 1 312 ? 34.548 22.724 88.015 1.00 45.09 314 CYS B C 1
ATOM 5928 O O . CYS B 1 312 ? 34.545 23.850 87.506 1.00 49.85 314 CYS B O 1
ATOM 5931 N N . TYR B 1 313 ? 35.537 22.308 88.808 1.00 48.26 315 TYR B N 1
ATOM 5932 C CA . TYR B 1 313 ? 36.637 23.211 89.123 1.00 44.70 315 TYR B CA 1
ATOM 5933 C C . TYR B 1 313 ? 37.489 23.475 87.888 1.00 44.49 315 TYR B C 1
ATOM 5934 O O . TYR B 1 313 ? 37.941 24.606 87.666 1.00 45.30 315 TYR B O 1
ATOM 5943 N N . ALA B 1 314 ? 37.712 22.447 87.069 1.00 42.65 316 ALA B N 1
ATOM 5944 C CA . ALA B 1 314 ? 38.437 22.649 85.821 1.00 42.66 316 ALA B CA 1
ATOM 5945 C C . ALA B 1 314 ? 37.704 23.629 84.910 1.00 50.53 316 ALA B C 1
ATOM 5946 O O . ALA B 1 314 ? 38.326 24.534 84.343 1.00 51.27 316 ALA B O 1
ATOM 5948 N N . LYS B 1 315 ? 36.377 23.475 84.767 1.00 53.17 317 LYS B N 1
ATOM 5949 C CA . LYS B 1 315 ? 35.611 24.380 83.905 1.00 48.54 317 LYS B CA 1
ATOM 5950 C C . LYS B 1 315 ? 35.689 25.810 84.394 1.00 52.80 317 LYS B C 1
ATOM 5951 O O . LYS B 1 315 ? 35.848 26.743 83.593 1.00 54.61 317 LYS B O 1
ATOM 5957 N N . ALA B 1 316 ? 35.586 26.003 85.708 1.00 45.29 318 ALA B N 1
ATOM 5958 C CA . ALA B 1 316 ? 35.648 27.353 86.245 1.00 37.06 318 ALA B CA 1
ATOM 5959 C C . ALA B 1 316 ? 36.990 28.011 85.957 1.00 43.37 318 ALA B C 1
ATOM 5960 O O . ALA B 1 316 ? 37.036 29.152 85.506 1.00 48.60 318 ALA B O 1
ATOM 5962 N N . ARG B 1 317 ? 38.093 27.315 86.214 1.00 52.02 319 ARG B N 1
ATOM 5963 C CA . ARG B 1 317 ? 39.410 27.930 86.023 1.00 49.11 319 ARG B CA 1
ATOM 5964 C C . ARG B 1 317 ? 39.700 28.176 84.518 1.00 43.47 319 ARG B C 1
ATOM 5965 O O . ARG B 1 317 ? 40.387 29.146 84.166 1.00 51.28 319 ARG B O 1
ATOM 5973 N N . LEU B 1 318 ? 39.207 27.320 83.585 1.00 50.44 320 LEU B N 1
ATOM 5974 C CA . LEU B 1 318 ? 39.340 27.686 82.164 1.00 48.44 320 LEU B CA 1
ATOM 5975 C C . LEU B 1 318 ? 38.524 28.918 81.843 1.00 58.63 320 LEU B C 1
ATOM 5976 O O . LEU B 1 318 ? 38.972 29.760 81.065 1.00 55.87 320 LEU B O 1
ATOM 5981 N N . TRP B 1 319 ? 37.316 29.030 82.419 1.00 53.21 321 TRP B N 1
ATOM 5982 C CA . TRP B 1 319 ? 36.467 30.189 82.153 1.00 49.90 321 TRP B CA 1
ATOM 5983 C C . TRP B 1 319 ? 37.174 31.482 82.521 1.00 56.58 321 TRP B C 1
ATOM 5984 O O . TRP B 1 319 ? 37.119 32.471 81.784 1.00 59.16 321 TRP B O 1
ATOM 5995 N N . PHE B 1 320 ? 37.819 31.496 83.681 1.00 57.01 322 PHE B N 1
ATOM 5996 C CA . PHE B 1 320 ? 38.505 32.692 84.150 1.00 55.53 322 PHE B CA 1
ATOM 5997 C C . PHE B 1 320 ? 39.760 32.968 83.315 1.00 54.64 322 PHE B C 1
ATOM 5998 O O . PHE B 1 320 ? 40.045 34.128 82.990 1.00 64.73 322 PHE B O 1
ATOM 6006 N N . HIS B 1 321 ? 40.487 31.933 82.890 1.00 52.21 323 HIS B N 1
ATOM 6007 C CA . HIS B 1 321 ? 41.598 32.202 81.975 1.00 55.38 323 HIS B CA 1
ATOM 6008 C C . HIS B 1 321 ? 41.102 32.687 80.611 1.00 55.62 323 HIS B C 1
ATOM 6009 O O . HIS B 1 321 ? 41.714 33.573 80.003 1.00 59.43 323 HIS B O 1
ATOM 6016 N N . SER B 1 322 ? 39.997 32.125 80.115 1.00 52.55 324 SER B N 1
ATOM 6017 C CA . SER B 1 322 ? 39.512 32.500 78.788 1.00 49.94 324 SER B CA 1
ATOM 6018 C C . SER B 1 322 ? 38.971 33.925 78.748 1.00 54.25 324 SER B C 1
ATOM 6019 O O . SER B 1 322 ? 39.035 34.579 77.702 1.00 61.33 324 SER B O 1
ATOM 6022 N N . ASN B 1 323 ? 38.436 34.426 79.859 1.00 61.00 325 ASN B N 1
ATOM 6023 C CA . ASN B 1 323 ? 37.862 35.765 79.901 1.00 57.85 325 ASN B CA 1
ATOM 6024 C C . ASN B 1 323 ? 38.706 36.701 80.750 1.00 59.92 325 ASN B C 1
ATOM 6025 O O . ASN B 1 323 ? 38.194 37.699 81.271 1.00 59.75 325 ASN B O 1
ATOM 6030 N N . PHE B 1 324 ? 39.990 36.377 80.916 1.00 64.08 326 PHE B N 1
ATOM 6031 C CA . PHE B 1 324 ? 40.855 37.188 81.762 1.00 63.85 326 PHE B CA 1
ATOM 6032 C C . PHE B 1 324 ? 40.955 38.617 81.253 1.00 58.69 326 PHE B C 1
ATOM 6033 O O . PHE B 1 324 ? 40.993 39.563 82.048 1.00 59.18 326 PHE B O 1
ATOM 6041 N N . LEU B 1 325 ? 41.004 38.797 79.933 1.00 62.22 327 LEU B N 1
ATOM 6042 C CA . LEU B 1 325 ? 41.038 40.149 79.391 1.00 59.16 327 LEU B CA 1
ATOM 6043 C C . LEU B 1 325 ? 39.766 40.908 79.748 1.00 55.92 327 LEU B C 1
ATOM 6044 O O . LEU B 1 325 ? 39.824 42.088 80.119 1.00 47.81 327 LEU B O 1
ATOM 6049 N N . TYR B 1 326 ? 38.605 40.243 79.655 1.00 64.22 328 TYR B N 1
ATOM 6050 C CA . TYR B 1 326 ? 37.340 40.907 79.968 1.00 59.14 328 TYR B CA 1
ATOM 6051 C C . TYR B 1 326 ? 37.296 41.390 81.409 1.00 49.93 328 TYR B C 1
ATOM 6052 O O . TYR B 1 326 ? 36.970 42.553 81.670 1.00 46.90 328 TYR B O 1
ATOM 6061 N N . ILE B 1 327 ? 37.573 40.502 82.366 1.00 45.95 329 ILE B N 1
ATOM 6062 C CA . ILE B 1 327 ? 37.487 40.949 83.750 1.00 54.24 329 ILE B CA 1
ATOM 6063 C C . ILE B 1 327 ? 38.568 41.981 84.038 1.00 52.55 329 ILE B C 1
ATOM 6064 O O . ILE B 1 327 ? 38.374 42.872 84.872 1.00 56.79 329 ILE B O 1
ATOM 6069 N N . GLY B 1 328 ? 39.712 41.893 83.352 1.00 51.29 330 GLY B N 1
ATOM 6070 C CA . GLY B 1 328 ? 40.748 42.897 83.536 1.00 42.50 330 GLY B CA 1
ATOM 6071 C C . GLY B 1 328 ? 40.290 44.278 83.118 1.00 43.37 330 GLY B C 1
ATOM 6072 O O . GLY B 1 328 ? 40.536 45.262 83.819 1.00 52.87 330 GLY B O 1
ATOM 6073 N N . ILE B 1 329 ? 39.606 44.368 81.975 1.00 43.43 331 ILE B N 1
ATOM 6074 C CA . ILE B 1 329 ? 39.049 45.646 81.541 1.00 48.12 331 ILE B CA 1
ATOM 6075 C C . ILE B 1 329 ? 38.004 46.127 82.542 1.00 60.02 331 ILE B C 1
ATOM 6076 O O . ILE B 1 329 ? 38.000 47.294 82.953 1.00 58.08 331 ILE B O 1
ATOM 6081 N N . ILE B 1 330 ? 37.093 45.234 82.944 1.00 51.15 332 ILE B N 1
ATOM 6082 C CA . ILE B 1 330 ? 36.101 45.603 83.948 1.00 46.74 332 ILE B CA 1
ATOM 6083 C C . ILE B 1 330 ? 36.778 45.966 85.261 1.00 41.05 332 ILE B C 1
ATOM 6084 O O . ILE B 1 330 ? 36.312 46.854 85.985 1.00 46.50 332 ILE B O 1
ATOM 6089 N N . THR B 1 331 ? 37.892 45.309 85.583 1.00 44.51 333 THR B N 1
ATOM 6090 C CA . THR B 1 331 ? 38.594 45.626 86.821 1.00 48.59 333 THR B CA 1
ATOM 6091 C C . THR B 1 331 ? 39.157 47.041 86.771 1.00 43.37 333 THR B C 1
ATOM 6092 O O . THR B 1 331 ? 38.940 47.839 87.689 1.00 45.56 333 THR B O 1
ATOM 6096 N N . ILE B 1 332 ? 39.864 47.381 85.692 1.00 44.35 334 ILE B N 1
ATOM 6097 C CA . ILE B 1 332 ? 40.430 48.720 85.600 1.00 46.85 334 ILE B CA 1
ATOM 6098 C C . ILE B 1 332 ? 39.343 49.775 85.461 1.00 52.24 334 ILE B C 1
ATOM 6099 O O . ILE B 1 332 ? 39.575 50.940 85.801 1.00 55.56 334 ILE B O 1
ATOM 6104 N N . CYS B 1 333 ? 38.156 49.404 84.970 1.00 48.23 335 CYS B N 1
ATOM 6105 C CA . CYS B 1 333 ? 37.063 50.371 84.900 1.00 48.53 335 CYS B CA 1
ATOM 6106 C C . CYS B 1 333 ? 36.590 50.772 86.290 1.00 52.66 335 CYS B C 1
ATOM 6107 O O . CYS B 1 333 ? 36.501 51.964 86.602 1.00 59.66 335 CYS B O 1
ATOM 6110 N N . VAL B 1 334 ? 36.275 49.792 87.141 1.00 50.83 336 VAL B N 1
ATOM 6111 C CA . VAL B 1 334 ? 35.859 50.142 88.495 1.00 49.51 336 VAL B CA 1
ATOM 6112 C C . VAL B 1 334 ? 37.002 50.810 89.243 1.00 52.06 336 VAL B C 1
ATOM 6113 O O . VAL B 1 334 ? 36.770 51.667 90.103 1.00 54.15 336 VAL B O 1
ATOM 6117 N N . CYS B 1 335 ? 38.249 50.463 88.911 1.00 50.73 337 CYS B N 1
ATOM 6118 C CA . CYS B 1 335 ? 39.392 51.089 89.567 1.00 55.61 337 CYS B CA 1
ATOM 6119 C C . CYS B 1 335 ? 39.501 52.570 89.212 1.00 59.45 337 CYS B C 1
ATOM 6120 O O . CYS B 1 335 ? 39.756 53.407 90.084 1.00 61.68 337 CYS B O 1
ATOM 6123 N N . VAL B 1 336 ? 39.350 52.917 87.933 1.00 50.57 338 VAL B N 1
ATOM 6124 C CA . VAL B 1 336 ? 39.481 54.324 87.554 1.00 50.84 338 VAL B CA 1
ATOM 6125 C C . VAL B 1 336 ? 38.300 55.144 88.066 1.00 55.31 338 VAL B C 1
ATOM 6126 O O . VAL B 1 336 ? 38.469 56.304 88.459 1.00 57.17 338 VAL B O 1
ATOM 6130 N N . ILE B 1 337 ? 37.093 54.567 88.073 1.00 52.10 339 ILE B N 1
ATOM 6131 C CA . ILE B 1 337 ? 35.957 55.243 88.705 1.00 49.89 339 ILE B CA 1
ATOM 6132 C C . ILE B 1 337 ? 36.266 55.505 90.168 1.00 54.38 339 ILE B C 1
ATOM 6133 O O . ILE B 1 337 ? 35.997 56.581 90.711 1.00 53.98 339 ILE B O 1
ATOM 6138 N N . GLU B 1 338 ? 36.844 54.504 90.812 1.00 61.09 340 GLU B N 1
ATOM 6139 C CA . GLU B 1 338 ? 37.234 54.546 92.211 1.00 51.23 340 GLU B CA 1
ATOM 6140 C C . GLU B 1 338 ? 38.232 55.675 92.472 1.00 58.76 340 GLU B C 1
ATOM 6141 O O . GLU B 1 338 ? 38.016 56.526 93.345 1.00 63.44 340 GLU B O 1
ATOM 6147 N N . VAL B 1 339 ? 39.339 55.701 91.724 1.00 62.79 341 VAL B N 1
ATOM 6148 C CA . VAL B 1 339 ? 40.323 56.770 91.900 1.00 56.74 341 VAL B CA 1
ATOM 6149 C C . VAL B 1 339 ? 39.779 58.129 91.448 1.00 53.39 341 VAL B C 1
ATOM 6150 O O . VAL B 1 339 ? 40.132 59.160 92.033 1.00 63.85 341 VAL B O 1
ATOM 6154 N N . LEU B 1 340 ? 38.915 58.176 90.425 1.00 46.98 342 LEU B N 1
ATOM 6155 C CA . LEU B 1 340 ? 38.298 59.457 90.073 1.00 48.56 342 LEU B CA 1
ATOM 6156 C C . LEU B 1 340 ? 37.516 60.036 91.242 1.00 55.52 342 LEU B C 1
ATOM 6157 O O . LEU B 1 340 ? 37.631 61.228 91.545 1.00 54.96 342 LEU B O 1
ATOM 6162 N N . GLY B 1 341 ? 36.715 59.205 91.910 1.00 56.10 343 GLY B N 1
ATOM 6163 C CA . GLY B 1 341 ? 36.003 59.676 93.085 1.00 56.75 343 GLY B CA 1
ATOM 6164 C C . GLY B 1 341 ? 36.954 60.159 94.164 1.00 66.24 343 GLY B C 1
ATOM 6165 O O . GLY B 1 341 ? 36.654 61.107 94.894 1.00 64.88 343 GLY B O 1
ATOM 6166 N N . MET B 1 342 ? 38.112 59.508 94.283 1.00 57.94 344 MET B N 1
ATOM 6167 C CA . MET B 1 342 ? 39.117 59.944 95.245 1.00 53.00 344 MET B CA 1
ATOM 6168 C C . MET B 1 342 ? 39.638 61.346 94.924 1.00 56.65 344 MET B C 1
ATOM 6169 O O . MET B 1 342 ? 39.693 62.205 95.810 1.00 64.01 344 MET B O 1
ATOM 6174 N N . SER B 1 343 ? 40.042 61.601 93.669 1.00 56.56 345 SER B N 1
ATOM 6175 C CA . SER B 1 343 ? 40.474 62.958 93.318 1.00 62.23 345 SER B CA 1
ATOM 6176 C C . SER B 1 343 ? 39.340 63.955 93.477 1.00 61.69 345 SER B C 1
ATOM 6177 O O . SER B 1 343 ? 39.551 65.061 93.987 1.00 67.31 345 SER B O 1
ATOM 6180 N N . PHE B 1 344 ? 38.141 63.597 93.012 1.00 64.49 346 PHE B N 1
ATOM 6181 C CA . PHE B 1 344 ? 36.976 64.448 93.226 1.00 55.89 346 PHE B CA 1
ATOM 6182 C C . PHE B 1 344 ? 36.842 64.807 94.702 1.00 64.98 346 PHE B C 1
ATOM 6183 O O . PHE B 1 344 ? 36.685 65.980 95.060 1.00 62.68 346 PHE B O 1
ATOM 6191 N N . ALA B 1 345 ? 36.905 63.799 95.577 1.00 67.07 347 ALA B N 1
ATOM 6192 C CA . ALA B 1 345 ? 36.708 64.045 97.001 1.00 60.98 347 ALA B CA 1
ATOM 6193 C C . ALA B 1 345 ? 37.802 64.942 97.576 1.00 64.85 347 ALA B C 1
ATOM 6194 O O . ALA B 1 345 ? 37.505 65.936 98.250 1.00 63.95 347 ALA B O 1
ATOM 6196 N N . LEU B 1 346 ? 39.078 64.630 97.306 1.00 58.48 348 LEU B N 1
ATOM 6197 C CA . LEU B 1 346 ? 40.147 65.473 97.844 1.00 62.29 348 LEU B CA 1
ATOM 6198 C C . LEU B 1 346 ? 40.115 66.878 97.264 1.00 67.99 348 LEU B C 1
ATOM 6199 O O . LEU B 1 346 ? 40.330 67.854 97.992 1.00 70.55 348 LEU B O 1
ATOM 6204 N N . THR B 1 347 ? 39.858 67.007 95.962 1.00 65.28 349 THR B N 1
ATOM 6205 C CA . THR B 1 347 ? 39.801 68.338 95.365 1.00 67.10 349 THR B CA 1
ATOM 6206 C C . THR B 1 347 ? 38.688 69.163 95.996 1.00 69.15 349 THR B C 1
ATOM 6207 O O . THR B 1 347 ? 38.900 70.317 96.391 1.00 66.78 349 THR B O 1
ATOM 6211 N N . LEU B 1 348 ? 37.485 68.590 96.087 1.00 63.76 350 LEU B N 1
ATOM 6212 C CA . LEU B 1 348 ? 36.390 69.293 96.745 1.00 62.27 350 LEU B CA 1
ATOM 6213 C C . LEU B 1 348 ? 36.712 69.587 98.205 1.00 67.86 350 LEU B C 1
ATOM 6214 O O . LEU B 1 348 ? 36.399 70.673 98.706 1.00 69.55 350 LEU B O 1
ATOM 6219 N N . ASN B 1 349 ? 37.359 68.640 98.897 1.00 73.25 351 ASN B N 1
ATOM 6220 C CA . ASN B 1 349 ? 37.676 68.823 100.314 1.00 68.68 351 ASN B CA 1
ATOM 6221 C C . ASN B 1 349 ? 38.499 70.083 100.551 1.00 66.88 351 ASN B C 1
ATOM 6222 O O . ASN B 1 349 ? 38.221 70.853 101.477 1.00 68.93 351 ASN B O 1
ATOM 6227 N N . SER B 1 350 ? 39.513 70.310 99.716 1.00 70.80 352 SER B N 1
ATOM 6228 C CA . SER B 1 350 ? 40.401 71.456 99.871 1.00 66.11 352 SER B CA 1
ATOM 6229 C C . SER B 1 350 ? 39.713 72.776 99.552 1.00 67.90 352 SER B C 1
ATOM 6230 O O . SER B 1 350 ? 40.178 73.825 100.011 1.00 92.09 352 SER B O 1
ATOM 6233 N N . GLN B 1 351 ? 38.627 72.753 98.780 1.00 60.74 353 GLN B N 1
ATOM 6234 C CA . GLN B 1 351 ? 37.912 73.962 98.394 1.00 65.82 353 GLN B CA 1
ATOM 6235 C C . GLN B 1 351 ? 36.898 74.435 99.433 1.00 73.69 353 GLN B C 1
ATOM 6236 O O . GLN B 1 351 ? 36.402 75.558 99.312 1.00 90.71 353 GLN B O 1
ATOM 6242 N N . ILE B 1 352 ? 36.634 73.649 100.475 1.00 64.75 354 ILE B N 1
ATOM 6243 C CA . ILE B 1 352 ? 35.537 73.931 101.404 1.00 79.07 354 ILE B CA 1
ATOM 6244 C C . ILE B 1 352 ? 35.793 75.049 102.426 1.00 107.50 354 ILE B C 1
ATOM 6245 O O . ILE B 1 352 ? 34.874 75.823 102.717 1.00 111.81 354 ILE B O 1
ATOM 6250 N N . ASP B 1 353 ? 37.003 75.161 102.978 1.00 107.71 355 ASP B N 1
ATOM 6251 C CA . ASP B 1 353 ? 37.247 76.060 104.111 1.00 123.35 355 ASP B CA 1
ATOM 6252 C C . ASP B 1 353 ? 36.633 77.455 103.987 1.00 119.77 355 ASP B C 1
ATOM 6253 O O . ASP B 1 353 ? 35.726 77.792 104.756 1.00 108.35 355 ASP B O 1
ATOM 6258 N N . LYS B 1 354 ? 37.104 78.262 103.030 1.00 125.52 356 LYS B N 1
ATOM 6259 C CA . LYS B 1 354 ? 36.535 79.577 102.726 1.00 121.90 356 LYS B CA 1
ATOM 6260 C C . LYS B 1 354 ? 36.191 80.453 103.924 1.00 121.56 356 LYS B C 1
ATOM 6261 O O . LYS B 1 354 ? 35.013 80.743 104.158 1.00 107.90 356 LYS B O 1
ATOM 6267 N N . THR B 1 355 ? 37.200 80.855 104.690 1.00 127.89 357 THR B N 1
ATOM 6268 C CA . THR B 1 355 ? 37.026 81.828 105.772 1.00 123.12 357 THR B CA 1
ATOM 6269 C C . THR B 1 355 ? 35.931 81.433 106.766 1.00 114.34 357 THR B C 1
ATOM 6270 O O . THR B 1 355 ? 36.209 80.859 107.817 1.00 110.81 357 THR B O 1
ATOM 6272 N N . ASN B 1 363 ? 33.824 90.657 98.576 1.00 102.38 365 ASN B N 1
ATOM 6273 C CA . ASN B 1 363 ? 32.422 90.625 98.969 1.00 86.28 365 ASN B CA 1
ATOM 6274 C C . ASN B 1 363 ? 31.757 91.883 98.446 1.00 76.55 365 ASN B C 1
ATOM 6275 O O . ASN B 1 363 ? 32.198 92.980 98.783 1.00 81.21 365 ASN B O 1
ATOM 6280 N N . SER B 1 364 ? 30.714 91.757 97.628 1.00 89.45 366 SER B N 1
ATOM 6281 C CA . SER B 1 364 ? 29.987 92.951 97.217 1.00 78.68 366 SER B CA 1
ATOM 6282 C C . SER B 1 364 ? 28.521 92.646 96.960 1.00 76.28 366 SER B C 1
ATOM 6283 O O . SER B 1 364 ? 28.169 91.592 96.422 1.00 82.17 366 SER B O 1
ATOM 6286 N N . HIS B 1 365 ? 27.684 93.603 97.346 1.00 65.77 367 HIS B N 1
ATOM 6287 C CA . HIS B 1 365 ? 26.249 93.606 97.132 1.00 65.77 367 HIS B CA 1
ATOM 6288 C C . HIS B 1 365 ? 25.880 94.976 96.582 1.00 64.96 367 HIS B C 1
ATOM 6289 O O . HIS B 1 365 ? 26.441 95.986 97.016 1.00 65.67 367 HIS B O 1
ATOM 6296 N N . ASN B 1 366 ? 24.948 95.031 95.633 1.00 63.76 368 ASN B N 1
ATOM 6297 C CA . ASN B 1 366 ? 24.525 96.307 95.064 1.00 62.31 368 ASN B CA 1
ATOM 6298 C C . ASN B 1 366 ? 23.091 96.600 95.471 1.00 72.34 368 ASN B C 1
ATOM 6299 O O . ASN B 1 366 ? 22.192 95.789 95.226 1.00 82.51 368 ASN B O 1
ATOM 6304 N N . VAL B 1 367 ? 22.887 97.758 96.087 1.00 67.34 369 VAL B N 1
ATOM 6305 C CA . VAL B 1 367 ? 21.567 98.227 96.474 1.00 65.45 369 VAL B CA 1
ATOM 6306 C C . VAL B 1 367 ? 21.124 99.212 95.407 1.00 66.90 369 VAL B C 1
ATOM 6307 O O . VAL B 1 367 ? 21.627 100.334 95.342 1.00 73.63 369 VAL B O 1
ATOM 6311 N N . TYR B 1 368 ? 20.190 98.801 94.559 1.00 70.42 370 TYR B N 1
ATOM 6312 C CA . TYR B 1 368 ? 19.750 99.631 93.442 1.00 72.39 370 TYR B CA 1
ATOM 6313 C C . TYR B 1 368 ? 18.688 100.629 93.905 1.00 74.00 370 TYR B C 1
ATOM 6314 O O . TYR B 1 368 ? 17.612 100.238 94.380 1.00 68.24 370 TYR B O 1
ATOM 6323 N N . ILE B 1 369 ? 19.003 101.921 93.764 1.00 68.63 371 ILE B N 1
ATOM 6324 C CA . ILE B 1 369 ? 18.177 103.030 94.243 1.00 52.16 371 ILE B CA 1
ATOM 6325 C C . ILE B 1 369 ? 17.303 103.561 93.110 1.00 67.51 371 ILE B C 1
ATOM 6326 O O . ILE B 1 369 ? 17.786 103.775 91.990 1.00 73.57 371 ILE B O 1
ATOM 6331 N N . THR B 1 370 ? 16.022 103.788 93.401 1.00 68.10 372 THR B N 1
ATOM 6332 C CA . THR B 1 370 ? 15.115 104.456 92.477 1.00 66.83 372 THR B CA 1
ATOM 6333 C C . THR B 1 370 ? 14.333 105.512 93.245 1.00 66.27 372 THR B C 1
ATOM 6334 O O . THR B 1 370 ? 14.023 105.331 94.425 1.00 73.04 372 THR B O 1
ATOM 6338 N N . ALA B 1 371 ? 14.070 106.638 92.591 1.00 56.24 373 ALA B N 1
ATOM 6339 C CA . ALA B 1 371 ? 13.330 107.709 93.237 1.00 59.59 373 ALA B CA 1
ATOM 6340 C C . ALA B 1 371 ? 11.854 107.343 93.336 1.00 61.13 373 ALA B C 1
ATOM 6341 O O . ALA B 1 371 ? 11.321 106.583 92.525 1.00 64.60 373 ALA B O 1
ATOM 6343 N N . ASP B 1 372 ? 11.200 107.870 94.360 1.00 65.38 374 ASP B N 1
ATOM 6344 C CA . ASP B 1 372 ? 9.755 107.722 94.532 1.00 81.58 374 ASP B CA 1
ATOM 6345 C C . ASP B 1 372 ? 9.174 109.124 94.367 1.00 94.47 374 ASP B C 1
ATOM 6346 O O . ASP B 1 372 ? 9.233 109.945 95.288 1.00 87.69 374 ASP B O 1
ATOM 6351 N N . LYS B 1 373 ? 8.613 109.389 93.185 1.00 98.40 375 LYS B N 1
ATOM 6352 C CA . LYS B 1 373 ? 8.251 110.753 92.816 1.00 98.22 375 LYS B CA 1
ATOM 6353 C C . LYS B 1 373 ? 7.227 111.350 93.769 1.00 90.07 375 LYS B C 1
ATOM 6354 O O . LYS B 1 373 ? 7.308 112.536 94.126 1.00 100.43 375 LYS B O 1
ATOM 6360 N N . GLN B 1 374 ? 6.257 110.540 94.188 1.00 81.02 376 GLN B N 1
ATOM 6361 C CA . GLN B 1 374 ? 5.076 111.056 94.854 1.00 92.54 376 GLN B CA 1
ATOM 6362 C C . GLN B 1 374 ? 5.121 110.960 96.377 1.00 88.33 376 GLN B C 1
ATOM 6363 O O . GLN B 1 374 ? 4.430 111.726 97.039 1.00 99.66 376 GLN B O 1
ATOM 6369 N N . LYS B 1 375 ? 5.905 110.043 96.940 1.00 85.02 377 LYS B N 1
ATOM 6370 C CA . LYS B 1 375 ? 6.172 109.869 98.353 1.00 78.86 377 LYS B CA 1
ATOM 6371 C C . LYS B 1 375 ? 7.420 110.648 98.799 1.00 77.17 377 LYS B C 1
ATOM 6372 O O . LYS B 1 375 ? 7.837 110.486 99.953 1.00 72.95 377 LYS B O 1
ATOM 6378 N N . ASN B 1 376 ? 8.054 111.449 97.903 1.00 81.38 378 ASN B N 1
ATOM 6379 C CA . ASN B 1 376 ? 9.198 112.399 98.137 1.00 71.87 378 ASN B CA 1
ATOM 6380 C C . ASN B 1 376 ? 10.455 111.718 98.657 1.00 67.33 378 ASN B C 1
ATOM 6381 O O . ASN B 1 376 ? 11.297 112.336 99.323 1.00 77.97 378 ASN B O 1
ATOM 6386 N N . GLY B 1 377 ? 10.603 110.454 98.305 1.00 76.12 379 GLY B N 1
ATOM 6387 C CA . GLY B 1 377 ? 11.712 109.676 98.790 1.00 62.43 379 GLY B CA 1
ATOM 6388 C C . GLY B 1 377 ? 12.253 108.730 97.750 1.00 64.63 379 GLY B C 1
ATOM 6389 O O . GLY B 1 377 ? 12.134 108.966 96.543 1.00 69.97 379 GLY B O 1
ATOM 6390 N N . ILE B 1 378 ? 12.859 107.642 98.220 1.00 66.48 380 ILE B N 1
ATOM 6391 C CA . ILE B 1 378 ? 13.456 106.646 97.343 1.00 70.06 380 ILE B CA 1
ATOM 6392 C C . ILE B 1 378 ? 12.949 105.259 97.724 1.00 68.47 380 ILE B C 1
ATOM 6393 O O . ILE B 1 378 ? 12.484 105.022 98.841 1.00 69.52 380 ILE B O 1
ATOM 6398 N N . LYS B 1 379 ? 13.063 104.336 96.770 1.00 62.36 381 LYS B N 1
ATOM 6399 C CA . LYS B 1 379 ? 12.716 102.935 96.951 1.00 65.49 381 LYS B CA 1
ATOM 6400 C C . LYS B 1 379 ? 13.956 102.117 96.602 1.00 63.62 381 LYS B C 1
ATOM 6401 O O . LYS B 1 379 ? 14.853 102.598 95.900 1.00 63.28 381 LYS B O 1
ATOM 6407 N N . ALA B 1 380 ? 14.020 100.878 97.089 1.00 59.25 382 ALA B N 1
ATOM 6408 C CA . ALA B 1 380 ? 15.179 100.051 96.772 1.00 72.09 382 ALA B CA 1
ATOM 6409 C C . ALA B 1 380 ? 14.842 98.577 96.951 1.00 73.88 382 ALA B C 1
ATOM 6410 O O . ALA B 1 380 ? 13.995 98.220 97.774 1.00 72.70 382 ALA B O 1
ATOM 6412 N N . ASN B 1 381 ? 15.523 97.726 96.179 1.00 66.91 383 ASN B N 1
ATOM 6413 C CA . ASN B 1 381 ? 15.367 96.287 96.331 1.00 71.14 383 ASN B CA 1
ATOM 6414 C C . ASN B 1 381 ? 16.668 95.605 95.923 1.00 71.57 383 ASN B C 1
ATOM 6415 O O . ASN B 1 381 ? 17.395 96.089 95.051 1.00 75.26 383 ASN B O 1
ATOM 6420 N N . PHE B 1 382 ? 16.989 94.515 96.615 1.00 71.79 384 PHE B N 1
ATOM 6421 C CA . PHE B 1 382 ? 18.212 93.768 96.349 1.00 71.27 384 PHE B CA 1
ATOM 6422 C C . PHE B 1 382 ? 18.140 92.417 97.043 1.00 69.27 384 PHE B C 1
ATOM 6423 O O . PHE B 1 382 ? 17.433 92.258 98.043 1.00 58.89 384 PHE B O 1
ATOM 6431 N N . LYS B 1 383 ? 18.887 91.454 96.507 1.00 70.52 385 LYS B N 1
ATOM 6432 C CA . LYS B 1 383 ? 18.952 90.104 97.046 1.00 56.76 385 LYS B CA 1
ATOM 6433 C C . LYS B 1 383 ? 20.302 89.887 97.716 1.00 58.19 385 LYS B C 1
ATOM 6434 O O . LYS B 1 383 ? 21.344 90.265 97.171 1.00 61.30 385 LYS B O 1
ATOM 6440 N N . ILE B 1 384 ? 20.279 89.277 98.897 1.00 65.72 386 ILE B N 1
ATOM 6441 C CA . ILE B 1 384 ? 21.490 88.900 99.615 1.00 71.29 386 ILE B CA 1
ATOM 6442 C C . ILE B 1 384 ? 21.423 87.410 99.909 1.00 73.60 386 ILE B C 1
ATOM 6443 O O . ILE B 1 384 ? 20.442 86.927 100.486 1.00 64.97 386 ILE B O 1
ATOM 6448 N N . ARG B 1 385 ? 22.457 86.685 99.499 1.00 74.67 387 ARG B N 1
ATOM 6449 C CA . ARG B 1 385 ? 22.523 85.244 99.692 1.00 71.26 387 ARG B CA 1
ATOM 6450 C C . ARG B 1 385 ? 23.386 84.955 100.912 1.00 68.31 387 ARG B C 1
ATOM 6451 O O . ARG B 1 385 ? 24.614 85.075 100.854 1.00 77.78 387 ARG B O 1
ATOM 6459 N N . HIS B 1 386 ? 22.745 84.583 102.013 1.00 62.37 388 HIS B N 1
ATOM 6460 C CA . HIS B 1 386 ? 23.485 84.153 103.188 1.00 66.67 388 HIS B CA 1
ATOM 6461 C C . HIS B 1 386 ? 23.972 82.729 102.974 1.00 67.24 388 HIS B C 1
ATOM 6462 O O . HIS B 1 386 ? 23.232 81.868 102.491 1.00 62.80 388 HIS B O 1
ATOM 6469 N N . ASN B 1 387 ? 25.224 82.487 103.339 1.00 74.45 389 ASN B N 1
ATOM 6470 C CA . ASN B 1 387 ? 25.856 81.207 103.068 1.00 68.23 389 ASN B CA 1
ATOM 6471 C C . ASN B 1 387 ? 25.463 80.229 104.160 1.00 66.64 389 ASN B C 1
ATOM 6472 O O . ASN B 1 387 ? 25.666 80.503 105.348 1.00 58.76 389 ASN B O 1
ATOM 6477 N N . VAL B 1 388 ? 24.906 79.107 103.776 1.00 71.11 390 VAL B N 1
ATOM 6478 C CA . VAL B 1 388 ? 24.520 78.141 104.789 1.00 60.21 390 VAL B CA 1
ATOM 6479 C C . VAL B 1 388 ? 25.728 77.259 105.061 1.00 66.47 390 VAL B C 1
ATOM 6480 O O . VAL B 1 388 ? 26.611 77.059 104.218 1.00 72.84 390 VAL B O 1
ATOM 6484 N N . GLU B 1 389 ? 25.747 76.740 106.280 1.00 71.16 391 GLU B N 1
ATOM 6485 C CA . GLU B 1 389 ? 26.812 75.911 106.815 1.00 80.59 391 GLU B CA 1
ATOM 6486 C C . GLU B 1 389 ? 26.990 74.616 106.029 1.00 82.05 391 GLU B C 1
ATOM 6487 O O . GLU B 1 389 ? 28.082 74.032 106.039 1.00 77.85 391 GLU B O 1
ATOM 6493 N N . ASP B 1 390 ? 25.941 74.169 105.342 1.00 86.19 392 ASP B N 1
ATOM 6494 C CA . ASP B 1 390 ? 25.971 72.994 104.481 1.00 80.28 392 ASP B CA 1
ATOM 6495 C C . ASP B 1 390 ? 26.333 73.328 103.029 1.00 74.01 392 ASP B C 1
ATOM 6496 O O . ASP B 1 390 ? 26.106 72.502 102.136 1.00 65.87 392 ASP B O 1
ATOM 6501 N N . GLY B 1 391 ? 26.876 74.524 102.776 1.00 74.94 393 GLY B N 1
ATOM 6502 C CA . GLY B 1 391 ? 27.285 74.937 101.447 1.00 81.91 393 GLY B CA 1
ATOM 6503 C C . GLY B 1 391 ? 26.233 75.660 100.629 1.00 71.89 393 GLY B C 1
ATOM 6504 O O . GLY B 1 391 ? 26.592 76.411 99.714 1.00 76.04 393 GLY B O 1
ATOM 6505 N N . SER B 1 392 ? 24.950 75.454 100.923 1.00 57.43 394 SER B N 1
ATOM 6506 C CA . SER B 1 392 ? 23.877 76.124 100.198 1.00 63.35 394 SER B CA 1
ATOM 6507 C C . SER B 1 392 ? 23.783 77.599 100.601 1.00 71.14 394 SER B C 1
ATOM 6508 O O . SER B 1 392 ? 24.489 78.077 101.491 1.00 70.38 394 SER B O 1
ATOM 6511 N N . VAL B 1 393 ? 22.899 78.329 99.921 1.00 61.82 395 VAL B N 1
ATOM 6512 C CA . VAL B 1 393 ? 22.705 79.745 100.204 1.00 66.31 395 VAL B CA 1
ATOM 6513 C C . VAL B 1 393 ? 21.270 79.968 100.665 1.00 71.87 395 VAL B C 1
ATOM 6514 O O . VAL B 1 393 ? 20.343 79.256 100.263 1.00 69.80 395 VAL B O 1
ATOM 6518 N N . GLN B 1 394 ? 21.098 80.960 101.534 1.00 68.42 396 GLN B N 1
ATOM 6519 C CA . GLN B 1 394 ? 19.790 81.388 102.018 1.00 62.74 396 GLN B CA 1
ATOM 6520 C C . GLN B 1 394 ? 19.487 82.723 101.350 1.00 69.66 396 GLN B C 1
ATOM 6521 O O . GLN B 1 394 ? 20.162 83.724 101.619 1.00 71.88 396 GLN B O 1
ATOM 6527 N N . LEU B 1 395 ? 18.472 82.743 100.491 1.00 79.19 397 LEU B N 1
ATOM 6528 C CA . LEU B 1 395 ? 18.135 83.959 99.769 1.00 76.34 397 LEU B CA 1
ATOM 6529 C C . LEU B 1 395 ? 17.393 84.898 100.716 1.00 74.88 397 LEU B C 1
ATOM 6530 O O . LEU B 1 395 ? 16.414 84.499 101.356 1.00 67.33 397 LEU B O 1
ATOM 6535 N N . ALA B 1 396 ? 17.863 86.140 100.814 1.00 75.85 398 ALA B N 1
ATOM 6536 C CA . ALA B 1 396 ? 17.212 87.177 101.610 1.00 66.16 398 ALA B CA 1
ATOM 6537 C C . ALA B 1 396 ? 16.802 88.293 100.661 1.00 64.81 398 ALA B C 1
ATOM 6538 O O . ALA B 1 396 ? 17.648 89.068 100.201 1.00 62.25 398 ALA B O 1
ATOM 6540 N N . ASP B 1 397 ? 15.508 88.370 100.375 1.00 67.51 399 ASP B N 1
ATOM 6541 C CA . ASP B 1 397 ? 14.968 89.296 99.391 1.00 64.87 399 ASP B CA 1
ATOM 6542 C C . ASP B 1 397 ? 14.493 90.561 100.106 1.00 67.17 399 ASP B C 1
ATOM 6543 O O . ASP B 1 397 ? 13.659 90.489 101.014 1.00 67.30 399 ASP B O 1
ATOM 6548 N N . HIS B 1 398 ? 15.032 91.709 99.697 1.00 70.79 400 HIS B N 1
ATOM 6549 C CA . HIS B 1 398 ? 14.853 92.988 100.381 1.00 65.63 400 HIS B CA 1
ATOM 6550 C C . HIS B 1 398 ? 14.061 93.979 99.532 1.00 66.34 400 HIS B C 1
ATOM 6551 O O . HIS B 1 398 ? 14.380 94.184 98.357 1.00 70.32 400 HIS B O 1
ATOM 6558 N N . TYR B 1 399 ? 13.043 94.604 100.129 1.00 61.99 401 TYR B N 1
ATOM 6559 C CA . TYR B 1 399 ? 12.357 95.738 99.520 1.00 66.58 401 TYR B CA 1
ATOM 6560 C C . TYR B 1 399 ? 12.449 96.898 100.506 1.00 65.95 401 TYR B C 1
ATOM 6561 O O . TYR B 1 399 ? 12.271 96.702 101.712 1.00 70.79 401 TYR B O 1
ATOM 6570 N N . GLN B 1 400 ? 12.726 98.105 100.013 1.00 64.76 402 GLN B N 1
ATOM 6571 C CA . GLN B 1 400 ? 13.080 99.205 100.900 1.00 71.09 402 GLN B CA 1
ATOM 6572 C C . GLN B 1 400 ? 12.214 100.420 100.585 1.00 73.07 402 GLN B C 1
ATOM 6573 O O . GLN B 1 400 ? 11.775 100.605 99.445 1.00 69.59 402 GLN B O 1
ATOM 6579 N N . GLN B 1 401 ? 11.966 101.256 101.600 1.00 72.21 403 GLN B N 1
ATOM 6580 C CA . GLN B 1 401 ? 11.190 102.477 101.384 1.00 69.70 403 GLN B CA 1
ATOM 6581 C C . GLN B 1 401 ? 11.695 103.549 102.340 1.00 68.84 403 GLN B C 1
ATOM 6582 O O . GLN B 1 401 ? 11.671 103.349 103.558 1.00 66.04 403 GLN B O 1
ATOM 6588 N N . ASN B 1 402 ? 12.129 104.685 101.788 1.00 75.06 404 ASN B N 1
ATOM 6589 C CA . ASN B 1 402 ? 12.741 105.777 102.538 1.00 61.97 404 ASN B CA 1
ATOM 6590 C C . ASN B 1 402 ? 11.984 107.077 102.312 1.00 70.79 404 ASN B C 1
ATOM 6591 O O . ASN B 1 402 ? 11.799 107.496 101.164 1.00 80.98 404 ASN B O 1
ATOM 6596 N N . THR B 1 403 ? 11.568 107.725 103.405 1.00 64.22 405 THR B N 1
ATOM 6597 C CA . THR B 1 403 ? 10.878 109.006 103.327 1.00 58.78 405 THR B CA 1
ATOM 6598 C C . THR B 1 403 ? 11.544 109.989 104.279 1.00 64.33 405 THR B C 1
ATOM 6599 O O . THR B 1 403 ? 11.911 109.613 105.400 1.00 59.10 405 THR B O 1
ATOM 6603 N N . PRO B 1 404 ? 11.703 111.249 103.875 1.00 63.69 406 PRO B N 1
ATOM 6604 C CA . PRO B 1 404 ? 12.329 112.233 104.767 1.00 60.93 406 PRO B CA 1
ATOM 6605 C C . PRO B 1 404 ? 11.401 112.656 105.898 1.00 62.28 406 PRO B C 1
ATOM 6606 O O . PRO B 1 404 ? 10.191 112.812 105.714 1.00 53.98 406 PRO B O 1
ATOM 6610 N N . ILE B 1 405 ? 11.988 112.822 107.084 1.00 64.46 407 ILE B N 1
ATOM 6611 C CA . ILE B 1 405 ? 11.244 113.272 108.258 1.00 49.75 407 ILE B CA 1
ATOM 6612 C C . ILE B 1 405 ? 10.973 114.766 108.192 1.00 64.01 407 ILE B C 1
ATOM 6613 O O . ILE B 1 405 ? 9.890 115.234 108.564 1.00 68.87 407 ILE B O 1
ATOM 6618 N N . GLY B 1 406 ? 11.944 115.540 107.715 1.00 76.70 408 GLY B N 1
ATOM 6619 C CA . GLY B 1 406 ? 11.800 116.978 107.694 1.00 83.48 408 GLY B CA 1
ATOM 6620 C C . GLY B 1 406 ? 11.127 117.470 106.438 1.00 82.28 408 GLY B C 1
ATOM 6621 O O . GLY B 1 406 ? 10.945 116.740 105.464 1.00 82.65 408 GLY B O 1
ATOM 6622 N N . ASP B 1 407 ? 10.731 118.736 106.477 1.00 91.82 409 ASP B N 1
ATOM 6623 C CA . ASP B 1 407 ? 10.050 119.359 105.353 1.00 95.61 409 ASP B CA 1
ATOM 6624 C C . ASP B 1 407 ? 11.006 120.066 104.401 1.00 78.52 409 ASP B C 1
ATOM 6625 O O . ASP B 1 407 ? 10.554 120.668 103.423 1.00 88.87 409 ASP B O 1
ATOM 6630 N N . GLY B 1 408 ? 12.309 120.000 104.661 1.00 80.13 410 GLY B N 1
ATOM 6631 C CA . GLY B 1 408 ? 13.303 120.665 103.852 1.00 66.28 410 GLY B CA 1
ATOM 6632 C C . GLY B 1 408 ? 13.504 120.013 102.501 1.00 65.18 410 GLY B C 1
ATOM 6633 O O . GLY B 1 408 ? 13.157 118.847 102.289 1.00 67.33 410 GLY B O 1
ATOM 6634 N N . PRO B 1 409 ? 14.069 120.764 101.556 1.00 71.09 411 PRO B N 1
ATOM 6635 C CA . PRO B 1 409 ? 14.289 120.224 100.204 1.00 62.70 411 PRO B CA 1
ATOM 6636 C C . PRO B 1 409 ? 15.260 119.052 100.222 1.00 65.65 411 PRO B C 1
ATOM 6637 O O . PRO B 1 409 ? 16.406 119.176 100.664 1.00 58.41 411 PRO B O 1
ATOM 6641 N N . VAL B 1 410 ? 14.788 117.906 99.739 1.00 68.73 412 VAL B N 1
ATOM 6642 C CA . VAL B 1 410 ? 15.613 116.719 99.588 1.00 57.34 412 VAL B CA 1
ATOM 6643 C C . VAL B 1 410 ? 15.865 116.516 98.102 1.00 62.21 412 VAL B C 1
ATOM 6644 O O . VAL B 1 410 ? 15.181 117.081 97.240 1.00 64.55 412 VAL B O 1
ATOM 6648 N N . LEU B 1 411 ? 16.861 115.692 97.802 1.00 65.11 413 LEU B N 1
ATOM 6649 C CA . LEU B 1 411 ? 17.264 115.423 96.430 1.00 66.09 413 LEU B CA 1
ATOM 6650 C C . LEU B 1 411 ? 16.603 114.128 95.973 1.00 66.70 413 LEU B C 1
ATOM 6651 O O . LEU B 1 411 ? 16.841 113.066 96.562 1.00 67.10 413 LEU B O 1
ATOM 6656 N N . LEU B 1 412 ? 15.788 114.205 94.922 1.00 69.47 414 LEU B N 1
ATOM 6657 C CA . LEU B 1 412 ? 15.246 112.991 94.327 1.00 65.47 414 LEU B CA 1
ATOM 6658 C C . LEU B 1 412 ? 16.157 112.597 93.177 1.00 70.38 414 LEU B C 1
ATOM 6659 O O . LEU B 1 412 ? 16.243 113.339 92.188 1.00 73.12 414 LEU B O 1
ATOM 6664 N N . PRO B 1 413 ? 16.828 111.453 93.251 1.00 73.91 415 PRO B N 1
ATOM 6665 C CA . PRO B 1 413 ? 17.955 111.198 92.348 1.00 71.23 415 PRO B CA 1
ATOM 6666 C C . PRO B 1 413 ? 17.617 110.367 91.128 1.00 73.71 415 PRO B C 1
ATOM 6667 O O . PRO B 1 413 ? 16.617 109.645 91.101 1.00 77.29 415 PRO B O 1
ATOM 6671 N N . ASP B 1 414 ? 18.470 110.460 90.113 1.00 76.21 416 ASP B N 1
ATOM 6672 C CA . ASP B 1 414 ? 18.398 109.521 89.010 1.00 87.27 416 ASP B CA 1
ATOM 6673 C C . ASP B 1 414 ? 18.826 108.148 89.519 1.00 75.66 416 ASP B C 1
ATOM 6674 O O . ASP B 1 414 ? 19.510 108.028 90.540 1.00 70.61 416 ASP B O 1
ATOM 6679 N N . ASN B 1 415 ? 18.386 107.102 88.820 1.00 76.16 417 ASN B N 1
ATOM 6680 C CA . ASN B 1 415 ? 18.682 105.746 89.266 1.00 65.25 417 ASN B CA 1
ATOM 6681 C C . ASN B 1 415 ? 20.183 105.543 89.441 1.00 62.92 417 ASN B C 1
ATOM 6682 O O . ASN B 1 415 ? 20.987 105.952 88.601 1.00 67.38 417 ASN B O 1
ATOM 6687 N N . HIS B 1 416 ? 20.550 104.910 90.551 1.00 64.82 418 HIS B N 1
ATOM 6688 C CA . HIS B 1 416 ? 21.940 104.619 90.879 1.00 59.72 418 HIS B CA 1
ATOM 6689 C C . HIS B 1 416 ? 21.933 103.507 91.920 1.00 63.09 418 HIS B C 1
ATOM 6690 O O . HIS B 1 416 ? 20.877 102.986 92.288 1.00 69.04 418 HIS B O 1
ATOM 6697 N N . TYR B 1 417 ? 23.119 103.136 92.392 1.00 69.84 419 TYR B N 1
ATOM 6698 C CA . TYR B 1 417 ? 23.215 101.923 93.184 1.00 67.32 419 TYR B CA 1
ATOM 6699 C C . TYR B 1 417 ? 24.332 102.116 94.207 1.00 82.59 419 TYR B C 1
ATOM 6700 O O . TYR B 1 417 ? 25.168 103.013 94.067 1.00 80.72 419 TYR B O 1
ATOM 6709 N N . LEU B 1 418 ? 24.347 101.279 95.243 1.00 84.45 420 LEU B N 1
ATOM 6710 C CA . LEU B 1 418 ? 25.343 101.389 96.307 1.00 74.64 420 LEU B CA 1
ATOM 6711 C C . LEU B 1 418 ? 26.099 100.076 96.423 1.00 73.62 420 LEU B C 1
ATOM 6712 O O . LEU B 1 418 ? 25.506 99.042 96.752 1.00 75.73 420 LEU B O 1
ATOM 6717 N N . SER B 1 419 ? 27.409 100.125 96.179 1.00 69.82 421 SER B N 1
ATOM 6718 C CA . SER B 1 419 ? 28.263 98.940 96.240 1.00 63.96 421 SER B CA 1
ATOM 6719 C C . SER B 1 419 ? 28.735 98.766 97.677 1.00 69.82 421 SER B C 1
ATOM 6720 O O . SER B 1 419 ? 29.676 99.429 98.118 1.00 71.91 421 SER B O 1
ATOM 6723 N N . THR B 1 420 ? 28.084 97.870 98.410 1.00 66.29 422 THR B N 1
ATOM 6724 C CA . THR B 1 420 ? 28.399 97.649 99.812 1.00 63.41 422 THR B CA 1
ATOM 6725 C C . THR B 1 420 ? 29.304 96.436 99.979 1.00 66.08 422 THR B C 1
ATOM 6726 O O . THR B 1 420 ? 29.082 95.385 99.369 1.00 65.69 422 THR B O 1
ATOM 6730 N N . GLN B 1 421 ? 30.317 96.598 100.824 1.00 72.88 423 GLN B N 1
ATOM 6731 C CA . GLN B 1 421 ? 31.261 95.553 101.195 1.00 76.76 423 GLN B CA 1
ATOM 6732 C C . GLN B 1 421 ? 31.391 95.567 102.708 1.00 68.64 423 GLN B C 1
ATOM 6733 O O . GLN B 1 421 ? 31.828 96.568 103.285 1.00 80.17 423 GLN B O 1
ATOM 6739 N N . SER B 1 422 ? 31.002 94.471 103.349 1.00 63.18 424 SER B N 1
ATOM 6740 C CA . SER B 1 422 ? 30.964 94.383 104.801 1.00 54.05 424 SER B CA 1
ATOM 6741 C C . SER B 1 422 ? 31.785 93.199 105.293 1.00 47.81 424 SER B C 1
ATOM 6742 O O . SER B 1 422 ? 31.789 92.131 104.674 1.00 51.34 424 SER B O 1
ATOM 6745 N N . VAL B 1 423 ? 32.477 93.402 106.413 1.00 52.57 425 VAL B N 1
ATOM 6746 C CA . VAL B 1 423 ? 33.348 92.398 107.018 1.00 50.45 425 VAL B CA 1
ATOM 6747 C C . VAL B 1 423 ? 32.907 92.179 108.458 1.00 55.15 425 VAL B C 1
ATOM 6748 O O . VAL B 1 423 ? 32.966 93.102 109.280 1.00 62.03 425 VAL B O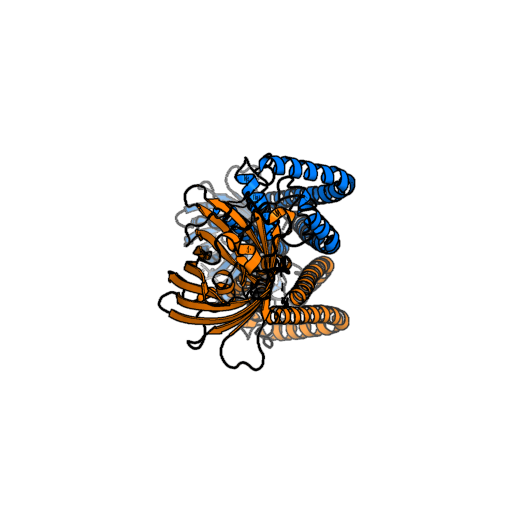 1
ATOM 6752 N N . LEU B 1 424 ? 32.476 90.961 108.764 1.00 50.11 426 LEU B N 1
ATOM 6753 C CA . LEU B 1 424 ? 32.012 90.613 110.099 1.00 50.13 426 LEU B CA 1
ATOM 6754 C C . LEU B 1 424 ? 33.152 89.959 110.867 1.00 57.27 426 LEU B C 1
ATOM 6755 O O . LEU B 1 424 ? 33.833 89.071 110.341 1.00 62.51 426 LEU B O 1
ATOM 6760 N N . SER B 1 425 ? 33.354 90.391 112.110 1.00 56.86 427 SER B N 1
ATOM 6761 C CA . SER B 1 425 ? 34.453 89.909 112.939 1.00 48.11 427 SER B CA 1
ATOM 6762 C C . SER B 1 425 ? 33.973 89.802 114.381 1.00 56.51 427 SER B C 1
ATOM 6763 O O . SER B 1 425 ? 32.812 90.088 114.692 1.00 59.54 427 SER B O 1
ATOM 6766 N N . LYS B 1 426 ? 34.870 89.365 115.268 1.00 55.60 428 LYS B N 1
ATOM 6767 C CA . LYS B 1 426 ? 34.557 89.238 116.685 1.00 54.24 428 LYS B CA 1
ATOM 6768 C C . LYS B 1 426 ? 35.706 89.716 117.562 1.00 68.07 428 LYS B C 1
ATOM 6769 O O . LYS B 1 426 ? 36.874 89.412 117.298 1.00 68.49 428 LYS B O 1
ATOM 6775 N N . ASP B 1 427 ? 35.357 90.482 118.592 1.00 74.67 429 ASP B N 1
ATOM 6776 C CA . ASP B 1 427 ? 36.268 90.915 119.651 1.00 74.35 429 ASP B CA 1
ATOM 6777 C C . ASP B 1 427 ? 36.610 89.714 120.527 1.00 68.79 429 ASP B C 1
ATOM 6778 O O . ASP B 1 427 ? 35.739 89.237 121.267 1.00 67.13 429 ASP B O 1
ATOM 6783 N N . PRO B 1 428 ? 37.849 89.214 120.501 1.00 68.66 430 PRO B N 1
ATOM 6784 C CA . PRO B 1 428 ? 38.154 87.955 121.203 1.00 76.46 430 PRO B CA 1
ATOM 6785 C C . PRO B 1 428 ? 38.001 88.014 122.713 1.00 85.16 430 PRO B C 1
ATOM 6786 O O . PRO B 1 428 ? 37.855 86.960 123.343 1.00 87.66 430 PRO B O 1
ATOM 6790 N N . ASN B 1 429 ? 38.035 89.201 123.315 1.00 81.31 431 ASN B N 1
ATOM 6791 C CA . ASN B 1 429 ? 37.911 89.311 124.763 1.00 84.99 431 ASN B CA 1
ATOM 6792 C C . ASN B 1 429 ? 36.446 89.352 125.202 1.00 81.50 431 ASN B C 1
ATOM 6793 O O . ASN B 1 429 ? 36.132 88.987 126.343 1.00 101.65 431 ASN B O 1
ATOM 6798 N N . GLU B 1 430 ? 35.553 89.822 124.325 1.00 76.39 432 GLU B N 1
ATOM 6799 C CA . GLU B 1 430 ? 34.134 90.001 124.635 1.00 69.76 432 GLU B CA 1
ATOM 6800 C C . GLU B 1 430 ? 33.455 88.692 125.036 1.00 66.98 432 GLU B C 1
ATOM 6801 O O . GLU B 1 430 ? 33.477 87.723 124.278 1.00 72.09 432 GLU B O 1
ATOM 6807 N N . LYS B 1 431 ? 32.840 88.645 126.218 1.00 72.03 433 LYS B N 1
ATOM 6808 C CA . LYS B 1 431 ? 32.109 87.434 126.591 1.00 78.43 433 LYS B CA 1
ATOM 6809 C C . LYS B 1 431 ? 30.652 87.438 126.180 1.00 64.83 433 LYS B C 1
ATOM 6810 O O . LYS B 1 431 ? 30.063 86.371 125.995 1.00 66.89 433 LYS B O 1
ATOM 6816 N N . ARG B 1 432 ? 30.046 88.589 126.089 1.00 65.03 434 ARG B N 1
ATOM 6817 C CA . ARG B 1 432 ? 28.672 88.636 125.648 1.00 67.31 434 ARG B CA 1
ATOM 6818 C C . ARG B 1 432 ? 28.590 88.556 124.108 1.00 64.97 434 ARG B C 1
ATOM 6819 O O . ARG B 1 432 ? 29.576 88.782 123.408 1.00 71.62 434 ARG B O 1
ATOM 6827 N N . ASP B 1 433 ? 27.412 88.165 123.590 1.00 60.62 435 ASP B N 1
ATOM 6828 C CA . ASP B 1 433 ? 27.218 87.965 122.145 1.00 56.25 435 ASP B CA 1
ATOM 6829 C C . ASP B 1 433 ? 27.259 89.295 121.384 1.00 61.67 435 ASP B C 1
ATOM 6830 O O . ASP B 1 433 ? 26.612 90.265 121.783 1.00 66.37 435 ASP B O 1
ATOM 6835 N N . HIS B 1 434 ? 27.999 89.346 120.272 1.00 57.23 436 HIS B N 1
ATOM 6836 C CA . HIS B 1 434 ? 28.278 90.636 119.644 1.00 59.34 436 HIS B CA 1
ATOM 6837 C C . HIS B 1 434 ? 28.663 90.439 118.182 1.00 59.97 436 HIS B C 1
ATOM 6838 O O . HIS B 1 434 ? 28.787 89.313 117.693 1.00 60.79 436 HIS B O 1
ATOM 6845 N N . MET B 1 435 ? 28.860 91.562 117.488 1.00 60.73 437 MET B N 1
ATOM 6846 C CA . MET B 1 435 ? 29.286 91.570 116.092 1.00 48.99 437 MET B CA 1
ATOM 6847 C C . MET B 1 435 ? 30.101 92.827 115.840 1.00 42.88 437 MET B C 1
ATOM 6848 O O . MET B 1 435 ? 29.591 93.940 116.001 1.00 45.45 437 MET B O 1
ATOM 6853 N N . VAL B 1 436 ? 31.358 92.649 115.454 1.00 47.57 438 VAL B N 1
ATOM 6854 C CA . VAL B 1 436 ? 32.211 93.760 115.051 1.00 48.28 438 VAL B CA 1
ATOM 6855 C C . VAL B 1 436 ? 32.121 93.874 113.535 1.00 50.81 438 VAL B C 1
ATOM 6856 O O . VAL B 1 436 ? 32.449 92.928 112.810 1.00 52.55 438 VAL B O 1
ATOM 6860 N N . LEU B 1 437 ? 31.697 95.037 113.052 1.00 45.89 439 LEU B N 1
ATOM 6861 C CA . LEU B 1 437 ? 31.369 95.223 111.647 1.00 53.57 439 LEU B CA 1
ATOM 6862 C C . LEU B 1 437 ? 32.234 96.317 111.041 1.00 52.76 439 LEU B C 1
ATOM 6863 O O . LEU B 1 437 ? 32.363 97.401 111.618 1.00 49.28 439 LEU B O 1
ATOM 6868 N N . LEU B 1 438 ? 32.828 96.026 109.887 1.00 47.98 440 LEU B N 1
ATOM 6869 C CA . LEU B 1 438 ? 33.485 97.026 109.058 1.00 44.75 440 LEU B CA 1
ATOM 6870 C C . LEU B 1 438 ? 32.789 97.031 107.707 1.00 56.17 440 LEU B C 1
ATOM 6871 O O . LEU B 1 438 ? 32.654 95.979 107.074 1.00 62.57 440 LEU B O 1
ATOM 6876 N N . GLU B 1 439 ? 32.345 98.206 107.269 1.00 56.03 441 GLU B N 1
ATOM 6877 C CA . GLU B 1 439 ? 31.637 98.346 106.004 1.00 56.83 441 GLU B CA 1
ATOM 6878 C C . GLU B 1 439 ? 32.284 99.419 105.154 1.00 65.08 441 GLU B C 1
ATOM 6879 O O . GLU B 1 439 ? 32.826 100.401 105.670 1.00 59.61 441 GLU B O 1
ATOM 6885 N N . PHE B 1 440 ? 32.236 99.213 103.836 1.00 68.94 442 PHE B N 1
ATOM 6886 C CA . PHE B 1 440 ? 32.786 100.182 102.896 1.00 67.27 442 PHE B CA 1
ATOM 6887 C C . PHE B 1 440 ? 31.746 100.306 101.791 1.00 68.72 442 PHE B C 1
ATOM 6888 O O . PHE B 1 440 ? 31.515 99.345 101.047 1.00 66.19 442 PHE B O 1
ATOM 6896 N N . VAL B 1 441 ? 31.110 101.474 101.691 1.00 62.15 443 VAL B N 1
ATOM 6897 C CA . VAL B 1 441 ? 30.020 101.705 100.750 1.00 62.13 443 VAL B CA 1
ATOM 6898 C C . VAL B 1 441 ? 30.389 102.874 99.845 1.00 60.67 443 VAL B C 1
ATOM 6899 O O . VAL B 1 441 ? 30.810 103.929 100.331 1.00 65.35 443 VAL B O 1
ATOM 6903 N N . THR B 1 442 ? 30.236 102.684 98.535 1.00 66.86 444 THR B N 1
ATOM 6904 C CA . THR B 1 442 ? 30.509 103.728 97.554 1.00 70.02 444 THR B CA 1
ATOM 6905 C C . THR B 1 442 ? 29.384 103.755 96.527 1.00 61.00 444 THR B C 1
ATOM 6906 O O . THR B 1 442 ? 28.927 102.703 96.070 1.00 73.21 444 THR B O 1
ATOM 6910 N N . ALA B 1 443 ? 28.920 104.952 96.185 1.00 48.25 445 ALA B N 1
ATOM 6911 C CA . ALA B 1 443 ? 27.863 105.086 95.194 1.00 65.45 445 ALA B CA 1
ATOM 6912 C C . ALA B 1 443 ? 28.415 104.937 93.781 1.00 73.80 445 ALA B C 1
ATOM 6913 O O . ALA B 1 443 ? 29.554 105.315 93.495 1.00 82.77 445 ALA B O 1
ATOM 6915 N N . ALA B 1 444 ? 27.594 104.378 92.897 1.00 78.06 446 ALA B N 1
ATOM 6916 C CA . ALA B 1 444 ? 27.966 104.209 91.497 1.00 80.22 446 ALA B CA 1
ATOM 6917 C C . ALA B 1 444 ? 26.692 103.960 90.692 1.00 79.85 446 ALA B C 1
ATOM 6918 O O . ALA B 1 444 ? 25.591 103.879 91.245 1.00 81.23 446 ALA B O 1
ATOM 6920 N N . GLY B 1 445 ? 26.849 103.858 89.371 1.00 78.80 447 GLY B N 1
ATOM 6921 C CA . GLY B 1 445 ? 25.730 103.684 88.462 1.00 81.67 447 GLY B CA 1
ATOM 6922 C C . GLY B 1 445 ? 25.496 104.855 87.533 1.00 84.20 447 GLY B C 1
ATOM 6923 O O . GLY B 1 445 ? 24.694 104.734 86.597 1.00 84.57 447 GLY B O 1
ATOM 6924 N N . ILE B 1 446 ? 26.183 105.976 87.748 1.00 89.67 448 ILE B N 1
ATOM 6925 C CA . ILE B 1 446 ? 26.068 107.178 86.929 1.00 93.07 448 ILE B CA 1
ATOM 6926 C C . ILE B 1 446 ? 27.456 107.521 86.402 1.00 105.91 448 ILE B C 1
ATOM 6927 O O . ILE B 1 446 ? 28.403 107.664 87.183 1.00 108.76 448 ILE B O 1
ATOM 6932 N N . THR B 1 447 ? 27.571 107.659 85.084 1.00 113.06 449 THR B N 1
ATOM 6933 C CA . THR B 1 447 ? 28.857 107.817 84.428 1.00 111.48 449 THR B CA 1
ATOM 6934 C C . THR B 1 447 ? 29.325 109.269 84.496 1.00 113.78 449 THR B C 1
ATOM 6935 O O . THR B 1 447 ? 28.545 110.194 84.725 1.00 111.13 449 THR B O 1
ATOM 6939 N N . HIS B 1 448 ? 30.632 109.451 84.320 1.00 114.90 450 HIS B N 1
ATOM 6940 C CA . HIS B 1 448 ? 31.255 110.770 84.383 1.00 121.67 450 HIS B CA 1
ATOM 6941 C C . HIS B 1 448 ? 32.101 111.079 83.147 1.00 118.89 450 HIS B C 1
ATOM 6942 O O . HIS B 1 448 ? 33.036 110.351 82.818 1.00 109.63 450 HIS B O 1
#

Organism: Aequorea victoria (NCBI:txid6100)

InterPro domains:
  IPR000786 Green fluorescent protein, GFP [PR01229] (3-27)
  IPR000786 Green fluorescent protein, GFP [PR01229] (28-48)
  IPR000786 Green fluorescent protein, GFP [PR01229] (49-69)
  IPR000786 Green fluorescent protein, GFP [PR01229] (70-85)
  IPR000786 Green fluorescent protein, GFP [PR01229] (86-108)
  IPR000786 Green fluorescent protein, GFP [PR01229] (109-129)
  IPR000786 Green fluorescent protein, GFP [PR01229] (130-149)
  IPR000786 Green fluorescent protein, GFP [PR01229] (150-171)
  IPR000786 Green fluorescent protein, GFP [PR01229] (173-192)
  IPR000786 Green fluorescent protein, GFP [PR01229] (193-211)
  IPR000786 Green fluorescent protein, GFP [PR01229] (214-237)
  IPR009017 Green fluorescent protein [G3DSA:2.40.155.10] (1-145)
  IPR009017 Green fluorescent protein [G3DSA:2.40.155.10] (146-238)
  IPR009017 Green fluorescent protein [SSF54511] (2-228)
  IPR011584 Green fluorescent protein-related [PF01353] (14-227)